Protein AF-A0A7J7LLJ5-F1 (afdb_monomer_lite)

Structure (mmCIF, N/CA/C/O backbone):
data_AF-A0A7J7LLJ5-F1
#
_entry.id   AF-A0A7J7LLJ5-F1
#
loop_
_atom_site.group_PDB
_atom_site.id
_atom_site.type_symbol
_atom_site.label_atom_id
_atom_site.label_alt_id
_atom_site.label_comp_id
_atom_site.label_asym_id
_atom_site.label_entity_id
_atom_site.label_seq_id
_atom_site.pdbx_PDB_ins_code
_atom_site.Cartn_x
_atom_site.Cartn_y
_atom_site.Cartn_z
_atom_site.occupancy
_atom_site.B_iso_or_equiv
_atom_site.auth_seq_id
_atom_site.auth_comp_id
_atom_site.auth_asym_id
_atom_site.auth_atom_id
_atom_site.pdbx_PDB_model_num
ATOM 1 N N . MET A 1 1 ? -114.395 -16.095 214.262 1.00 54.81 1 MET A N 1
ATOM 2 C CA . MET A 1 1 ? -113.932 -17.484 214.017 1.00 54.81 1 MET A CA 1
ATOM 3 C C . MET A 1 1 ? -115.096 -18.438 213.725 1.00 54.81 1 MET A C 1
ATOM 5 O O . MET A 1 1 ? -115.231 -19.463 214.382 1.00 54.81 1 MET A O 1
ATOM 9 N N . TYR A 1 2 ? -115.915 -18.132 212.715 1.00 46.78 2 TYR A N 1
ATOM 10 C CA . TYR A 1 2 ? -116.658 -19.174 211.990 1.00 46.78 2 TYR A CA 1
ATOM 11 C C . TYR A 1 2 ? -116.918 -18.713 210.550 1.00 46.78 2 TYR A C 1
ATOM 13 O O . TYR A 1 2 ? -116.290 -19.215 209.626 1.00 46.78 2 TYR A O 1
ATOM 21 N N . ASP A 1 3 ? -117.722 -17.659 210.376 1.00 52.19 3 ASP A N 1
ATOM 22 C CA . ASP A 1 3 ? -118.186 -17.201 209.055 1.00 52.19 3 ASP A CA 1
ATOM 23 C C . ASP A 1 3 ? -117.355 -16.064 208.419 1.00 52.19 3 ASP A C 1
ATOM 25 O O . ASP A 1 3 ? -117.723 -15.539 207.370 1.00 52.19 3 ASP A O 1
ATOM 29 N N . ASP A 1 4 ? -116.159 -15.771 208.942 1.00 50.81 4 ASP A N 1
ATOM 30 C CA . ASP A 1 4 ? -115.116 -15.034 208.198 1.00 50.81 4 ASP A CA 1
ATOM 31 C C . ASP A 1 4 ? -114.785 -15.750 206.860 1.00 50.81 4 ASP A C 1
ATOM 33 O O . ASP A 1 4 ? -114.468 -15.129 205.845 1.00 50.81 4 ASP A O 1
ATOM 37 N N . LEU A 1 5 ? -114.966 -17.079 206.838 1.00 54.66 5 LEU A N 1
ATOM 38 C CA . LEU A 1 5 ? -114.869 -17.951 205.665 1.00 54.66 5 LEU A CA 1
ATOM 39 C C . LEU A 1 5 ? -115.991 -17.715 204.627 1.00 54.66 5 LEU A C 1
ATOM 41 O O . LEU A 1 5 ? -115.811 -17.984 203.440 1.00 54.66 5 LEU A O 1
ATOM 45 N N . LYS A 1 6 ? -117.150 -17.200 205.056 1.00 56.16 6 LYS A N 1
ATOM 46 C CA . LYS A 1 6 ? -118.365 -17.060 204.236 1.00 56.16 6 LYS A CA 1
ATOM 47 C C . LYS A 1 6 ? -118.320 -15.835 203.328 1.00 56.16 6 LYS A C 1
ATOM 49 O O . LYS A 1 6 ? -118.674 -15.946 202.156 1.00 56.16 6 LYS A O 1
ATOM 54 N N . SER A 1 7 ? -117.788 -14.714 203.827 1.00 58.94 7 SER A N 1
ATOM 55 C CA . SER A 1 7 ? -117.463 -13.546 202.989 1.00 58.94 7 SER A CA 1
ATOM 56 C C . SER A 1 7 ? -116.476 -13.912 201.879 1.00 58.94 7 SER A C 1
ATOM 58 O O . SER A 1 7 ? -116.692 -13.569 200.717 1.00 58.94 7 SER A O 1
ATOM 60 N N . ALA A 1 8 ? -115.424 -14.670 202.213 1.00 58.94 8 ALA A N 1
ATOM 61 C CA . ALA A 1 8 ? -114.395 -15.066 201.252 1.00 58.94 8 ALA A CA 1
ATOM 62 C C . ALA A 1 8 ? -114.929 -15.971 200.121 1.00 58.94 8 ALA A C 1
ATOM 64 O O . ALA A 1 8 ? -114.416 -15.920 199.002 1.00 58.94 8 ALA A O 1
ATOM 65 N N . LEU A 1 9 ? -115.962 -16.783 200.384 1.00 61.22 9 LEU A N 1
ATOM 66 C CA . LEU A 1 9 ? -116.551 -17.666 199.374 1.00 61.22 9 LEU A CA 1
ATOM 67 C C . LEU A 1 9 ? -117.430 -16.900 198.370 1.00 61.22 9 LEU A C 1
ATOM 69 O O . LEU A 1 9 ? -117.295 -17.106 197.164 1.00 61.22 9 LEU A O 1
ATOM 73 N N . GLN A 1 10 ? -118.267 -15.965 198.834 1.00 61.12 10 GLN A N 1
ATOM 74 C CA . GLN A 1 10 ? -119.118 -15.172 197.933 1.00 61.12 10 GLN A CA 1
ATOM 75 C C . GLN A 1 10 ? -118.301 -14.216 197.045 1.00 61.12 10 GLN A C 1
ATOM 77 O O . GLN A 1 10 ? -118.638 -14.014 195.877 1.00 61.12 10 GLN A O 1
ATOM 82 N N . GLU A 1 11 ? -117.172 -13.694 197.539 1.00 60.38 11 GLU A N 1
ATOM 83 C CA . GLU A 1 11 ? -116.244 -12.899 196.722 1.00 60.38 11 GLU A CA 1
ATOM 84 C C . GLU A 1 11 ? -115.603 -13.727 195.585 1.00 60.38 11 GLU A C 1
ATOM 86 O O . GLU A 1 11 ? -115.351 -13.213 194.489 1.00 60.38 11 GLU A O 1
ATOM 91 N N . LYS A 1 12 ? -115.372 -15.030 195.812 1.00 61.78 12 LYS A N 1
ATOM 92 C CA . LYS A 1 12 ? -114.841 -15.959 194.800 1.00 61.78 12 LYS A CA 1
ATOM 93 C C . LYS A 1 12 ? -115.864 -16.279 193.707 1.00 61.78 12 LYS A C 1
ATOM 95 O O . LYS A 1 12 ? -115.487 -16.283 192.535 1.00 61.78 12 LYS A O 1
ATOM 100 N N . GLU A 1 13 ? -117.137 -16.490 194.051 1.00 61.12 13 GLU A N 1
ATOM 101 C CA . GLU A 1 13 ? -118.199 -16.717 193.053 1.00 61.12 13 GLU A CA 1
ATOM 102 C C . GLU A 1 13 ? -118.412 -15.500 192.139 1.00 61.12 13 GLU A C 1
ATOM 104 O O . GLU A 1 13 ? -118.525 -15.648 190.918 1.00 61.12 13 GLU A O 1
ATOM 109 N N . LEU A 1 14 ? -118.405 -14.287 192.705 1.00 62.34 14 LEU A N 1
ATOM 110 C CA . LEU A 1 14 ? -118.562 -13.044 191.939 1.00 62.34 14 LEU A CA 1
ATOM 111 C C . LEU A 1 14 ? -117.421 -12.837 190.929 1.00 62.34 14 LEU A C 1
ATOM 113 O O . LEU A 1 14 ? -117.661 -12.459 189.781 1.00 62.34 14 LEU A O 1
ATOM 117 N N . LYS A 1 15 ? -116.180 -13.150 191.324 1.00 61.94 15 LYS A N 1
ATOM 118 C CA . LYS A 1 15 ? -115.004 -13.067 190.441 1.00 61.94 15 LYS A CA 1
ATOM 119 C C . LYS A 1 15 ? -115.012 -14.118 189.326 1.00 61.94 15 LYS A C 1
ATOM 121 O O . LYS A 1 15 ? -114.552 -13.821 188.227 1.00 61.94 15 LYS A O 1
ATOM 126 N N . LEU A 1 16 ? -115.579 -15.303 189.565 1.00 60.59 16 LEU A N 1
ATOM 127 C CA . LEU A 1 16 ? -115.749 -16.330 188.529 1.00 60.59 16 LEU A CA 1
ATOM 128 C C . LEU A 1 16 ? -116.741 -15.899 187.437 1.00 60.59 16 LEU A C 1
ATOM 130 O O . LEU A 1 16 ? -116.448 -16.058 186.254 1.00 60.59 16 LEU A O 1
ATOM 134 N N . ARG A 1 17 ? -117.879 -15.293 187.809 1.00 61.03 17 ARG A N 1
ATOM 135 C CA . ARG A 1 17 ? -118.929 -14.907 186.845 1.00 61.03 17 ARG A CA 1
ATOM 136 C C . ARG A 1 17 ? -118.505 -13.779 185.888 1.00 61.03 17 ARG A C 1
ATOM 138 O O . ARG A 1 17 ? -118.956 -13.756 184.743 1.00 61.03 17 ARG A O 1
ATOM 145 N N . ASN A 1 18 ? -117.598 -12.896 186.312 1.00 61.72 18 ASN A N 1
ATOM 146 C CA . ASN A 1 18 ? -117.066 -11.817 185.466 1.00 61.72 18 ASN A CA 1
ATOM 147 C C . ASN A 1 18 ? -115.940 -12.260 184.511 1.00 61.72 18 ASN A C 1
ATOM 149 O O . ASN A 1 18 ? -115.677 -11.570 183.530 1.00 61.72 18 ASN A O 1
ATOM 153 N N . LEU A 1 19 ? -115.283 -13.402 184.752 1.00 60.84 19 LEU A N 1
ATOM 154 C CA . LEU A 1 19 ? -114.294 -13.949 183.810 1.00 60.84 19 LEU A CA 1
ATOM 155 C C . LEU A 1 19 ? -114.955 -14.583 182.577 1.00 60.84 19 LEU A C 1
ATOM 157 O O . LEU A 1 19 ? -114.395 -14.518 181.484 1.00 60.84 19 LEU A O 1
ATOM 161 N N . SER A 1 20 ? -116.163 -15.138 182.724 1.00 58.75 20 SER A N 1
ATOM 162 C CA . SER A 1 20 ? -116.930 -15.696 181.603 1.00 58.75 20 SER A CA 1
ATOM 163 C C . SER A 1 20 ? -117.316 -14.652 180.547 1.00 58.75 20 SER A C 1
ATOM 165 O O . SER A 1 20 ? -117.125 -14.903 179.361 1.00 58.75 20 SER A O 1
ATOM 167 N N . SER A 1 21 ? -117.809 -13.471 180.943 1.00 61.94 21 SER A N 1
ATOM 168 C CA . SER A 1 21 ? -118.319 -12.470 179.988 1.00 61.94 21 SER A CA 1
ATOM 169 C C . SER A 1 21 ? -117.236 -11.902 179.066 1.00 61.94 21 SER A C 1
ATOM 171 O O . SER A 1 21 ? -117.470 -11.751 177.870 1.00 61.94 21 SER A O 1
ATOM 173 N N . SER A 1 22 ? -116.031 -11.650 179.587 1.00 60.22 22 SER A N 1
ATOM 174 C CA . SER A 1 22 ? -114.922 -11.122 178.780 1.00 60.22 22 SER A CA 1
ATOM 175 C C . SER A 1 22 ? -114.390 -12.138 177.753 1.00 60.22 22 SER A C 1
ATOM 177 O O . SER A 1 22 ? -113.849 -11.746 176.720 1.00 60.22 22 SER A O 1
ATOM 179 N N . SER A 1 23 ? -114.575 -13.445 177.983 1.00 60.19 23 SER A N 1
ATOM 180 C CA . SER A 1 23 ? -114.094 -14.492 177.070 1.00 60.19 23 SER A CA 1
ATOM 181 C C . SER A 1 23 ? -114.856 -14.528 175.739 1.00 60.19 23 SER A C 1
ATOM 183 O O . SER A 1 23 ? -114.246 -14.712 174.682 1.00 60.19 23 SER A O 1
ATOM 185 N N . ASP A 1 24 ? -116.173 -14.315 175.762 1.00 61.94 24 ASP A N 1
ATOM 186 C CA . ASP A 1 24 ? -116.997 -14.387 174.549 1.00 61.94 24 ASP A CA 1
ATOM 187 C C . ASP A 1 24 ? -116.910 -13.117 173.687 1.00 61.94 24 ASP A C 1
ATOM 189 O O . ASP A 1 24 ? -116.991 -13.194 172.458 1.00 61.94 24 ASP A O 1
ATOM 193 N N . GLU A 1 25 ? -116.628 -11.965 174.300 1.00 62.00 25 GLU A N 1
ATOM 194 C CA . GLU A 1 25 ? -116.460 -10.679 173.613 1.00 62.00 25 GLU A CA 1
ATOM 195 C C . GLU A 1 25 ? -115.250 -10.689 172.650 1.00 62.00 25 GLU A C 1
ATOM 197 O O . GLU A 1 25 ? -115.354 -10.290 171.483 1.00 62.00 25 GLU A O 1
ATOM 202 N N . TYR A 1 26 ? -114.119 -11.265 173.081 1.00 62.09 26 TYR A N 1
ATOM 203 C CA . TYR A 1 26 ? -112.940 -11.461 172.223 1.00 62.09 26 TYR A CA 1
ATOM 204 C C . TYR A 1 26 ? -113.212 -12.400 171.038 1.00 62.09 26 TYR A C 1
ATOM 206 O O . TYR A 1 26 ? -112.687 -12.183 169.941 1.00 62.09 26 TYR A O 1
ATOM 214 N N . ARG A 1 27 ? -114.062 -13.419 171.224 1.00 64.38 27 ARG A N 1
ATOM 215 C CA . ARG A 1 27 ? -114.384 -14.409 170.183 1.00 64.38 27 ARG A CA 1
ATOM 216 C C . ARG A 1 27 ? -115.141 -13.777 169.012 1.00 64.38 27 ARG A C 1
ATOM 218 O O . ARG A 1 27 ? -114.821 -14.054 167.856 1.00 64.38 27 ARG A O 1
ATOM 225 N N . ALA A 1 28 ? -116.095 -12.891 169.306 1.00 62.56 28 ALA A N 1
ATOM 226 C CA . ALA A 1 28 ? -116.834 -12.142 168.290 1.00 62.56 28 ALA A CA 1
ATOM 227 C C . ALA A 1 28 ? -115.917 -11.193 167.491 1.00 62.56 28 ALA A C 1
ATOM 229 O O . ALA A 1 28 ? -115.977 -11.159 166.261 1.00 62.56 28 ALA A O 1
ATOM 230 N N . SER A 1 29 ? -115.019 -10.478 168.180 1.00 59.66 29 SER A N 1
ATOM 231 C CA . SER A 1 29 ? -114.088 -9.513 167.572 1.00 59.66 29 SER A CA 1
ATOM 232 C C . SER A 1 29 ? -113.146 -10.147 166.533 1.00 59.66 29 SER A C 1
ATOM 234 O O . SER A 1 29 ? -112.941 -9.595 165.446 1.00 59.66 29 SER A O 1
ATOM 236 N N . CYS A 1 30 ? -112.621 -11.347 166.810 1.00 62.59 30 CYS A N 1
ATOM 237 C CA . CYS A 1 30 ? -111.766 -12.074 165.866 1.00 62.59 30 CYS A CA 1
ATOM 238 C C . CYS A 1 30 ? -112.510 -12.521 164.594 1.00 62.59 30 CYS A C 1
ATOM 240 O O . CYS A 1 30 ? -111.947 -12.439 163.501 1.00 62.59 30 CYS A O 1
ATOM 242 N N . GLY A 1 31 ? -113.773 -12.950 164.712 1.00 62.62 31 GLY A N 1
ATOM 243 C CA . GLY A 1 31 ? -114.558 -13.461 163.581 1.00 62.62 31 GLY A CA 1
ATOM 244 C C . GLY A 1 31 ? -114.875 -12.418 162.501 1.00 62.62 31 GLY A C 1
ATOM 245 O O . GLY A 1 31 ? -115.006 -12.770 161.329 1.00 62.62 31 GLY A O 1
ATOM 246 N N . VAL A 1 32 ? -114.961 -11.134 162.869 1.00 67.94 32 VAL A N 1
ATOM 247 C CA . VAL A 1 32 ? -115.248 -10.044 161.918 1.00 67.94 32 VAL A CA 1
ATOM 248 C C . VAL A 1 32 ? -114.028 -9.714 161.054 1.00 67.94 32 VAL A C 1
ATOM 250 O O . VAL A 1 32 ? -114.151 -9.624 159.834 1.00 67.94 32 VAL A O 1
ATOM 253 N N . LYS A 1 33 ? -112.837 -9.581 161.658 1.00 63.56 33 LYS A N 1
ATOM 254 C CA . LYS A 1 33 ? -111.618 -9.137 160.950 1.00 63.56 33 LYS A CA 1
ATOM 255 C C . LYS A 1 33 ? -111.200 -10.064 159.805 1.00 63.56 33 LYS A C 1
ATOM 257 O O . LYS A 1 33 ? -110.706 -9.581 158.789 1.00 63.56 33 LYS A O 1
ATOM 262 N N . LEU A 1 34 ? -111.406 -11.373 159.958 1.00 67.88 34 LEU A N 1
ATOM 263 C CA . LEU A 1 34 ? -110.987 -12.364 158.963 1.00 67.88 34 LEU A CA 1
ATOM 264 C C . LEU A 1 34 ? -111.796 -12.241 157.658 1.00 67.88 34 LEU A C 1
ATOM 266 O O . LEU A 1 34 ? -111.209 -12.232 156.578 1.00 67.88 34 LEU A O 1
ATOM 270 N N . LYS A 1 35 ? -113.116 -12.016 157.749 1.00 65.44 35 LYS A N 1
ATOM 271 C CA . LYS A 1 35 ? -113.980 -11.810 156.571 1.00 65.44 35 LYS A CA 1
ATOM 272 C C . LYS A 1 35 ? -113.637 -10.549 155.774 1.00 65.44 35 LYS A C 1
ATOM 274 O O . LYS A 1 35 ? -113.781 -10.553 154.555 1.00 65.44 35 LYS A O 1
ATOM 279 N N . THR A 1 36 ? -113.175 -9.481 156.428 1.00 65.94 36 THR A N 1
ATOM 280 C CA . THR A 1 36 ? -112.784 -8.240 155.734 1.00 65.94 36 THR A CA 1
ATOM 281 C C . THR A 1 36 ? -111.569 -8.460 154.824 1.00 65.94 36 THR A C 1
ATOM 283 O O . THR A 1 36 ? -111.560 -7.997 153.684 1.00 65.94 36 THR A O 1
ATOM 286 N N . LEU A 1 37 ? -110.574 -9.223 155.290 1.00 69.50 37 LEU A N 1
ATOM 287 C CA . LEU A 1 37 ? -109.358 -9.529 154.525 1.00 69.50 37 LEU A CA 1
ATOM 288 C C . LEU A 1 37 ? -109.640 -10.455 153.323 1.00 69.50 37 LEU A C 1
ATOM 290 O O . LEU A 1 37 ? -109.090 -10.253 152.240 1.00 69.50 37 LEU A O 1
ATOM 294 N N . GLU A 1 38 ? -110.561 -11.417 153.467 1.00 70.00 38 GLU A N 1
ATOM 295 C CA . GLU A 1 38 ? -111.037 -12.272 152.361 1.00 70.00 38 GLU A CA 1
ATOM 296 C C . GLU A 1 38 ? -111.831 -11.521 151.273 1.00 70.00 38 GLU A C 1
ATOM 298 O O . GLU A 1 38 ? -112.052 -12.061 150.180 1.00 70.00 38 GLU A O 1
ATOM 303 N N . GLY A 1 39 ? -112.301 -10.304 151.565 1.00 72.62 39 GLY A N 1
ATOM 304 C CA . GLY A 1 39 ? -112.875 -9.390 150.577 1.00 72.62 39 GLY A CA 1
ATOM 305 C C . GLY A 1 39 ? -111.781 -8.721 149.747 1.00 72.62 39 GLY A C 1
ATOM 306 O O . GLY A 1 39 ? -111.727 -8.900 148.532 1.00 72.62 39 GLY A O 1
ATOM 307 N N . GLN A 1 40 ? -110.854 -8.034 150.420 1.00 74.38 40 GLN A N 1
ATOM 308 C CA . GLN A 1 40 ? -109.793 -7.237 149.785 1.00 74.38 40 GLN A CA 1
ATOM 309 C C . GLN A 1 40 ? -108.887 -8.065 148.855 1.00 74.38 40 GLN A C 1
ATOM 311 O O . GLN A 1 40 ? -108.539 -7.614 147.763 1.00 74.38 40 GLN A O 1
ATOM 316 N N . ASN A 1 41 ? -108.568 -9.313 149.223 1.00 73.44 41 ASN A N 1
ATOM 317 C CA . ASN A 1 41 ? -107.791 -10.207 148.354 1.00 73.44 41 ASN A CA 1
ATOM 318 C C . ASN A 1 41 ? -108.497 -10.542 147.022 1.00 73.44 41 ASN A C 1
ATOM 320 O O . ASN A 1 41 ? -107.816 -10.784 146.028 1.00 73.44 41 ASN A O 1
ATOM 324 N N . ARG A 1 42 ? -109.838 -10.550 146.962 1.00 75.56 42 ARG A N 1
ATOM 325 C CA . ARG A 1 42 ? -110.587 -10.833 145.719 1.00 75.56 42 ARG A CA 1
ATOM 326 C C . ARG A 1 42 ? -110.597 -9.653 144.747 1.00 75.56 42 ARG A C 1
ATOM 328 O O . ARG A 1 42 ? -110.540 -9.859 143.534 1.00 75.56 42 ARG A O 1
ATOM 335 N N . GLU A 1 43 ? -110.627 -8.430 145.266 1.00 75.44 43 GLU A N 1
ATOM 336 C CA . GLU A 1 43 ? -110.561 -7.212 144.449 1.00 75.44 43 GLU A CA 1
ATOM 337 C C . GLU A 1 43 ? -109.174 -7.054 143.805 1.00 75.44 43 GLU A C 1
ATOM 339 O O . GLU A 1 43 ? -109.077 -6.807 142.602 1.00 75.44 43 GLU A O 1
ATOM 344 N N . LEU A 1 44 ? -108.100 -7.302 144.567 1.00 77.75 44 LEU A N 1
ATOM 345 C CA . LEU A 1 44 ? -106.719 -7.231 144.068 1.00 77.75 44 LEU A CA 1
ATOM 346 C C . LEU A 1 44 ? -106.431 -8.217 142.924 1.00 77.75 44 LEU A C 1
ATOM 348 O O . LEU A 1 44 ? -105.778 -7.841 141.951 1.00 77.75 44 LEU A O 1
ATOM 352 N N . ILE A 1 45 ? -106.942 -9.452 143.005 1.00 79.50 45 ILE A N 1
ATOM 353 C CA . ILE A 1 45 ? -106.796 -10.451 141.929 1.00 79.50 45 ILE A CA 1
ATOM 354 C C . ILE A 1 45 ? -107.492 -9.968 140.647 1.00 79.50 45 ILE A C 1
ATOM 356 O O . ILE A 1 45 ? -106.903 -10.013 139.570 1.00 79.50 45 ILE A O 1
ATOM 360 N N . SER A 1 46 ? -108.703 -9.416 140.767 1.00 77.56 46 SER A N 1
ATOM 361 C CA . SER A 1 46 ? -109.479 -8.928 139.617 1.00 77.56 46 SER A CA 1
ATOM 362 C C . SER A 1 46 ? -108.771 -7.779 138.876 1.00 77.56 46 SER A C 1
ATOM 364 O O . SER A 1 46 ? -108.764 -7.736 137.645 1.00 77.56 46 SER A O 1
ATOM 366 N N . ALA A 1 47 ? -108.118 -6.870 139.611 1.00 77.50 47 ALA A N 1
ATOM 367 C CA . ALA A 1 47 ? -107.324 -5.784 139.029 1.00 77.50 47 ALA A CA 1
ATOM 368 C C . ALA A 1 47 ? -106.023 -6.276 138.351 1.00 77.50 47 ALA A C 1
ATOM 370 O O . ALA A 1 47 ? -105.572 -5.698 137.355 1.00 77.50 47 ALA A O 1
ATOM 371 N N . LEU A 1 48 ? -105.424 -7.357 138.863 1.00 80.69 48 LEU A N 1
ATOM 372 C CA . LEU A 1 48 ? -104.241 -7.983 138.270 1.00 80.69 48 LEU A CA 1
ATOM 373 C C . LEU A 1 48 ? -104.573 -8.664 136.930 1.00 80.69 48 LEU A C 1
ATOM 375 O O . LEU A 1 48 ? -103.834 -8.511 135.957 1.00 80.69 48 LEU A O 1
ATOM 379 N N . ASP A 1 49 ? -105.711 -9.352 136.835 1.00 82.25 49 ASP A N 1
ATOM 380 C CA . ASP A 1 49 ? -106.147 -9.976 135.580 1.00 82.25 49 ASP A CA 1
ATOM 381 C C . ASP A 1 49 ? -106.476 -8.939 134.490 1.00 82.25 49 ASP A C 1
ATOM 383 O O . ASP A 1 49 ? -106.063 -9.096 133.336 1.00 82.25 49 ASP A O 1
ATOM 387 N N . GLU A 1 50 ? -107.143 -7.831 134.833 1.00 81.19 50 GLU A N 1
ATOM 388 C CA . GLU A 1 50 ? -107.473 -6.779 133.858 1.00 81.19 50 GLU A CA 1
ATOM 389 C C . GLU A 1 50 ? -106.223 -6.040 133.332 1.00 81.19 50 GLU A C 1
ATOM 391 O O . GLU A 1 50 ? -106.144 -5.678 132.151 1.00 81.19 50 GLU A O 1
ATOM 396 N N . THR A 1 51 ? -105.205 -5.845 134.176 1.00 79.50 51 THR A N 1
ATOM 397 C CA . THR A 1 51 ? -103.924 -5.257 133.744 1.00 79.50 51 THR A CA 1
ATOM 398 C C . THR A 1 51 ? -103.115 -6.223 132.869 1.00 79.50 51 THR A C 1
ATOM 400 O O . THR A 1 51 ? -102.605 -5.808 131.824 1.00 79.50 51 THR A O 1
ATOM 403 N N . ASN A 1 52 ? -103.105 -7.522 133.190 1.00 81.19 52 ASN A N 1
ATOM 404 C CA . ASN A 1 52 ? -102.519 -8.573 132.344 1.00 81.19 52 ASN A CA 1
ATOM 405 C C . ASN A 1 52 ? -103.225 -8.733 130.981 1.00 81.19 52 ASN A C 1
ATOM 407 O O . ASN A 1 52 ? -102.592 -9.093 129.984 1.00 81.19 52 ASN A O 1
ATOM 411 N N . MET A 1 53 ? -104.532 -8.466 130.897 1.00 84.44 53 MET A N 1
ATOM 412 C CA . MET A 1 53 ? -105.248 -8.423 129.614 1.00 84.44 53 MET A CA 1
ATOM 413 C C . MET A 1 53 ? -104.798 -7.239 128.752 1.00 84.44 53 MET A C 1
ATOM 415 O O . MET A 1 53 ? -104.490 -7.426 127.574 1.00 84.44 53 MET A O 1
ATOM 419 N N . ARG A 1 54 ? -104.678 -6.041 129.339 1.00 83.69 54 ARG A N 1
ATOM 420 C CA . ARG A 1 54 ? -104.209 -4.844 128.620 1.00 83.69 54 ARG A CA 1
ATOM 421 C C . ARG A 1 54 ? -102.770 -4.990 128.113 1.00 83.69 54 ARG A C 1
ATOM 423 O O . ARG A 1 54 ? -102.504 -4.624 126.971 1.00 83.69 54 ARG A O 1
ATOM 430 N N . ALA A 1 55 ? -101.869 -5.581 128.902 1.00 81.50 55 ALA A N 1
ATOM 431 C CA . ALA A 1 55 ? -100.485 -5.837 128.488 1.00 81.50 55 ALA A CA 1
ATOM 432 C C . ALA A 1 55 ? -100.400 -6.669 127.190 1.00 81.50 55 ALA A C 1
ATOM 434 O O . ALA A 1 55 ? -99.765 -6.245 126.221 1.00 81.50 55 ALA A O 1
ATOM 435 N N . ARG A 1 56 ? -101.125 -7.796 127.127 1.00 82.94 56 ARG A N 1
ATOM 436 C CA . ARG A 1 56 ? -101.137 -8.703 125.961 1.00 82.94 56 ARG A CA 1
ATOM 437 C C . ARG A 1 56 ? -101.671 -8.052 124.678 1.00 82.94 56 ARG A C 1
ATOM 439 O O . ARG A 1 56 ? -101.245 -8.416 123.585 1.00 82.94 56 ARG A O 1
ATOM 446 N N . ASP A 1 57 ? -102.572 -7.076 124.779 1.00 84.56 57 ASP A N 1
ATOM 447 C CA . ASP A 1 57 ? -103.091 -6.350 123.610 1.00 84.56 57 ASP A CA 1
ATOM 448 C C . ASP A 1 57 ? -102.161 -5.233 123.108 1.00 84.56 57 ASP A C 1
ATOM 450 O O . ASP A 1 57 ? -102.185 -4.905 121.918 1.00 84.56 57 ASP A O 1
ATOM 454 N N . HIS A 1 58 ? -101.299 -4.676 123.965 1.00 85.06 58 HIS A N 1
ATOM 455 C CA . HIS A 1 58 ? -100.198 -3.818 123.515 1.00 85.06 58 HIS A CA 1
ATOM 456 C C . HIS A 1 58 ? -99.102 -4.631 122.811 1.00 85.06 58 HIS A C 1
ATOM 458 O O . HIS A 1 58 ? -98.602 -4.212 121.768 1.00 85.06 58 HIS A O 1
ATOM 464 N N . GLU A 1 59 ? -98.787 -5.819 123.328 1.00 81.69 59 GLU A N 1
ATOM 465 C CA . GLU A 1 59 ? -97.774 -6.727 122.779 1.00 81.69 59 GLU A CA 1
ATOM 466 C C . GLU A 1 59 ? -98.098 -7.160 121.333 1.00 81.69 59 GLU A C 1
ATOM 468 O O . GLU A 1 59 ? -97.253 -7.042 120.442 1.00 81.69 59 GLU A O 1
ATOM 473 N N . LYS A 1 60 ? -99.363 -7.515 121.050 1.00 85.69 60 LYS A N 1
ATOM 474 C CA . LYS A 1 60 ? -99.859 -7.783 119.681 1.00 85.69 60 LYS A CA 1
ATOM 475 C C . LYS A 1 60 ? -99.641 -6.606 118.720 1.00 85.69 60 LYS A C 1
ATOM 477 O O . LYS A 1 60 ? -99.233 -6.809 117.579 1.00 85.69 60 LYS A O 1
ATOM 482 N N . LYS A 1 61 ? -99.912 -5.372 119.167 1.00 86.44 61 LYS A N 1
ATOM 483 C CA . LYS A 1 61 ? -99.781 -4.156 118.337 1.00 86.44 61 LYS A CA 1
ATOM 484 C C . LYS A 1 61 ? -98.322 -3.851 117.999 1.00 86.44 61 LYS A C 1
ATOM 486 O O . LYS A 1 61 ? -98.031 -3.454 116.875 1.00 86.44 61 LYS A O 1
ATOM 491 N N . ILE A 1 62 ? -97.405 -4.088 118.940 1.00 83.38 62 ILE A N 1
ATOM 492 C CA . ILE A 1 62 ? -95.959 -3.974 118.700 1.00 83.38 62 ILE A CA 1
ATOM 493 C C . ILE A 1 62 ? -95.508 -4.989 117.638 1.00 83.38 62 ILE A C 1
ATOM 495 O O . ILE A 1 62 ? -94.718 -4.638 116.762 1.00 83.38 62 ILE A O 1
ATOM 499 N N . TYR A 1 63 ? -96.041 -6.216 117.668 1.00 84.88 63 TYR A N 1
ATOM 500 C CA . TYR A 1 63 ? -95.718 -7.239 116.670 1.00 84.88 63 TYR A CA 1
ATOM 501 C C . TYR A 1 63 ? -96.170 -6.839 115.255 1.00 84.88 63 TYR A C 1
ATOM 503 O O . TYR A 1 63 ? -95.373 -6.916 114.322 1.00 84.88 63 TYR A O 1
ATOM 511 N N . ALA A 1 64 ? -97.397 -6.325 115.108 1.00 86.56 64 ALA A N 1
ATOM 512 C CA . ALA A 1 64 ? -97.916 -5.844 113.823 1.00 86.56 64 ALA A CA 1
ATOM 513 C C . ALA A 1 64 ? -97.061 -4.701 113.236 1.00 86.56 64 ALA A C 1
ATOM 515 O O . ALA A 1 64 ? -96.602 -4.791 112.101 1.00 86.56 64 ALA A O 1
ATOM 516 N N . TYR A 1 65 ? -96.737 -3.671 114.030 1.00 86.69 65 TYR A N 1
ATOM 517 C CA . TYR A 1 65 ? -95.886 -2.569 113.558 1.00 86.69 65 TYR A CA 1
ATOM 518 C C . TYR A 1 65 ? -94.448 -3.006 113.224 1.00 86.69 65 TYR A C 1
ATOM 520 O O . TYR A 1 65 ? -93.796 -2.406 112.362 1.00 86.69 65 TYR A O 1
ATOM 528 N N . LYS A 1 66 ? -93.929 -4.060 113.869 1.00 87.62 66 LYS A N 1
ATOM 529 C CA . LYS A 1 66 ? -92.649 -4.667 113.481 1.00 87.62 66 LYS A CA 1
ATOM 530 C C . LYS A 1 66 ? -92.747 -5.319 112.095 1.00 87.62 66 LYS A C 1
ATOM 532 O O . LYS A 1 66 ? -91.849 -5.140 111.275 1.00 87.62 66 LYS A O 1
ATOM 537 N N . GLU A 1 67 ? -93.835 -6.030 111.816 1.00 86.44 67 GLU A N 1
ATOM 538 C CA . GLU A 1 67 ? -94.064 -6.678 110.523 1.00 86.44 67 GLU A CA 1
ATOM 539 C C . GLU A 1 67 ? -94.269 -5.656 109.387 1.00 86.44 67 GLU A C 1
ATOM 541 O O . GLU A 1 67 ? -93.624 -5.772 108.341 1.00 86.44 67 GLU A O 1
ATOM 546 N N . ASP A 1 68 ? -95.039 -4.587 109.624 1.00 87.38 68 ASP A N 1
ATOM 547 C CA . ASP A 1 68 ? -95.201 -3.461 108.689 1.00 87.38 68 ASP A CA 1
ATOM 548 C C . ASP A 1 68 ? -93.862 -2.774 108.370 1.00 87.38 68 ASP A C 1
ATOM 550 O O . ASP A 1 68 ? -93.536 -2.513 107.208 1.00 87.38 68 ASP A O 1
ATOM 554 N N . THR A 1 69 ? -93.043 -2.497 109.392 1.00 85.06 69 THR A N 1
ATOM 555 C CA . THR A 1 69 ? -91.744 -1.831 109.194 1.00 85.06 69 THR A CA 1
ATOM 556 C C . THR A 1 69 ? -90.709 -2.728 108.512 1.00 85.06 69 THR A C 1
ATOM 558 O O . THR A 1 69 ? -89.860 -2.217 107.778 1.00 85.06 69 THR A O 1
ATOM 561 N N . GLU A 1 70 ? -90.786 -4.054 108.659 1.00 87.44 70 GLU A N 1
ATOM 562 C CA . GLU A 1 70 ? -90.032 -4.971 107.798 1.00 87.44 70 GLU A CA 1
ATOM 563 C C . GLU A 1 70 ? -90.577 -5.007 106.362 1.00 87.44 70 GLU A C 1
ATOM 565 O O . GLU A 1 70 ? -89.789 -4.993 105.414 1.00 87.44 70 GLU A O 1
ATOM 570 N N . CYS A 1 71 ? -91.899 -5.000 106.172 1.00 87.19 71 CYS A N 1
ATOM 571 C CA . CYS A 1 71 ? -92.520 -4.970 104.847 1.00 87.19 71 CYS A CA 1
ATOM 572 C C . CYS A 1 71 ? -92.085 -3.731 104.042 1.00 87.19 71 CYS A C 1
ATOM 574 O O . CYS A 1 71 ? -91.672 -3.852 102.883 1.00 87.19 71 CYS A O 1
ATOM 576 N N . LEU A 1 72 ? -92.077 -2.552 104.671 1.00 88.62 72 LEU A N 1
ATOM 577 C CA . LEU A 1 72 ? -91.607 -1.305 104.060 1.00 88.62 72 LEU A CA 1
ATOM 578 C C . LEU A 1 72 ? -90.104 -1.331 103.735 1.00 88.62 72 LEU A C 1
ATOM 580 O O . LEU A 1 72 ? -89.712 -0.883 102.658 1.00 88.62 72 LEU A O 1
ATOM 584 N N . LYS A 1 73 ? -89.260 -1.915 104.601 1.00 87.38 73 LYS A N 1
ATOM 585 C CA . LYS A 1 73 ? -87.823 -2.107 104.310 1.00 87.38 73 LYS A CA 1
ATOM 586 C C . LYS A 1 73 ? -87.604 -2.959 103.057 1.00 87.38 73 LYS A C 1
ATOM 588 O O . LYS A 1 73 ? -86.823 -2.569 102.193 1.00 87.38 73 LYS A O 1
ATOM 593 N N . ARG A 1 74 ? -88.328 -4.079 102.921 1.00 88.00 74 ARG A N 1
ATOM 594 C CA . ARG A 1 74 ? -88.250 -4.967 101.742 1.00 88.00 74 ARG A CA 1
ATOM 595 C C . ARG A 1 74 ? -88.622 -4.218 100.450 1.00 88.00 74 ARG A C 1
ATOM 597 O O . ARG A 1 74 ? -87.929 -4.360 99.444 1.00 88.00 74 ARG A O 1
ATOM 604 N N . HIS A 1 75 ? -89.653 -3.368 100.490 1.00 86.56 75 HIS A N 1
ATOM 605 C CA . HIS A 1 75 ? -90.046 -2.522 99.353 1.00 86.56 75 HIS A CA 1
ATOM 606 C C . HIS A 1 75 ? -88.997 -1.455 99.005 1.00 86.56 75 HIS A C 1
ATOM 608 O O . HIS A 1 75 ? -88.700 -1.264 97.826 1.00 86.56 75 HIS A O 1
ATOM 614 N N . LEU A 1 76 ? -88.398 -0.797 100.005 1.00 87.88 76 LEU A N 1
ATOM 615 C CA . LEU A 1 76 ? -87.328 0.185 99.794 1.00 87.88 76 LEU A CA 1
ATOM 616 C C . LEU A 1 76 ? -86.099 -0.440 99.122 1.00 87.88 76 LEU A C 1
ATOM 618 O O . LEU A 1 76 ? -85.622 0.099 98.126 1.00 87.88 76 LEU A O 1
ATOM 622 N N . SER A 1 77 ? -85.638 -1.606 99.587 1.00 89.56 77 SER A N 1
ATOM 623 C CA . SER A 1 77 ? -84.528 -2.326 98.946 1.00 89.56 77 SER A CA 1
ATOM 624 C C . SER A 1 77 ? -84.853 -2.745 97.505 1.00 89.56 77 SER A C 1
ATOM 626 O O . SER A 1 77 ? -83.998 -2.637 96.626 1.00 89.56 77 SER A O 1
ATOM 628 N N . ALA A 1 78 ? -86.091 -3.173 97.230 1.00 87.12 78 ALA A N 1
ATOM 629 C CA . ALA A 1 78 ? -86.526 -3.533 95.880 1.00 87.12 78 ALA A CA 1
ATOM 630 C C . ALA A 1 78 ? -86.604 -2.322 94.927 1.00 87.12 78 ALA A C 1
ATOM 632 O O . ALA A 1 78 ? -86.262 -2.446 93.750 1.00 87.12 78 ALA A O 1
ATOM 633 N N . LEU A 1 79 ? -87.022 -1.151 95.421 1.00 86.56 79 LEU A N 1
ATOM 634 C CA . LEU A 1 79 ? -87.008 0.104 94.661 1.00 86.56 79 LEU A CA 1
ATOM 635 C C . LEU A 1 79 ? -85.578 0.590 94.406 1.00 86.56 79 LEU A C 1
ATOM 637 O O . LEU A 1 79 ? -85.232 0.879 93.264 1.00 86.56 79 LEU A O 1
ATOM 641 N N . GLN A 1 80 ? -84.730 0.608 95.437 1.00 88.31 80 GLN A N 1
ATOM 642 C CA . GLN A 1 80 ? -83.331 1.022 95.324 1.00 88.31 80 GLN A CA 1
ATOM 643 C C . GLN A 1 80 ? -82.563 0.158 94.311 1.00 88.31 80 GLN A C 1
ATOM 645 O O . GLN A 1 80 ? -81.847 0.700 93.470 1.00 88.31 80 GLN A O 1
ATOM 650 N N . LYS A 1 81 ? -82.774 -1.169 94.317 1.00 90.25 81 LYS A N 1
ATOM 651 C CA . LYS A 1 81 ? -82.195 -2.073 93.309 1.00 90.25 81 LYS A CA 1
ATOM 652 C C . LYS A 1 81 ? -82.646 -1.713 91.889 1.00 90.25 81 LYS A C 1
ATOM 654 O O . LYS A 1 81 ? -81.806 -1.588 91.005 1.00 90.25 81 LYS A O 1
ATOM 659 N N . LYS A 1 82 ? -83.948 -1.478 91.678 1.00 89.31 82 LYS A N 1
ATOM 660 C CA . LYS A 1 82 ? -84.497 -1.093 90.364 1.00 89.31 82 LYS A CA 1
ATOM 661 C C . LYS A 1 82 ? -83.958 0.244 89.849 1.00 89.31 82 LYS A C 1
ATOM 663 O O . LYS A 1 82 ? -83.842 0.402 88.636 1.00 89.31 82 LYS A O 1
ATOM 668 N N . CYS A 1 83 ? -83.630 1.186 90.736 1.00 84.38 83 CYS A N 1
ATOM 669 C CA . CYS A 1 83 ? -82.978 2.439 90.354 1.00 84.38 83 CYS A CA 1
ATOM 670 C C . CYS A 1 83 ? -81.555 2.193 89.832 1.00 84.38 83 CYS A C 1
ATOM 672 O O . CYS A 1 83 ? -81.261 2.613 88.716 1.00 84.38 83 CYS A O 1
ATOM 674 N N . PHE A 1 84 ? -80.718 1.445 90.563 1.00 86.12 84 PHE A N 1
ATOM 675 C CA . PHE A 1 84 ? -79.371 1.084 90.095 1.00 86.12 84 PHE A CA 1
ATOM 676 C C . PHE A 1 84 ? -79.408 0.297 88.773 1.00 86.12 84 PHE A C 1
ATOM 678 O O . PHE A 1 84 ? -78.730 0.666 87.820 1.00 86.12 84 PHE A O 1
ATOM 685 N N . GLU A 1 85 ? -80.287 -0.707 88.660 1.00 88.19 85 GLU A N 1
ATOM 686 C CA . GLU A 1 85 ? -80.494 -1.474 87.419 1.00 88.19 85 GLU A CA 1
ATOM 687 C C . GLU A 1 85 ? -80.937 -0.588 86.238 1.00 88.19 85 GLU A C 1
ATOM 689 O O . GLU A 1 85 ? -80.741 -0.955 85.080 1.00 88.19 85 GLU A O 1
ATOM 694 N N . ALA A 1 86 ? -81.617 0.537 86.482 1.00 85.06 86 ALA A N 1
ATOM 695 C CA . ALA A 1 86 ? -82.014 1.489 85.441 1.00 85.06 86 ALA A CA 1
ATOM 696 C C . ALA A 1 86 ? -80.875 2.453 85.074 1.00 85.06 86 ALA A C 1
ATOM 698 O O . ALA A 1 86 ? -80.717 2.780 83.898 1.00 85.06 86 ALA A O 1
ATOM 699 N N . GLU A 1 87 ? -80.067 2.858 86.053 1.00 86.31 87 GLU A N 1
ATOM 700 C CA . GLU A 1 87 ? -78.889 3.703 85.864 1.00 86.31 87 GLU A CA 1
ATOM 701 C C . GLU A 1 87 ? -77.789 2.976 85.074 1.00 86.31 87 GLU A C 1
ATOM 703 O O . GLU A 1 87 ? -77.316 3.519 84.076 1.00 86.31 87 GLU A O 1
ATOM 708 N N . GLU A 1 88 ? -77.481 1.713 85.404 1.00 87.00 88 GLU A N 1
ATOM 709 C CA . GLU A 1 88 ? -76.570 0.868 84.612 1.00 87.00 88 GLU A CA 1
ATOM 710 C C . GLU A 1 88 ? -77.028 0.746 83.152 1.00 87.00 88 GLU A C 1
ATOM 712 O O . GLU A 1 88 ? -76.238 0.950 82.233 1.00 87.00 88 GLU A O 1
ATOM 717 N N . ARG A 1 89 ? -78.318 0.473 82.907 1.00 86.06 89 ARG A N 1
ATOM 718 C CA . ARG A 1 89 ? -78.860 0.372 81.537 1.00 86.06 89 ARG A CA 1
ATOM 719 C C . ARG A 1 89 ? -78.814 1.703 80.784 1.00 86.06 89 ARG A C 1
ATOM 721 O O . ARG A 1 89 ? -78.559 1.708 79.580 1.00 86.06 89 ARG A O 1
ATOM 728 N N . ALA A 1 90 ? -79.037 2.826 81.466 1.00 83.56 90 ALA A N 1
ATOM 729 C CA . ALA A 1 90 ? -78.909 4.151 80.866 1.00 83.56 90 ALA A CA 1
ATOM 730 C C . ALA A 1 90 ? -77.445 4.497 80.542 1.00 83.56 90 ALA A C 1
ATOM 732 O O . ALA A 1 90 ? -77.181 5.130 79.519 1.00 83.56 90 ALA A O 1
ATOM 733 N N . GLN A 1 91 ? -76.498 4.070 81.378 1.00 86.81 91 GLN A N 1
ATOM 734 C CA . GLN A 1 91 ? -75.069 4.273 81.160 1.00 86.81 91 GLN A CA 1
ATOM 735 C C . GLN A 1 91 ? -74.531 3.378 80.033 1.00 86.81 91 GLN A C 1
ATOM 737 O O . GLN A 1 91 ? -73.946 3.895 79.084 1.00 86.81 91 GLN A O 1
ATOM 742 N N . ALA A 1 92 ? -74.840 2.079 80.050 1.00 82.06 92 ALA A N 1
ATOM 743 C CA . ALA A 1 92 ? -74.477 1.139 78.988 1.00 82.06 92 ALA A CA 1
ATOM 744 C C . ALA A 1 92 ? -75.027 1.563 77.610 1.00 82.06 92 ALA A C 1
ATOM 746 O O . ALA A 1 92 ? -74.352 1.402 76.598 1.00 82.06 92 ALA A O 1
ATOM 747 N N . SER A 1 93 ? -76.221 2.168 77.562 1.00 84.06 93 SER A N 1
ATOM 748 C CA . SER A 1 93 ? -76.792 2.732 76.329 1.00 84.06 93 SER A CA 1
ATOM 749 C C . SER A 1 93 ? -75.995 3.936 75.795 1.00 84.06 93 SER A C 1
ATOM 751 O O . SER A 1 93 ? -75.723 4.018 74.598 1.00 84.06 93 SER A O 1
ATOM 753 N N . LYS A 1 94 ? -75.536 4.846 76.671 1.00 85.62 94 LYS A N 1
ATOM 754 C CA . LYS A 1 94 ? -74.637 5.949 76.269 1.00 85.62 94 LYS A CA 1
ATOM 755 C C . LYS A 1 94 ? -73.295 5.424 75.762 1.00 85.62 94 LYS A C 1
ATOM 757 O O . LYS A 1 94 ? -72.777 5.941 74.777 1.00 85.62 94 LYS A O 1
ATOM 762 N N . GLU A 1 95 ? -72.739 4.418 76.431 1.00 87.31 95 GLU A N 1
ATOM 763 C CA . GLU A 1 95 ? -71.471 3.794 76.048 1.00 87.31 95 GLU A CA 1
ATOM 764 C C . GLU A 1 95 ? -71.583 3.053 74.712 1.00 87.31 95 GLU A C 1
ATOM 766 O O . GLU A 1 95 ? -70.680 3.174 73.888 1.00 87.31 95 GLU A O 1
ATOM 771 N N . LEU A 1 96 ? -72.706 2.378 74.441 1.00 87.81 96 LEU A N 1
ATOM 772 C CA . LEU A 1 96 ? -73.003 1.791 73.132 1.00 87.81 96 LEU A CA 1
ATOM 773 C C . LEU A 1 96 ? -72.983 2.863 72.030 1.00 87.81 96 LEU A C 1
ATOM 775 O O . LEU A 1 96 ? -72.192 2.763 71.100 1.00 87.81 96 LEU A O 1
ATOM 779 N N . ILE A 1 97 ? -73.748 3.949 72.193 1.00 86.50 97 ILE A N 1
ATOM 780 C CA . ILE A 1 97 ? -73.812 5.052 71.214 1.00 86.50 97 ILE A CA 1
ATOM 781 C C . ILE A 1 97 ? -72.428 5.693 70.986 1.00 86.50 97 ILE A C 1
ATOM 783 O O . ILE A 1 97 ? -72.091 6.065 69.861 1.00 86.50 97 ILE A O 1
ATOM 787 N N . GLN A 1 98 ? -71.600 5.809 72.030 1.00 87.44 98 GLN A N 1
ATOM 788 C CA . GLN A 1 98 ? -70.223 6.298 71.895 1.00 87.44 98 GLN A CA 1
ATOM 789 C C . GLN A 1 98 ? -69.316 5.308 71.153 1.00 87.44 98 GLN A C 1
ATOM 791 O O . GLN A 1 98 ? -68.505 5.735 70.334 1.00 87.44 98 GLN A O 1
ATOM 796 N N . ARG A 1 99 ? -69.451 4.000 71.404 1.00 88.00 99 ARG A N 1
ATOM 797 C CA . ARG A 1 99 ? -68.695 2.953 70.701 1.00 88.00 99 ARG A CA 1
ATOM 798 C C . ARG A 1 99 ? -69.081 2.871 69.229 1.00 88.00 99 ARG A C 1
ATOM 800 O O . ARG A 1 99 ? -68.186 2.852 68.393 1.00 88.00 99 ARG A O 1
ATOM 807 N N . ASP A 1 100 ? -70.369 2.918 68.912 1.00 91.00 100 ASP A N 1
ATOM 808 C CA . ASP A 1 100 ? -70.872 2.896 67.536 1.00 91.00 100 ASP A CA 1
ATOM 809 C C . ASP A 1 100 ? -70.445 4.168 66.778 1.00 91.00 100 ASP A C 1
ATOM 811 O O . ASP A 1 100 ? -69.980 4.105 65.641 1.00 91.00 100 ASP A O 1
ATOM 815 N N . GLY A 1 101 ? -70.486 5.332 67.439 1.00 91.94 101 GLY A N 1
ATOM 816 C CA . GLY A 1 101 ? -69.979 6.596 66.891 1.00 91.94 101 GLY A CA 1
ATOM 817 C C . GLY A 1 101 ? -68.452 6.662 66.718 1.00 91.94 101 GLY A C 1
ATOM 818 O O . GLY A 1 101 ? -67.962 7.490 65.946 1.00 91.94 101 GLY A O 1
ATOM 819 N N . LEU A 1 102 ? -67.692 5.806 67.410 1.00 93.12 102 LEU A N 1
ATOM 820 C CA . LEU A 1 102 ? -66.260 5.593 67.170 1.00 93.12 102 LEU A CA 1
ATOM 821 C C . LEU A 1 102 ? -66.021 4.559 66.062 1.00 93.12 102 LEU A C 1
ATOM 823 O O . LEU A 1 102 ? -65.124 4.762 65.248 1.00 93.12 102 LEU A O 1
ATOM 827 N N . LEU A 1 103 ? -66.836 3.501 65.993 1.00 93.25 103 LEU A N 1
ATOM 828 C CA . LEU A 1 103 ? -66.779 2.472 64.953 1.00 93.25 103 LEU A CA 1
ATOM 829 C C . LEU A 1 103 ? -67.011 3.082 63.566 1.00 93.25 103 LEU A C 1
ATOM 831 O O . LEU A 1 103 ? -66.149 2.952 62.706 1.00 93.25 103 LEU A O 1
ATOM 835 N N . MET A 1 104 ? -68.090 3.854 63.394 1.00 91.19 104 MET A N 1
ATOM 836 C CA . MET A 1 104 ? -68.400 4.552 62.137 1.00 91.19 104 MET A CA 1
ATOM 837 C C . MET A 1 104 ? -67.244 5.442 61.653 1.00 91.19 104 MET A C 1
ATOM 839 O O . MET A 1 104 ? -66.972 5.508 60.458 1.00 91.19 104 MET A O 1
ATOM 843 N N . LYS A 1 105 ? -66.532 6.117 62.569 1.00 92.94 105 LYS A N 1
ATOM 844 C CA . LYS A 1 105 ? -65.346 6.923 62.222 1.00 92.94 105 LYS A CA 1
ATOM 845 C C . LYS A 1 105 ? -64.161 6.055 61.814 1.00 92.94 105 LYS A C 1
ATOM 847 O O . LYS A 1 105 ? -63.476 6.390 60.855 1.00 92.94 105 LYS A O 1
ATOM 852 N N . LEU A 1 106 ? -63.932 4.951 62.525 1.00 91.69 106 LEU A N 1
ATOM 853 C CA . LEU A 1 106 ? -62.872 3.998 62.208 1.00 91.69 106 LEU A CA 1
ATOM 854 C C . LEU A 1 106 ? -63.092 3.359 60.827 1.00 91.69 106 LEU A C 1
ATOM 856 O O . LEU A 1 106 ? -62.134 3.186 60.083 1.00 91.69 106 LEU A O 1
ATOM 860 N N . GLU A 1 107 ? -64.342 3.061 60.468 1.00 93.75 107 GLU A N 1
ATOM 861 C CA . GLU A 1 107 ? -64.746 2.557 59.149 1.00 93.75 107 GLU A CA 1
ATOM 862 C C . GLU A 1 107 ? -64.586 3.624 58.051 1.00 93.75 107 GLU A C 1
ATOM 864 O O . GLU A 1 107 ? -64.028 3.344 56.988 1.00 93.75 107 GLU A O 1
ATOM 869 N N . GLU A 1 108 ? -64.994 4.872 58.312 1.00 94.19 108 GLU A N 1
ATOM 870 C CA . GLU A 1 108 ? -64.816 5.988 57.373 1.00 94.19 108 GLU A CA 1
ATOM 871 C C . GLU A 1 108 ? -63.326 6.281 57.110 1.00 94.19 108 GLU A C 1
ATOM 873 O O . GLU A 1 108 ? -62.916 6.481 55.963 1.00 94.19 108 GLU A O 1
ATOM 878 N N . ASP A 1 109 ? -62.493 6.263 58.154 1.00 93.50 109 ASP A N 1
ATOM 879 C CA . ASP A 1 109 ? -61.043 6.452 58.047 1.00 93.50 109 ASP A CA 1
ATOM 880 C C . ASP A 1 109 ? -60.336 5.224 57.447 1.00 93.50 109 ASP A C 1
ATOM 882 O O . ASP A 1 109 ? -59.392 5.387 56.668 1.00 93.50 109 ASP A O 1
ATOM 886 N N . TYR A 1 110 ? -60.834 4.007 57.697 1.00 93.81 110 TYR A N 1
ATOM 887 C CA . TYR A 1 110 ? -60.387 2.794 57.008 1.00 93.81 110 TYR A CA 1
ATOM 888 C C . TYR A 1 110 ? -60.639 2.889 55.499 1.00 93.81 110 TYR A C 1
ATOM 890 O O . TYR A 1 110 ? -59.714 2.665 54.723 1.00 93.81 110 TYR A O 1
ATOM 898 N N . HIS A 1 111 ? -61.827 3.314 55.055 1.00 93.75 111 HIS A N 1
ATOM 899 C CA . HIS A 1 111 ? -62.098 3.506 53.627 1.00 93.75 111 HIS A CA 1
ATOM 900 C C . HIS A 1 111 ? -61.278 4.651 53.003 1.00 93.75 111 HIS A C 1
ATOM 902 O O . HIS A 1 111 ? -60.899 4.563 51.832 1.00 93.75 111 HIS A O 1
ATOM 908 N N . LYS A 1 112 ? -60.935 5.714 53.746 1.00 94.44 112 LYS A N 1
ATOM 909 C CA . LYS A 1 112 ? -59.978 6.738 53.266 1.00 94.44 112 LYS A CA 1
ATOM 910 C C . LYS A 1 112 ? -58.576 6.151 53.086 1.00 94.44 112 LYS A C 1
ATOM 912 O O . LYS A 1 112 ? -57.927 6.409 52.067 1.00 94.44 112 LYS A O 1
ATOM 917 N N . LEU A 1 113 ? -58.117 5.338 54.038 1.00 93.88 113 LEU A N 1
ATOM 918 C CA . LEU A 1 113 ? -56.824 4.658 53.965 1.00 93.88 113 LEU A CA 1
ATOM 919 C C . LEU A 1 113 ? -56.792 3.627 52.824 1.00 93.88 113 LEU A C 1
ATOM 921 O O . LEU A 1 113 ? -55.837 3.581 52.058 1.00 93.88 113 LEU A O 1
ATOM 925 N N . GLU A 1 114 ? -57.864 2.860 52.644 1.00 95.56 114 GLU A N 1
ATOM 926 C CA . GLU A 1 114 ? -58.017 1.871 51.576 1.00 95.56 114 GLU A CA 1
ATOM 927 C C . GLU A 1 114 ? -57.983 2.525 50.184 1.00 95.56 114 GLU A C 1
ATOM 929 O O . GLU A 1 114 ? -57.276 2.060 49.289 1.00 95.56 114 GLU A O 1
ATOM 934 N N . ASN A 1 115 ? -58.699 3.638 49.992 1.00 94.25 115 ASN A N 1
ATOM 935 C CA . ASN A 1 115 ? -58.712 4.360 48.718 1.00 94.25 115 ASN A CA 1
ATOM 936 C C . ASN A 1 115 ? -57.375 5.060 48.417 1.00 94.25 115 ASN A C 1
ATOM 938 O O . ASN A 1 115 ? -56.927 5.053 47.269 1.00 94.25 115 ASN A O 1
ATOM 942 N N . THR A 1 116 ? -56.696 5.614 49.428 1.00 94.62 116 THR A N 1
ATOM 943 C CA . THR A 1 116 ? -55.349 6.186 49.240 1.00 94.62 116 THR A CA 1
ATOM 944 C C . THR A 1 116 ? -54.296 5.106 48.977 1.00 94.62 116 THR A C 1
ATOM 946 O O . THR A 1 116 ? -53.435 5.315 48.122 1.00 94.62 116 THR A O 1
ATOM 949 N N . LEU A 1 117 ? -54.405 3.929 49.607 1.00 95.06 117 LEU A N 1
ATOM 950 C CA . LEU A 1 117 ? -53.568 2.759 49.321 1.00 95.06 117 LEU A CA 1
ATOM 951 C C . LEU A 1 117 ? -53.777 2.252 47.885 1.00 95.06 117 LEU A C 1
ATOM 953 O O . LEU A 1 117 ? -52.802 2.055 47.165 1.00 95.06 117 LEU A O 1
ATOM 957 N N . LYS A 1 118 ? -55.032 2.107 47.433 1.00 96.38 118 LYS A N 1
ATOM 958 C CA . LYS A 1 118 ? -55.370 1.722 46.049 1.00 96.38 118 LYS A CA 1
ATOM 959 C C . LYS A 1 118 ? -54.752 2.675 45.025 1.00 96.38 118 LYS A C 1
ATOM 961 O O . LYS A 1 118 ? -54.092 2.224 44.093 1.00 96.38 118 LYS A O 1
ATOM 966 N N . TRP A 1 119 ? -54.909 3.986 45.224 1.00 95.38 119 TRP A N 1
ATOM 967 C CA . TRP A 1 119 ? -54.303 4.986 44.339 1.00 95.38 119 TRP A CA 1
ATOM 968 C C . TRP A 1 119 ? -52.769 4.933 44.365 1.00 95.38 119 TRP A C 1
ATOM 970 O O . TRP A 1 119 ? -52.134 5.056 43.319 1.00 95.38 119 TRP A O 1
ATOM 980 N N . LYS A 1 120 ? -52.159 4.692 45.534 1.00 95.50 120 LYS A N 1
ATOM 981 C CA . LYS A 1 120 ? -50.704 4.525 45.644 1.00 95.50 120 LYS A CA 1
ATOM 982 C C . LYS A 1 120 ? -50.191 3.263 44.956 1.00 95.50 120 LYS A C 1
ATOM 984 O O . LYS A 1 120 ? -49.166 3.356 44.291 1.00 95.50 120 LYS A O 1
ATOM 989 N N . ASN A 1 121 ? -50.902 2.141 45.034 1.00 95.94 121 ASN A N 1
ATOM 990 C CA . ASN A 1 121 ? -50.538 0.931 44.295 1.00 95.94 121 ASN A CA 1
ATOM 991 C C . ASN A 1 121 ? -50.579 1.153 42.777 1.00 95.94 121 ASN A C 1
ATOM 993 O O . ASN A 1 121 ? -49.641 0.748 42.100 1.00 95.94 121 ASN A O 1
ATOM 997 N N . GLU A 1 122 ? -51.586 1.848 42.235 1.00 96.12 122 GLU A N 1
ATOM 998 C CA . GLU A 1 122 ? -51.605 2.139 40.791 1.00 96.12 122 GLU A CA 1
ATOM 999 C C . GLU A 1 122 ? -50.494 3.137 40.394 1.00 96.12 122 GLU A C 1
ATOM 1001 O O . GLU A 1 122 ? -49.898 2.996 39.329 1.00 96.12 122 GLU A O 1
ATOM 1006 N N . GLN A 1 123 ? -50.117 4.085 41.271 1.00 95.62 123 GLN A N 1
ATOM 1007 C CA . GLN A 1 123 ? -48.914 4.907 41.054 1.00 95.62 123 GLN A CA 1
ATOM 1008 C C . GLN A 1 123 ? -47.621 4.077 41.038 1.00 95.62 123 GLN A C 1
ATOM 1010 O O . GLN A 1 123 ? -46.768 4.330 40.191 1.00 95.62 123 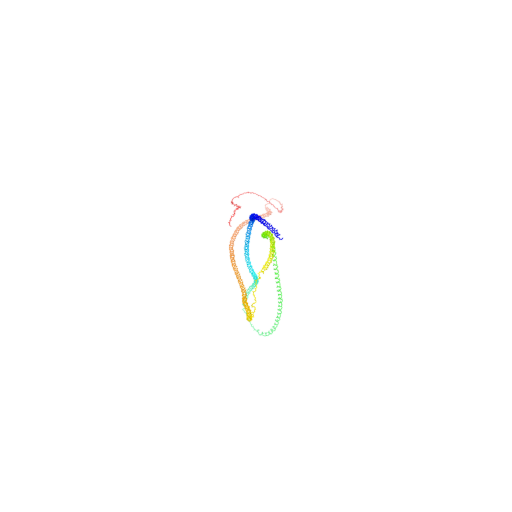GLN A O 1
ATOM 1015 N N . PHE A 1 124 ? -47.454 3.118 41.956 1.00 96.94 124 PHE A N 1
ATOM 1016 C CA . PHE A 1 124 ? -46.286 2.230 41.961 1.00 96.94 124 PHE A CA 1
ATOM 1017 C C . PHE A 1 124 ? -46.245 1.367 40.704 1.00 96.94 124 PHE A C 1
ATOM 1019 O O . PHE A 1 124 ? -45.221 1.341 40.033 1.00 96.94 124 PHE A O 1
ATOM 1026 N N . LYS A 1 125 ? -47.375 0.782 40.312 1.00 96.75 125 LYS A N 1
ATOM 1027 C CA . LYS A 1 125 ? -47.491 -0.016 39.093 1.00 96.75 125 LYS A CA 1
ATOM 1028 C C . LYS A 1 125 ? -47.140 0.779 37.831 1.00 96.75 125 LYS A C 1
ATOM 1030 O O . LYS A 1 125 ? -46.348 0.313 37.029 1.00 96.75 125 LYS A O 1
ATOM 1035 N N . HIS A 1 126 ? -47.606 2.023 37.690 1.00 96.00 126 HIS A N 1
ATOM 1036 C CA . HIS A 1 126 ? -47.184 2.884 36.574 1.00 96.00 126 HIS A CA 1
ATOM 1037 C C . HIS A 1 126 ? -45.688 3.251 36.600 1.00 96.00 126 HIS A C 1
ATOM 1039 O O . HIS A 1 126 ? -45.115 3.540 35.549 1.00 96.00 126 HIS A O 1
ATOM 1045 N N . LEU A 1 127 ? -45.044 3.262 37.774 1.00 96.19 127 LEU A N 1
ATOM 1046 C CA . LEU A 1 127 ? -43.592 3.435 37.893 1.00 96.19 127 LEU A CA 1
ATOM 1047 C C . LEU A 1 127 ? -42.836 2.141 37.554 1.00 96.19 127 LEU A C 1
ATOM 1049 O O . LEU A 1 127 ? -41.778 2.221 36.935 1.00 96.19 127 LEU A O 1
ATOM 1053 N N . GLU A 1 128 ? -43.384 0.974 37.898 1.00 96.25 128 GLU A N 1
ATOM 1054 C CA . GLU A 1 128 ? -42.878 -0.348 37.507 1.00 96.25 128 GLU A CA 1
ATOM 1055 C C . GLU A 1 128 ? -42.980 -0.539 35.983 1.00 96.25 128 GLU A C 1
ATOM 1057 O O . GLU A 1 128 ? -41.954 -0.764 35.342 1.00 96.25 128 GLU A O 1
ATOM 1062 N N . ASP A 1 129 ? -44.158 -0.301 35.387 1.00 96.88 129 ASP A N 1
ATOM 1063 C CA . ASP A 1 129 ? -44.404 -0.304 33.933 1.00 96.88 129 ASP A CA 1
ATOM 1064 C C . ASP A 1 129 ? -43.406 0.617 33.192 1.00 96.88 129 ASP A C 1
ATOM 1066 O O . ASP A 1 129 ? -42.857 0.279 32.138 1.00 96.88 129 ASP A O 1
ATOM 1070 N N . ALA A 1 130 ? -43.156 1.816 33.738 1.00 95.25 130 ALA A N 1
ATOM 1071 C CA . ALA A 1 130 ? -42.230 2.787 33.160 1.00 95.25 130 ALA A CA 1
ATOM 1072 C C . ALA A 1 130 ? -40.756 2.381 33.328 1.00 95.25 130 ALA A C 1
ATOM 1074 O O . ALA A 1 130 ? -39.955 2.615 32.419 1.00 95.25 130 ALA A O 1
ATOM 1075 N N . HIS A 1 131 ? -40.392 1.767 34.457 1.00 94.81 131 HIS A N 1
ATOM 1076 C CA . HIS A 1 131 ? -39.047 1.252 34.703 1.00 94.81 131 HIS A CA 1
ATOM 1077 C C . HIS A 1 131 ? -38.735 0.062 33.791 1.00 94.81 131 HIS A C 1
ATOM 1079 O O . HIS A 1 131 ? -37.694 0.063 33.138 1.00 94.81 131 HIS A O 1
ATOM 1085 N N . GLU A 1 132 ? -39.643 -0.913 33.681 1.00 97.50 132 GLU A N 1
ATOM 1086 C CA . GLU A 1 132 ? -39.510 -2.044 32.756 1.00 97.50 132 GLU A CA 1
ATOM 1087 C C . GLU A 1 132 ? -39.360 -1.549 31.311 1.00 97.50 132 GLU A C 1
ATOM 1089 O O . GLU A 1 132 ? -38.452 -1.971 30.594 1.00 97.50 132 GLU A O 1
ATOM 1094 N N . LYS A 1 133 ? -40.178 -0.576 30.891 1.00 97.56 133 LYS A N 1
ATOM 1095 C CA . LYS A 1 133 ? -40.069 0.014 29.552 1.00 97.56 133 LYS A CA 1
ATOM 1096 C C . LYS A 1 133 ? -38.722 0.701 29.305 1.00 97.56 133 LYS A C 1
ATOM 1098 O O . LYS A 1 133 ? -38.155 0.529 28.228 1.00 97.56 133 LYS A O 1
ATOM 1103 N N . LEU A 1 134 ? -38.193 1.450 30.276 1.00 96.19 134 LEU A N 1
ATOM 1104 C CA . LEU A 1 134 ? -36.864 2.068 30.178 1.00 96.19 134 LEU A CA 1
ATOM 1105 C C . LEU A 1 134 ? -35.740 1.022 30.159 1.00 96.19 134 LEU A C 1
ATOM 1107 O O . LEU A 1 134 ? -34.782 1.169 29.401 1.00 96.19 134 LEU A O 1
ATOM 1111 N N . GLN A 1 135 ? -35.865 -0.044 30.949 1.00 96.88 135 GLN A N 1
ATOM 1112 C CA . GLN A 1 135 ? -34.917 -1.156 30.991 1.00 96.88 135 GLN A CA 1
ATOM 1113 C C . GLN A 1 135 ? -34.887 -1.920 29.659 1.00 96.88 135 GLN A C 1
ATOM 1115 O O . GLN A 1 135 ? -33.805 -2.198 29.139 1.00 96.88 135 GLN A O 1
ATOM 1120 N N . ASN A 1 136 ? -36.052 -2.179 29.062 1.00 96.62 136 ASN A N 1
ATOM 1121 C CA . ASN A 1 136 ? -36.167 -2.806 27.746 1.00 96.62 136 ASN A CA 1
ATOM 1122 C C . ASN A 1 136 ? -35.574 -1.909 26.646 1.00 96.62 136 ASN A C 1
ATOM 1124 O O . ASN A 1 136 ? -34.742 -2.378 25.876 1.00 96.62 136 ASN A O 1
ATOM 1128 N N . GLN A 1 137 ? -35.877 -0.604 26.637 1.00 97.38 137 GLN A N 1
ATOM 1129 C CA . GLN A 1 137 ? -35.266 0.352 25.697 1.00 97.38 137 GLN A CA 1
ATOM 1130 C C . GLN A 1 137 ? -33.740 0.463 25.853 1.00 97.38 137 GLN A C 1
ATOM 1132 O O . GLN A 1 137 ? -33.018 0.596 24.863 1.00 97.38 137 GLN A O 1
ATOM 1137 N N . PHE A 1 138 ? -33.223 0.392 27.084 1.00 95.50 138 PHE A N 1
ATOM 1138 C CA . PHE A 1 138 ? -31.781 0.350 27.329 1.00 95.50 138 PHE A CA 1
ATOM 1139 C C . PHE A 1 138 ? -31.154 -0.943 26.791 1.00 95.50 138 PHE A C 1
ATOM 1141 O O . PHE A 1 138 ? -30.090 -0.890 26.176 1.00 95.50 138 PHE A O 1
ATOM 1148 N N . GLN A 1 139 ? -31.815 -2.091 26.966 1.00 97.69 139 GLN A N 1
ATOM 1149 C CA . GLN A 1 139 ? -31.333 -3.374 26.455 1.00 97.69 139 GLN A CA 1
ATOM 1150 C C . GLN A 1 139 ? -31.397 -3.454 24.919 1.00 97.69 139 GLN A C 1
ATOM 1152 O O . GLN A 1 139 ? -30.453 -3.945 24.307 1.00 97.69 139 GLN A O 1
ATOM 1157 N N . GLU A 1 140 ? -32.446 -2.922 24.286 1.00 96.62 140 GLU A N 1
ATOM 1158 C CA . GLU A 1 140 ? -32.542 -2.764 22.825 1.00 96.62 140 GLU A CA 1
ATOM 1159 C C . GLU A 1 140 ? -31.401 -1.889 22.286 1.00 96.62 140 GLU A C 1
ATOM 1161 O O . GLU A 1 140 ? -30.680 -2.301 21.379 1.00 96.62 140 GLU A O 1
ATOM 1166 N N . SER A 1 141 ? -31.180 -0.719 22.896 1.00 96.00 141 SER A N 1
ATOM 1167 C CA . SER A 1 141 ?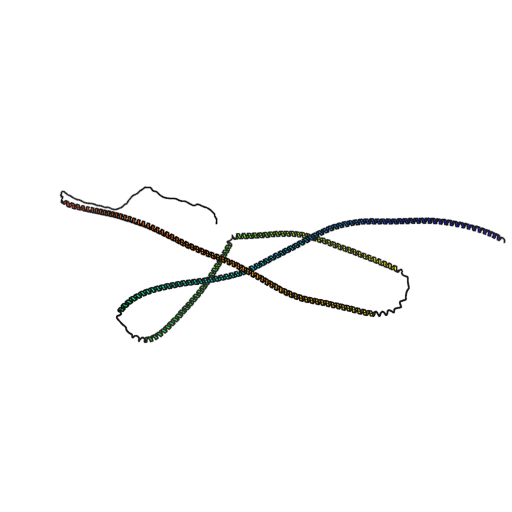 -30.095 0.206 22.540 1.00 96.00 141 SER A CA 1
ATOM 1168 C C . SER A 1 141 ? -28.707 -0.423 22.723 1.00 96.00 141 SER A C 1
ATOM 1170 O O . SER A 1 141 ? -27.845 -0.309 21.851 1.00 96.00 141 SER A O 1
ATOM 1172 N N . LYS A 1 142 ? -28.499 -1.169 23.817 1.00 97.75 142 LYS A N 1
ATOM 1173 C CA . LYS A 1 142 ? -27.269 -1.934 24.055 1.00 97.75 142 LYS A CA 1
ATOM 1174 C C . LYS A 1 142 ? -27.049 -2.995 22.970 1.00 97.75 142 LYS A C 1
ATOM 1176 O O . LYS A 1 142 ? -25.950 -3.073 22.430 1.00 97.75 142 LYS A O 1
ATOM 1181 N N . ASN A 1 143 ? -28.072 -3.790 22.647 1.00 96.06 143 ASN A N 1
ATOM 1182 C CA . ASN A 1 143 ? -27.985 -4.826 21.615 1.00 96.06 143 ASN A CA 1
ATOM 1183 C C . ASN A 1 143 ? -27.650 -4.210 20.246 1.00 96.06 143 ASN A C 1
ATOM 1185 O O . ASN A 1 143 ? -26.776 -4.711 19.545 1.00 96.06 143 ASN A O 1
ATOM 1189 N N . GLN A 1 144 ? -28.304 -3.099 19.892 1.00 96.94 144 GLN A N 1
ATOM 1190 C CA . GLN A 1 144 ? -28.038 -2.356 18.659 1.00 96.94 144 GLN A CA 1
ATOM 1191 C C . GLN A 1 144 ? -26.583 -1.866 18.602 1.00 96.94 144 GLN A C 1
ATOM 1193 O O . GLN A 1 144 ? -25.911 -2.072 17.594 1.00 96.94 144 GLN A O 1
ATOM 1198 N N . TRP A 1 145 ? -26.061 -1.302 19.695 1.00 97.75 145 TRP A N 1
ATOM 1199 C CA . TRP A 1 145 ? -24.659 -0.881 19.777 1.00 97.75 145 TRP A CA 1
ATOM 1200 C C . TRP A 1 145 ? -23.672 -2.057 19.690 1.00 97.75 145 TRP A C 1
ATOM 1202 O O . TRP A 1 145 ? -22.622 -1.931 19.062 1.00 97.75 145 TRP A O 1
ATOM 1212 N N . GLU A 1 146 ? -23.989 -3.217 20.274 1.00 97.75 146 GLU A N 1
ATOM 1213 C CA . GLU A 1 146 ? -23.159 -4.425 20.146 1.00 97.75 146 GLU A CA 1
ATOM 1214 C C . GLU A 1 146 ? -23.146 -4.963 18.699 1.00 97.75 146 GLU A C 1
ATOM 1216 O O . GLU A 1 146 ? -22.094 -5.404 18.225 1.00 97.75 146 GLU A O 1
ATOM 1221 N N . VAL A 1 147 ? -24.255 -4.844 17.959 1.00 96.81 147 VAL A N 1
ATOM 1222 C CA . VAL A 1 147 ? -24.328 -5.164 16.519 1.00 96.81 147 VAL A CA 1
ATOM 1223 C C . VAL A 1 147 ? -23.549 -4.148 15.675 1.00 96.81 147 VAL A C 1
ATOM 1225 O O . VAL A 1 147 ? -22.717 -4.551 14.867 1.00 96.81 147 VAL A O 1
ATOM 1228 N N . GLU A 1 148 ? -23.736 -2.843 15.889 1.00 97.31 148 GLU A N 1
ATOM 1229 C CA . GLU A 1 148 ? -22.994 -1.775 15.192 1.00 97.31 148 GLU A CA 1
ATOM 1230 C C . GLU A 1 148 ? -21.481 -1.877 15.413 1.00 97.31 148 GLU A C 1
ATOM 1232 O O . GLU A 1 148 ? -20.701 -1.798 14.463 1.00 97.31 148 GLU A O 1
ATOM 1237 N N . LYS A 1 149 ? -21.060 -2.138 16.654 1.00 97.56 149 LYS A N 1
ATOM 1238 C CA . LYS A 1 149 ? -19.664 -2.411 17.003 1.00 97.56 149 LYS A CA 1
ATOM 1239 C C . LYS A 1 149 ? -19.123 -3.640 16.270 1.00 97.56 149 LYS A C 1
ATOM 1241 O O . LYS A 1 149 ? -17.971 -3.615 15.848 1.00 97.56 149 LYS A O 1
ATOM 1246 N N . SER A 1 150 ? -19.923 -4.698 16.130 1.00 96.06 150 SER A N 1
ATOM 1247 C CA . SER A 1 150 ? -19.511 -5.917 15.422 1.00 96.06 150 SER A CA 1
ATOM 1248 C C . SER A 1 150 ? -19.329 -5.649 13.925 1.00 96.06 150 SER A C 1
ATOM 1250 O O . SER A 1 150 ? -18.260 -5.927 13.393 1.00 96.06 150 SER A O 1
ATOM 1252 N N . MET A 1 151 ? -20.295 -4.982 13.280 1.00 97.88 151 MET A N 1
ATOM 1253 C CA . MET A 1 151 ? -20.191 -4.588 11.866 1.00 97.88 151 MET A CA 1
ATOM 1254 C C . MET A 1 151 ? -18.973 -3.693 11.592 1.00 97.88 151 MET A C 1
ATOM 1256 O O . MET A 1 151 ? -18.287 -3.882 10.592 1.00 97.88 151 MET A O 1
ATOM 1260 N N . LEU A 1 152 ? -18.668 -2.748 12.488 1.00 97.94 152 LEU A N 1
ATOM 1261 C CA . LEU A 1 152 ? -17.504 -1.866 12.353 1.00 97.94 152 LEU A CA 1
ATOM 1262 C C . LEU A 1 152 ? -16.171 -2.610 12.567 1.00 97.94 152 LEU A C 1
ATOM 1264 O O . LEU A 1 152 ? -15.168 -2.269 11.945 1.00 97.94 152 LEU A O 1
ATOM 1268 N N . VAL A 1 153 ? -16.149 -3.653 13.403 1.00 97.94 153 VAL A N 1
ATOM 1269 C CA . VAL A 1 153 ? -14.991 -4.555 13.540 1.00 97.94 153 VAL A CA 1
ATOM 1270 C C . VAL A 1 153 ? -14.805 -5.409 12.279 1.00 97.94 153 VAL A C 1
ATOM 1272 O O . VAL A 1 153 ? -13.679 -5.522 11.794 1.00 97.94 153 VAL A O 1
ATOM 1275 N N . ASP A 1 154 ? -15.884 -5.942 11.703 1.00 97.00 154 ASP A N 1
ATOM 1276 C CA . ASP A 1 154 ? -15.841 -6.703 10.448 1.00 97.00 154 ASP A CA 1
ATOM 1277 C C . ASP A 1 154 ? -15.399 -5.826 9.258 1.00 97.00 154 ASP A C 1
ATOM 1279 O O . ASP A 1 154 ? -14.600 -6.261 8.422 1.00 97.00 154 ASP A O 1
ATOM 1283 N N . GLU A 1 155 ? -15.841 -4.563 9.202 1.00 98.06 155 GLU A N 1
ATOM 1284 C CA . GLU A 1 155 ? -15.366 -3.585 8.216 1.00 98.06 155 GLU A CA 1
ATOM 1285 C C . GLU A 1 155 ? -13.864 -3.303 8.381 1.00 98.06 155 GLU A C 1
ATOM 1287 O O . GLU A 1 155 ? -13.130 -3.323 7.392 1.00 98.06 155 GLU A O 1
ATOM 1292 N N . ILE A 1 156 ? -13.372 -3.124 9.614 1.00 97.56 156 ILE A N 1
ATOM 1293 C CA . ILE A 1 156 ? -11.934 -2.960 9.888 1.00 97.56 156 ILE A CA 1
ATOM 1294 C C . ILE A 1 156 ? -11.138 -4.189 9.426 1.00 97.56 156 ILE A C 1
ATOM 1296 O O . ILE A 1 156 ? -10.124 -4.023 8.745 1.00 97.56 156 ILE A O 1
ATOM 1300 N N . PHE A 1 157 ? -11.595 -5.413 9.715 1.00 97.31 157 PHE A N 1
ATOM 1301 C CA . PHE A 1 157 ? -10.928 -6.634 9.241 1.00 97.31 157 PHE A CA 1
ATOM 1302 C C . PHE A 1 157 ? -10.926 -6.749 7.709 1.00 97.31 157 PHE A C 1
ATOM 1304 O O . PHE A 1 157 ? -9.913 -7.139 7.120 1.00 97.31 157 PHE A O 1
ATOM 1311 N N . SER A 1 158 ? -12.022 -6.369 7.047 1.00 97.62 158 SER A N 1
ATOM 1312 C CA . SER A 1 158 ? -12.123 -6.325 5.583 1.00 97.62 158 SER A CA 1
ATOM 1313 C C . SER A 1 158 ? -11.150 -5.304 4.976 1.00 97.62 158 SER A C 1
ATOM 1315 O O . SER A 1 158 ? -10.362 -5.635 4.084 1.00 97.62 158 SER A O 1
ATOM 1317 N N . LEU A 1 159 ? -11.129 -4.079 5.512 1.00 97.62 159 LEU A N 1
ATOM 1318 C CA . LEU A 1 159 ? -10.228 -3.006 5.087 1.00 97.62 159 LEU A CA 1
ATOM 1319 C C . LEU A 1 159 ? -8.756 -3.370 5.303 1.00 97.62 159 LEU A C 1
ATOM 1321 O O . LEU A 1 159 ? -7.949 -3.142 4.399 1.00 97.62 159 LEU A O 1
ATOM 1325 N N . GLN A 1 160 ? -8.418 -3.977 6.445 1.00 97.88 160 GLN A N 1
ATOM 1326 C CA . GLN A 1 160 ? -7.065 -4.443 6.749 1.00 97.88 160 GLN A CA 1
ATOM 1327 C C . GLN A 1 160 ? -6.640 -5.583 5.813 1.00 97.88 160 GLN A C 1
ATOM 1329 O O . GLN A 1 160 ? -5.580 -5.494 5.204 1.00 97.88 160 GLN A O 1
ATOM 1334 N N . THR A 1 161 ? -7.499 -6.579 5.573 1.00 96.69 161 THR A N 1
ATOM 1335 C CA . THR A 1 161 ? -7.224 -7.656 4.599 1.00 96.69 161 THR A CA 1
ATOM 1336 C C . THR A 1 161 ? -6.986 -7.094 3.188 1.00 96.69 161 THR A C 1
ATOM 1338 O O . THR A 1 161 ? -6.077 -7.530 2.475 1.00 96.69 161 THR A O 1
ATOM 1341 N N . SER A 1 162 ? -7.764 -6.078 2.789 1.00 97.94 162 SER A N 1
ATOM 1342 C CA . SER A 1 162 ? -7.559 -5.329 1.543 1.00 97.94 162 SER A CA 1
ATOM 1343 C C . SER A 1 162 ? -6.214 -4.590 1.534 1.00 97.94 162 SER A C 1
ATOM 1345 O O . SER A 1 162 ? -5.487 -4.672 0.540 1.00 97.94 162 SER A O 1
ATOM 1347 N N . LEU A 1 163 ? -5.854 -3.902 2.622 1.00 97.44 163 LEU A N 1
ATOM 1348 C CA . LEU A 1 163 ? -4.581 -3.191 2.756 1.00 97.44 163 LEU A CA 1
ATOM 1349 C C . LEU A 1 163 ? -3.399 -4.159 2.643 1.00 97.44 163 LEU A C 1
ATOM 1351 O O . LEU A 1 163 ? -2.550 -3.966 1.779 1.00 97.44 163 LEU A O 1
ATOM 1355 N N . ASP A 1 164 ? -3.406 -5.250 3.407 1.00 97.81 164 ASP A N 1
ATOM 1356 C CA . ASP A 1 164 ? -2.354 -6.268 3.404 1.00 97.81 164 ASP A CA 1
ATOM 1357 C C . ASP A 1 164 ? -2.183 -6.915 2.020 1.00 97.81 164 ASP A C 1
ATOM 1359 O O . ASP A 1 164 ? -1.076 -7.304 1.645 1.00 97.81 164 ASP A O 1
ATOM 1363 N N . SER A 1 165 ? -3.264 -7.040 1.237 1.00 96.31 165 SER A N 1
ATOM 1364 C CA . SER A 1 165 ? -3.195 -7.522 -0.152 1.00 96.31 165 SER A CA 1
ATOM 1365 C C . SER A 1 165 ? -2.539 -6.510 -1.102 1.00 96.31 165 SER A C 1
ATOM 1367 O O . SER A 1 165 ? -1.791 -6.899 -1.999 1.00 96.31 165 SER A O 1
ATOM 1369 N N . LYS A 1 166 ? -2.761 -5.207 -0.880 1.00 97.69 166 LYS A N 1
ATOM 1370 C CA . LYS A 1 166 ? -2.125 -4.124 -1.644 1.00 97.69 166 LYS A CA 1
ATOM 1371 C C . LYS A 1 166 ? -0.653 -3.974 -1.274 1.00 97.69 166 LYS A C 1
ATOM 1373 O O . LYS A 1 166 ? 0.155 -3.812 -2.181 1.00 97.69 166 LYS A O 1
ATOM 1378 N N . THR A 1 167 ? -0.302 -4.099 0.006 1.00 96.94 167 THR A N 1
ATOM 1379 C CA . THR A 1 167 ? 1.090 -4.101 0.484 1.00 96.94 167 THR A CA 1
ATOM 1380 C C . THR A 1 167 ? 1.888 -5.216 -0.193 1.00 96.94 167 THR A C 1
ATOM 1382 O O . THR A 1 167 ? 2.847 -4.918 -0.898 1.00 96.94 167 THR A O 1
ATOM 1385 N N . ARG A 1 168 ? 1.406 -6.468 -0.144 1.00 97.44 168 ARG A N 1
ATOM 1386 C CA . ARG A 1 168 ? 2.043 -7.607 -0.840 1.00 97.44 168 ARG A CA 1
ATOM 1387 C C . ARG A 1 168 ? 2.146 -7.427 -2.358 1.00 97.44 168 ARG A C 1
ATOM 1389 O O . ARG A 1 168 ? 3.121 -7.854 -2.972 1.00 97.44 168 ARG A O 1
ATOM 1396 N N . SER A 1 169 ? 1.163 -6.772 -2.979 1.00 96.06 169 SER A N 1
ATOM 1397 C CA . SER A 1 169 ? 1.209 -6.433 -4.410 1.00 96.06 169 SER A CA 1
ATOM 1398 C C . SER A 1 169 ? 2.268 -5.366 -4.733 1.00 96.06 169 SER A C 1
ATOM 1400 O O . SER A 1 169 ? 2.944 -5.460 -5.757 1.00 96.06 169 SER A O 1
ATOM 1402 N N . LEU A 1 170 ? 2.464 -4.381 -3.848 1.00 96.38 170 LEU A N 1
ATOM 1403 C CA . LEU A 1 170 ? 3.512 -3.363 -3.973 1.00 96.38 170 LEU A CA 1
ATOM 1404 C C . LEU A 1 170 ? 4.909 -3.953 -3.742 1.00 96.38 170 LEU A C 1
ATOM 1406 O O . LEU A 1 170 ? 5.800 -3.693 -4.542 1.00 96.38 170 LEU A O 1
ATOM 1410 N N . GLU A 1 171 ? 5.083 -4.797 -2.724 1.00 97.12 171 GLU A N 1
ATOM 1411 C CA . GLU A 1 171 ? 6.333 -5.523 -2.447 1.00 97.12 171 GLU A CA 1
ATOM 1412 C C . GLU A 1 171 ? 6.729 -6.419 -3.637 1.00 97.12 171 GLU A C 1
ATOM 1414 O O . GLU A 1 171 ? 7.867 -6.385 -4.106 1.00 97.12 171 GLU A O 1
ATOM 1419 N N . SER A 1 172 ? 5.768 -7.158 -4.205 1.00 97.56 172 SER A N 1
ATOM 1420 C CA . SER A 1 172 ? 5.973 -7.964 -5.417 1.00 97.56 172 SER A CA 1
ATOM 1421 C C . SER A 1 172 ? 6.361 -7.113 -6.636 1.00 97.56 172 SER A C 1
ATOM 1423 O O . SER A 1 172 ? 7.250 -7.491 -7.409 1.00 97.56 172 SER A O 1
ATOM 1425 N N . LEU A 1 173 ? 5.741 -5.939 -6.802 1.00 96.88 173 LEU A N 1
ATOM 1426 C CA . LEU A 1 173 ? 6.079 -4.997 -7.870 1.00 96.88 173 LEU A CA 1
ATOM 1427 C C . LEU A 1 173 ? 7.475 -4.384 -7.674 1.00 96.88 173 LEU A C 1
ATOM 1429 O O . LEU A 1 173 ? 8.206 -4.236 -8.654 1.00 96.88 173 LEU A O 1
ATOM 1433 N N . GLU A 1 174 ? 7.866 -4.072 -6.436 1.00 97.25 174 GLU A N 1
ATOM 1434 C CA . GLU A 1 174 ? 9.197 -3.555 -6.113 1.00 97.25 174 GLU A CA 1
ATOM 1435 C C . GLU A 1 174 ? 10.280 -4.599 -6.399 1.00 97.25 174 GLU A C 1
ATOM 1437 O O . GLU A 1 174 ? 11.235 -4.300 -7.115 1.00 97.25 174 GLU A O 1
ATOM 1442 N N . LEU A 1 175 ? 10.109 -5.844 -5.942 1.00 97.25 175 LEU A N 1
ATOM 1443 C CA . LEU A 1 175 ? 11.027 -6.947 -6.252 1.00 97.25 175 LEU A CA 1
ATOM 1444 C C . LEU A 1 175 ? 11.187 -7.129 -7.769 1.00 97.25 175 LEU A C 1
ATOM 1446 O O . LEU A 1 175 ? 12.305 -7.250 -8.277 1.00 97.25 175 LEU A O 1
ATOM 1450 N N . ARG A 1 176 ? 10.084 -7.061 -8.525 1.00 97.38 176 ARG A N 1
ATOM 1451 C CA . ARG A 1 176 ? 10.118 -7.124 -9.992 1.00 97.38 176 ARG A CA 1
ATOM 1452 C C . ARG A 1 176 ? 10.834 -5.919 -10.615 1.00 97.38 176 ARG A C 1
ATOM 1454 O O . ARG A 1 176 ? 11.571 -6.099 -11.583 1.00 97.38 176 ARG A O 1
ATOM 1461 N N . LEU A 1 177 ? 10.676 -4.715 -10.063 1.00 97.25 177 LEU A N 1
ATOM 1462 C CA . LEU A 1 177 ? 11.402 -3.516 -10.495 1.00 97.25 177 LEU A CA 1
ATOM 1463 C C . LEU A 1 177 ? 12.909 -3.635 -10.209 1.00 97.25 177 LEU A C 1
ATOM 1465 O O . LEU A 1 177 ? 13.721 -3.310 -11.074 1.00 97.25 177 LEU A O 1
ATOM 1469 N N . GLN A 1 178 ? 13.294 -4.163 -9.043 1.00 97.62 178 GLN A N 1
ATOM 1470 C CA . GLN A 1 178 ? 14.689 -4.445 -8.695 1.00 97.62 178 GLN A CA 1
ATOM 1471 C C . GLN A 1 178 ? 15.313 -5.457 -9.675 1.00 97.62 178 GLN A C 1
ATOM 1473 O O . GLN A 1 178 ? 16.413 -5.216 -10.176 1.00 97.62 178 GLN A O 1
ATOM 1478 N N . MET A 1 179 ? 14.597 -6.532 -10.035 1.00 95.19 179 MET A N 1
ATOM 1479 C CA . MET A 1 179 ? 15.032 -7.486 -11.069 1.00 95.19 179 MET A CA 1
ATOM 1480 C C . MET A 1 179 ? 15.196 -6.824 -12.448 1.00 95.19 179 MET A C 1
ATOM 1482 O O . MET A 1 179 ? 16.195 -7.062 -13.129 1.00 95.19 179 MET A O 1
ATOM 1486 N N . CYS A 1 180 ? 14.261 -5.959 -12.858 1.00 95.44 180 CYS A N 1
ATOM 1487 C CA . CYS A 1 180 ? 14.373 -5.197 -14.106 1.00 95.44 180 CYS A CA 1
ATOM 1488 C C . CYS A 1 180 ? 15.594 -4.263 -14.107 1.00 95.44 180 CYS A C 1
ATOM 1490 O O . CYS A 1 180 ? 16.313 -4.203 -15.103 1.00 95.44 180 CYS A O 1
ATOM 1492 N N . ASN A 1 181 ? 15.878 -3.586 -12.990 1.00 97.06 181 ASN A N 1
ATOM 1493 C CA . ASN A 1 181 ? 17.045 -2.712 -12.850 1.00 97.06 181 ASN A CA 1
ATOM 1494 C C . ASN A 1 181 ? 18.368 -3.496 -12.911 1.00 97.06 181 ASN A C 1
ATOM 1496 O O . ASN A 1 181 ? 19.323 -3.036 -13.536 1.00 97.06 181 ASN A O 1
ATOM 1500 N N . GLN A 1 182 ? 18.425 -4.700 -12.329 1.00 97.06 182 GLN A N 1
ATOM 1501 C CA . GLN A 1 182 ? 19.585 -5.595 -12.447 1.00 97.06 182 GLN A CA 1
ATOM 1502 C C . GLN A 1 182 ? 19.795 -6.076 -13.893 1.00 97.06 182 GLN A C 1
ATOM 1504 O O . GLN A 1 182 ? 20.919 -6.042 -14.396 1.00 97.06 182 GLN A O 1
ATOM 1509 N N . ALA A 1 183 ? 18.722 -6.465 -14.590 1.00 95.06 183 ALA A N 1
ATOM 1510 C CA . ALA A 1 183 ? 18.784 -6.855 -15.999 1.00 95.06 183 ALA A CA 1
ATOM 1511 C C . ALA A 1 183 ? 19.214 -5.687 -16.909 1.00 95.06 183 ALA A C 1
ATOM 1513 O O . ALA A 1 183 ? 20.041 -5.871 -17.801 1.00 95.06 183 ALA A O 1
ATOM 1514 N N . LEU A 1 184 ? 18.721 -4.472 -16.648 1.00 96.75 184 LEU A N 1
ATOM 1515 C CA . LEU A 1 184 ? 19.130 -3.261 -17.361 1.00 96.75 184 LEU A CA 1
ATOM 1516 C C . LEU A 1 184 ? 20.611 -2.928 -17.120 1.00 96.75 184 LEU A C 1
ATOM 1518 O O . LEU A 1 184 ? 21.318 -2.596 -18.067 1.00 96.75 184 LEU A O 1
ATOM 1522 N N . ALA A 1 185 ? 21.108 -3.070 -15.887 1.00 95.38 185 ALA A N 1
ATOM 1523 C CA . ALA A 1 185 ? 22.524 -2.875 -15.571 1.00 95.38 185 ALA A CA 1
ATOM 1524 C C . ALA A 1 185 ? 23.433 -3.910 -16.266 1.00 95.38 185 ALA A C 1
ATOM 1526 O O . ALA A 1 185 ? 24.528 -3.563 -16.716 1.00 95.38 185 ALA A O 1
ATOM 1527 N N . HIS A 1 186 ? 22.974 -5.160 -16.407 1.00 95.69 186 HIS A N 1
ATOM 1528 C CA . HIS A 1 186 ? 23.662 -6.180 -17.204 1.00 95.69 186 HIS A CA 1
ATOM 1529 C C . HIS A 1 186 ? 23.714 -5.794 -18.688 1.00 95.69 186 HIS A C 1
ATOM 1531 O O . HIS A 1 186 ? 24.791 -5.782 -19.282 1.00 95.69 186 HIS A O 1
ATOM 1537 N N . GLU A 1 187 ? 22.579 -5.424 -19.285 1.00 96.69 187 GLU A N 1
ATOM 1538 C CA . GLU A 1 187 ? 22.518 -5.062 -20.705 1.00 96.69 187 GLU A CA 1
ATOM 1539 C C . GLU A 1 187 ? 23.279 -3.773 -21.033 1.00 96.69 187 GLU A C 1
ATOM 1541 O O . GLU A 1 187 ? 23.950 -3.710 -22.058 1.00 96.69 187 GLU A O 1
ATOM 1546 N N . GLU A 1 188 ? 23.279 -2.783 -20.142 1.00 96.94 188 GLU A N 1
ATOM 1547 C CA . GLU A 1 188 ? 24.099 -1.573 -20.273 1.00 96.94 188 GLU A CA 1
ATOM 1548 C C . GLU A 1 188 ? 25.606 -1.879 -20.155 1.00 96.94 188 GLU A C 1
ATOM 1550 O O . GLU A 1 188 ? 26.427 -1.269 -20.844 1.00 96.94 188 GLU A O 1
ATOM 1555 N N . SER A 1 189 ? 25.987 -2.870 -19.342 1.00 97.00 189 SER A N 1
ATOM 1556 C CA . SER A 1 189 ? 27.371 -3.367 -19.279 1.00 97.00 189 SER A CA 1
ATOM 1557 C C . SER A 1 189 ? 27.755 -4.133 -20.552 1.00 97.00 189 SER A C 1
ATOM 1559 O O . SER A 1 189 ? 28.845 -3.940 -21.093 1.00 97.00 189 SER A O 1
ATOM 1561 N N . ARG A 1 190 ? 26.836 -4.947 -21.090 1.00 97.56 190 ARG A N 1
ATOM 1562 C CA . ARG A 1 190 ? 26.998 -5.664 -22.365 1.00 97.56 190 ARG A CA 1
ATOM 1563 C C . ARG A 1 190 ? 27.091 -4.700 -23.554 1.00 97.56 190 ARG A C 1
ATOM 1565 O O . ARG A 1 190 ? 27.906 -4.920 -24.447 1.00 97.56 190 ARG A O 1
ATOM 1572 N N . ARG A 1 191 ? 26.312 -3.612 -23.544 1.00 97.75 191 ARG A N 1
ATOM 1573 C CA . ARG A 1 191 ? 26.365 -2.525 -24.535 1.00 97.75 191 ARG A CA 1
ATOM 1574 C C . ARG A 1 191 ? 27.745 -1.869 -24.550 1.00 97.75 191 ARG A C 1
ATOM 1576 O O . ARG A 1 191 ? 28.343 -1.773 -25.615 1.00 97.75 191 ARG A O 1
ATOM 1583 N N . LYS A 1 192 ? 28.276 -1.499 -23.379 1.00 97.81 192 LYS A N 1
ATOM 1584 C CA . LYS A 1 192 ? 29.620 -0.910 -23.232 1.00 97.81 192 LYS A CA 1
ATOM 1585 C C . LYS A 1 192 ? 30.736 -1.833 -23.731 1.00 97.81 192 LYS A C 1
ATOM 1587 O O . LYS A 1 192 ? 31.649 -1.366 -24.402 1.00 97.81 192 LYS A O 1
ATOM 1592 N N . LEU A 1 193 ? 30.650 -3.140 -23.467 1.00 96.75 193 LEU A N 1
ATOM 1593 C CA . LEU A 1 193 ? 31.617 -4.112 -23.995 1.00 96.75 193 LEU A CA 1
ATOM 1594 C C . LEU A 1 193 ? 31.602 -4.162 -25.533 1.00 96.75 193 LEU A C 1
ATOM 1596 O O . LEU A 1 193 ? 32.660 -4.146 -26.157 1.00 96.75 193 LEU A O 1
ATOM 1600 N N . LEU A 1 194 ? 30.415 -4.181 -26.147 1.00 96.06 194 LEU A N 1
ATOM 1601 C CA . LEU A 1 194 ? 30.275 -4.160 -27.608 1.00 96.06 194 LEU A CA 1
ATOM 1602 C C . LEU A 1 194 ? 30.734 -2.826 -28.219 1.00 96.06 194 LEU A C 1
ATOM 1604 O O . LEU A 1 194 ? 31.336 -2.821 -29.286 1.00 96.06 194 LEU A O 1
ATOM 1608 N N . GLU A 1 195 ? 30.496 -1.703 -27.542 1.00 97.19 195 GLU A N 1
ATOM 1609 C CA . GLU A 1 195 ? 30.943 -0.363 -27.950 1.00 97.19 195 GLU A CA 1
ATOM 1610 C C . GLU A 1 195 ? 32.481 -0.255 -27.981 1.00 97.19 195 GLU A C 1
ATOM 1612 O O . GLU A 1 195 ? 33.047 0.293 -28.933 1.00 97.19 195 GLU A O 1
ATOM 1617 N N . VAL A 1 196 ? 33.170 -0.876 -27.014 1.00 96.25 196 VAL A N 1
ATOM 1618 C CA . VAL A 1 196 ? 34.634 -1.042 -27.034 1.00 96.25 196 VAL A CA 1
ATOM 1619 C C . VAL A 1 196 ? 35.072 -1.940 -28.196 1.00 96.25 196 VAL A C 1
ATOM 1621 O O . VAL A 1 196 ? 35.900 -1.515 -28.995 1.00 96.25 196 VAL A O 1
ATOM 1624 N N . GLN A 1 197 ? 34.475 -3.124 -28.373 1.00 96.00 197 GLN A N 1
ATOM 1625 C CA . GLN A 1 197 ? 34.845 -4.046 -29.461 1.00 96.00 197 GLN A CA 1
ATOM 1626 C C . GLN A 1 197 ? 34.620 -3.454 -30.865 1.00 96.00 197 GLN A C 1
ATOM 1628 O O . GLN A 1 197 ? 35.412 -3.689 -31.780 1.00 96.00 197 GLN A O 1
ATOM 1633 N N . ILE A 1 198 ? 33.566 -2.655 -31.055 1.00 93.94 198 ILE A N 1
ATOM 1634 C CA . ILE A 1 198 ? 33.314 -1.916 -32.303 1.00 93.94 198 ILE A CA 1
ATOM 1635 C C . ILE A 1 198 ? 34.383 -0.834 -32.516 1.00 93.94 198 ILE A C 1
ATOM 1637 O O . ILE A 1 198 ? 34.838 -0.635 -33.640 1.00 93.94 198 ILE A O 1
ATOM 1641 N N . SER A 1 199 ? 34.838 -0.175 -31.448 1.00 94.19 199 SER A N 1
ATOM 1642 C CA . SER A 1 199 ? 35.917 0.818 -31.519 1.00 94.19 199 SER A CA 1
ATOM 1643 C C . SER A 1 199 ? 37.273 0.174 -31.848 1.00 94.19 199 SER A C 1
ATOM 1645 O O . SER A 1 199 ? 37.993 0.667 -32.714 1.00 94.19 199 SER A O 1
ATOM 1647 N N . GLU A 1 200 ? 37.594 -0.964 -31.226 1.00 96.38 200 GLU A N 1
ATOM 1648 C CA . GLU A 1 200 ? 38.808 -1.755 -31.488 1.00 96.38 200 GLU A CA 1
ATOM 1649 C C . GLU A 1 200 ? 38.840 -2.294 -32.926 1.00 96.38 200 GLU A C 1
ATOM 1651 O O . GLU A 1 200 ? 39.844 -2.159 -33.627 1.00 96.38 200 GLU A O 1
ATOM 1656 N N . THR A 1 201 ? 37.730 -2.872 -33.398 1.00 92.88 201 THR A N 1
ATOM 1657 C CA . THR A 1 201 ? 37.632 -3.400 -34.770 1.00 92.88 201 THR A CA 1
ATOM 1658 C C . THR A 1 201 ? 37.640 -2.295 -35.823 1.00 92.88 201 THR A C 1
ATOM 1660 O O . THR A 1 201 ? 38.263 -2.475 -36.871 1.00 92.88 201 THR A O 1
ATOM 1663 N N . LYS A 1 202 ? 37.047 -1.128 -35.537 1.00 97.06 202 LYS A N 1
ATOM 1664 C CA . LYS A 1 202 ? 37.172 0.063 -36.385 1.00 97.06 202 LYS A CA 1
ATOM 1665 C C . LYS A 1 202 ? 38.628 0.534 -36.484 1.00 97.06 202 LYS A C 1
ATOM 1667 O O . LYS A 1 202 ? 39.121 0.694 -37.595 1.00 97.06 202 LYS A O 1
ATOM 1672 N N . ALA A 1 203 ? 39.328 0.694 -35.359 1.00 94.94 203 ALA A N 1
ATOM 1673 C CA . ALA A 1 203 ? 40.735 1.105 -35.355 1.00 94.94 203 ALA A CA 1
ATOM 1674 C C . ALA A 1 203 ? 41.639 0.082 -36.074 1.00 94.94 203 ALA A C 1
ATOM 1676 O O . ALA A 1 203 ? 42.544 0.455 -36.816 1.00 94.94 203 ALA A O 1
ATOM 1677 N N . CYS A 1 204 ? 41.359 -1.217 -35.921 1.00 95.12 204 CYS A N 1
ATOM 1678 C CA . CYS A 1 204 ? 42.038 -2.276 -36.667 1.00 95.12 204 CYS A CA 1
ATOM 1679 C C . CYS A 1 204 ? 41.809 -2.155 -38.186 1.00 95.12 204 CYS A C 1
ATOM 1681 O O . CYS A 1 204 ? 42.767 -2.247 -38.952 1.00 95.12 204 CYS A O 1
ATOM 1683 N N . TYR A 1 205 ? 40.573 -1.887 -38.624 1.00 95.06 205 TYR A N 1
ATOM 1684 C CA . TYR A 1 205 ? 40.263 -1.639 -40.034 1.00 95.06 205 TYR A CA 1
ATOM 1685 C C . TYR A 1 205 ? 40.962 -0.379 -40.571 1.00 95.06 205 TYR A C 1
ATOM 1687 O O . TYR A 1 205 ? 41.523 -0.417 -41.662 1.00 95.06 205 TYR A O 1
ATOM 1695 N N . GLU A 1 206 ? 40.976 0.718 -39.810 1.00 95.88 206 GLU A N 1
ATOM 1696 C CA . GLU A 1 206 ? 41.649 1.968 -40.194 1.00 95.88 206 GLU A CA 1
ATOM 1697 C C . GLU A 1 206 ? 43.174 1.772 -40.336 1.00 95.88 206 GLU A C 1
ATOM 1699 O O . GLU A 1 206 ? 43.765 2.233 -41.317 1.00 95.88 206 GLU A O 1
ATOM 1704 N N . ASN A 1 207 ? 43.800 0.982 -39.455 1.00 94.81 207 ASN A N 1
ATOM 1705 C CA . ASN A 1 207 ? 45.209 0.590 -39.585 1.00 94.81 207 ASN A CA 1
ATOM 1706 C C . ASN A 1 207 ? 45.457 -0.251 -40.853 1.00 94.81 207 ASN A C 1
ATOM 1708 O O . ASN A 1 207 ? 46.290 0.116 -41.677 1.00 94.81 207 ASN A O 1
ATOM 1712 N N . VAL A 1 208 ? 44.685 -1.320 -41.082 1.00 95.00 208 VAL A N 1
ATOM 1713 C CA . VAL A 1 208 ? 44.822 -2.162 -42.290 1.00 95.00 208 VAL A CA 1
ATOM 1714 C C . VAL A 1 208 ? 44.560 -1.366 -43.580 1.00 95.00 208 VAL A C 1
ATOM 1716 O O . VAL A 1 208 ? 45.197 -1.609 -44.605 1.00 95.00 208 VAL A O 1
ATOM 1719 N N . PHE A 1 209 ? 43.663 -0.377 -43.544 1.00 94.88 209 PHE A N 1
ATOM 1720 C CA . PHE A 1 209 ? 43.392 0.508 -44.677 1.00 94.88 209 PHE A CA 1
ATOM 1721 C C . PHE A 1 209 ? 44.563 1.461 -44.979 1.00 94.88 209 PHE A C 1
ATOM 1723 O O . PHE A 1 209 ? 44.895 1.681 -46.145 1.00 94.88 209 PHE A O 1
ATOM 1730 N N . THR A 1 210 ? 45.229 1.992 -43.948 1.00 94.88 210 THR A N 1
ATOM 1731 C CA . THR A 1 210 ? 46.436 2.824 -44.130 1.00 94.88 210 THR A CA 1
ATOM 1732 C C . THR A 1 210 ? 47.643 2.013 -44.610 1.00 94.88 210 THR A C 1
ATOM 1734 O O . THR A 1 210 ? 48.338 2.467 -45.519 1.00 94.88 210 THR A O 1
ATOM 1737 N N . GLU A 1 211 ? 47.837 0.786 -44.113 1.00 94.88 211 GLU A N 1
ATOM 1738 C CA . GLU A 1 211 ? 48.824 -0.163 -44.657 1.00 94.88 211 GLU A CA 1
ATOM 1739 C C . GLU A 1 211 ? 48.561 -0.480 -46.142 1.00 94.88 211 GLU A C 1
ATOM 1741 O O . GLU A 1 211 ? 49.491 -0.505 -46.953 1.00 94.88 211 GLU A O 1
ATOM 1746 N N . TYR A 1 212 ? 47.292 -0.680 -46.522 1.00 94.12 212 TYR A N 1
ATOM 1747 C CA . TYR A 1 212 ? 46.887 -0.917 -47.910 1.00 94.12 212 TYR A CA 1
ATOM 1748 C C . TYR A 1 212 ? 47.200 0.278 -48.827 1.00 94.12 212 TYR A C 1
ATOM 1750 O O . TYR A 1 212 ? 47.780 0.088 -49.899 1.00 94.12 212 TYR A O 1
ATOM 1758 N N . GLU A 1 213 ? 46.867 1.506 -48.417 1.00 96.00 213 GLU A N 1
ATOM 1759 C CA . GLU A 1 213 ? 47.156 2.708 -49.211 1.00 96.00 213 GLU A CA 1
ATOM 1760 C C . GLU A 1 213 ? 48.666 3.032 -49.272 1.00 96.00 213 GLU A C 1
ATOM 1762 O O . GLU A 1 213 ? 49.141 3.476 -50.323 1.00 96.00 213 GLU A O 1
ATOM 1767 N N . GLU A 1 214 ? 49.466 2.727 -48.235 1.00 95.56 214 GLU A N 1
ATOM 1768 C CA . GLU A 1 214 ? 50.937 2.788 -48.343 1.00 95.56 214 GLU A CA 1
ATOM 1769 C C . GLU A 1 214 ? 51.448 1.755 -49.359 1.00 95.56 214 GLU A C 1
ATOM 1771 O O . GLU A 1 214 ? 52.203 2.101 -50.270 1.00 95.56 214 GLU A O 1
ATOM 1776 N N . ALA A 1 215 ? 51.016 0.494 -49.251 1.00 94.19 215 ALA A N 1
ATOM 1777 C CA . ALA A 1 215 ? 51.436 -0.577 -50.154 1.00 94.19 215 ALA A CA 1
ATOM 1778 C C . ALA A 1 215 ? 51.069 -0.277 -51.619 1.00 94.19 215 ALA A C 1
ATOM 1780 O O . ALA A 1 215 ? 51.888 -0.480 -52.518 1.00 94.19 215 ALA A O 1
ATOM 1781 N N . LYS A 1 216 ? 49.875 0.272 -51.859 1.00 96.44 216 LYS A N 1
ATOM 1782 C CA . LYS A 1 216 ? 49.412 0.759 -53.164 1.00 96.44 216 LYS A CA 1
ATOM 1783 C C . LYS A 1 216 ? 50.283 1.906 -53.687 1.00 96.44 216 LYS A C 1
ATOM 1785 O O . LYS A 1 216 ? 50.839 1.783 -54.777 1.00 96.44 216 LYS A O 1
ATOM 1790 N N . SER A 1 217 ? 50.512 2.949 -52.885 1.00 95.00 217 SER A N 1
ATOM 1791 C CA . SER A 1 217 ? 51.398 4.075 -53.238 1.00 95.00 217 SER A CA 1
ATOM 1792 C C . SER A 1 217 ? 52.823 3.606 -53.580 1.00 95.00 217 SER A C 1
ATOM 1794 O O . SER A 1 217 ? 53.467 4.093 -54.513 1.00 95.00 217 SER A O 1
ATOM 1796 N N . LYS A 1 218 ? 53.317 2.597 -52.855 1.00 96.44 218 LYS A N 1
ATOM 1797 C CA . LYS A 1 218 ? 54.616 1.949 -53.073 1.00 96.44 218 LYS A CA 1
ATOM 1798 C C . LYS A 1 218 ? 54.652 1.194 -54.406 1.00 96.44 218 LYS A C 1
ATOM 1800 O O . LYS A 1 218 ? 55.614 1.361 -55.156 1.00 96.44 218 LYS A O 1
ATOM 1805 N N . ILE A 1 219 ? 53.603 0.434 -54.737 1.00 94.12 219 ILE A N 1
ATOM 1806 C CA . ILE A 1 219 ? 53.438 -0.247 -56.034 1.00 94.12 219 ILE A CA 1
ATOM 1807 C C . ILE A 1 219 ? 53.382 0.767 -57.185 1.00 94.12 219 ILE A C 1
ATOM 1809 O O . ILE A 1 219 ? 54.087 0.588 -58.177 1.00 94.12 219 ILE A O 1
ATOM 1813 N N . GLU A 1 220 ? 52.624 1.856 -57.045 1.00 95.00 220 GLU A N 1
ATOM 1814 C CA . GLU A 1 220 ? 52.555 2.933 -58.041 1.00 95.00 220 GLU A CA 1
ATOM 1815 C C . GLU A 1 220 ? 53.938 3.573 -58.269 1.00 95.00 220 GLU A C 1
ATOM 1817 O O . GLU A 1 220 ? 54.379 3.703 -59.413 1.00 95.00 220 GLU A O 1
ATOM 1822 N N . SER A 1 221 ? 54.697 3.855 -57.201 1.00 94.44 221 SER A N 1
ATOM 1823 C CA . SER A 1 221 ? 56.066 4.390 -57.308 1.00 94.44 221 SER A CA 1
ATOM 1824 C C . SER A 1 221 ? 57.047 3.442 -58.023 1.00 94.44 221 SER A C 1
ATOM 1826 O O . SER A 1 221 ? 57.931 3.892 -58.759 1.00 94.44 221 SER A O 1
ATOM 1828 N N . LEU A 1 222 ? 56.882 2.125 -57.847 1.00 94.62 222 LEU A N 1
ATOM 1829 C CA . LEU A 1 222 ? 57.674 1.102 -58.535 1.00 94.62 222 LEU A CA 1
ATOM 1830 C C . LEU A 1 222 ? 57.249 0.948 -60.001 1.00 94.62 222 LEU A C 1
ATOM 1832 O O . LEU A 1 222 ? 58.106 0.748 -60.861 1.00 94.62 222 LEU A O 1
ATOM 1836 N N . MET A 1 223 ? 55.956 1.089 -60.303 1.00 93.94 223 MET A N 1
ATOM 1837 C CA . MET A 1 223 ? 55.437 1.069 -61.671 1.00 93.94 223 MET A CA 1
ATOM 1838 C C . MET A 1 223 ? 55.936 2.276 -62.475 1.00 93.94 223 MET A C 1
ATOM 1840 O O . MET A 1 223 ? 56.368 2.107 -63.615 1.00 93.94 223 MET A O 1
ATOM 1844 N N . ILE A 1 224 ? 55.947 3.476 -61.881 1.00 95.12 224 ILE A N 1
ATOM 1845 C CA . ILE A 1 224 ? 56.531 4.681 -62.493 1.00 95.12 224 ILE A CA 1
ATOM 1846 C C . ILE A 1 224 ? 58.009 4.437 -62.820 1.00 95.12 224 ILE A C 1
ATOM 1848 O O . ILE A 1 224 ? 58.396 4.551 -63.982 1.00 95.12 224 ILE A O 1
ATOM 1852 N N . ARG A 1 225 ? 58.808 3.988 -61.842 1.00 94.12 225 ARG A N 1
ATOM 1853 C CA . ARG A 1 225 ? 60.240 3.706 -62.046 1.00 94.12 225 ARG A CA 1
ATOM 1854 C C . ARG A 1 225 ? 60.492 2.633 -63.107 1.00 94.12 225 ARG A C 1
ATOM 1856 O O . ARG A 1 225 ? 61.372 2.789 -63.944 1.00 94.12 225 ARG A O 1
ATOM 1863 N N . SER A 1 226 ? 59.687 1.571 -63.128 1.00 92.94 226 SER A N 1
ATOM 1864 C CA . SER A 1 226 ? 59.789 0.533 -64.158 1.00 92.94 226 SER A CA 1
ATOM 1865 C C . SER A 1 226 ? 59.478 1.078 -65.558 1.00 92.94 226 SER A C 1
ATOM 1867 O O . SER A 1 226 ? 60.153 0.708 -66.517 1.00 92.94 226 SER A O 1
ATOM 1869 N N . ASN A 1 227 ? 58.520 2.001 -65.689 1.00 95.00 227 ASN A N 1
ATOM 1870 C CA . ASN A 1 227 ? 58.238 2.682 -66.954 1.00 95.00 227 ASN A CA 1
ATOM 1871 C C . ASN A 1 227 ? 59.378 3.628 -67.381 1.00 95.00 227 ASN A C 1
ATOM 1873 O O . ASN A 1 227 ? 59.700 3.681 -68.570 1.00 95.00 227 ASN A O 1
ATOM 1877 N N . GLU A 1 228 ? 60.023 4.322 -66.438 1.00 95.00 228 GLU A N 1
ATOM 1878 C CA . GLU A 1 228 ? 61.231 5.127 -66.685 1.00 95.00 228 GLU A CA 1
ATOM 1879 C C . GLU A 1 228 ? 62.394 4.249 -67.180 1.00 95.00 228 GLU A C 1
ATOM 1881 O O . GLU A 1 228 ? 62.967 4.527 -68.236 1.00 95.00 228 GLU A O 1
ATOM 1886 N N . ASP A 1 229 ? 62.684 3.139 -66.494 1.00 94.25 229 ASP A N 1
ATOM 1887 C CA . ASP A 1 229 ? 63.705 2.163 -66.897 1.00 94.25 229 ASP A CA 1
ATOM 1888 C C . ASP A 1 229 ? 63.407 1.573 -68.287 1.00 94.25 229 ASP A C 1
ATOM 1890 O O . ASP A 1 229 ? 64.293 1.493 -69.143 1.00 94.25 229 ASP A O 1
ATOM 1894 N N . ILE A 1 230 ? 62.147 1.221 -68.571 1.00 94.06 230 ILE A N 1
ATOM 1895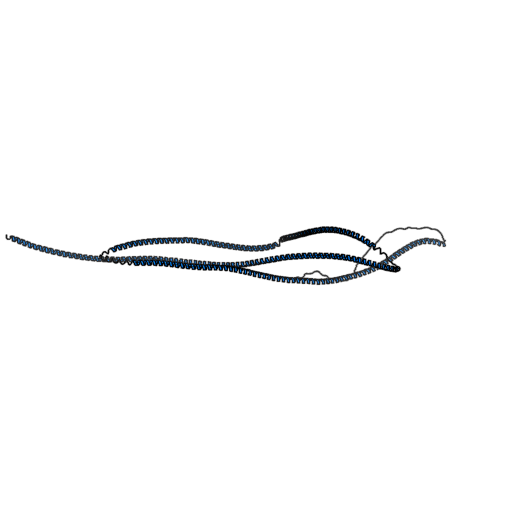 C CA . ILE A 1 230 ? 61.706 0.750 -69.894 1.00 94.06 230 ILE A CA 1
ATOM 1896 C C . ILE A 1 230 ? 61.908 1.833 -70.965 1.00 94.06 230 ILE A C 1
ATOM 1898 O O . ILE A 1 230 ? 62.330 1.512 -72.079 1.00 94.06 230 ILE A O 1
ATOM 1902 N N . ALA A 1 231 ? 61.653 3.109 -70.663 1.00 94.25 231 ALA A N 1
ATOM 1903 C CA . ALA A 1 231 ? 61.900 4.212 -71.591 1.00 94.25 231 ALA A CA 1
ATOM 1904 C C . ALA A 1 231 ? 63.405 4.421 -71.848 1.00 94.25 231 ALA A C 1
ATOM 1906 O O . ALA A 1 231 ? 63.819 4.566 -73.002 1.00 94.25 231 ALA A O 1
ATOM 1907 N N . VAL A 1 232 ? 64.245 4.361 -70.809 1.00 94.75 232 VAL A N 1
ATOM 1908 C CA . VAL A 1 232 ? 65.713 4.422 -70.929 1.00 94.75 232 VAL A CA 1
ATOM 1909 C C . VAL A 1 232 ? 66.246 3.247 -71.756 1.00 94.75 232 VAL A C 1
ATOM 1911 O O . VAL A 1 232 ? 67.056 3.453 -72.665 1.00 94.75 232 VAL A O 1
ATOM 1914 N N . LEU A 1 233 ? 65.756 2.028 -71.515 1.00 94.31 233 LEU A N 1
ATOM 1915 C CA . LEU A 1 233 ? 66.132 0.833 -72.272 1.00 94.31 233 LEU A CA 1
ATOM 1916 C C . LEU A 1 233 ? 65.681 0.908 -73.736 1.00 94.31 233 LEU A C 1
ATOM 1918 O O . LEU A 1 233 ? 66.487 0.614 -74.618 1.00 94.31 233 LEU A O 1
ATOM 1922 N N . ARG A 1 234 ? 64.454 1.366 -74.022 1.00 94.81 234 ARG A N 1
ATOM 1923 C CA . ARG A 1 234 ? 63.964 1.599 -75.397 1.00 94.81 234 ARG A CA 1
ATOM 1924 C C . ARG A 1 234 ? 64.817 2.633 -76.135 1.00 94.81 234 ARG A C 1
ATOM 1926 O O . ARG A 1 234 ? 65.229 2.381 -77.264 1.00 94.81 234 ARG A O 1
ATOM 1933 N N . ASN A 1 235 ? 65.160 3.746 -75.486 1.00 93.12 235 ASN A N 1
ATOM 1934 C CA . ASN A 1 235 ? 66.036 4.775 -76.056 1.00 93.12 235 ASN A CA 1
ATOM 1935 C C . ASN A 1 235 ? 67.470 4.264 -76.294 1.00 93.12 235 ASN A C 1
ATOM 1937 O O . ASN A 1 235 ? 68.086 4.579 -77.311 1.00 93.12 235 ASN A O 1
ATOM 1941 N N . SER A 1 236 ? 68.007 3.451 -75.380 1.00 94.50 236 SER A N 1
ATOM 1942 C CA . SER A 1 236 ? 69.322 2.811 -75.524 1.00 94.50 236 SER A CA 1
ATOM 1943 C C . SER A 1 236 ? 69.335 1.777 -76.658 1.00 94.50 236 SER A C 1
ATOM 1945 O O . SER A 1 236 ? 70.271 1.740 -77.458 1.00 94.50 236 SER A O 1
ATOM 1947 N N . LEU A 1 237 ? 68.266 0.984 -76.786 1.00 94.94 237 LEU A N 1
ATOM 1948 C CA . LEU A 1 237 ? 68.082 0.018 -77.867 1.00 94.94 237 LEU A CA 1
ATOM 1949 C C . LEU A 1 237 ? 67.952 0.712 -79.229 1.00 94.94 237 LEU A C 1
ATOM 1951 O O . LEU A 1 237 ? 68.641 0.316 -80.162 1.00 94.94 237 LEU A O 1
ATOM 1955 N N . GLY A 1 238 ? 67.163 1.788 -79.329 1.00 93.75 238 GLY A N 1
ATOM 1956 C CA . GLY A 1 238 ? 67.042 2.588 -80.554 1.00 93.75 238 GLY A CA 1
ATOM 1957 C C . GLY A 1 238 ? 68.371 3.206 -81.003 1.00 93.75 238 GLY A C 1
ATOM 1958 O O . GLY A 1 238 ? 68.691 3.185 -82.188 1.00 93.75 238 GLY A O 1
ATOM 1959 N N . LYS A 1 239 ? 69.210 3.668 -80.063 1.00 93.25 239 LYS A N 1
ATOM 1960 C CA . LYS A 1 239 ? 70.582 4.118 -80.371 1.00 93.25 239 LYS A CA 1
ATOM 1961 C C . LYS A 1 239 ? 71.471 2.981 -80.888 1.00 93.25 239 LYS A C 1
ATOM 1963 O O . LYS A 1 239 ? 72.255 3.201 -81.806 1.00 93.25 239 LYS A O 1
ATOM 1968 N N . LYS A 1 240 ? 71.353 1.772 -80.325 1.00 93.38 240 LYS A N 1
ATOM 1969 C CA . LYS A 1 240 ? 72.110 0.590 -80.781 1.00 93.38 240 LYS A CA 1
ATOM 1970 C C . LYS A 1 240 ? 71.657 0.093 -82.154 1.00 93.38 240 LYS A C 1
ATOM 1972 O O . LYS A 1 240 ? 72.509 -0.261 -82.952 1.00 93.38 240 LYS A O 1
ATOM 1977 N N . ASP A 1 241 ? 70.356 0.100 -82.435 1.00 94.31 241 ASP A N 1
ATOM 1978 C CA . ASP A 1 241 ? 69.792 -0.201 -83.758 1.00 94.31 241 ASP A CA 1
ATOM 1979 C C . ASP A 1 241 ? 70.240 0.837 -84.807 1.00 94.31 241 ASP A C 1
ATOM 1981 O O . ASP A 1 241 ? 70.669 0.459 -85.895 1.00 94.31 241 ASP A O 1
ATOM 1985 N N . ALA A 1 242 ? 70.258 2.124 -84.432 1.00 92.19 242 ALA A N 1
ATOM 1986 C CA . ALA A 1 242 ? 70.922 3.218 -85.149 1.00 92.19 242 ALA A CA 1
ATOM 1987 C C . ALA A 1 242 ? 72.359 2.860 -85.596 1.00 92.19 242 ALA A C 1
ATOM 1989 O O . ALA A 1 242 ? 72.659 2.747 -86.786 1.00 92.19 242 ALA A O 1
ATOM 1990 N N . LEU A 1 243 ? 73.238 2.626 -84.613 1.00 93.12 243 LEU A N 1
ATOM 1991 C CA . LEU A 1 243 ? 74.653 2.287 -84.832 1.00 93.12 243 LEU A CA 1
ATOM 1992 C C . LEU A 1 243 ? 74.847 0.958 -85.578 1.00 93.12 243 LEU A C 1
ATOM 1994 O O . LEU A 1 243 ? 75.816 0.804 -86.319 1.00 93.12 243 LEU A O 1
ATOM 1998 N N . LEU A 1 244 ? 73.943 -0.009 -85.398 1.00 92.25 244 LEU A N 1
ATOM 1999 C CA . LEU A 1 244 ? 73.979 -1.271 -86.131 1.00 92.25 244 LEU A CA 1
ATOM 2000 C C . LEU A 1 244 ? 73.718 -1.014 -87.616 1.00 92.25 244 LEU A C 1
ATOM 2002 O O . LEU A 1 244 ? 74.539 -1.410 -88.432 1.00 92.25 244 LEU A O 1
ATOM 2006 N N . LYS A 1 245 ? 72.659 -0.280 -87.972 1.00 93.44 245 LYS A N 1
ATOM 2007 C CA . LYS A 1 245 ? 72.345 0.065 -89.372 1.00 93.44 245 LYS A CA 1
ATOM 2008 C C . LYS A 1 245 ? 73.451 0.887 -90.035 1.00 93.44 245 LYS A C 1
ATOM 2010 O O . LYS A 1 245 ? 73.797 0.620 -91.182 1.00 93.44 245 LYS A O 1
ATOM 2015 N N . GLU A 1 246 ? 74.054 1.824 -89.306 1.00 91.56 246 GLU A N 1
ATOM 2016 C CA . GLU A 1 246 ? 75.237 2.571 -89.758 1.00 91.56 246 GLU A CA 1
ATOM 2017 C C . GLU A 1 246 ? 76.445 1.643 -90.003 1.00 91.56 246 GLU A C 1
ATOM 2019 O O . GLU A 1 246 ? 77.103 1.724 -91.045 1.00 91.56 246 GLU A O 1
ATOM 2024 N N . SER A 1 247 ? 76.699 0.693 -89.096 1.00 88.62 247 SER A N 1
ATOM 2025 C CA . SER A 1 247 ? 77.755 -0.313 -89.252 1.00 88.62 247 SER A CA 1
ATOM 2026 C C . SER A 1 247 ? 77.468 -1.328 -90.362 1.00 88.62 247 SER A C 1
ATOM 2028 O O . SER A 1 247 ? 78.416 -1.834 -90.957 1.00 88.62 247 SER A O 1
ATOM 2030 N N . GLU A 1 248 ? 76.207 -1.653 -90.651 1.00 91.31 248 GLU A N 1
ATOM 2031 C CA . GLU A 1 248 ? 75.830 -2.546 -91.751 1.00 91.31 248 GLU A CA 1
ATOM 2032 C C . GLU A 1 248 ? 75.939 -1.847 -93.108 1.00 91.31 248 GLU A C 1
ATOM 2034 O O . GLU A 1 248 ? 76.420 -2.458 -94.061 1.00 91.31 248 GLU A O 1
ATOM 2039 N N . TYR A 1 249 ? 75.591 -0.558 -93.181 1.00 91.25 249 TYR A N 1
ATOM 2040 C CA . TYR A 1 249 ? 75.862 0.288 -94.344 1.00 91.25 249 TYR A CA 1
ATOM 2041 C C . TYR A 1 249 ? 77.371 0.415 -94.607 1.00 91.25 249 TYR A C 1
ATOM 2043 O O . TYR A 1 249 ? 77.827 0.119 -95.709 1.00 91.25 249 TYR A O 1
ATOM 2051 N N . SER A 1 250 ? 78.159 0.744 -93.577 1.00 91.12 250 SER A N 1
ATOM 2052 C CA . SER A 1 250 ? 79.626 0.835 -93.675 1.00 91.12 250 SER A CA 1
ATOM 2053 C C . SER A 1 250 ? 80.264 -0.508 -94.049 1.00 91.12 250 SER A C 1
ATOM 2055 O O . SER A 1 250 ? 81.190 -0.551 -94.854 1.00 91.12 250 SER A O 1
ATOM 2057 N N . ARG A 1 251 ? 79.746 -1.629 -93.519 1.00 90.56 251 ARG A N 1
ATOM 2058 C CA . ARG A 1 251 ? 80.149 -2.983 -93.932 1.00 90.56 251 ARG A CA 1
ATOM 2059 C C . ARG A 1 251 ? 79.830 -3.225 -95.407 1.00 90.56 251 ARG A C 1
ATOM 2061 O O . ARG A 1 251 ? 80.692 -3.721 -96.112 1.00 90.56 251 ARG A O 1
ATOM 2068 N N . GLY A 1 252 ? 78.651 -2.826 -95.885 1.00 89.19 252 GLY A N 1
ATOM 2069 C CA . GLY A 1 252 ? 78.279 -2.920 -97.300 1.00 89.19 252 GLY A CA 1
ATOM 2070 C C . GLY A 1 252 ? 79.196 -2.112 -98.227 1.00 89.19 252 GLY A C 1
ATOM 2071 O O . GLY A 1 252 ? 79.586 -2.614 -99.278 1.00 89.19 252 GLY A O 1
ATOM 2072 N N . GLN A 1 253 ? 79.600 -0.903 -97.820 1.00 88.31 253 GLN A N 1
ATOM 2073 C CA . GLN A 1 253 ? 80.608 -0.114 -98.543 1.00 88.31 253 GLN A CA 1
ATOM 2074 C C . GLN A 1 253 ? 81.968 -0.827 -98.566 1.00 88.31 253 GLN A C 1
ATOM 2076 O O . GLN A 1 253 ? 82.553 -0.995 -99.632 1.00 88.31 253 GLN A O 1
ATOM 2081 N N . LEU A 1 254 ? 82.438 -1.317 -97.416 1.00 87.12 254 LEU A N 1
ATOM 2082 C CA . LEU A 1 254 ? 83.706 -2.045 -97.321 1.00 87.12 254 LEU A CA 1
ATOM 2083 C C . LEU A 1 254 ? 83.685 -3.384 -98.072 1.00 87.12 254 LEU A C 1
ATOM 2085 O O . LEU A 1 254 ? 84.713 -3.774 -98.614 1.00 87.12 254 LEU A O 1
ATOM 2089 N N . ASP A 1 255 ? 82.557 -4.093 -98.133 1.00 88.56 255 ASP A N 1
ATOM 2090 C CA . ASP A 1 255 ? 82.412 -5.334 -98.905 1.00 88.56 255 ASP A CA 1
ATOM 2091 C C . ASP A 1 255 ? 82.425 -5.058 -100.422 1.00 88.56 255 ASP A C 1
ATOM 2093 O O . ASP A 1 255 ? 83.008 -5.841 -101.175 1.00 88.56 255 ASP A O 1
ATOM 2097 N N . GLN A 1 256 ? 81.863 -3.923 -100.864 1.00 87.56 256 GLN A N 1
ATOM 2098 C CA . GLN A 1 256 ? 81.961 -3.430 -102.244 1.00 87.56 256 GLN A CA 1
ATOM 2099 C C . GLN A 1 256 ? 83.409 -3.049 -102.600 1.00 87.56 256 GLN A C 1
ATOM 2101 O O . GLN A 1 256 ? 83.956 -3.582 -103.566 1.00 87.56 256 GLN A O 1
ATOM 2106 N N . GLU A 1 257 ? 84.073 -2.227 -101.777 1.00 85.75 257 GLU A N 1
ATOM 2107 C CA . GLU A 1 257 ? 85.499 -1.893 -101.934 1.00 85.75 257 GLU A CA 1
ATOM 2108 C C . GLU A 1 257 ? 86.378 -3.155 -101.920 1.00 85.75 257 GLU A C 1
ATOM 2110 O O . GLU A 1 257 ? 87.313 -3.281 -102.707 1.00 85.75 257 GLU A O 1
ATOM 2115 N N . ASN A 1 258 ? 86.069 -4.143 -101.071 1.00 85.25 258 ASN A N 1
ATOM 2116 C CA . ASN A 1 258 ? 86.773 -5.427 -101.059 1.00 85.25 258 ASN A CA 1
ATOM 2117 C C . ASN A 1 258 ? 86.496 -6.275 -102.307 1.00 85.25 258 ASN A C 1
ATOM 2119 O O . ASN A 1 258 ? 87.337 -7.110 -102.637 1.00 85.25 258 ASN A O 1
ATOM 2123 N N . HIS A 1 259 ? 85.369 -6.102 -103.003 1.00 85.69 259 HIS A N 1
ATOM 2124 C CA . HIS A 1 259 ? 85.132 -6.741 -104.300 1.00 85.69 259 HIS A CA 1
ATOM 2125 C C . HIS A 1 259 ? 86.019 -6.102 -105.375 1.00 85.69 259 HIS A C 1
ATOM 2127 O O . HIS A 1 259 ? 86.802 -6.795 -106.020 1.00 85.69 259 HIS A O 1
ATOM 2133 N N . GLU A 1 260 ? 85.995 -4.773 -105.470 1.00 85.19 260 GLU A N 1
ATOM 2134 C CA . GLU A 1 260 ? 86.799 -3.983 -106.411 1.00 85.19 260 GLU A CA 1
ATOM 2135 C C . GLU A 1 260 ? 88.311 -4.190 -106.196 1.00 85.19 260 GLU A C 1
ATOM 2137 O O . GLU A 1 260 ? 89.066 -4.410 -107.147 1.00 85.19 260 GLU A O 1
ATOM 2142 N N . LEU A 1 261 ? 88.761 -4.235 -104.937 1.00 84.62 261 LEU A N 1
ATOM 2143 C CA . LEU A 1 261 ? 90.132 -4.591 -104.570 1.00 84.62 261 LEU A CA 1
ATOM 2144 C C . LEU A 1 261 ? 90.458 -6.067 -104.831 1.00 84.62 261 LEU A C 1
ATOM 2146 O O . LEU A 1 261 ? 91.611 -6.368 -105.134 1.00 84.62 261 LEU A O 1
ATOM 2150 N N . ARG A 1 262 ? 89.496 -6.998 -104.733 1.00 83.12 262 ARG A N 1
ATOM 2151 C CA . ARG A 1 262 ? 89.713 -8.417 -105.083 1.00 83.12 262 ARG A CA 1
ATOM 2152 C C . ARG A 1 262 ? 89.870 -8.612 -106.579 1.00 83.12 262 ARG A C 1
ATOM 2154 O O . ARG A 1 262 ? 90.746 -9.382 -106.962 1.00 83.12 262 ARG A O 1
ATOM 2161 N N . ASP A 1 263 ? 89.082 -7.926 -107.398 1.00 78.38 263 ASP A N 1
ATOM 2162 C CA . ASP A 1 263 ? 89.235 -7.966 -108.851 1.00 78.38 263 ASP A CA 1
ATOM 2163 C C . ASP A 1 263 ? 90.532 -7.260 -109.283 1.00 78.38 263 ASP A C 1
ATOM 2165 O O . ASP A 1 263 ? 91.301 -7.831 -110.055 1.00 78.38 263 ASP A O 1
ATOM 2169 N N . SER A 1 264 ? 90.898 -6.141 -108.647 1.00 78.19 264 SER A N 1
ATOM 2170 C CA . SER A 1 264 ? 92.228 -5.520 -108.807 1.00 78.19 264 SER A CA 1
ATOM 2171 C C . SER A 1 264 ? 93.374 -6.464 -108.394 1.00 78.19 264 SER A C 1
ATOM 2173 O O . SER A 1 264 ? 94.416 -6.525 -109.045 1.00 78.19 264 SER A O 1
ATOM 2175 N N . LEU A 1 265 ? 93.202 -7.254 -107.324 1.00 71.69 265 LEU A N 1
ATOM 2176 C CA . LEU A 1 265 ? 94.176 -8.270 -106.890 1.00 71.69 265 LEU A CA 1
ATOM 2177 C C . LEU A 1 265 ? 94.205 -9.516 -107.778 1.00 71.69 265 LEU A C 1
ATOM 2179 O O . LEU A 1 265 ? 95.190 -10.256 -107.758 1.00 71.69 265 LEU A O 1
ATOM 2183 N N . LYS A 1 266 ? 93.135 -9.776 -108.524 1.00 74.62 266 LYS A N 1
ATOM 2184 C CA . LYS A 1 266 ? 93.027 -10.860 -109.501 1.00 74.62 266 LYS A CA 1
ATOM 2185 C C . LYS A 1 266 ? 93.790 -10.476 -110.766 1.00 74.62 266 LYS A C 1
ATOM 2187 O O . LYS A 1 266 ? 94.672 -11.227 -111.165 1.00 74.62 266 LYS A O 1
ATOM 2192 N N . GLU A 1 267 ? 93.579 -9.257 -111.256 1.00 63.44 267 GLU A N 1
ATOM 2193 C CA . GLU A 1 267 ? 94.354 -8.627 -112.330 1.00 63.44 267 GLU A CA 1
ATOM 2194 C C . GLU A 1 267 ? 95.852 -8.540 -111.963 1.00 63.44 267 GLU A C 1
ATOM 2196 O O . GLU A 1 267 ? 96.718 -9.011 -112.704 1.00 63.44 267 GLU A O 1
ATOM 2201 N N . LEU A 1 268 ? 96.186 -8.084 -110.746 1.00 61.50 268 LEU A N 1
ATOM 2202 C CA . LEU A 1 268 ? 97.566 -8.102 -110.236 1.00 61.50 268 LEU A CA 1
ATOM 2203 C C . LEU A 1 268 ? 98.146 -9.516 -110.067 1.00 61.50 268 LEU A C 1
ATOM 2205 O O . LEU A 1 268 ? 99.353 -9.688 -110.229 1.00 61.50 268 LEU A O 1
ATOM 2209 N N . ARG A 1 269 ? 97.337 -10.543 -109.771 1.00 60.28 269 ARG A N 1
ATOM 2210 C CA . ARG A 1 269 ? 97.799 -11.944 -109.731 1.00 60.28 269 ARG A CA 1
ATOM 2211 C C . ARG A 1 269 ? 98.018 -12.530 -111.120 1.00 60.28 269 ARG A C 1
ATOM 2213 O O . ARG A 1 269 ? 98.972 -13.283 -111.291 1.00 60.28 269 ARG A O 1
ATOM 2220 N N . GLU A 1 270 ? 97.211 -12.161 -112.106 1.00 53.53 270 GLU A N 1
ATOM 2221 C CA . GLU A 1 270 ? 97.445 -12.515 -113.511 1.00 53.53 270 GLU A CA 1
ATOM 2222 C C . GLU A 1 270 ? 98.717 -11.835 -114.056 1.00 53.53 270 GLU A C 1
ATOM 2224 O O . GLU A 1 270 ? 99.418 -12.414 -114.887 1.00 53.53 270 GLU A O 1
ATOM 2229 N N . ILE A 1 271 ? 99.107 -10.683 -113.494 1.00 56.31 271 ILE A N 1
ATOM 2230 C CA . ILE A 1 271 ? 100.431 -10.070 -113.696 1.00 56.31 271 ILE A CA 1
ATOM 2231 C C . ILE A 1 271 ? 101.541 -10.805 -112.909 1.00 56.31 271 ILE A C 1
ATOM 2233 O O . ILE A 1 271 ? 102.636 -10.995 -113.440 1.00 56.31 271 ILE A O 1
ATOM 2237 N N . GLN A 1 272 ? 101.294 -11.241 -111.664 1.00 46.94 272 GLN A N 1
ATOM 2238 C CA . GLN A 1 272 ? 102.317 -11.850 -110.791 1.00 46.94 272 GLN A CA 1
ATOM 2239 C C . GLN A 1 272 ? 102.613 -13.340 -111.031 1.00 46.94 272 GLN A C 1
ATOM 2241 O O . GLN A 1 272 ? 103.646 -13.820 -110.561 1.00 46.94 272 GLN A O 1
ATOM 2246 N N . ILE A 1 273 ? 101.787 -14.085 -111.774 1.00 42.56 273 ILE A N 1
ATOM 2247 C CA . ILE A 1 273 ? 102.082 -15.481 -112.165 1.00 42.56 273 ILE A CA 1
ATOM 2248 C C . ILE A 1 273 ? 103.084 -15.488 -113.342 1.00 42.56 273 ILE A C 1
ATOM 2250 O O . ILE A 1 273 ? 102.811 -15.980 -114.435 1.00 42.56 273 ILE A O 1
ATOM 2254 N N . LYS A 1 274 ? 104.273 -14.908 -113.110 1.00 41.03 274 LYS A N 1
ATOM 2255 C CA . LYS A 1 274 ? 105.396 -14.870 -114.064 1.00 41.03 274 LYS A CA 1
ATOM 2256 C C . LYS A 1 274 ? 106.804 -15.072 -113.478 1.00 41.03 274 LYS A C 1
ATOM 2258 O O . LYS A 1 274 ? 107.658 -15.492 -114.247 1.00 41.03 274 LYS A O 1
ATOM 2263 N N . GLU A 1 275 ? 107.071 -14.865 -112.177 1.00 32.75 275 GLU A N 1
ATOM 2264 C CA . GLU A 1 275 ? 108.441 -14.969 -111.605 1.00 32.75 275 GLU A CA 1
ATOM 2265 C C . GLU A 1 275 ? 108.494 -15.349 -110.095 1.00 32.75 275 GLU A C 1
ATOM 2267 O O . GLU A 1 275 ? 107.572 -15.044 -109.341 1.00 32.75 275 GLU A O 1
ATOM 2272 N N . ALA A 1 276 ? 109.565 -16.040 -109.647 1.00 31.97 276 ALA A N 1
ATOM 2273 C CA . ALA A 1 276 ? 109.789 -16.561 -108.271 1.00 31.97 276 ALA A CA 1
ATOM 2274 C C . ALA A 1 276 ? 111.274 -16.993 -108.045 1.00 31.97 276 ALA A C 1
ATOM 2276 O O . ALA A 1 276 ? 112.002 -17.135 -109.021 1.00 31.97 276 ALA A O 1
ATOM 2277 N N . GLY A 1 277 ? 111.809 -17.281 -106.839 1.00 31.72 277 GLY A N 1
ATOM 2278 C CA . GLY A 1 277 ? 111.296 -17.153 -105.457 1.00 31.72 277 GLY A CA 1
ATOM 2279 C C . GLY A 1 277 ? 112.061 -18.017 -104.406 1.00 31.72 277 GLY A C 1
ATOM 2280 O O . GLY A 1 277 ? 112.693 -19.001 -104.766 1.00 31.72 277 GLY A O 1
ATOM 2281 N N . ALA A 1 278 ? 111.928 -17.677 -103.106 1.00 36.69 278 ALA A N 1
ATOM 2282 C CA . ALA A 1 278 ? 112.372 -18.401 -101.877 1.00 36.69 278 ALA A CA 1
ATOM 2283 C C . ALA A 1 278 ? 113.893 -18.602 -101.570 1.00 36.69 278 ALA A C 1
ATOM 2285 O O . ALA A 1 278 ? 114.673 -18.896 -102.466 1.00 36.69 278 ALA A O 1
ATOM 2286 N N . THR A 1 279 ? 114.307 -18.538 -100.274 1.00 32.72 279 THR A N 1
ATOM 2287 C CA . THR A 1 279 ? 115.003 -19.632 -99.499 1.00 32.72 279 THR A CA 1
ATOM 2288 C C . THR A 1 279 ? 115.727 -19.264 -98.161 1.00 32.72 279 THR A C 1
ATOM 2290 O O . THR A 1 279 ? 116.566 -18.374 -98.093 1.00 32.72 279 THR A O 1
ATOM 2293 N N . SER A 1 280 ? 115.560 -20.149 -97.154 1.00 41.19 280 SER A N 1
ATOM 2294 C CA . SER A 1 280 ? 116.565 -20.640 -96.157 1.00 41.19 280 SER A CA 1
ATOM 2295 C C . SER A 1 280 ? 117.027 -19.818 -94.914 1.00 41.19 280 SER A C 1
ATOM 2297 O O . SER A 1 280 ? 116.580 -18.705 -94.657 1.00 41.19 280 SER A O 1
ATOM 2299 N N . SER A 1 281 ? 117.817 -20.470 -94.029 1.00 38.22 281 SER A N 1
ATOM 2300 C CA . SER A 1 281 ? 117.968 -20.139 -92.590 1.00 38.22 281 SER A CA 1
ATOM 2301 C C . SER A 1 281 ? 119.238 -20.709 -91.913 1.00 38.22 281 SER A C 1
ATOM 2303 O O . SER A 1 281 ? 119.558 -21.879 -92.100 1.00 38.22 281 SER A O 1
ATOM 2305 N N . ILE A 1 282 ? 119.901 -19.919 -91.042 1.00 51.31 282 ILE A N 1
ATOM 2306 C CA . ILE A 1 282 ? 121.014 -20.346 -90.139 1.00 51.31 282 ILE A CA 1
ATOM 2307 C C . ILE A 1 282 ? 120.864 -19.804 -88.681 1.00 51.31 282 ILE A C 1
ATOM 2309 O O . ILE A 1 282 ? 121.603 -20.169 -87.766 1.00 51.31 282 ILE A O 1
ATOM 2313 N N . LYS A 1 283 ? 119.868 -18.950 -88.400 1.00 52.72 283 LYS A N 1
ATOM 2314 C CA . LYS A 1 283 ? 119.887 -17.948 -87.301 1.00 52.72 283 LYS A CA 1
ATOM 2315 C C . LYS A 1 283 ? 119.679 -18.457 -85.852 1.00 52.72 283 LYS A C 1
ATOM 2317 O O . LYS A 1 283 ? 119.552 -17.641 -84.941 1.00 52.72 283 LYS A O 1
ATOM 2322 N N . LEU A 1 284 ? 119.607 -19.769 -85.603 1.00 51.00 284 LEU A N 1
ATOM 2323 C CA . LEU A 1 284 ? 119.141 -20.323 -84.315 1.00 51.00 284 LEU A CA 1
ATOM 2324 C C . LEU A 1 284 ? 120.219 -20.504 -83.228 1.00 51.00 284 LEU A C 1
ATOM 2326 O O . LEU A 1 284 ? 119.905 -20.366 -82.047 1.00 51.00 284 LEU A O 1
ATOM 2330 N N . ARG A 1 285 ? 121.481 -20.785 -83.585 1.00 53.66 285 ARG A N 1
ATOM 2331 C CA . ARG A 1 285 ? 122.487 -21.276 -82.613 1.00 53.66 285 ARG A CA 1
ATOM 2332 C C . ARG A 1 285 ? 122.914 -20.249 -81.548 1.00 53.66 285 ARG A C 1
ATOM 2334 O O . ARG A 1 285 ? 123.303 -20.646 -80.456 1.00 53.66 285 ARG A O 1
ATOM 2341 N N . ASN A 1 286 ? 122.785 -18.948 -81.821 1.00 58.03 286 ASN A N 1
ATOM 2342 C CA . ASN A 1 286 ? 123.232 -17.893 -80.898 1.00 58.03 286 ASN A CA 1
ATOM 2343 C C . ASN A 1 286 ? 122.218 -17.548 -79.793 1.00 58.03 286 ASN A C 1
ATOM 2345 O O . ASN A 1 286 ? 122.598 -16.907 -78.817 1.00 58.03 286 ASN A O 1
ATOM 2349 N N . LYS A 1 287 ? 120.942 -17.951 -79.910 1.00 65.12 287 LYS A N 1
ATOM 2350 C CA . LYS A 1 287 ? 119.900 -17.538 -78.949 1.00 65.12 287 LYS A CA 1
ATOM 2351 C C . LYS A 1 287 ? 120.066 -18.149 -77.552 1.00 65.12 287 LYS A C 1
ATOM 2353 O O . LYS A 1 287 ? 119.685 -17.515 -76.575 1.00 65.12 287 LYS A O 1
ATOM 2358 N N . LEU A 1 288 ? 120.637 -19.352 -77.450 1.00 59.78 288 LEU A N 1
ATOM 2359 C CA . LEU A 1 288 ? 120.603 -20.138 -76.211 1.00 59.78 288 LEU A CA 1
ATOM 2360 C C . LEU A 1 288 ? 121.407 -19.498 -75.062 1.00 59.78 288 LEU A C 1
ATOM 2362 O O . LEU A 1 288 ? 120.911 -19.428 -73.944 1.00 59.78 288 LEU A O 1
ATOM 2366 N N . LYS A 1 289 ? 122.591 -18.931 -75.346 1.00 58.16 289 LYS A N 1
ATOM 2367 C CA . LYS A 1 289 ? 123.428 -18.252 -74.334 1.00 58.16 289 LYS A CA 1
ATOM 2368 C C . LYS A 1 289 ? 122.861 -16.922 -73.817 1.00 58.16 289 LYS A C 1
ATOM 2370 O O . LYS A 1 289 ? 123.317 -16.441 -72.788 1.00 58.16 289 LYS A O 1
ATOM 2375 N N . GLY A 1 290 ? 121.892 -16.317 -74.507 1.00 66.62 290 GLY A N 1
ATOM 2376 C CA . GLY A 1 290 ? 121.234 -15.101 -74.014 1.00 66.62 290 GLY A CA 1
ATOM 2377 C C . GLY A 1 290 ? 120.251 -15.375 -72.871 1.00 66.62 290 GLY A C 1
ATOM 2378 O O . GLY A 1 290 ? 120.034 -14.514 -72.023 1.00 66.62 290 GLY A O 1
ATOM 2379 N N . LEU A 1 291 ? 119.675 -16.581 -72.828 1.00 67.25 291 LEU A N 1
ATOM 2380 C CA . LEU A 1 291 ? 118.572 -16.924 -71.928 1.00 67.25 291 LEU A CA 1
ATOM 2381 C C . LEU A 1 291 ? 119.018 -17.063 -70.460 1.00 67.25 291 LEU A C 1
ATOM 2383 O O . LEU A 1 291 ? 118.299 -16.660 -69.550 1.00 67.25 291 LEU A O 1
ATOM 2387 N N . GLU A 1 292 ? 120.230 -17.576 -70.235 1.00 63.59 292 GLU A N 1
ATOM 2388 C CA . GLU A 1 292 ? 120.793 -17.810 -68.896 1.00 63.59 292 GLU A CA 1
ATOM 2389 C C . GLU A 1 292 ? 121.129 -16.510 -68.146 1.00 63.59 292 GLU A C 1
ATOM 2391 O O . GLU A 1 292 ? 121.097 -16.483 -66.916 1.00 63.59 292 GLU A O 1
ATOM 2396 N N . GLN A 1 293 ? 121.417 -15.418 -68.864 1.00 71.00 293 GLN A N 1
ATOM 2397 C CA . GLN A 1 293 ? 121.659 -14.115 -68.240 1.00 71.00 293 GLN A CA 1
ATOM 2398 C C . GLN A 1 293 ? 120.346 -13.445 -67.810 1.00 71.00 293 GLN A C 1
ATOM 2400 O O . GLN A 1 293 ? 120.233 -13.016 -66.664 1.00 71.00 293 GLN A O 1
ATOM 2405 N N . VAL A 1 294 ? 119.327 -13.451 -68.681 1.00 71.38 294 VAL A N 1
ATOM 2406 C CA . VAL A 1 294 ? 118.002 -12.858 -68.408 1.00 71.38 294 VAL A CA 1
ATOM 2407 C C . VAL A 1 294 ? 117.361 -13.434 -67.137 1.00 71.38 294 VAL A C 1
ATOM 2409 O O . VAL A 1 294 ? 116.710 -12.704 -66.392 1.00 71.38 294 VAL A O 1
ATOM 2412 N N . HIS A 1 295 ? 117.594 -14.714 -66.827 1.00 72.25 295 HIS A N 1
ATOM 2413 C CA . HIS A 1 295 ? 117.084 -15.333 -65.599 1.00 72.25 295 HIS A CA 1
ATOM 2414 C C . HIS A 1 295 ? 117.649 -14.734 -64.297 1.00 72.25 295 HIS A C 1
ATOM 2416 O O . HIS A 1 295 ? 116.932 -14.715 -63.295 1.00 72.25 295 HIS A O 1
ATOM 2422 N N . ARG A 1 296 ? 118.889 -14.217 -64.284 1.00 71.19 296 ARG A N 1
ATOM 2423 C CA . ARG A 1 296 ? 119.429 -13.499 -63.111 1.00 71.19 296 ARG A CA 1
ATOM 2424 C C . ARG A 1 296 ? 118.795 -12.123 -62.952 1.00 71.19 296 ARG A C 1
ATOM 2426 O O . ARG A 1 296 ? 118.447 -11.740 -61.838 1.00 71.19 296 ARG A O 1
ATOM 2433 N N . ASP A 1 297 ? 118.626 -11.418 -64.064 1.00 73.62 297 ASP A N 1
ATOM 2434 C CA . ASP A 1 297 ? 118.123 -10.043 -64.080 1.00 73.62 297 ASP A CA 1
ATOM 2435 C C . ASP A 1 297 ? 116.599 -9.981 -63.820 1.00 73.62 297 ASP A C 1
ATOM 2437 O O . ASP A 1 297 ? 116.086 -8.979 -63.327 1.00 73.62 297 ASP A O 1
ATOM 2441 N N . CYS A 1 298 ? 115.866 -11.078 -64.060 1.00 74.00 298 CYS A N 1
ATOM 2442 C CA . CYS A 1 298 ? 114.463 -11.222 -63.655 1.00 74.00 298 CYS A CA 1
ATOM 2443 C C . CYS A 1 298 ? 114.300 -11.290 -62.123 1.00 74.00 298 CYS A C 1
ATOM 2445 O O . CYS A 1 298 ? 113.490 -10.565 -61.550 1.00 74.00 298 CYS A O 1
ATOM 2447 N N . PHE A 1 299 ? 115.113 -12.111 -61.445 1.00 74.75 299 PHE A N 1
ATOM 2448 C CA . PHE A 1 299 ? 114.992 -12.365 -60.002 1.00 74.75 299 PHE A CA 1
ATOM 2449 C C . PHE A 1 299 ? 115.203 -11.108 -59.138 1.00 74.75 299 PHE A C 1
ATOM 2451 O O . PHE A 1 299 ? 114.555 -10.936 -58.104 1.00 74.75 299 PHE A O 1
ATOM 2458 N N . THR A 1 300 ? 116.092 -10.203 -59.556 1.00 74.69 300 THR A N 1
ATOM 2459 C CA . THR A 1 300 ? 116.303 -8.918 -58.869 1.00 74.69 300 THR A CA 1
ATOM 2460 C C . THR A 1 300 ? 115.135 -7.951 -59.082 1.00 74.69 300 THR A C 1
ATOM 2462 O O . THR A 1 300 ? 114.776 -7.224 -58.155 1.00 74.69 300 THR A O 1
ATOM 2465 N N . ASN A 1 301 ? 114.511 -7.977 -60.263 1.00 75.19 301 ASN A N 1
ATOM 2466 C CA . ASN A 1 301 ? 113.367 -7.137 -60.612 1.00 75.19 301 ASN A CA 1
ATOM 2467 C C . ASN A 1 301 ? 112.093 -7.544 -59.848 1.00 75.19 301 ASN A C 1
ATOM 2469 O O . ASN A 1 301 ? 111.421 -6.690 -59.271 1.00 75.19 301 ASN A O 1
ATOM 2473 N N . ASP A 1 302 ? 111.791 -8.845 -59.763 1.00 74.56 302 ASP A N 1
ATOM 2474 C CA . ASP A 1 302 ? 110.628 -9.335 -59.009 1.00 74.56 302 ASP A CA 1
ATOM 2475 C C . ASP A 1 302 ? 110.721 -8.956 -57.517 1.00 74.56 302 ASP A C 1
ATOM 2477 O O . ASP A 1 302 ? 109.767 -8.416 -56.956 1.00 74.56 302 ASP A O 1
ATOM 2481 N N . LYS A 1 303 ? 111.906 -9.089 -56.897 1.00 77.25 303 LYS A N 1
ATOM 2482 C CA . LYS A 1 303 ? 112.128 -8.683 -55.495 1.00 77.25 303 LYS A CA 1
ATOM 2483 C C . LYS A 1 303 ? 111.952 -7.174 -55.257 1.00 77.25 303 LYS A C 1
ATOM 2485 O O . LYS A 1 303 ? 111.519 -6.773 -54.177 1.00 77.25 303 LYS A O 1
ATOM 2490 N N . ALA A 1 304 ? 112.278 -6.330 -56.238 1.00 79.38 304 ALA A N 1
ATOM 2491 C CA . ALA A 1 304 ? 112.009 -4.892 -56.161 1.00 79.38 304 ALA A CA 1
ATOM 2492 C C . ALA A 1 304 ? 110.503 -4.590 -56.283 1.00 79.38 304 ALA A C 1
ATOM 2494 O O . ALA A 1 304 ? 109.976 -3.741 -55.559 1.00 79.38 304 ALA A O 1
ATOM 2495 N N . ARG A 1 305 ? 109.796 -5.324 -57.152 1.00 81.75 305 ARG A N 1
ATOM 2496 C CA . ARG A 1 305 ? 108.352 -5.176 -57.372 1.00 81.75 305 ARG A CA 1
ATOM 2497 C C . ARG A 1 305 ? 107.530 -5.596 -56.146 1.00 81.75 305 ARG A C 1
ATOM 2499 O O . ARG A 1 305 ? 106.576 -4.903 -55.803 1.00 81.75 305 ARG A O 1
ATOM 2506 N N . ASP A 1 306 ? 107.926 -6.647 -55.429 1.00 81.88 306 ASP A N 1
ATOM 2507 C CA . ASP A 1 306 ? 107.256 -7.071 -54.185 1.00 81.88 306 ASP A CA 1
ATOM 2508 C C . ASP A 1 306 ? 107.352 -6.011 -53.070 1.00 81.88 306 ASP A C 1
ATOM 2510 O O . ASP A 1 306 ? 106.380 -5.756 -52.351 1.00 81.88 306 ASP A O 1
ATOM 2514 N N . ALA A 1 307 ? 108.495 -5.324 -52.957 1.00 79.88 307 ALA A N 1
ATOM 2515 C CA . ALA A 1 307 ? 108.659 -4.200 -52.032 1.00 79.88 307 ALA A CA 1
ATOM 2516 C C . ALA A 1 307 ? 107.772 -2.998 -52.418 1.00 79.88 307 ALA A C 1
ATOM 2518 O O . ALA A 1 307 ? 107.186 -2.348 -51.548 1.00 79.88 307 ALA A O 1
ATOM 2519 N N . GLN A 1 308 ? 107.614 -2.732 -53.721 1.00 87.44 308 GLN A N 1
ATOM 2520 C CA . GLN A 1 308 ? 106.708 -1.700 -54.231 1.00 87.44 308 GLN A CA 1
ATOM 2521 C C . GLN A 1 308 ? 105.235 -2.027 -53.927 1.00 87.44 308 GLN A C 1
ATOM 2523 O O . GLN A 1 308 ? 104.515 -1.161 -53.426 1.00 87.44 308 GLN A O 1
ATOM 2528 N N . TRP A 1 309 ? 104.790 -3.266 -54.168 1.00 83.44 309 TRP A N 1
ATOM 2529 C CA . TRP A 1 309 ? 103.431 -3.710 -53.832 1.00 83.44 309 TRP A CA 1
ATOM 2530 C C . TRP A 1 309 ? 103.151 -3.627 -52.330 1.00 83.44 309 TRP A C 1
ATOM 2532 O O . TRP A 1 309 ? 102.106 -3.118 -51.931 1.00 83.44 309 TRP A O 1
ATOM 2542 N N . SER A 1 310 ? 104.112 -4.036 -51.496 1.00 83.56 310 SER A N 1
ATOM 2543 C CA . SER A 1 310 ? 104.010 -3.933 -50.034 1.00 83.56 310 SER A CA 1
ATOM 2544 C C . SER A 1 310 ? 103.785 -2.485 -49.570 1.00 83.56 310 SER A C 1
ATOM 2546 O O . SER A 1 310 ? 102.957 -2.235 -48.695 1.00 83.56 310 SER A O 1
ATOM 2548 N N . SER A 1 311 ? 104.462 -1.518 -50.202 1.00 88.31 311 SER A N 1
ATOM 2549 C CA . SER A 1 311 ? 104.275 -0.084 -49.941 1.00 88.31 311 SER A CA 1
ATOM 2550 C C . SER A 1 311 ? 102.889 0.425 -50.374 1.00 88.31 311 SER A C 1
ATOM 2552 O O . SER A 1 311 ? 102.230 1.146 -49.623 1.00 88.31 311 SER A O 1
ATOM 2554 N N . GLN A 1 312 ? 102.391 0.003 -51.544 1.00 89.31 312 GLN A N 1
ATOM 2555 C CA . GLN A 1 312 ? 101.044 0.377 -52.002 1.00 89.31 312 GLN A CA 1
ATOM 2556 C C . GLN A 1 312 ? 99.940 -0.185 -51.097 1.00 89.31 312 GLN A C 1
ATOM 2558 O O . GLN A 1 312 ? 99.014 0.547 -50.749 1.00 89.31 312 GLN A O 1
ATOM 2563 N N . ILE A 1 313 ? 100.057 -1.446 -50.668 1.00 85.44 313 ILE A N 1
ATOM 2564 C CA . ILE A 1 313 ? 99.109 -2.083 -49.741 1.00 85.44 313 ILE A CA 1
ATOM 2565 C C . ILE A 1 313 ? 99.095 -1.341 -48.398 1.00 85.44 313 ILE A C 1
ATOM 2567 O O . ILE A 1 313 ? 98.021 -1.015 -47.894 1.00 85.44 313 ILE A O 1
ATOM 2571 N N . ALA A 1 314 ? 100.268 -1.000 -47.851 1.00 88.31 314 ALA A N 1
ATOM 2572 C CA . ALA A 1 314 ? 100.363 -0.214 -46.622 1.00 88.31 314 ALA A CA 1
ATOM 2573 C C . ALA A 1 314 ? 99.663 1.152 -46.749 1.00 88.31 314 ALA A C 1
ATOM 2575 O O . ALA A 1 314 ? 98.943 1.551 -45.835 1.00 88.31 314 ALA A O 1
ATOM 2576 N N . LYS A 1 315 ? 99.798 1.837 -47.896 1.00 91.50 315 LYS A N 1
ATOM 2577 C CA . LYS A 1 315 ? 99.074 3.091 -48.148 1.00 91.50 315 LYS A CA 1
ATOM 2578 C C . LYS A 1 315 ? 97.557 2.877 -48.236 1.00 91.50 315 LYS A C 1
ATOM 2580 O O . LYS A 1 315 ? 96.814 3.584 -47.564 1.00 91.50 315 LYS A O 1
ATOM 2585 N N . MET A 1 316 ? 97.091 1.889 -49.004 1.00 89.56 316 MET A N 1
ATOM 2586 C CA . MET A 1 316 ? 95.655 1.593 -49.135 1.00 89.56 316 MET A CA 1
ATOM 2587 C C . MET A 1 316 ? 95.000 1.260 -47.788 1.00 89.56 316 MET A C 1
ATOM 2589 O O . MET A 1 316 ? 93.840 1.601 -47.574 1.00 89.56 316 MET A O 1
ATOM 2593 N N . ILE A 1 317 ? 95.737 0.644 -46.857 1.00 90.38 317 ILE A N 1
ATOM 2594 C CA . ILE A 1 317 ? 95.267 0.400 -45.486 1.00 90.38 317 ILE A CA 1
ATOM 2595 C C . ILE A 1 317 ? 95.072 1.715 -44.713 1.00 90.38 317 ILE A C 1
ATOM 2597 O O . ILE A 1 317 ? 94.109 1.819 -43.956 1.00 90.38 317 ILE A O 1
ATOM 2601 N N . VAL A 1 318 ? 95.927 2.728 -44.894 1.00 92.38 318 VAL A N 1
ATOM 2602 C CA . VAL A 1 318 ? 95.723 4.064 -44.296 1.00 92.38 318 VAL A CA 1
ATOM 2603 C C . VAL A 1 318 ? 94.520 4.755 -44.940 1.00 92.38 318 VAL A C 1
ATOM 2605 O O . VAL A 1 318 ? 93.583 5.105 -44.225 1.00 92.38 318 VAL A O 1
ATOM 2608 N N . ASP A 1 319 ? 94.487 4.834 -46.275 1.00 91.38 319 ASP A N 1
ATOM 2609 C CA . ASP A 1 319 ? 93.399 5.468 -47.035 1.00 91.38 319 ASP A CA 1
ATOM 2610 C C . ASP A 1 319 ? 92.019 4.853 -46.647 1.00 91.38 319 ASP A C 1
ATOM 2612 O O . ASP A 1 319 ? 91.043 5.572 -46.425 1.00 91.38 319 ASP A O 1
ATOM 2616 N N . LEU A 1 320 ? 91.936 3.525 -46.450 1.00 90.12 320 LEU A N 1
ATOM 2617 C CA . LEU A 1 320 ? 90.732 2.826 -45.962 1.00 90.12 320 LEU A CA 1
ATOM 2618 C C . LEU A 1 320 ? 90.367 3.135 -44.500 1.00 90.12 320 LEU A C 1
ATOM 2620 O O . LEU A 1 320 ? 89.181 3.162 -44.161 1.00 90.12 320 LEU A O 1
ATOM 2624 N N . ASN A 1 321 ? 91.349 3.343 -43.619 1.00 90.12 321 ASN A N 1
ATOM 2625 C CA . ASN A 1 321 ? 91.090 3.710 -42.225 1.00 90.12 321 ASN A CA 1
ATOM 2626 C C . ASN A 1 321 ? 90.510 5.126 -42.112 1.00 90.12 321 ASN A C 1
ATOM 2628 O O . ASN A 1 321 ? 89.580 5.331 -41.328 1.00 90.12 321 ASN A O 1
ATOM 2632 N N . ASP A 1 322 ? 90.982 6.057 -42.939 1.00 90.75 322 ASP A N 1
ATOM 2633 C CA . ASP A 1 322 ? 90.462 7.425 -42.995 1.00 90.75 322 ASP A CA 1
ATOM 2634 C C . ASP A 1 322 ? 89.063 7.477 -43.632 1.00 90.75 322 ASP A C 1
ATOM 2636 O O . ASP A 1 322 ? 88.163 8.146 -43.118 1.00 90.75 322 ASP A O 1
ATOM 2640 N N . CYS A 1 323 ? 88.802 6.678 -44.675 1.00 87.25 323 CYS A N 1
ATOM 2641 C CA . CYS A 1 323 ? 87.436 6.486 -45.174 1.00 87.25 323 CYS A CA 1
ATOM 2642 C C . CYS A 1 323 ? 86.500 5.897 -44.101 1.00 87.25 323 CYS A C 1
ATOM 2644 O O . CYS A 1 323 ? 85.348 6.321 -43.982 1.00 87.25 323 CYS A O 1
ATOM 2646 N N . ARG A 1 324 ? 86.982 4.944 -43.291 1.00 90.62 324 ARG A N 1
ATOM 2647 C CA . ARG A 1 324 ? 86.207 4.317 -42.208 1.00 90.62 324 ARG A CA 1
ATOM 2648 C C . ARG A 1 324 ? 85.912 5.284 -41.056 1.00 90.62 324 ARG A C 1
ATOM 2650 O O . ARG A 1 324 ? 84.797 5.266 -40.535 1.00 90.62 324 ARG A O 1
ATOM 2657 N N . SER A 1 325 ? 86.858 6.142 -40.671 1.00 86.69 325 SER A N 1
ATOM 2658 C CA . SER A 1 325 ? 86.630 7.159 -39.634 1.00 86.69 325 SER A CA 1
ATOM 2659 C C . SER A 1 325 ? 85.673 8.260 -40.120 1.00 86.69 325 SER A C 1
ATOM 2661 O O . SER A 1 325 ? 84.765 8.648 -39.382 1.00 86.69 325 SER A O 1
ATOM 2663 N N . GLY A 1 326 ? 85.784 8.675 -41.389 1.00 91.31 326 GLY A N 1
ATOM 2664 C CA . GLY A 1 326 ? 84.846 9.594 -42.045 1.00 91.31 326 GLY A CA 1
ATOM 2665 C C . GLY A 1 326 ? 83.428 9.030 -42.226 1.00 91.31 326 GLY A C 1
ATOM 2666 O O . GLY A 1 326 ? 82.453 9.777 -42.159 1.00 91.31 326 GLY A O 1
ATOM 2667 N N . LEU A 1 327 ? 83.283 7.713 -42.404 1.00 88.31 327 LEU A N 1
ATOM 2668 C CA . LEU A 1 327 ? 81.981 7.036 -42.350 1.00 88.31 327 LEU A CA 1
ATOM 2669 C C . LEU A 1 327 ? 81.402 7.033 -40.929 1.00 88.31 327 LEU A C 1
ATOM 2671 O O . LEU A 1 327 ? 80.221 7.327 -40.757 1.00 88.31 327 LEU A O 1
ATOM 2675 N N . GLY A 1 328 ? 82.225 6.764 -39.911 1.00 88.62 328 GLY A N 1
ATOM 2676 C CA . GLY A 1 328 ? 81.800 6.780 -38.508 1.00 88.62 328 GLY A CA 1
ATOM 2677 C C . GLY A 1 328 ? 81.299 8.149 -38.034 1.00 88.62 328 GLY A C 1
ATOM 2678 O O . GLY A 1 328 ? 80.278 8.227 -37.350 1.00 88.62 328 GLY A O 1
ATOM 2679 N N . SER A 1 329 ? 81.960 9.242 -38.433 1.00 89.00 329 SER A N 1
ATOM 2680 C CA . SER A 1 329 ? 81.508 10.599 -38.092 1.00 89.00 329 SER A CA 1
ATOM 2681 C C . SER A 1 329 ? 80.205 10.981 -38.802 1.00 89.00 329 SER A C 1
ATOM 2683 O O . SER A 1 329 ? 79.312 11.536 -38.162 1.00 89.00 329 SER A O 1
ATOM 2685 N N . ARG A 1 330 ? 80.041 10.614 -40.082 1.00 91.00 330 ARG A N 1
ATOM 2686 C CA . ARG A 1 330 ? 78.782 10.803 -40.828 1.00 91.00 330 ARG A CA 1
ATOM 2687 C C . ARG A 1 330 ? 77.629 9.987 -40.251 1.00 91.00 330 ARG A C 1
ATOM 2689 O O . ARG A 1 330 ? 76.538 10.521 -40.105 1.00 91.00 330 ARG A O 1
ATOM 2696 N N . HIS A 1 331 ? 77.858 8.729 -39.872 1.00 90.31 331 HIS A N 1
ATOM 2697 C CA . HIS A 1 331 ? 76.828 7.909 -39.229 1.00 90.31 331 HIS A CA 1
ATOM 2698 C C . HIS A 1 331 ? 76.355 8.533 -37.908 1.00 90.31 331 HIS A C 1
ATOM 2700 O O . HIS A 1 331 ? 75.155 8.602 -37.663 1.00 90.31 331 HIS A O 1
ATOM 2706 N N . LYS A 1 332 ? 77.273 9.095 -37.109 1.00 91.31 332 LYS A N 1
ATOM 2707 C CA . LYS A 1 332 ? 76.911 9.817 -35.883 1.00 91.31 332 LYS A CA 1
ATOM 2708 C C . LYS A 1 332 ? 76.153 11.129 -36.146 1.00 91.31 332 LYS A C 1
ATOM 2710 O O . LYS A 1 332 ? 75.300 11.500 -35.350 1.00 91.31 332 LYS A O 1
ATOM 2715 N N . GLN A 1 333 ? 76.420 11.820 -37.257 1.00 92.69 333 GLN A N 1
ATOM 2716 C CA . GLN A 1 333 ? 75.601 12.965 -37.684 1.00 92.69 333 GLN A CA 1
ATOM 2717 C C . GLN A 1 333 ? 74.185 12.537 -38.095 1.00 92.69 333 GLN A C 1
ATOM 2719 O O . GLN A 1 333 ? 73.233 13.223 -37.739 1.00 92.69 333 GLN A O 1
ATOM 2724 N N . ILE A 1 334 ? 74.045 11.403 -38.789 1.00 90.56 334 ILE A N 1
ATOM 2725 C CA . ILE A 1 334 ? 72.741 10.835 -39.161 1.00 90.56 334 ILE A CA 1
ATOM 2726 C C . ILE A 1 334 ? 71.937 10.479 -37.903 1.00 90.56 334 ILE A C 1
ATOM 2728 O O . ILE A 1 334 ? 70.830 10.978 -37.763 1.00 90.56 334 ILE A O 1
ATOM 2732 N N . GLN A 1 335 ? 72.525 9.756 -36.942 1.00 90.81 335 GLN A N 1
ATOM 2733 C CA . GLN A 1 335 ? 71.852 9.417 -35.677 1.00 90.81 335 GLN A CA 1
ATOM 2734 C C . GLN A 1 335 ? 71.383 10.648 -34.891 1.00 90.81 335 GLN A C 1
ATOM 2736 O O . GLN A 1 335 ? 70.279 10.655 -34.355 1.00 90.81 335 GLN A O 1
ATOM 2741 N N . ASN A 1 336 ? 72.189 11.714 -34.846 1.00 90.06 336 ASN A N 1
ATOM 2742 C CA . ASN A 1 336 ? 71.765 12.964 -34.216 1.00 90.06 336 ASN A CA 1
ATOM 2743 C C . ASN A 1 336 ? 70.535 13.565 -34.929 1.00 90.06 336 ASN A C 1
ATOM 2745 O O . ASN A 1 336 ? 69.574 13.938 -34.261 1.00 90.06 336 ASN A O 1
ATOM 2749 N N . LEU A 1 337 ? 70.545 13.625 -36.267 1.00 91.75 337 LEU A N 1
ATOM 2750 C CA . LEU A 1 337 ? 69.427 14.150 -37.065 1.00 91.75 337 LEU A CA 1
ATOM 2751 C C . LEU A 1 337 ? 68.169 13.273 -36.970 1.00 91.75 337 LEU A C 1
ATOM 2753 O O . LEU A 1 337 ? 67.065 13.807 -36.972 1.00 91.75 337 LEU A O 1
ATOM 2757 N N . GLU A 1 338 ? 68.321 11.952 -36.847 1.00 90.00 338 GLU A N 1
ATOM 2758 C CA . GLU A 1 338 ? 67.222 11.017 -36.576 1.00 90.00 338 GLU A CA 1
ATOM 2759 C C . GLU A 1 338 ? 66.560 11.350 -35.226 1.00 90.00 338 GLU A C 1
ATOM 2761 O O . GLU A 1 338 ? 65.353 11.580 -35.185 1.00 90.00 338 GLU A O 1
ATOM 2766 N N . THR A 1 339 ? 67.341 11.519 -34.149 1.00 90.31 339 THR A N 1
ATOM 2767 C CA . THR A 1 339 ? 66.784 11.917 -32.837 1.00 90.31 339 THR A CA 1
ATOM 2768 C C . THR A 1 339 ? 66.179 13.327 -32.826 1.00 90.31 339 THR A C 1
ATOM 2770 O O . THR A 1 339 ? 65.212 13.581 -32.110 1.00 90.31 339 THR A O 1
ATOM 2773 N N . GLU A 1 340 ? 66.704 14.257 -33.629 1.00 91.31 340 GLU A N 1
ATOM 2774 C CA . GLU A 1 340 ? 66.140 15.605 -33.766 1.00 91.31 340 GLU A CA 1
ATOM 2775 C C . GLU A 1 340 ? 64.799 15.573 -34.528 1.00 91.31 340 GLU A C 1
ATOM 2777 O O . GLU A 1 340 ? 63.841 16.245 -34.140 1.00 91.31 340 GLU A O 1
ATOM 2782 N N . LEU A 1 341 ? 64.687 14.720 -35.553 1.00 90.81 341 LEU A N 1
ATOM 2783 C CA . LEU A 1 341 ? 63.446 14.472 -36.289 1.00 90.81 341 LEU A CA 1
ATOM 2784 C C . LEU A 1 341 ? 62.370 13.823 -35.402 1.00 90.81 341 LEU A C 1
ATOM 2786 O O . LEU A 1 341 ? 61.215 14.245 -35.452 1.00 90.81 341 LEU A O 1
ATOM 2790 N N . GLU A 1 342 ? 62.733 12.846 -34.565 1.00 92.25 342 GLU A N 1
ATOM 2791 C CA . GLU A 1 342 ? 61.825 12.220 -33.588 1.00 92.25 342 GLU A CA 1
ATOM 2792 C C . GLU A 1 342 ? 61.283 13.236 -32.568 1.00 92.25 342 GLU A C 1
ATOM 2794 O O . GLU A 1 342 ? 60.086 13.231 -32.258 1.00 92.25 342 GLU A O 1
ATOM 2799 N N . LEU A 1 343 ? 62.128 14.161 -32.094 1.00 92.69 343 LEU A N 1
ATOM 2800 C CA . LEU A 1 343 ? 61.712 15.258 -31.214 1.00 92.69 343 LEU A CA 1
ATOM 2801 C C . LEU A 1 343 ? 60.733 16.209 -31.921 1.00 92.69 343 LEU A C 1
ATOM 2803 O O . LEU A 1 343 ? 59.657 16.482 -31.385 1.00 92.69 343 LEU A O 1
ATOM 2807 N N . TYR A 1 344 ? 61.041 16.657 -33.144 1.00 89.75 344 TYR A N 1
ATOM 2808 C CA . TYR A 1 344 ? 60.124 17.498 -33.923 1.00 89.75 344 TYR A CA 1
ATOM 2809 C C . TYR A 1 344 ? 58.799 16.792 -34.245 1.00 89.75 344 TYR A C 1
ATOM 2811 O O . TYR A 1 344 ? 57.739 17.424 -34.201 1.00 89.75 344 TYR A O 1
ATOM 2819 N N . HIS A 1 345 ? 58.825 15.488 -34.531 1.00 89.00 345 HIS A N 1
ATOM 2820 C CA . HIS A 1 345 ? 57.618 14.697 -34.769 1.00 89.00 345 HIS A CA 1
ATOM 2821 C C . HIS A 1 345 ? 56.754 14.606 -33.503 1.00 89.00 345 HIS A C 1
ATOM 2823 O O . HIS A 1 345 ? 55.550 14.854 -33.561 1.00 89.00 345 HIS A O 1
ATOM 2829 N N . SER A 1 346 ? 57.381 14.369 -32.347 1.00 89.69 346 SER A N 1
ATOM 2830 C CA . SER A 1 346 ? 56.718 14.338 -31.038 1.00 89.69 346 SER A CA 1
ATOM 2831 C C . SER A 1 346 ? 56.040 15.674 -30.706 1.00 89.69 346 SER A C 1
ATOM 2833 O O . SER A 1 346 ? 54.850 15.698 -30.390 1.00 89.69 346 SER A O 1
ATOM 2835 N N . SER A 1 347 ? 56.741 16.804 -30.869 1.00 90.50 347 SER A N 1
ATOM 2836 C CA . SER A 1 347 ? 56.145 18.139 -30.690 1.00 90.50 347 SER A CA 1
ATOM 2837 C C . SER A 1 347 ? 55.040 18.439 -31.710 1.00 90.50 347 SER A C 1
ATOM 2839 O O . SER A 1 347 ? 54.062 19.101 -31.375 1.00 90.50 347 SER A O 1
ATOM 2841 N N . THR A 1 348 ? 55.144 17.926 -32.940 1.00 90.56 348 THR A N 1
ATOM 2842 C CA . THR A 1 348 ? 54.092 18.078 -33.962 1.00 90.56 348 THR A CA 1
ATOM 2843 C C . THR A 1 348 ? 52.824 17.302 -33.596 1.00 90.56 348 THR A C 1
ATOM 2845 O O . THR A 1 348 ? 51.721 17.789 -33.840 1.00 90.56 348 THR A O 1
ATOM 2848 N N . ILE A 1 349 ? 52.954 16.113 -32.996 1.00 90.62 349 ILE A N 1
ATOM 2849 C CA . ILE A 1 349 ? 51.814 15.344 -32.474 1.00 90.62 349 ILE A CA 1
ATOM 2850 C C . ILE A 1 349 ? 51.179 16.075 -31.286 1.00 90.62 349 ILE A C 1
ATOM 2852 O O . ILE A 1 349 ? 49.962 16.242 -31.272 1.00 90.62 349 ILE A O 1
ATOM 2856 N N . GLN A 1 350 ? 51.982 16.571 -30.337 1.00 90.12 350 GLN A N 1
ATOM 2857 C CA . GLN A 1 350 ? 51.471 17.328 -29.191 1.00 90.12 350 GLN A CA 1
ATOM 2858 C C . GLN A 1 350 ? 50.677 18.569 -29.633 1.00 90.12 350 GLN A C 1
ATOM 2860 O O . GLN A 1 350 ? 49.533 18.737 -29.220 1.00 90.12 350 GLN A O 1
ATOM 2865 N N . LEU A 1 351 ? 51.229 19.390 -30.534 1.00 89.38 351 LEU A N 1
ATOM 2866 C CA . LEU A 1 351 ? 50.537 20.581 -31.044 1.00 89.38 351 LEU A CA 1
ATOM 2867 C C . LEU A 1 351 ? 49.223 20.240 -31.766 1.00 89.38 351 LEU A C 1
ATOM 2869 O O . LEU A 1 351 ? 48.263 20.997 -31.664 1.00 89.38 351 LEU A O 1
ATOM 2873 N N . LYS A 1 352 ? 49.145 19.095 -32.464 1.00 88.25 352 LYS A N 1
ATOM 2874 C CA . LYS A 1 352 ? 47.886 18.624 -33.066 1.00 88.25 352 LYS A CA 1
ATOM 2875 C C . LYS A 1 352 ? 46.836 18.276 -32.009 1.00 88.25 352 LYS A C 1
ATOM 2877 O O . LYS A 1 352 ? 45.681 18.668 -32.171 1.00 88.25 352 LYS A O 1
ATOM 2882 N N . LEU A 1 353 ? 47.228 17.583 -30.938 1.00 88.69 353 LEU A N 1
ATOM 2883 C CA . LEU A 1 353 ? 46.333 17.258 -29.823 1.00 88.69 353 LEU A CA 1
ATOM 2884 C C . LEU A 1 353 ? 45.812 18.537 -29.152 1.00 88.69 353 LEU A C 1
ATOM 2886 O O . LEU A 1 353 ? 44.603 18.696 -29.022 1.00 88.69 353 LEU A O 1
ATOM 2890 N N . GLU A 1 354 ? 46.691 19.496 -28.851 1.00 88.75 354 GLU A N 1
ATOM 2891 C CA . GLU A 1 354 ? 46.314 20.800 -28.280 1.00 88.75 354 GLU A CA 1
ATOM 2892 C C . GLU A 1 354 ? 45.346 21.587 -29.194 1.00 88.75 354 GLU A C 1
ATOM 2894 O O . GLU A 1 354 ? 44.412 22.232 -28.709 1.00 88.75 354 GLU A O 1
ATOM 2899 N N . THR A 1 355 ? 45.500 21.509 -30.526 1.00 87.75 355 THR A N 1
ATOM 2900 C CA . THR A 1 355 ? 44.529 22.121 -31.455 1.00 87.75 355 THR A CA 1
ATOM 2901 C C . THR A 1 355 ? 43.179 21.404 -31.497 1.00 87.75 355 THR A C 1
ATOM 2903 O O . THR A 1 355 ? 42.155 22.077 -31.622 1.00 87.75 355 THR A O 1
ATOM 2906 N N . GLU A 1 356 ? 43.148 20.076 -31.359 1.00 88.69 356 GLU A N 1
ATOM 2907 C CA . GLU A 1 356 ? 41.900 19.301 -31.345 1.00 88.69 356 GLU A CA 1
ATOM 2908 C C . GLU A 1 356 ? 41.143 19.498 -30.021 1.00 88.69 356 GLU A C 1
ATOM 2910 O O . GLU A 1 356 ? 39.939 19.744 -30.030 1.00 88.69 356 GLU A O 1
ATOM 2915 N N . GLU A 1 357 ? 41.842 19.522 -28.880 1.00 88.00 357 GLU A N 1
ATOM 2916 C CA . GLU A 1 357 ? 41.262 19.883 -27.577 1.00 88.00 357 GLU A CA 1
ATOM 2917 C C . GLU A 1 357 ? 40.627 21.283 -27.606 1.00 88.00 357 GLU A C 1
ATOM 2919 O O . GLU A 1 357 ? 39.512 21.484 -27.113 1.00 88.00 357 GLU A O 1
ATOM 2924 N N . MET A 1 358 ? 41.290 22.252 -28.245 1.00 88.88 358 MET A N 1
ATOM 2925 C CA . MET A 1 358 ? 40.749 23.599 -28.436 1.00 88.88 358 MET A CA 1
ATOM 2926 C C . MET A 1 358 ? 39.548 23.630 -29.399 1.00 88.88 358 MET A C 1
ATOM 2928 O O . MET A 1 358 ? 38.615 24.407 -29.179 1.00 88.88 358 MET A O 1
ATOM 2932 N N . PHE A 1 359 ? 39.511 22.769 -30.421 1.00 89.56 359 PHE A N 1
ATOM 2933 C CA . PHE A 1 359 ? 38.354 22.621 -31.310 1.00 89.56 359 PHE A CA 1
ATOM 2934 C C . PHE A 1 359 ? 37.150 21.983 -30.594 1.00 89.56 359 PHE A C 1
ATOM 2936 O O . PHE A 1 359 ? 36.029 22.486 -30.706 1.00 89.56 359 PHE A O 1
ATOM 2943 N N . VAL A 1 360 ? 37.377 20.950 -29.776 1.00 89.25 360 VAL A N 1
ATOM 2944 C CA . VAL A 1 360 ? 36.353 20.330 -28.920 1.00 89.25 360 VAL A CA 1
ATOM 2945 C C . VAL A 1 360 ? 35.815 21.333 -27.895 1.00 89.25 360 VAL A C 1
ATOM 2947 O O . VAL A 1 360 ? 34.598 21.470 -27.762 1.00 89.25 360 VAL A O 1
ATOM 2950 N N . MET A 1 361 ? 36.679 22.109 -27.230 1.00 88.06 361 MET A N 1
ATOM 2951 C CA . MET A 1 361 ? 36.238 23.193 -26.340 1.00 88.06 361 MET A CA 1
ATOM 2952 C C . MET A 1 361 ? 35.397 24.241 -27.082 1.00 88.06 361 MET A C 1
ATOM 2954 O O . MET A 1 361 ? 34.349 24.648 -26.580 1.00 88.06 361 MET A O 1
ATOM 2958 N N . LEU A 1 362 ? 35.794 24.646 -28.294 1.00 88.38 362 LEU A N 1
ATOM 2959 C CA . LEU A 1 362 ? 35.026 25.588 -29.113 1.00 88.38 362 LEU A CA 1
ATOM 2960 C C . LEU A 1 362 ? 33.640 25.034 -29.491 1.00 88.38 362 LEU A C 1
ATOM 2962 O O . LEU A 1 362 ? 32.657 25.778 -29.458 1.00 88.38 362 LEU A O 1
ATOM 2966 N N . LEU A 1 363 ? 33.538 23.738 -29.807 1.00 87.81 363 LEU A N 1
ATOM 2967 C CA . LEU A 1 363 ? 32.260 23.065 -30.057 1.00 87.81 363 LEU A CA 1
ATOM 2968 C C . LEU A 1 363 ? 31.370 23.044 -28.807 1.00 87.81 363 LEU A C 1
ATOM 2970 O O . LEU A 1 363 ? 30.201 23.411 -28.913 1.00 87.81 363 LEU A O 1
ATOM 2974 N N . VAL A 1 364 ? 31.917 22.701 -27.636 1.00 88.94 364 VAL A N 1
ATOM 2975 C CA . VAL A 1 364 ? 31.183 22.684 -26.354 1.00 88.94 364 VAL A CA 1
ATOM 2976 C C . VAL A 1 364 ? 30.694 24.083 -25.963 1.00 88.94 364 VAL A C 1
ATOM 2978 O O . VAL A 1 364 ? 29.536 24.249 -25.570 1.00 88.94 364 VAL A O 1
ATOM 2981 N N . PHE A 1 365 ? 31.521 25.120 -26.130 1.00 85.88 365 PHE A N 1
ATOM 2982 C CA . PHE A 1 365 ? 31.076 26.501 -25.924 1.00 85.88 365 PHE A CA 1
ATOM 2983 C C . PHE A 1 365 ? 29.977 26.895 -26.916 1.00 85.88 365 PHE A C 1
ATOM 2985 O O . PHE A 1 365 ? 28.990 27.510 -26.515 1.00 85.88 365 PHE A O 1
ATOM 2992 N N . LYS A 1 366 ? 30.094 26.509 -28.193 1.00 84.94 366 LYS A N 1
ATOM 2993 C CA . LYS A 1 366 ? 29.092 26.812 -29.225 1.00 84.94 366 LYS A CA 1
ATOM 2994 C C . LYS A 1 366 ? 27.762 26.091 -28.983 1.00 84.94 366 LYS A C 1
ATOM 2996 O O . LYS A 1 366 ? 26.712 26.709 -29.174 1.00 84.94 366 LYS A O 1
ATOM 3001 N N . SER A 1 367 ? 27.771 24.833 -28.535 1.00 81.38 367 SER A N 1
ATOM 3002 C CA . SER A 1 367 ? 26.546 24.117 -28.160 1.00 81.38 367 SER A CA 1
ATOM 3003 C C . SER A 1 367 ? 25.904 24.732 -26.918 1.00 81.38 367 SER A C 1
ATOM 3005 O O . SER A 1 367 ? 24.712 25.019 -26.956 1.00 81.38 367 SER A O 1
ATOM 3007 N N . GLY A 1 368 ? 26.683 25.048 -25.876 1.00 84.81 368 GLY A N 1
ATOM 3008 C CA . GLY A 1 368 ? 26.173 25.723 -24.676 1.00 84.81 368 GLY A CA 1
ATOM 3009 C C . GLY A 1 368 ? 25.575 27.106 -24.970 1.00 84.81 368 GLY A C 1
ATOM 3010 O O . GLY A 1 368 ? 24.513 27.445 -24.450 1.00 84.81 368 GLY A O 1
ATOM 3011 N N . PHE A 1 369 ? 26.188 27.884 -25.871 1.00 76.88 369 PHE A N 1
ATOM 3012 C CA . PHE A 1 369 ? 25.629 29.164 -26.325 1.00 76.88 369 PHE A CA 1
ATOM 3013 C C . PHE A 1 369 ? 24.323 28.978 -27.111 1.00 76.88 369 PHE A C 1
ATOM 3015 O O . PHE A 1 369 ? 23.364 29.718 -26.898 1.00 76.88 369 PHE A O 1
ATOM 3022 N N . SER A 1 370 ? 24.264 27.966 -27.982 1.00 79.50 370 SER A N 1
ATOM 3023 C CA . SER A 1 370 ? 23.067 27.641 -28.773 1.00 79.50 370 SER A CA 1
ATOM 3024 C C . SER A 1 370 ? 21.913 27.146 -27.890 1.00 79.50 370 SER A C 1
ATOM 3026 O O . SER A 1 370 ? 20.759 27.491 -28.127 1.00 79.50 370 SER A O 1
ATOM 3028 N N . GLU A 1 371 ? 22.219 26.383 -26.839 1.00 79.69 371 GLU A N 1
ATOM 3029 C CA . GLU A 1 371 ? 21.263 25.904 -25.837 1.00 79.69 371 GLU A CA 1
ATOM 3030 C C . GLU A 1 371 ? 20.741 27.045 -24.947 1.00 79.69 371 GLU A C 1
ATOM 3032 O O . GLU A 1 371 ? 19.543 27.140 -24.680 1.00 79.69 371 GLU A O 1
ATOM 3037 N N . ALA A 1 372 ? 21.614 27.962 -24.520 1.00 72.81 372 ALA A N 1
ATOM 3038 C CA . ALA A 1 372 ? 21.200 29.172 -23.813 1.00 72.81 372 ALA A CA 1
ATOM 3039 C C . ALA A 1 372 ? 20.310 30.067 -24.697 1.00 72.81 372 ALA A C 1
ATOM 3041 O O . ALA A 1 372 ? 19.303 30.604 -24.233 1.00 72.81 372 ALA A O 1
ATOM 3042 N N . GLN A 1 373 ? 20.640 30.186 -25.986 1.00 68.69 373 GLN A N 1
ATOM 3043 C CA . GLN A 1 373 ? 19.862 30.961 -26.949 1.00 68.69 373 GLN A CA 1
ATOM 3044 C C . GLN A 1 373 ? 18.501 30.311 -27.251 1.00 68.69 373 GLN A C 1
ATOM 3046 O O . GLN A 1 373 ? 17.497 31.019 -27.289 1.00 68.69 373 GLN A O 1
ATOM 3051 N N . SER A 1 374 ? 18.416 28.981 -27.377 1.00 69.81 374 SER A N 1
ATOM 3052 C CA . SER A 1 374 ? 17.136 28.286 -27.584 1.00 69.81 374 SER A CA 1
ATOM 3053 C C . SER A 1 374 ? 16.204 28.401 -26.371 1.00 69.81 374 SER A C 1
ATOM 3055 O O . SER A 1 374 ? 15.004 28.618 -26.547 1.00 69.81 374 SER A O 1
ATOM 3057 N N . LYS A 1 375 ? 16.756 28.373 -25.148 1.00 70.44 375 LYS A N 1
ATOM 3058 C CA . LYS A 1 375 ? 16.025 28.647 -23.895 1.00 70.44 375 LYS A CA 1
ATOM 3059 C C . LYS A 1 375 ? 15.475 30.079 -23.816 1.00 70.44 375 LYS A C 1
ATOM 3061 O O . LYS A 1 375 ? 14.434 30.289 -23.200 1.00 70.44 375 LYS A O 1
ATOM 3066 N N . LEU A 1 376 ? 16.131 31.054 -24.452 1.00 61.41 376 LEU A N 1
ATOM 3067 C CA . LEU A 1 376 ? 15.690 32.457 -24.500 1.00 61.41 376 LEU A CA 1
ATOM 3068 C C . LEU A 1 376 ? 14.737 32.772 -25.670 1.00 61.41 376 LEU A C 1
ATOM 3070 O O . LEU A 1 376 ? 13.934 33.698 -25.572 1.00 61.41 376 LEU A O 1
ATOM 3074 N N . SER A 1 377 ? 14.800 32.026 -26.776 1.00 53.41 377 SER A N 1
ATOM 3075 C CA . SER A 1 377 ? 14.092 32.358 -28.024 1.00 53.41 377 SER A CA 1
ATOM 3076 C C . SER A 1 377 ? 12.615 31.948 -28.101 1.00 53.41 377 SER A C 1
ATOM 3078 O O . SER A 1 377 ? 11.992 32.225 -29.125 1.00 53.41 377 SER A O 1
ATOM 3080 N N . ASN A 1 378 ? 12.018 31.337 -27.067 1.00 58.69 378 ASN A N 1
ATOM 3081 C CA . ASN A 1 378 ? 10.627 30.849 -27.128 1.00 58.69 378 ASN A CA 1
ATOM 3082 C C . ASN A 1 378 ? 9.610 31.517 -26.159 1.00 58.69 378 ASN A C 1
ATOM 3084 O O . ASN A 1 378 ? 8.811 30.817 -25.530 1.00 58.69 378 ASN A O 1
ATOM 3088 N N . PRO A 1 379 ? 9.550 32.862 -26.046 1.00 54.09 379 PRO A N 1
ATOM 3089 C CA . PRO A 1 379 ? 8.651 33.561 -25.121 1.00 54.09 379 PRO A CA 1
ATOM 3090 C C . PRO A 1 379 ? 7.179 33.608 -25.581 1.00 54.09 379 PRO A C 1
ATOM 3092 O O . PRO A 1 379 ? 6.420 34.428 -25.074 1.00 54.09 379 PRO A O 1
ATOM 3095 N N . LYS A 1 380 ? 6.765 32.801 -26.574 1.00 52.47 380 LYS A N 1
ATOM 3096 C CA . LYS A 1 380 ? 5.409 32.880 -27.151 1.00 52.47 380 LYS A CA 1
ATOM 3097 C C . LYS A 1 380 ? 4.647 31.555 -27.212 1.00 52.47 380 LYS A C 1
ATOM 3099 O O . LYS A 1 380 ? 3.452 31.575 -26.958 1.00 52.47 380 LYS A O 1
ATOM 3104 N N . ALA A 1 381 ? 5.309 30.418 -27.450 1.00 52.06 381 ALA A N 1
ATOM 3105 C CA . ALA A 1 381 ? 4.655 29.108 -27.324 1.00 52.06 381 ALA A CA 1
ATOM 3106 C C . ALA A 1 381 ? 4.599 28.614 -25.865 1.00 52.06 381 ALA A C 1
ATOM 3108 O O . ALA A 1 381 ? 3.675 27.899 -25.489 1.00 52.06 381 ALA A O 1
ATOM 3109 N N . GLY A 1 382 ? 5.566 29.015 -25.026 1.00 51.50 382 GLY A N 1
ATOM 3110 C CA . GLY A 1 382 ? 5.595 28.627 -23.612 1.00 51.50 382 GLY A CA 1
ATOM 3111 C C . GLY A 1 382 ? 4.467 29.239 -22.773 1.00 51.50 382 GLY A C 1
ATOM 3112 O O . GLY A 1 382 ? 4.006 28.602 -21.833 1.00 51.50 382 GLY A O 1
ATOM 3113 N N . ILE A 1 383 ? 3.993 30.440 -23.127 1.00 56.09 383 ILE A N 1
ATOM 3114 C CA . ILE A 1 383 ? 2.953 31.149 -22.363 1.00 56.09 383 ILE A CA 1
ATOM 3115 C C . ILE A 1 383 ? 1.588 30.462 -22.535 1.00 56.09 383 ILE A C 1
ATOM 3117 O O . ILE A 1 383 ? 0.997 30.063 -21.542 1.00 56.09 383 ILE A O 1
ATOM 3121 N N . GLU A 1 384 ? 1.134 30.190 -23.766 1.00 54.06 384 GLU A N 1
ATOM 3122 C CA . GLU A 1 384 ? -0.184 29.564 -24.009 1.00 54.06 384 GLU A CA 1
ATOM 3123 C C . GLU A 1 384 ? -0.325 28.114 -23.497 1.00 54.06 384 GLU A C 1
ATOM 3125 O O . GLU A 1 384 ? -1.446 27.609 -23.388 1.00 54.06 384 GLU A O 1
ATOM 3130 N N . LEU A 1 385 ? 0.788 27.428 -23.211 1.00 56.41 385 LEU A N 1
ATOM 3131 C CA . LEU A 1 385 ? 0.787 26.127 -22.530 1.00 56.41 385 LEU A CA 1
ATOM 3132 C C . LEU A 1 385 ? 0.804 26.295 -21.007 1.00 56.41 385 LEU A C 1
ATOM 3134 O O . LEU A 1 385 ? -0.014 25.678 -20.329 1.00 56.41 385 LEU A O 1
ATOM 3138 N N . CYS A 1 386 ? 1.665 27.178 -20.488 1.00 53.53 386 CYS A N 1
ATOM 3139 C CA . CYS A 1 386 ? 1.727 27.509 -19.065 1.00 53.53 386 CYS A CA 1
ATOM 3140 C C . CYS A 1 386 ? 0.377 28.036 -18.553 1.00 53.53 386 CYS A C 1
ATOM 3142 O O . CYS A 1 386 ? -0.099 27.587 -17.518 1.00 53.53 386 CYS A O 1
ATOM 3144 N N . ASP A 1 387 ? -0.294 28.916 -19.301 1.00 57.81 387 ASP A N 1
ATOM 3145 C CA . ASP A 1 387 ? -1.601 29.466 -18.928 1.00 57.81 387 ASP A CA 1
ATOM 3146 C C . ASP A 1 387 ? -2.679 28.376 -18.813 1.00 57.81 387 ASP A C 1
ATOM 3148 O O . ASP A 1 387 ? -3.476 28.409 -17.879 1.00 57.81 387 ASP A O 1
ATOM 3152 N N . LYS A 1 388 ? -2.673 27.363 -19.693 1.00 64.31 388 LYS A N 1
ATOM 3153 C CA . LYS A 1 388 ? -3.627 26.237 -19.643 1.00 64.31 388 LYS A CA 1
ATOM 3154 C C . LYS A 1 388 ? -3.319 25.250 -18.523 1.00 64.31 388 LYS A C 1
ATOM 3156 O O . LYS A 1 388 ? -4.240 24.760 -17.877 1.00 64.31 388 LYS A O 1
ATOM 3161 N N . GLU A 1 389 ? -2.045 24.952 -18.283 1.00 65.38 389 GLU A N 1
ATOM 3162 C CA . GLU A 1 389 ? -1.635 24.081 -17.178 1.00 65.38 389 GLU A CA 1
ATOM 3163 C C . GLU A 1 389 ? -1.922 24.752 -15.823 1.00 65.38 389 GLU A C 1
ATOM 3165 O O . GLU A 1 389 ? -2.512 24.129 -14.939 1.00 65.38 389 GLU A O 1
ATOM 3170 N N . ASN A 1 390 ? -1.660 26.061 -15.713 1.00 68.00 390 ASN A N 1
ATOM 3171 C CA . ASN A 1 390 ? -2.077 26.889 -14.583 1.00 68.00 390 ASN A CA 1
ATOM 3172 C C . ASN A 1 390 ? -3.604 26.946 -14.439 1.00 68.00 390 ASN A C 1
ATOM 3174 O O . ASN A 1 390 ? -4.093 26.800 -13.326 1.00 68.00 390 ASN A O 1
ATOM 3178 N N . GLU A 1 391 ? -4.381 27.132 -15.511 1.00 71.81 391 GLU A N 1
ATOM 3179 C CA . GLU A 1 391 ? -5.852 27.172 -15.445 1.00 71.81 391 GLU A CA 1
ATOM 3180 C C . GLU A 1 391 ? -6.432 25.832 -14.957 1.00 71.81 391 GLU A C 1
ATOM 3182 O O . GLU A 1 391 ? -7.278 25.808 -14.058 1.00 71.81 391 GLU A O 1
ATOM 3187 N N . VAL A 1 392 ? -5.907 24.703 -15.450 1.00 76.06 392 VAL A N 1
ATOM 3188 C CA . VAL A 1 392 ? -6.257 23.364 -14.951 1.00 76.06 392 VAL A CA 1
ATOM 3189 C C . VAL A 1 392 ? -5.864 23.210 -13.478 1.00 76.06 392 VAL A C 1
ATOM 3191 O O . VAL A 1 392 ? -6.700 22.791 -12.673 1.00 76.06 392 VAL A O 1
ATOM 3194 N N . GLN A 1 393 ? -4.649 23.595 -13.083 1.00 82.06 393 GLN A N 1
ATOM 3195 C CA . GLN A 1 393 ? -4.182 23.470 -11.699 1.00 82.06 393 GLN A CA 1
ATOM 3196 C C . GLN A 1 393 ? -4.936 24.404 -10.732 1.00 82.06 393 GLN A C 1
ATOM 3198 O O . GLN A 1 393 ? -5.267 23.997 -9.619 1.00 82.06 393 GLN A O 1
ATOM 3203 N N . ILE A 1 394 ? -5.301 25.614 -11.164 1.00 77.38 394 ILE A N 1
ATOM 3204 C CA . ILE A 1 394 ? -6.171 26.546 -10.434 1.00 77.38 394 ILE A CA 1
ATOM 3205 C C . ILE A 1 394 ? -7.578 25.958 -10.297 1.00 77.38 394 ILE A C 1
ATOM 3207 O O . ILE A 1 394 ? -8.154 26.037 -9.211 1.00 77.38 394 ILE A O 1
ATOM 3211 N N . SER A 1 395 ? -8.127 25.324 -11.340 1.00 82.44 395 SER A N 1
ATOM 3212 C CA . SER A 1 395 ? -9.439 24.665 -11.261 1.00 82.44 395 SER A CA 1
ATOM 3213 C C . SER A 1 395 ? -9.431 23.496 -10.266 1.00 82.44 395 SER A C 1
ATOM 3215 O O . SER A 1 395 ? -10.341 23.385 -9.442 1.00 82.44 395 SER A O 1
ATOM 3217 N N . PHE A 1 396 ? -8.360 22.691 -10.255 1.00 86.62 396 PHE A N 1
ATOM 3218 C CA . PHE A 1 396 ? -8.164 21.593 -9.309 1.00 86.62 396 PHE A CA 1
ATOM 3219 C C . PHE A 1 396 ? -8.039 22.101 -7.867 1.00 86.62 396 PHE A C 1
ATOM 3221 O O . PHE A 1 396 ? -8.750 21.626 -6.983 1.00 86.62 396 PHE A O 1
ATOM 3228 N N . LEU A 1 397 ? -7.188 23.105 -7.627 1.00 84.88 397 LEU A N 1
ATOM 3229 C CA . LEU A 1 397 ? -6.990 23.695 -6.299 1.00 84.88 397 LEU A CA 1
ATOM 3230 C C . LEU A 1 397 ? -8.250 24.410 -5.791 1.00 84.88 397 LEU A C 1
ATOM 3232 O O . LEU A 1 397 ? -8.560 24.322 -4.605 1.00 84.88 397 LEU A O 1
ATOM 3236 N N . SER A 1 398 ? -9.013 25.060 -6.674 1.00 79.44 398 SER A N 1
ATOM 3237 C CA . SER A 1 398 ? -10.307 25.671 -6.333 1.00 79.44 398 SER A CA 1
ATOM 3238 C C . SER A 1 398 ? -11.347 24.615 -5.953 1.00 79.44 398 SER A C 1
ATOM 3240 O O . SER A 1 398 ? -12.109 24.799 -5.005 1.00 79.44 398 SER A O 1
ATOM 3242 N N . GLU A 1 399 ? -11.361 23.483 -6.658 1.00 88.69 399 GLU A N 1
ATOM 3243 C CA . GLU A 1 399 ? -12.251 22.360 -6.370 1.00 88.69 399 GLU A CA 1
ATOM 3244 C C . GLU A 1 399 ? -11.867 21.617 -5.079 1.00 88.69 399 GLU A C 1
ATOM 3246 O O . GLU A 1 399 ? -12.745 21.207 -4.314 1.00 88.69 399 GLU A O 1
ATOM 3251 N N . GLU A 1 400 ? -10.572 21.463 -4.787 1.00 89.25 400 GLU A N 1
ATOM 3252 C CA . GLU A 1 400 ? -10.131 20.934 -3.496 1.00 89.25 400 GLU A CA 1
ATOM 3253 C C . GLU A 1 400 ? -10.450 21.914 -2.358 1.00 89.25 400 GLU A C 1
ATOM 3255 O O . GLU A 1 400 ? -11.019 21.491 -1.349 1.00 89.25 400 GLU A O 1
ATOM 3260 N N . LEU A 1 401 ? -10.193 23.216 -2.528 1.00 87.00 401 LEU A N 1
ATOM 3261 C CA . LEU A 1 401 ? -10.557 24.248 -1.552 1.00 87.00 401 LEU A CA 1
ATOM 3262 C C . LEU A 1 401 ? -12.063 24.220 -1.247 1.00 87.00 401 LEU A C 1
ATOM 3264 O O . LEU A 1 401 ? -12.439 24.159 -0.078 1.00 87.00 401 LEU A O 1
ATOM 3268 N N . ARG A 1 402 ? -12.917 24.143 -2.278 1.00 89.00 402 ARG A N 1
ATOM 3269 C CA . ARG A 1 402 ? -14.380 24.011 -2.148 1.00 89.00 402 ARG A CA 1
ATOM 3270 C C . ARG A 1 402 ? -14.785 22.779 -1.330 1.00 89.00 402 ARG A C 1
ATOM 3272 O O . ARG A 1 402 ? -15.691 22.859 -0.498 1.00 89.00 402 ARG A O 1
ATOM 3279 N N . LYS A 1 403 ? -14.098 21.644 -1.514 1.00 89.19 403 LYS A N 1
ATOM 3280 C CA . LYS A 1 403 ? -14.306 20.422 -0.713 1.00 89.19 403 LYS A CA 1
ATOM 3281 C C . LYS A 1 403 ? -13.877 20.605 0.744 1.00 89.19 403 LYS A C 1
ATOM 3283 O O . LYS A 1 403 ? -14.638 20.227 1.636 1.00 89.19 403 LYS A O 1
ATOM 3288 N N . LYS A 1 404 ? -12.707 21.205 1.007 1.00 90.31 404 LYS A N 1
ATOM 3289 C CA . LYS A 1 404 ? -12.253 21.489 2.384 1.00 90.31 404 LYS A CA 1
ATOM 3290 C C . LYS A 1 404 ? -13.188 22.478 3.083 1.00 90.31 404 LYS A C 1
ATOM 3292 O O . LYS A 1 404 ? -13.515 22.268 4.244 1.00 90.31 404 LYS A O 1
ATOM 3297 N N . GLU A 1 405 ? -13.646 23.519 2.391 1.00 89.56 405 GLU A N 1
ATOM 3298 C CA . GLU A 1 405 ? -14.541 24.540 2.942 1.00 89.56 405 GLU A CA 1
ATOM 3299 C C . GLU A 1 405 ? -15.924 23.963 3.280 1.00 89.56 405 GLU A C 1
ATOM 3301 O O . GLU A 1 405 ? -16.428 24.194 4.378 1.00 89.56 405 GLU A O 1
ATOM 3306 N N . SER A 1 406 ? -16.481 23.109 2.413 1.00 88.88 406 SER A N 1
ATOM 3307 C CA . SER A 1 406 ? -17.695 22.333 2.710 1.00 88.88 406 SER A CA 1
ATOM 3308 C C . SER A 1 406 ? -17.526 21.443 3.953 1.00 88.88 406 SER A C 1
ATOM 3310 O O . SER A 1 406 ? -18.356 21.476 4.863 1.00 88.88 406 SER A O 1
ATOM 3312 N N . ALA A 1 407 ? -16.408 20.714 4.063 1.00 89.75 407 ALA A N 1
ATOM 3313 C CA . ALA A 1 407 ? -16.106 19.896 5.242 1.00 89.75 407 ALA A CA 1
ATOM 3314 C C . ALA A 1 407 ? -15.922 20.736 6.525 1.00 89.75 407 ALA A C 1
ATOM 3316 O O . ALA A 1 407 ? -16.331 20.317 7.607 1.00 89.75 407 ALA A O 1
ATOM 3317 N N . LEU A 1 408 ? -15.361 21.944 6.415 1.00 91.88 408 LEU A N 1
ATOM 3318 C CA . LEU A 1 408 ? -15.190 22.887 7.525 1.00 91.88 408 LEU A CA 1
ATOM 3319 C C . LEU A 1 408 ? -16.546 23.466 7.977 1.00 91.88 408 LEU A C 1
ATOM 3321 O O . LEU A 1 408 ? -16.774 23.643 9.174 1.00 91.88 408 LEU A O 1
ATOM 3325 N N . ILE A 1 409 ? -17.477 23.707 7.047 1.00 91.06 409 ILE A N 1
ATOM 3326 C CA . ILE A 1 409 ? -18.866 24.088 7.352 1.00 91.06 409 ILE A CA 1
ATOM 3327 C C . ILE A 1 409 ? -19.595 22.947 8.077 1.00 91.06 409 ILE A C 1
ATOM 3329 O O . ILE A 1 409 ? -20.217 23.207 9.108 1.00 91.06 409 ILE A O 1
ATOM 3333 N N . MET A 1 410 ? -19.469 21.700 7.607 1.00 89.50 410 MET A N 1
ATOM 3334 C CA . MET A 1 410 ? -20.017 20.520 8.296 1.00 89.50 410 MET A CA 1
ATOM 3335 C C . MET A 1 410 ? -19.470 20.412 9.726 1.00 89.50 410 MET A C 1
ATOM 3337 O O . MET A 1 410 ? -20.242 20.501 10.676 1.00 89.50 410 MET A O 1
ATOM 3341 N N . ALA A 1 411 ? -18.145 20.396 9.899 1.00 87.75 411 ALA A N 1
ATOM 3342 C CA . ALA A 1 411 ? -17.517 20.310 11.219 1.00 87.75 411 ALA A CA 1
ATOM 3343 C C . ALA A 1 411 ? -17.906 21.472 12.160 1.00 87.75 411 ALA A C 1
ATOM 3345 O O . ALA A 1 411 ? -18.034 21.282 13.369 1.00 87.75 411 ALA A O 1
ATOM 3346 N N . ARG A 1 412 ? -18.138 22.687 11.636 1.00 88.44 412 ARG A N 1
ATOM 3347 C CA . ARG A 1 412 ? -18.672 23.816 12.425 1.00 88.44 412 ARG A CA 1
ATOM 3348 C C . ARG A 1 412 ? -20.113 23.585 12.881 1.00 88.44 412 ARG A C 1
ATOM 3350 O O . ARG A 1 412 ? -20.442 23.959 14.008 1.00 88.44 412 ARG A O 1
ATOM 3357 N N . ASN A 1 413 ? -20.952 22.983 12.041 1.00 89.50 413 ASN A N 1
ATOM 3358 C CA . ASN A 1 413 ? -22.319 22.611 12.403 1.00 89.50 413 ASN A CA 1
ATOM 3359 C C . ASN A 1 413 ? -22.322 21.486 13.448 1.00 89.50 413 ASN A C 1
ATOM 3361 O O . ASN A 1 413 ? -23.022 21.611 14.451 1.00 89.50 413 ASN A O 1
ATOM 3365 N N . ASP A 1 414 ? -21.469 20.473 13.288 1.00 91.38 414 ASP A N 1
ATOM 3366 C CA . ASP A 1 414 ? -21.316 19.372 14.245 1.00 91.38 414 ASP A CA 1
ATOM 3367 C C . ASP A 1 414 ? -20.856 19.889 15.618 1.00 91.38 414 ASP A C 1
ATOM 3369 O O . ASP A 1 414 ? -21.463 19.578 16.642 1.00 91.38 414 ASP A O 1
ATOM 3373 N N . ILE A 1 415 ? -19.847 20.772 15.655 1.00 86.94 415 ILE A N 1
ATOM 3374 C CA . ILE A 1 415 ? -19.383 21.435 16.888 1.00 86.94 415 ILE A CA 1
ATOM 3375 C C . ILE A 1 415 ? -20.492 22.297 17.516 1.00 86.94 415 ILE A C 1
ATOM 3377 O O . ILE A 1 415 ? -20.600 22.363 18.743 1.00 86.94 415 ILE A O 1
ATOM 3381 N N . LYS A 1 416 ? -21.335 22.960 16.713 1.00 89.62 416 LYS A N 1
ATOM 3382 C CA . LYS A 1 416 ? -22.489 23.722 17.221 1.00 89.62 416 LYS A CA 1
ATOM 3383 C C . LYS A 1 416 ? -23.537 22.793 17.842 1.00 89.62 416 LYS A C 1
ATOM 3385 O O . LYS A 1 416 ? -23.964 23.047 18.965 1.00 89.62 416 LYS A O 1
ATOM 3390 N N . GLN A 1 417 ? -23.885 21.699 17.168 1.00 90.12 417 GLN A N 1
ATOM 3391 C CA . GLN A 1 417 ? -24.820 20.694 17.674 1.00 90.12 417 GLN A CA 1
ATOM 3392 C C . GLN A 1 417 ? -24.290 20.026 18.954 1.00 90.12 417 GLN A C 1
ATOM 3394 O O . GLN A 1 417 ? -25.036 19.887 19.920 1.00 90.12 417 GLN A O 1
ATOM 3399 N N . GLN A 1 418 ? -22.996 19.697 19.020 1.00 87.00 418 GLN A N 1
ATOM 3400 C CA . GLN A 1 418 ? -22.349 19.186 20.235 1.00 87.00 418 GLN A CA 1
ATOM 3401 C C . GLN A 1 418 ? -22.401 20.192 21.395 1.00 87.00 418 GLN A C 1
ATOM 3403 O O . GLN A 1 418 ? -22.644 19.805 22.534 1.00 87.00 418 GLN A O 1
ATOM 3408 N N . ARG A 1 419 ? -22.227 21.495 21.138 1.00 87.12 419 ARG A N 1
ATOM 3409 C CA . ARG A 1 419 ? -22.399 22.533 22.174 1.00 87.12 419 ARG A CA 1
ATOM 3410 C C . ARG A 1 419 ? -23.845 22.634 22.661 1.00 87.12 419 ARG A C 1
ATOM 3412 O O . ARG A 1 419 ? -24.069 22.826 23.851 1.00 87.12 419 ARG A O 1
ATOM 3419 N N . GLU A 1 420 ? -24.823 22.472 21.773 1.00 89.19 420 GLU A N 1
ATOM 3420 C CA . GLU A 1 420 ? -26.248 22.466 22.128 1.00 89.19 420 GLU A CA 1
ATOM 3421 C C . GLU A 1 420 ? -26.641 21.216 22.940 1.00 89.19 420 GLU A C 1
ATOM 3423 O O . GLU A 1 420 ? -27.412 21.328 23.899 1.00 89.19 420 GLU A O 1
ATOM 3428 N N . THR A 1 421 ? -26.071 20.039 22.641 1.00 87.38 421 THR A N 1
ATOM 3429 C CA . THR A 1 421 ? -26.257 18.838 23.475 1.00 87.38 421 THR A CA 1
ATOM 3430 C C . THR A 1 421 ? -25.535 18.956 24.816 1.00 87.38 421 THR A C 1
ATOM 3432 O O . THR A 1 421 ? -26.134 18.620 25.838 1.00 87.38 421 THR A O 1
ATOM 3435 N N . LEU A 1 422 ? -24.318 19.510 24.855 1.00 90.12 422 LEU A N 1
ATOM 3436 C CA . LEU A 1 422 ? -23.574 19.776 26.091 1.00 90.12 422 LEU A CA 1
ATOM 3437 C C . LEU A 1 422 ? -24.341 20.740 27.009 1.00 90.12 422 LEU A C 1
ATOM 3439 O O . LEU A 1 422 ? -24.622 20.383 28.148 1.00 90.12 422 LEU A O 1
ATOM 3443 N N . ALA A 1 423 ? -24.840 21.863 26.487 1.00 86.50 423 ALA A N 1
ATOM 3444 C CA . ALA A 1 423 ? -25.706 22.787 27.228 1.00 86.50 423 ALA A CA 1
ATOM 3445 C C . ALA A 1 423 ? -27.062 22.172 27.646 1.00 86.50 423 ALA A C 1
ATOM 3447 O O . ALA A 1 423 ? -27.790 22.738 28.465 1.00 86.50 423 ALA A O 1
ATOM 3448 N N . SER A 1 424 ? -27.455 21.023 27.086 1.00 88.31 424 SER A N 1
ATOM 3449 C CA . SER A 1 424 ? -28.600 20.221 27.546 1.00 88.31 424 SER A CA 1
ATOM 3450 C C . SER A 1 424 ? -28.216 19.218 28.640 1.00 88.31 424 SER A C 1
ATOM 3452 O O . SER A 1 424 ? -29.002 18.980 29.558 1.00 88.31 424 SER A O 1
ATOM 3454 N N . LEU A 1 425 ? -26.999 18.674 28.591 1.00 87.81 425 LEU A N 1
ATOM 3455 C CA . LEU A 1 425 ? -26.437 17.812 29.630 1.00 87.81 425 LEU A CA 1
ATOM 3456 C C . LEU A 1 425 ? -26.080 18.607 30.892 1.00 87.81 425 LEU A C 1
ATOM 3458 O O . LEU A 1 425 ? -26.436 18.171 31.979 1.00 87.81 425 LEU A O 1
ATOM 3462 N N . GLU A 1 426 ? -25.500 19.802 30.769 1.00 84.62 426 GLU A N 1
ATOM 3463 C CA . GLU A 1 426 ? -25.226 20.711 31.894 1.00 84.62 426 GLU A CA 1
ATOM 3464 C C . GLU A 1 426 ? -26.507 21.061 32.665 1.00 84.62 426 GLU A C 1
ATOM 3466 O O . GLU A 1 426 ? -26.526 21.008 33.895 1.00 84.62 426 GLU A O 1
ATOM 3471 N N . ARG A 1 427 ? -27.613 21.341 31.958 1.00 88.00 427 ARG A N 1
ATOM 3472 C CA . ARG A 1 427 ? -28.931 21.579 32.579 1.00 88.00 427 ARG A CA 1
ATOM 3473 C C . ARG A 1 427 ? -29.498 20.336 33.268 1.00 88.00 427 ARG A C 1
ATOM 3475 O O . ARG A 1 427 ? -30.130 20.470 34.312 1.00 88.00 427 ARG A O 1
ATOM 3482 N N . LYS A 1 428 ? -29.267 19.136 32.720 1.00 87.00 428 LYS A N 1
ATOM 3483 C CA . LYS A 1 428 ? -29.620 17.877 33.399 1.00 87.00 428 LYS A CA 1
ATOM 3484 C C . LYS A 1 428 ? -28.760 17.660 34.645 1.00 87.00 428 LYS A C 1
ATOM 3486 O O . LYS A 1 428 ? -29.308 17.289 35.676 1.00 87.00 428 LYS A O 1
ATOM 3491 N N . LEU A 1 429 ? -27.460 17.943 34.581 1.00 89.00 429 LEU A N 1
ATOM 3492 C CA . LEU A 1 429 ? -26.529 17.800 35.701 1.00 89.00 429 LEU A CA 1
ATOM 3493 C C . LEU A 1 429 ? -26.927 18.710 36.874 1.00 89.00 429 LEU A C 1
ATOM 3495 O O . LEU A 1 429 ? -27.176 18.197 37.957 1.00 89.00 429 LEU A O 1
ATOM 3499 N N . HIS A 1 430 ? -27.205 19.995 36.623 1.00 83.62 430 HIS A N 1
ATOM 3500 C CA . HIS A 1 430 ? -27.751 20.908 37.644 1.00 83.62 430 HIS A CA 1
ATOM 3501 C C . HIS A 1 430 ? -29.092 20.428 38.242 1.00 83.62 430 HIS A C 1
ATOM 3503 O O . HIS A 1 430 ? -29.406 20.726 39.395 1.00 83.62 430 HIS A O 1
ATOM 3509 N N . SER A 1 431 ? -29.907 19.681 37.483 1.00 84.25 431 SER A N 1
ATOM 3510 C CA . SER A 1 431 ? -31.134 19.071 38.020 1.00 84.25 431 SER A CA 1
ATOM 3511 C C . SER A 1 431 ? -30.862 17.828 38.878 1.00 84.25 431 SER A C 1
ATOM 3513 O O . SER A 1 431 ? -31.566 17.617 39.864 1.00 84.25 431 SER A O 1
ATOM 3515 N N . PHE A 1 432 ? -29.813 17.054 38.574 1.00 82.50 432 PHE A N 1
ATOM 3516 C CA . PHE A 1 432 ? -29.336 15.977 39.445 1.00 82.50 432 PHE A CA 1
ATOM 3517 C C . PHE A 1 432 ? -28.728 16.530 40.736 1.00 82.50 432 PHE A C 1
ATOM 3519 O O . PHE A 1 432 ? -29.085 16.035 41.801 1.00 82.50 432 PHE A O 1
ATOM 3526 N N . ASP A 1 433 ? -27.931 17.602 40.672 1.00 84.00 433 ASP A N 1
ATOM 3527 C CA . ASP A 1 433 ? -27.394 18.283 41.859 1.00 84.00 433 ASP A CA 1
ATOM 3528 C C . ASP A 1 433 ? -28.526 18.722 42.803 1.00 84.00 433 ASP A C 1
ATOM 3530 O O . ASP A 1 433 ? -28.441 18.553 44.021 1.00 84.00 433 ASP A O 1
ATOM 3534 N N . LEU A 1 434 ? -29.629 19.250 42.259 1.00 85.94 434 LEU A N 1
ATOM 3535 C CA . LEU A 1 434 ? -30.803 19.639 43.046 1.00 85.94 434 LEU A CA 1
ATOM 3536 C C . LEU A 1 434 ? -31.487 18.429 43.712 1.00 85.94 434 LEU A C 1
ATOM 3538 O O . LEU A 1 434 ? -31.858 18.506 44.885 1.00 85.94 434 LEU A O 1
ATOM 3542 N N . ILE A 1 435 ? -31.625 17.312 42.991 1.00 84.94 435 ILE A N 1
ATOM 3543 C CA . ILE A 1 435 ? -32.205 16.059 43.504 1.00 84.94 435 ILE A CA 1
ATOM 3544 C C . ILE A 1 435 ? -31.302 15.430 44.577 1.00 84.94 435 ILE A C 1
ATOM 3546 O O . ILE A 1 435 ? -31.799 14.957 45.600 1.00 84.94 435 ILE A O 1
ATOM 3550 N N . GLU A 1 436 ? -29.981 15.452 44.400 1.00 85.12 436 GLU A N 1
ATOM 3551 C CA . GLU A 1 436 ? -29.025 14.938 45.384 1.00 85.12 436 GLU A CA 1
ATOM 3552 C C . GLU A 1 436 ? -28.993 15.806 46.650 1.00 85.12 436 GLU A C 1
ATOM 3554 O O . GLU A 1 436 ? -29.040 15.279 47.765 1.00 85.12 436 GLU A O 1
ATOM 3559 N N . ASN A 1 437 ? -29.055 17.134 46.508 1.00 83.56 437 ASN A N 1
ATOM 3560 C CA . ASN A 1 437 ? -29.228 18.039 47.644 1.00 83.56 437 ASN A CA 1
ATOM 3561 C C . ASN A 1 437 ? -30.532 17.746 48.412 1.00 83.56 437 ASN A C 1
ATOM 3563 O O . ASN A 1 437 ? -30.492 17.622 49.642 1.00 83.56 437 ASN A O 1
ATOM 3567 N N . GLN A 1 438 ? -31.662 17.546 47.717 1.00 83.88 438 GLN A N 1
ATOM 3568 C CA . GLN A 1 438 ? -32.931 17.128 48.335 1.00 83.88 438 GLN A CA 1
ATOM 3569 C C . GLN A 1 438 ? -32.814 15.771 49.046 1.00 83.88 438 GLN A C 1
ATOM 3571 O O . GLN A 1 438 ? -33.239 15.644 50.196 1.00 83.88 438 GLN A O 1
ATOM 3576 N N . ARG A 1 439 ? -32.177 14.774 48.418 1.00 82.00 439 ARG A N 1
ATOM 3577 C CA . ARG A 1 439 ? -31.907 13.458 49.020 1.00 82.00 439 ARG A CA 1
ATOM 3578 C C . ARG A 1 439 ? -31.067 13.581 50.293 1.00 82.00 439 ARG A C 1
ATOM 3580 O O . ARG A 1 439 ? -31.393 12.944 51.292 1.00 82.00 439 ARG A O 1
ATOM 3587 N N . SER A 1 440 ? -30.052 14.448 50.299 1.00 80.50 440 SER A N 1
ATOM 3588 C CA . SER A 1 440 ? -29.231 14.725 51.487 1.00 80.50 440 SER A CA 1
ATOM 3589 C C . SER A 1 440 ? -30.032 15.366 52.629 1.00 80.50 440 SER A C 1
ATOM 3591 O O . SER A 1 440 ? -29.718 15.146 53.799 1.00 80.50 440 SER A O 1
ATOM 3593 N N . SER A 1 441 ? -31.070 16.149 52.307 1.00 80.56 441 SER A N 1
ATOM 3594 C CA . SER A 1 441 ? -31.964 16.762 53.294 1.00 80.56 441 SER A CA 1
ATOM 3595 C C . SER A 1 441 ? -32.916 15.728 53.893 1.00 80.56 441 SER A C 1
ATOM 3597 O O . SER A 1 441 ? -32.994 15.611 55.113 1.00 80.56 441 SER A O 1
ATOM 3599 N N . MET A 1 442 ? -33.568 14.918 53.051 1.00 82.94 442 MET A N 1
ATOM 3600 C CA . MET A 1 442 ? -34.456 13.839 53.504 1.00 82.94 442 MET A CA 1
ATOM 3601 C C . MET A 1 442 ? -33.710 12.795 54.347 1.00 82.94 442 MET A C 1
ATOM 3603 O O . MET A 1 442 ? -34.251 12.308 55.336 1.00 82.94 442 MET A O 1
ATOM 3607 N N . GLN A 1 443 ? -32.448 12.495 54.020 1.00 85.06 443 GLN A N 1
ATOM 3608 C CA . GLN A 1 443 ? -31.610 11.607 54.829 1.00 85.06 443 GLN A CA 1
ATOM 3609 C C . GLN A 1 443 ? -31.383 12.166 56.247 1.00 85.06 443 GLN A C 1
ATOM 3611 O O . GLN A 1 443 ? -31.547 11.440 57.223 1.00 85.06 443 GLN A O 1
ATOM 3616 N N . LYS A 1 444 ? -31.094 13.470 56.378 1.00 86.94 444 LYS A N 1
ATOM 3617 C CA . LYS A 1 444 ? -30.912 14.136 57.683 1.00 86.94 444 LYS A CA 1
ATOM 3618 C C . LYS A 1 444 ? -32.192 14.155 58.526 1.00 86.94 444 LYS A C 1
ATOM 3620 O O . LYS A 1 444 ? -32.104 14.096 59.749 1.00 86.94 444 LYS A O 1
ATOM 3625 N N . GLU A 1 445 ? -33.370 14.230 57.908 1.00 83.38 445 GLU A N 1
ATOM 3626 C CA . GLU A 1 445 ? -34.643 14.072 58.628 1.00 83.38 445 GLU A CA 1
ATOM 3627 C C . GLU A 1 445 ? -34.880 12.618 59.051 1.00 83.38 445 GLU A C 1
ATOM 3629 O O . GLU A 1 445 ? -35.206 12.364 60.209 1.00 83.38 445 GLU A O 1
ATOM 3634 N N . LEU A 1 446 ? -34.646 11.656 58.152 1.00 86.06 446 LEU A N 1
ATOM 3635 C CA . LEU A 1 446 ? -34.767 10.225 58.441 1.00 86.06 446 LEU A CA 1
ATOM 3636 C C . LEU A 1 446 ? -33.879 9.803 59.623 1.00 86.06 446 LEU A C 1
ATOM 3638 O O . LEU A 1 446 ? -34.320 9.041 60.482 1.00 86.06 446 LEU A O 1
ATOM 3642 N N . ASP A 1 447 ? -32.650 10.314 59.698 1.00 86.94 447 ASP A N 1
ATOM 3643 C CA . ASP A 1 447 ? -31.730 9.997 60.791 1.00 86.94 447 ASP A CA 1
ATOM 3644 C C . ASP A 1 447 ? -32.159 10.636 62.126 1.00 86.94 447 ASP A C 1
ATOM 3646 O O . ASP A 1 447 ? -32.128 9.953 63.149 1.00 86.94 447 ASP A O 1
ATOM 3650 N N . ARG A 1 448 ? -32.726 11.854 62.124 1.00 89.00 448 ARG A N 1
ATOM 3651 C CA . ARG A 1 448 ? -33.379 12.438 63.318 1.00 89.00 448 ARG A CA 1
ATOM 3652 C C . ARG A 1 448 ? -34.568 11.608 63.809 1.00 89.00 448 ARG A C 1
ATOM 3654 O O . ARG A 1 448 ? -34.761 11.454 65.014 1.00 89.00 448 ARG A O 1
ATOM 3661 N N . TYR A 1 449 ? -35.372 11.053 62.898 1.00 80.62 449 TYR A N 1
ATOM 3662 C CA . TYR A 1 449 ? -36.470 10.159 63.280 1.00 80.62 449 TYR A CA 1
ATOM 3663 C C . TYR A 1 449 ? -35.960 8.842 63.892 1.00 80.62 449 TYR A C 1
ATOM 3665 O O . TYR A 1 449 ? -36.601 8.320 64.806 1.00 80.62 449 TYR A O 1
ATOM 3673 N N . LYS A 1 450 ? -34.794 8.330 63.465 1.00 84.44 450 LYS A N 1
ATOM 3674 C CA . LYS A 1 450 ? -34.136 7.183 64.122 1.00 84.44 450 LYS A CA 1
ATOM 3675 C C . LYS A 1 450 ? -33.663 7.536 65.531 1.00 84.44 450 LYS A C 1
ATOM 3677 O O . LYS A 1 450 ? -33.951 6.777 66.452 1.00 84.44 450 LYS A O 1
ATOM 3682 N N . GLU A 1 451 ? -32.984 8.670 65.713 1.00 87.56 451 GLU A N 1
ATOM 3683 C CA . GLU A 1 451 ? -32.525 9.144 67.031 1.00 87.56 451 GLU A CA 1
ATOM 3684 C C . GLU A 1 451 ? -33.701 9.243 68.017 1.00 87.56 451 GLU A C 1
ATOM 3686 O O . GLU A 1 451 ? -33.672 8.637 69.089 1.00 87.56 451 GLU A O 1
ATOM 3691 N N . MET A 1 452 ? -34.796 9.889 67.605 1.00 83.81 452 MET A N 1
ATOM 3692 C CA . MET A 1 452 ? -36.016 10.027 68.409 1.00 83.81 452 MET A CA 1
ATOM 3693 C C . MET A 1 452 ? -36.678 8.673 68.741 1.00 83.81 452 MET A C 1
ATOM 3695 O O . MET A 1 452 ? -37.206 8.483 69.840 1.00 83.81 452 MET A O 1
ATOM 3699 N N . ALA A 1 453 ? -36.637 7.703 67.820 1.00 79.56 453 ALA A N 1
ATOM 3700 C CA . ALA A 1 453 ? -37.122 6.346 68.074 1.00 79.56 453 ALA A CA 1
ATOM 3701 C C . ALA A 1 453 ? -36.240 5.590 69.088 1.00 79.56 453 ALA A C 1
ATOM 3703 O O . ALA A 1 453 ? -36.769 4.889 69.957 1.00 79.56 453 ALA A O 1
ATOM 3704 N N . VAL A 1 454 ? -34.914 5.771 69.032 1.00 87.94 454 VAL A N 1
ATOM 3705 C CA . VAL A 1 454 ? -33.972 5.213 70.016 1.00 87.94 454 VAL A CA 1
ATOM 3706 C C . VAL A 1 454 ? -34.227 5.815 71.400 1.00 87.94 454 VAL A C 1
ATOM 3708 O O . VAL A 1 454 ? -34.473 5.053 72.337 1.00 87.94 454 VAL A O 1
ATOM 3711 N N . GLU A 1 455 ? -34.287 7.144 71.535 1.00 83.88 455 GLU A N 1
ATOM 3712 C CA . GLU A 1 455 ? -34.587 7.815 72.813 1.00 83.88 455 GLU A CA 1
ATOM 3713 C C . GLU A 1 455 ? -35.924 7.359 73.420 1.00 83.88 455 GLU A C 1
ATOM 3715 O O . GLU A 1 455 ? -36.016 7.103 74.626 1.00 83.88 455 GLU A O 1
ATOM 3720 N N . SER A 1 456 ? -36.956 7.201 72.584 1.00 81.69 456 SER A N 1
ATOM 3721 C CA . SER A 1 456 ? -38.265 6.680 72.992 1.00 81.69 456 SER A CA 1
ATOM 3722 C C . SER A 1 456 ? -38.173 5.239 73.511 1.00 81.69 456 SER A C 1
ATOM 3724 O O . SER A 1 456 ? -38.708 4.922 74.580 1.00 81.69 456 SER A O 1
ATOM 3726 N N . SER A 1 457 ? -37.413 4.373 72.830 1.00 80.94 457 SER A N 1
ATOM 3727 C CA . SER A 1 457 ? -37.169 2.997 73.282 1.00 80.94 457 SER A CA 1
ATOM 3728 C C . SER A 1 457 ? -36.419 2.947 74.623 1.00 80.94 457 SER A C 1
ATOM 3730 O O . SER A 1 457 ? -36.779 2.168 75.509 1.00 80.94 457 SER A O 1
ATOM 3732 N N . GLU A 1 458 ? -35.452 3.844 74.845 1.00 86.19 458 GLU A N 1
ATOM 3733 C CA . GLU A 1 458 ? -34.761 3.972 76.129 1.00 86.19 458 GLU A CA 1
ATOM 3734 C C . GLU A 1 458 ? -35.647 4.560 77.231 1.00 86.19 458 GLU A C 1
ATOM 3736 O O . GLU A 1 458 ? -35.468 4.244 78.410 1.00 86.19 458 GLU A O 1
ATOM 3741 N N . CYS A 1 459 ? -36.592 5.436 76.888 1.00 81.44 459 CYS A N 1
ATOM 3742 C CA . CYS A 1 459 ? -37.588 5.949 77.824 1.00 81.44 459 CYS A CA 1
ATOM 3743 C C . CYS A 1 459 ? -38.516 4.817 78.296 1.00 81.44 459 CYS A C 1
ATOM 3745 O O . CYS A 1 459 ? -38.696 4.624 79.501 1.00 81.44 459 CYS A O 1
ATOM 3747 N N . LEU A 1 460 ? -39.008 3.993 77.362 1.00 79.38 460 LEU A N 1
ATOM 3748 C CA . LEU A 1 460 ? -39.790 2.786 77.655 1.00 79.38 460 LEU A CA 1
ATOM 3749 C C . LEU A 1 460 ? -38.993 1.765 78.483 1.00 79.38 460 LEU A C 1
ATOM 3751 O O . LEU A 1 460 ? -39.531 1.208 79.444 1.00 79.38 460 LEU A O 1
ATOM 3755 N N . ARG A 1 461 ? -37.701 1.565 78.184 1.00 86.19 461 ARG A N 1
ATOM 3756 C CA . ARG A 1 461 ? -36.796 0.717 78.980 1.00 86.19 461 ARG A CA 1
ATOM 3757 C C . ARG A 1 461 ? -36.688 1.222 80.425 1.00 86.19 461 ARG A C 1
ATOM 3759 O O . ARG A 1 461 ? -36.965 0.462 81.351 1.00 86.19 461 ARG A O 1
ATOM 3766 N N . ARG A 1 462 ? -36.402 2.517 80.615 1.00 85.75 462 ARG A N 1
ATOM 3767 C CA . ARG A 1 462 ? -36.339 3.199 81.928 1.00 85.75 462 ARG A CA 1
ATOM 3768 C C . ARG A 1 462 ? -37.688 3.263 82.660 1.00 85.75 462 ARG A C 1
ATOM 3770 O O . ARG A 1 462 ? -37.726 3.548 83.857 1.00 85.75 462 ARG A O 1
ATOM 3777 N N . LEU A 1 463 ? -38.808 3.047 81.971 1.00 79.56 463 LEU A N 1
ATOM 3778 C CA . LEU A 1 463 ? -40.132 2.871 82.577 1.00 79.56 463 LEU A CA 1
ATOM 3779 C C . LEU A 1 463 ? -40.323 1.437 83.082 1.00 79.56 463 LEU A C 1
ATOM 3781 O O . LEU A 1 463 ? -40.643 1.257 84.254 1.00 79.56 463 LEU A O 1
ATOM 3785 N N . ARG A 1 464 ? -40.051 0.428 82.242 1.00 81.19 464 ARG A N 1
ATOM 3786 C CA . ARG A 1 464 ? -40.137 -0.997 82.613 1.00 81.19 464 ARG A CA 1
ATOM 3787 C C . ARG A 1 464 ? -39.230 -1.338 83.799 1.00 81.19 464 ARG A C 1
ATOM 3789 O O . ARG A 1 464 ? -39.672 -1.983 84.739 1.00 81.19 464 ARG A O 1
ATOM 3796 N N . GLU A 1 465 ? -38.001 -0.833 83.785 1.00 83.69 465 GLU A N 1
ATOM 3797 C CA . GLU A 1 465 ? -36.998 -1.021 84.841 1.00 83.69 465 GLU A CA 1
ATOM 3798 C C . GLU A 1 465 ? -37.487 -0.514 86.215 1.00 83.69 465 GLU A C 1
ATOM 3800 O O . GLU A 1 465 ? -37.339 -1.203 87.223 1.00 83.69 465 GLU A O 1
ATOM 3805 N N . ARG A 1 466 ? -38.188 0.632 86.251 1.00 80.88 466 ARG A N 1
ATOM 3806 C CA . ARG A 1 466 ? -38.829 1.163 87.471 1.00 80.88 466 ARG A CA 1
ATOM 3807 C C . ARG A 1 466 ? -40.068 0.378 87.910 1.00 80.88 466 ARG A C 1
ATOM 3809 O O . ARG A 1 466 ? -40.354 0.341 89.105 1.00 80.88 466 ARG A O 1
ATOM 3816 N N . VAL A 1 467 ? -40.802 -0.242 86.982 1.00 78.94 467 VAL A N 1
ATOM 3817 C CA . VAL A 1 467 ? -41.926 -1.133 87.323 1.00 78.94 467 VAL A CA 1
ATOM 3818 C C . VAL A 1 467 ? -41.399 -2.391 88.009 1.00 78.94 467 VAL A C 1
ATOM 3820 O O . VAL A 1 467 ? -41.823 -2.670 89.127 1.00 78.94 467 VAL A O 1
ATOM 3823 N N . SER A 1 468 ? -40.414 -3.078 87.423 1.00 79.38 468 SER A N 1
ATOM 3824 C CA . SER A 1 468 ? -39.839 -4.299 88.008 1.00 79.38 468 SER A CA 1
ATOM 3825 C C . SER A 1 468 ? -39.135 -4.054 89.349 1.00 79.38 468 SER A C 1
ATOM 3827 O O . SER A 1 468 ? -39.236 -4.879 90.252 1.00 79.38 468 SER A O 1
ATOM 3829 N N . GLN A 1 469 ? -38.485 -2.898 89.544 1.00 79.50 469 GLN A N 1
ATOM 3830 C CA . GLN A 1 469 ? -37.975 -2.510 90.869 1.00 79.50 469 GLN A CA 1
ATOM 3831 C C . GLN A 1 469 ? -39.096 -2.421 91.918 1.00 79.50 469 GLN A C 1
ATOM 3833 O O . GLN A 1 469 ? -38.925 -2.900 93.038 1.00 79.50 469 GLN A O 1
ATOM 3838 N N . LYS A 1 470 ? -40.249 -1.841 91.559 1.00 77.31 470 LYS A N 1
ATOM 3839 C CA . LYS A 1 470 ? -41.379 -1.670 92.482 1.00 77.31 470 LYS A CA 1
ATOM 3840 C C . LYS A 1 470 ? -42.146 -2.973 92.739 1.00 77.31 470 LYS A C 1
ATOM 3842 O O . LYS A 1 470 ? -42.604 -3.208 93.855 1.00 77.31 470 LYS A O 1
ATOM 3847 N N . GLU A 1 471 ? -42.245 -3.827 91.728 1.00 76.25 471 GLU A N 1
ATOM 3848 C CA . GLU A 1 471 ? -42.765 -5.195 91.822 1.00 76.25 471 GLU A CA 1
ATOM 3849 C C . GLU A 1 471 ? -41.928 -6.039 92.797 1.00 76.25 471 GLU A C 1
ATOM 3851 O O . GLU A 1 471 ? -42.475 -6.640 93.721 1.00 76.25 471 GLU A O 1
ATOM 3856 N N . ASN A 1 472 ? -40.595 -5.981 92.691 1.00 77.25 472 ASN A N 1
ATOM 3857 C CA . ASN A 1 472 ? -39.691 -6.660 93.621 1.00 77.25 472 ASN A CA 1
ATOM 3858 C C . ASN A 1 472 ? -39.856 -6.171 95.070 1.00 77.25 472 ASN A C 1
ATOM 3860 O O . ASN A 1 472 ? -39.937 -6.999 95.976 1.00 77.25 472 ASN A O 1
ATOM 3864 N N . THR A 1 473 ? -39.982 -4.856 95.309 1.00 78.19 473 THR A N 1
ATOM 3865 C CA . THR A 1 473 ? -40.225 -4.344 96.674 1.00 78.19 473 THR A CA 1
ATOM 3866 C C . THR A 1 473 ? -41.557 -4.816 97.262 1.00 78.19 473 THR A C 1
ATOM 3868 O O . THR A 1 473 ? -41.612 -5.135 98.446 1.00 78.19 473 THR A O 1
ATOM 3871 N N . LEU A 1 474 ? -42.613 -4.932 96.447 1.00 77.12 474 LEU A N 1
ATOM 3872 C CA . LEU A 1 474 ? -43.915 -5.436 96.902 1.00 77.12 474 LEU A CA 1
ATOM 3873 C C . LEU A 1 474 ? -43.872 -6.941 97.216 1.00 77.12 474 LEU A C 1
ATOM 3875 O O . LEU A 1 474 ? -44.484 -7.380 98.186 1.00 77.12 474 LEU A O 1
ATOM 3879 N N . ASN A 1 475 ? -43.109 -7.725 96.448 1.00 75.62 475 ASN A N 1
ATOM 3880 C CA . ASN A 1 475 ? -42.897 -9.147 96.730 1.00 75.62 475 ASN A CA 1
ATOM 3881 C C . ASN A 1 475 ? -42.095 -9.366 98.027 1.00 75.62 475 ASN A C 1
ATOM 3883 O O . ASN A 1 475 ? -42.424 -10.258 98.808 1.00 75.62 475 ASN A O 1
ATOM 3887 N N . GLU A 1 476 ? -41.095 -8.525 98.310 1.00 76.88 476 GLU A N 1
ATOM 3888 C CA . GLU A 1 476 ? -40.404 -8.550 99.604 1.00 76.88 476 GLU A CA 1
ATOM 3889 C C . GLU A 1 476 ? -41.306 -8.154 100.785 1.00 76.88 476 GLU A C 1
ATOM 3891 O O . GLU A 1 476 ? -41.165 -8.706 101.877 1.00 76.88 476 GLU A O 1
ATOM 3896 N N . GLU A 1 477 ? -42.200 -7.177 100.609 1.00 74.00 477 GLU A N 1
ATOM 3897 C CA . GLU A 1 477 ? -43.182 -6.796 101.633 1.00 74.00 477 GLU A CA 1
ATOM 3898 C C . GLU A 1 477 ? -44.191 -7.926 101.886 1.00 74.00 477 GLU A C 1
ATOM 3900 O O . GLU A 1 477 ? -44.489 -8.230 103.042 1.00 74.00 477 GLU A O 1
ATOM 3905 N N . LEU A 1 478 ? -44.645 -8.611 100.831 1.00 72.56 478 LEU A N 1
ATOM 3906 C CA . LEU A 1 478 ? -45.538 -9.766 100.932 1.00 72.56 478 LEU A CA 1
ATOM 3907 C C . LEU A 1 478 ? -44.889 -10.939 101.688 1.00 72.56 478 LEU A C 1
ATOM 3909 O O . LEU A 1 478 ? -45.529 -11.519 102.564 1.00 72.56 478 LEU A O 1
ATOM 3913 N N . GLY A 1 479 ? -43.612 -11.241 101.421 1.00 77.06 479 GLY A N 1
ATOM 3914 C CA . GLY A 1 479 ? -42.863 -12.273 102.152 1.00 77.06 479 GLY A CA 1
ATOM 3915 C C . GLY A 1 479 ? -42.811 -12.006 103.661 1.00 77.06 479 GLY A C 1
ATOM 3916 O O . GLY A 1 479 ? -43.203 -12.858 104.455 1.00 77.06 479 GLY A O 1
ATOM 3917 N N . LYS A 1 480 ? -42.469 -10.773 104.059 1.00 74.31 480 LYS A N 1
ATOM 3918 C CA . LYS A 1 480 ? -42.401 -10.347 105.474 1.00 74.31 480 LYS A CA 1
ATOM 3919 C C . LYS A 1 480 ? -43.756 -10.483 106.200 1.00 74.31 480 LYS A C 1
ATOM 3921 O O . LYS A 1 480 ? -43.792 -10.723 107.412 1.00 74.31 480 LYS A O 1
ATOM 3926 N N . VAL A 1 481 ? -44.875 -10.361 105.478 1.00 68.75 481 VAL A N 1
ATOM 3927 C CA . VAL A 1 481 ? -46.231 -10.611 106.006 1.00 68.75 481 VAL A CA 1
ATOM 3928 C C . VAL A 1 481 ? -46.507 -12.112 106.172 1.00 68.75 481 VAL A C 1
ATOM 3930 O O . VAL A 1 481 ? -47.084 -12.505 107.187 1.00 68.75 481 VAL A O 1
ATOM 3933 N N . CYS A 1 482 ? -46.064 -12.959 105.238 1.00 65.38 482 CYS A N 1
ATOM 3934 C CA . CYS A 1 482 ? -46.181 -14.417 105.348 1.00 65.38 482 CYS A CA 1
ATOM 3935 C C . CYS A 1 482 ? -45.366 -14.982 106.525 1.00 65.38 482 CYS A C 1
ATOM 3937 O O . CYS A 1 482 ? -45.927 -15.711 107.345 1.00 65.38 482 CYS A O 1
ATOM 3939 N N . ASP A 1 483 ? -44.105 -14.570 106.682 1.00 67.94 483 ASP A N 1
ATOM 3940 C CA . ASP A 1 483 ? -43.232 -14.990 107.794 1.00 67.94 483 ASP A CA 1
ATOM 3941 C C . ASP A 1 483 ? -43.855 -14.654 109.168 1.00 67.94 483 ASP A C 1
ATOM 3943 O O . ASP A 1 483 ? -43.787 -15.424 110.132 1.00 67.94 483 ASP A O 1
ATOM 3947 N N . SER A 1 484 ? -44.523 -13.497 109.251 1.00 68.19 484 SER A N 1
ATOM 3948 C CA . SER A 1 484 ? -45.232 -13.036 110.453 1.00 68.19 484 SER A CA 1
ATOM 3949 C C . SER A 1 484 ? -46.484 -13.873 110.770 1.00 68.19 484 SER A C 1
ATOM 3951 O O . SER A 1 484 ? -46.851 -14.042 111.939 1.00 68.19 484 SER A O 1
ATOM 3953 N N . LEU A 1 485 ? -47.137 -14.424 109.743 1.00 64.06 485 LEU A N 1
ATOM 3954 C CA . LEU A 1 485 ? -48.315 -15.283 109.873 1.00 64.06 485 LEU A CA 1
ATOM 3955 C C . LEU A 1 485 ? -47.933 -16.716 110.281 1.00 64.06 485 LEU A C 1
ATOM 3957 O O . LEU A 1 485 ? -48.568 -17.301 111.157 1.00 64.06 485 LEU A O 1
ATOM 3961 N N . GLU A 1 486 ? -46.866 -17.275 109.708 1.00 62.56 486 GLU A N 1
ATOM 3962 C CA . GLU A 1 486 ? -46.399 -18.628 110.044 1.00 62.56 486 GLU A CA 1
ATOM 3963 C C . GLU A 1 486 ? -45.862 -18.713 111.484 1.00 62.56 486 GLU A C 1
ATOM 3965 O O . GLU A 1 486 ? -46.143 -19.673 112.215 1.00 62.56 486 GLU A O 1
ATOM 3970 N N . LYS A 1 487 ? -45.193 -17.651 111.954 1.00 66.56 487 LYS A N 1
ATOM 3971 C CA . LYS A 1 487 ? -44.763 -17.532 113.352 1.00 66.56 487 LYS A CA 1
ATOM 3972 C C . LYS A 1 487 ? -45.941 -17.509 114.334 1.00 66.56 487 LYS A C 1
ATOM 3974 O O . LYS A 1 487 ? -45.932 -18.246 115.319 1.00 66.56 487 LYS A O 1
ATOM 3979 N N . THR A 1 488 ? -46.975 -16.711 114.060 1.00 60.62 488 THR A N 1
ATOM 3980 C CA . THR A 1 488 ? -48.159 -16.628 114.939 1.00 60.62 488 THR A CA 1
ATOM 3981 C C . THR A 1 488 ? -49.017 -17.896 114.910 1.00 60.62 488 THR A C 1
ATOM 3983 O O . THR A 1 488 ? -49.632 -18.237 115.919 1.00 60.62 488 THR A O 1
ATOM 3986 N N . ASN A 1 489 ? -49.001 -18.652 113.808 1.00 50.53 489 ASN A N 1
ATOM 3987 C CA . ASN A 1 489 ? -49.626 -19.975 113.733 1.00 50.53 489 ASN A CA 1
ATOM 3988 C C . ASN A 1 489 ? -48.851 -21.030 114.554 1.00 50.53 489 ASN A C 1
ATOM 3990 O O . ASN A 1 489 ? -49.453 -21.861 115.237 1.00 50.53 489 ASN A O 1
ATOM 3994 N N . SER A 1 490 ? -47.515 -20.957 114.557 1.00 53.19 490 SER A N 1
ATOM 3995 C CA . SER A 1 490 ? -46.650 -21.835 115.363 1.00 53.19 490 SER A CA 1
ATOM 3996 C C . SER A 1 490 ? -46.875 -21.646 116.870 1.00 53.19 490 SER A C 1
ATOM 3998 O O . SER A 1 490 ? -47.037 -22.620 117.605 1.00 53.19 490 SER A O 1
ATOM 4000 N N . GLU A 1 491 ? -46.981 -20.394 117.326 1.00 50.72 491 GLU A N 1
ATOM 4001 C CA . GLU A 1 491 ? -47.216 -20.039 118.738 1.00 50.72 491 GLU A CA 1
ATOM 4002 C C . GLU A 1 491 ? -48.612 -20.461 119.262 1.00 50.72 491 GLU A C 1
ATOM 4004 O O . GLU A 1 491 ? -48.831 -20.498 120.476 1.00 50.72 491 GLU A O 1
ATOM 4009 N N . LEU A 1 492 ? -49.548 -20.841 118.380 1.00 44.56 492 LEU A N 1
ATOM 4010 C CA . LEU A 1 492 ? -50.867 -21.369 118.755 1.00 44.56 492 LEU A CA 1
ATOM 4011 C C . LEU A 1 492 ? -50.860 -22.892 119.014 1.00 44.56 492 LEU A C 1
ATOM 4013 O O . LEU A 1 492 ? -51.653 -23.384 119.820 1.00 44.56 492 LEU A O 1
ATOM 4017 N N . SER A 1 493 ? -49.964 -23.638 118.357 1.00 43.94 493 SER A N 1
ATOM 4018 C CA . SER A 1 493 ? -49.913 -25.112 118.399 1.00 43.94 493 SER A CA 1
ATOM 4019 C C . SER A 1 493 ? -49.411 -25.664 119.743 1.00 43.94 493 SER A C 1
ATOM 4021 O O . SER A 1 493 ? -49.909 -26.675 120.246 1.00 43.94 493 SER A O 1
ATOM 4023 N N . GLU A 1 494 ? -48.478 -24.955 120.383 1.00 42.06 494 GLU A N 1
ATOM 4024 C CA . GLU A 1 494 ? -47.754 -25.417 121.580 1.00 42.06 494 GLU A CA 1
ATOM 4025 C C . GLU A 1 494 ? -48.643 -25.554 122.837 1.00 42.06 494 GLU A C 1
ATOM 4027 O O . GLU A 1 494 ? -48.259 -26.150 123.844 1.00 42.06 494 GLU A O 1
ATOM 4032 N N . LYS A 1 495 ? -49.869 -25.016 122.803 1.00 39.44 495 LYS A N 1
ATOM 4033 C CA . LYS A 1 495 ? -50.725 -24.839 123.989 1.00 39.44 495 LYS A CA 1
ATOM 4034 C C . LYS A 1 495 ? -51.620 -26.038 124.343 1.00 39.44 495 LYS A C 1
ATOM 4036 O O . LYS A 1 495 ? -52.410 -25.934 125.280 1.00 39.44 495 LYS A O 1
ATOM 4041 N N . THR A 1 496 ? -51.515 -27.165 123.627 1.00 42.84 496 THR A N 1
ATOM 4042 C CA . THR A 1 496 ? -52.511 -28.261 123.712 1.00 42.84 496 THR A CA 1
ATOM 4043 C C . THR A 1 496 ? -51.915 -29.677 123.811 1.00 42.84 496 THR A C 1
ATOM 4045 O O . THR A 1 496 ? -52.520 -30.631 123.322 1.00 42.84 496 THR A O 1
ATOM 4048 N N . ARG A 1 497 ? -50.736 -29.875 124.434 1.00 42.09 497 ARG A N 1
ATOM 4049 C CA . ARG A 1 497 ? -50.182 -31.243 124.602 1.00 42.09 497 ARG A CA 1
ATOM 4050 C C . ARG A 1 497 ? -49.421 -31.567 125.896 1.00 42.09 497 ARG A C 1
ATOM 4052 O O . ARG A 1 497 ? -48.420 -32.281 125.862 1.00 42.09 497 ARG A O 1
ATOM 4059 N N . VAL A 1 498 ? -49.948 -31.144 127.046 1.00 42.97 498 VAL A N 1
ATOM 4060 C CA . VAL A 1 498 ? -49.519 -31.645 128.368 1.00 42.97 498 VAL A CA 1
ATOM 4061 C C . VAL A 1 498 ? -50.558 -32.624 128.925 1.00 42.97 498 VAL A C 1
ATOM 4063 O O . VAL A 1 498 ? -51.401 -32.231 129.718 1.00 42.97 498 VAL A O 1
ATOM 4066 N N . GLU A 1 499 ? -50.501 -33.894 128.500 1.00 37.00 499 GLU A N 1
ATOM 4067 C CA . GLU A 1 499 ? -51.024 -35.036 129.278 1.00 37.00 499 GLU A CA 1
ATOM 4068 C C . GLU A 1 499 ? -50.606 -36.400 128.678 1.00 37.00 499 GLU A C 1
ATOM 4070 O O . GLU A 1 499 ? -51.297 -36.962 127.827 1.00 37.00 499 GLU A O 1
ATOM 4075 N N . LYS A 1 500 ? -49.458 -36.939 129.123 1.00 39.31 500 LYS A N 1
ATOM 4076 C CA . LYS A 1 500 ? -49.293 -38.313 129.662 1.00 39.31 500 LYS A CA 1
ATOM 4077 C C . LYS A 1 500 ? -47.822 -38.693 129.837 1.00 39.31 500 LYS A C 1
ATOM 4079 O O . LYS A 1 500 ? -46.980 -38.445 128.980 1.00 39.31 500 LYS A O 1
ATOM 4084 N N . GLU A 1 501 ? -47.555 -39.306 130.981 1.00 46.34 501 GLU A N 1
ATOM 4085 C CA . GLU A 1 501 ? -46.246 -39.700 131.500 1.00 46.34 501 GLU A CA 1
ATOM 4086 C C . GLU A 1 501 ? -46.178 -41.237 131.629 1.00 46.34 501 GLU A C 1
ATOM 4088 O O . GLU A 1 501 ? -47.214 -41.901 131.590 1.00 46.34 501 GLU A O 1
ATOM 4093 N N . ASN A 1 502 ? -44.974 -41.773 131.865 1.00 37.03 502 ASN A N 1
ATOM 4094 C CA . ASN A 1 502 ? -44.647 -43.182 132.140 1.00 37.03 502 ASN A CA 1
ATOM 4095 C C . ASN A 1 502 ? -44.674 -44.143 130.934 1.00 37.03 502 ASN A C 1
ATOM 4097 O O . ASN A 1 502 ? -45.700 -44.730 130.611 1.00 37.03 502 ASN A O 1
ATOM 4101 N N . ASP A 1 503 ? -43.491 -44.431 130.381 1.00 36.88 503 ASP A N 1
ATOM 4102 C CA . ASP A 1 503 ? -42.787 -45.662 130.782 1.00 36.88 503 ASP A CA 1
ATOM 4103 C C . ASP A 1 503 ? -41.254 -45.478 130.666 1.00 36.88 503 ASP A C 1
ATOM 4105 O O . ASP A 1 503 ? -40.793 -44.615 129.912 1.00 36.88 503 ASP A O 1
ATOM 4109 N N . LYS A 1 504 ? -40.446 -46.192 131.466 1.00 52.22 504 LYS A N 1
ATOM 4110 C CA . LYS A 1 504 ? -39.019 -45.851 131.690 1.00 52.22 504 LYS A CA 1
ATOM 4111 C C . LYS A 1 504 ? -38.142 -47.074 132.024 1.00 52.22 504 LYS A C 1
ATOM 4113 O O . LYS A 1 504 ? -38.624 -48.092 132.499 1.00 52.22 504 LYS A O 1
ATOM 4118 N N . THR A 1 505 ? -36.818 -46.929 131.879 1.00 54.53 505 THR A N 1
ATOM 4119 C CA . THR A 1 505 ? -35.786 -47.720 132.605 1.00 54.53 505 THR A CA 1
ATOM 4120 C C . THR A 1 505 ? -35.864 -49.263 132.539 1.00 54.53 505 THR A C 1
ATOM 4122 O O . THR A 1 505 ? -35.969 -49.906 133.580 1.00 54.53 505 THR A O 1
ATOM 4125 N N . VAL A 1 506 ? -35.724 -49.887 131.353 1.00 44.84 506 VAL A N 1
ATOM 4126 C CA . VAL A 1 506 ? -35.618 -51.372 131.251 1.00 44.84 506 VAL A CA 1
ATOM 4127 C C . VAL A 1 506 ? -34.446 -51.918 130.406 1.00 44.84 506 VAL A C 1
ATOM 4129 O O . VAL A 1 506 ? -33.916 -52.968 130.761 1.00 44.84 506 VAL A O 1
ATOM 4132 N N . LYS A 1 507 ? -34.007 -51.278 129.304 1.00 43.50 507 LYS A N 1
ATOM 4133 C CA . LYS A 1 507 ? -33.224 -51.980 128.248 1.00 43.50 507 LYS A CA 1
ATOM 4134 C C . LYS A 1 507 ? -31.730 -51.644 128.051 1.00 43.50 507 LYS A C 1
ATOM 4136 O O . LYS A 1 507 ? -31.099 -52.283 127.214 1.00 43.50 507 LYS A O 1
ATOM 4141 N N . ASP A 1 508 ? -31.132 -50.740 128.827 1.00 47.41 508 ASP A N 1
ATOM 4142 C CA . ASP A 1 508 ? -29.782 -50.200 128.532 1.00 47.41 508 ASP A CA 1
ATOM 4143 C C . ASP A 1 508 ? -28.574 -51.104 128.865 1.00 47.41 508 ASP A C 1
ATOM 4145 O O . ASP A 1 508 ? -27.456 -50.809 128.441 1.00 47.41 508 ASP A O 1
ATOM 4149 N N . LEU A 1 509 ? -28.740 -52.194 129.624 1.00 48.81 509 LEU A N 1
ATOM 4150 C CA . LEU A 1 509 ? -27.600 -52.931 130.209 1.00 48.81 509 LEU A CA 1
ATOM 4151 C C . LEU A 1 509 ? -27.317 -54.323 129.618 1.00 48.81 509 LEU A C 1
ATOM 4153 O O . LEU A 1 509 ? -26.451 -55.024 130.137 1.00 48.81 509 LEU A O 1
ATOM 4157 N N . GLN A 1 510 ? -28.009 -54.753 128.554 1.00 40.69 510 GLN A N 1
ATOM 4158 C CA . GLN A 1 510 ? -28.097 -56.193 128.248 1.00 40.69 510 GLN A CA 1
ATOM 4159 C C . GLN A 1 510 ? -27.335 -56.731 127.021 1.00 40.69 510 GLN A C 1
ATOM 4161 O O . GLN A 1 510 ? -27.278 -57.950 126.877 1.00 40.69 510 GLN A O 1
ATOM 4166 N N . GLN A 1 511 ? -26.726 -55.907 126.150 1.00 42.03 511 GLN A N 1
ATOM 4167 C CA . GLN A 1 511 ? -26.061 -56.450 124.941 1.00 42.03 511 GLN A CA 1
ATOM 4168 C C . GLN A 1 511 ? -24.818 -55.709 124.413 1.00 42.03 511 GLN A C 1
ATOM 4170 O O . GLN A 1 511 ? -24.488 -55.775 123.231 1.00 42.03 511 GLN A O 1
ATOM 4175 N N . LYS A 1 512 ? -24.019 -55.127 125.317 1.00 53.94 512 LYS A N 1
ATOM 4176 C CA . LYS A 1 512 ? -22.687 -54.533 125.038 1.00 53.94 512 LYS A CA 1
ATOM 4177 C C . LYS A 1 512 ? -21.592 -55.559 124.638 1.00 53.94 512 LYS A C 1
ATOM 4179 O O . LYS A 1 512 ? -20.407 -55.280 124.766 1.00 53.94 512 LYS A O 1
ATOM 4184 N N . ILE A 1 513 ? -21.989 -56.756 124.200 1.00 53.78 513 ILE A N 1
ATOM 4185 C CA . ILE A 1 513 ? -21.129 -57.921 123.919 1.00 53.78 513 ILE A CA 1
ATOM 4186 C C . ILE A 1 513 ? -20.968 -58.158 122.404 1.00 53.78 513 ILE A C 1
ATOM 4188 O O . ILE A 1 513 ? -19.942 -58.668 121.975 1.00 53.78 513 ILE A O 1
ATOM 4192 N N . VAL A 1 514 ? -21.938 -57.736 121.582 1.00 60.41 514 VAL A N 1
ATOM 4193 C CA . VAL A 1 514 ? -21.983 -58.034 120.131 1.00 60.41 514 VAL A CA 1
ATOM 4194 C C . VAL A 1 514 ? -20.902 -57.295 119.321 1.00 60.41 514 VAL A C 1
ATOM 4196 O O . VAL A 1 514 ? -20.449 -57.785 118.292 1.00 60.41 514 VAL A O 1
ATOM 4199 N N . LEU A 1 515 ? -20.449 -56.129 119.790 1.00 60.50 515 LEU A N 1
ATOM 4200 C CA . LEU A 1 515 ? -19.656 -55.175 118.997 1.00 60.50 515 LEU A CA 1
ATOM 4201 C C . LEU A 1 515 ? -18.197 -55.584 118.699 1.00 60.50 515 LEU A C 1
ATOM 4203 O O . LEU A 1 515 ? -17.522 -54.865 117.971 1.00 60.50 515 LEU A O 1
ATOM 4207 N N . LEU A 1 516 ? -17.685 -56.695 119.242 1.00 60.72 516 LEU A N 1
ATOM 4208 C CA . LEU A 1 516 ? -16.278 -57.101 119.058 1.00 60.72 516 LEU A CA 1
ATOM 4209 C C . LEU A 1 516 ? -16.047 -58.123 117.931 1.00 60.72 516 LEU A C 1
ATOM 4211 O O . LEU A 1 516 ? -14.913 -58.278 117.485 1.00 60.72 516 LEU A O 1
ATOM 4215 N N . GLU A 1 517 ? -17.091 -58.793 117.434 1.00 58.44 517 GLU A N 1
ATOM 4216 C CA . GLU A 1 517 ? -16.969 -59.797 116.356 1.00 58.44 517 GLU A CA 1
ATOM 4217 C C . GLU A 1 517 ? -17.131 -59.200 114.943 1.00 58.44 517 GLU A C 1
ATOM 4219 O O . GLU A 1 517 ? -16.911 -59.873 113.932 1.00 58.44 517 GLU A O 1
ATOM 4224 N N . GLU A 1 518 ? -17.519 -57.927 114.845 1.00 60.66 518 GLU A N 1
ATOM 4225 C CA . GLU A 1 518 ? -17.805 -57.255 113.572 1.00 60.66 518 GLU A CA 1
ATOM 4226 C C . GLU A 1 518 ? -16.568 -56.549 112.978 1.00 60.66 518 GLU A C 1
ATOM 4228 O O . GLU A 1 518 ? -16.353 -56.581 111.764 1.00 60.66 518 GLU A O 1
ATOM 4233 N N . ASP A 1 519 ? -15.684 -56.022 113.832 1.00 59.53 519 ASP A N 1
ATOM 4234 C CA . ASP A 1 519 ? -14.496 -55.242 113.444 1.00 59.53 519 ASP A CA 1
ATOM 4235 C C . ASP A 1 519 ? -13.393 -56.051 112.732 1.00 59.53 519 ASP A C 1
ATOM 4237 O O . ASP A 1 519 ? -12.550 -55.478 112.036 1.00 59.53 519 ASP A O 1
ATOM 4241 N N . LEU A 1 520 ? -13.388 -57.384 112.862 1.00 56.97 520 LEU A N 1
ATOM 4242 C CA . LEU A 1 520 ? -12.418 -58.241 112.167 1.00 56.97 520 LEU A CA 1
ATOM 4243 C C . LEU A 1 520 ? -12.750 -58.456 110.682 1.00 56.97 520 LEU A C 1
ATOM 4245 O O . LEU A 1 520 ? -11.828 -58.643 109.893 1.00 56.97 520 LEU A O 1
ATOM 4249 N N . ARG A 1 521 ? -14.025 -58.372 110.267 1.00 60.00 521 ARG A N 1
ATOM 4250 C CA . ARG A 1 521 ? -14.417 -58.585 108.856 1.00 60.00 521 ARG A CA 1
ATOM 4251 C C . ARG A 1 521 ? -14.152 -57.384 107.945 1.00 60.00 521 ARG A C 1
ATOM 4253 O O . ARG A 1 521 ? -13.889 -57.575 106.763 1.00 60.00 521 ARG A O 1
ATOM 4260 N N . LYS A 1 522 ? -14.177 -56.153 108.469 1.00 58.56 522 LYS A N 1
ATOM 4261 C CA . LYS A 1 522 ? -13.979 -54.924 107.666 1.00 58.56 522 LYS A CA 1
ATOM 4262 C C . LYS A 1 522 ? -12.608 -54.841 106.985 1.00 58.56 522 LYS A C 1
ATOM 4264 O O . LYS A 1 522 ? -12.501 -54.397 105.844 1.00 58.56 522 LYS A O 1
ATOM 4269 N N . ARG A 1 523 ? -11.560 -55.292 107.677 1.00 63.25 523 ARG A N 1
ATOM 4270 C CA . ARG A 1 523 ? -10.160 -55.063 107.276 1.00 63.25 523 ARG A CA 1
ATOM 4271 C C . ARG A 1 523 ? -9.701 -55.914 106.084 1.00 63.25 523 ARG A C 1
ATOM 4273 O O . ARG A 1 523 ? -8.689 -55.605 105.467 1.00 63.25 523 ARG A O 1
ATOM 4280 N N . GLU A 1 524 ? -10.441 -56.973 105.760 1.00 56.00 524 GLU A N 1
ATOM 4281 C CA . GLU A 1 524 ? -10.140 -57.907 104.663 1.00 56.00 524 GLU A CA 1
ATOM 4282 C C . GLU A 1 524 ? -10.777 -57.472 103.324 1.00 56.00 524 GLU A C 1
ATOM 4284 O O . GLU A 1 524 ? -10.310 -57.840 102.243 1.00 56.00 524 GLU A O 1
ATOM 4289 N N . THR A 1 525 ? -11.809 -56.621 103.377 1.00 57.62 525 THR A N 1
ATOM 4290 C CA . THR A 1 525 ? -12.462 -56.042 102.188 1.00 57.62 525 THR A CA 1
ATOM 4291 C C . THR A 1 525 ? -11.763 -54.796 101.633 1.00 57.62 525 THR A C 1
ATOM 4293 O O . THR A 1 525 ? -11.853 -54.520 100.439 1.00 57.62 525 THR A O 1
ATOM 4296 N N . GLU A 1 526 ? -11.045 -54.039 102.465 1.00 62.84 526 GLU A N 1
ATOM 4297 C CA . GLU A 1 526 ? -10.450 -52.747 102.074 1.00 62.84 526 GLU A CA 1
ATOM 4298 C C . GLU A 1 526 ? -9.151 -52.912 101.257 1.00 62.84 526 GLU A C 1
ATOM 4300 O O . GLU A 1 526 ? -8.896 -52.162 100.308 1.00 62.84 526 GLU A O 1
ATOM 4305 N N . THR A 1 527 ? -8.358 -53.945 101.552 1.00 62.22 527 THR A N 1
ATOM 4306 C CA . THR A 1 527 ? -7.102 -54.259 100.845 1.00 62.22 527 THR A CA 1
ATOM 4307 C C . THR A 1 527 ? -7.342 -54.701 99.399 1.00 62.22 527 THR A C 1
ATOM 4309 O O . THR A 1 527 ? -6.713 -54.173 98.481 1.00 62.22 527 THR A O 1
ATOM 4312 N N . ASN A 1 528 ? -8.297 -55.608 99.173 1.00 60.47 528 ASN A N 1
ATOM 4313 C CA . ASN A 1 528 ? -8.636 -56.120 97.840 1.00 60.47 528 ASN A CA 1
ATOM 4314 C C . ASN A 1 528 ? -9.198 -55.029 96.908 1.00 60.47 528 ASN A C 1
ATOM 4316 O O . ASN A 1 528 ? -8.841 -54.974 95.730 1.00 60.47 528 ASN A O 1
ATOM 4320 N N . ASN A 1 529 ? -10.024 -54.116 97.433 1.00 63.50 529 ASN A N 1
ATOM 4321 C CA . ASN A 1 529 ? -10.557 -52.997 96.648 1.00 63.50 529 ASN A CA 1
ATOM 4322 C C . ASN A 1 529 ? -9.460 -52.012 96.213 1.00 63.50 529 ASN A C 1
ATOM 4324 O O . ASN A 1 529 ? -9.497 -51.510 95.091 1.00 63.50 529 ASN A O 1
ATOM 4328 N N . THR A 1 530 ? -8.458 -51.779 97.065 1.00 68.44 530 THR A N 1
ATOM 4329 C CA . THR A 1 530 ? -7.344 -50.865 96.763 1.00 68.44 530 THR A CA 1
ATOM 4330 C C . THR A 1 530 ? -6.440 -51.415 95.652 1.00 68.44 530 THR A C 1
ATOM 4332 O O . THR A 1 530 ? -6.046 -50.674 94.754 1.00 68.44 530 THR A O 1
ATOM 4335 N N . ILE A 1 531 ? -6.156 -52.725 95.659 1.00 68.50 531 ILE A N 1
ATOM 4336 C CA . ILE A 1 531 ? -5.334 -53.387 94.628 1.00 68.50 531 ILE A CA 1
ATOM 4337 C C . ILE A 1 531 ? -6.025 -53.347 93.255 1.00 68.50 531 ILE A C 1
ATOM 4339 O O . ILE A 1 531 ? -5.395 -52.993 92.258 1.00 68.50 531 ILE A O 1
ATOM 4343 N N . ASN A 1 532 ? -7.327 -53.645 93.201 1.00 65.38 532 ASN A N 1
ATOM 4344 C CA . ASN A 1 532 ? -8.086 -53.630 91.947 1.00 65.38 532 ASN A CA 1
ATOM 4345 C C . ASN A 1 532 ? -8.177 -52.230 91.313 1.00 65.38 532 ASN A C 1
ATOM 4347 O O . ASN A 1 532 ? -8.196 -52.125 90.087 1.00 65.38 532 ASN A O 1
ATOM 4351 N N . LEU A 1 533 ? -8.190 -51.160 92.119 1.00 69.75 533 LEU A N 1
ATOM 4352 C CA . LEU A 1 533 ? -8.183 -49.788 91.604 1.00 69.75 533 LEU A CA 1
ATOM 4353 C C . LEU A 1 533 ? -6.872 -49.471 90.867 1.00 69.75 533 LEU A C 1
ATOM 4355 O O . LEU A 1 533 ? -6.908 -49.028 89.723 1.00 69.75 533 LEU A O 1
ATOM 4359 N N . VAL A 1 534 ? -5.721 -49.770 91.481 1.00 73.19 534 VAL A N 1
ATOM 4360 C CA . VAL A 1 534 ? -4.390 -49.479 90.912 1.00 73.19 534 VAL A CA 1
ATOM 4361 C C . VAL A 1 534 ? -4.116 -50.288 89.639 1.00 73.19 534 VAL A C 1
ATOM 4363 O O . VAL A 1 534 ? -3.553 -49.754 88.681 1.00 73.19 534 VAL A O 1
ATOM 4366 N N . ILE A 1 535 ? -4.550 -51.552 89.585 1.00 71.06 535 ILE A N 1
ATOM 4367 C CA . ILE A 1 535 ? -4.450 -52.376 88.367 1.00 71.06 535 ILE A CA 1
ATOM 4368 C C . ILE A 1 535 ? -5.323 -51.787 87.248 1.00 71.06 535 ILE A C 1
ATOM 4370 O O . ILE A 1 535 ? -4.879 -51.687 86.108 1.00 71.06 535 ILE A O 1
ATOM 4374 N N . MET A 1 536 ? -6.545 -51.346 87.560 1.00 71.00 536 MET A N 1
ATOM 4375 C CA . MET A 1 536 ? -7.441 -50.745 86.568 1.00 71.00 536 MET A CA 1
ATOM 4376 C C . MET A 1 536 ? -6.959 -49.370 86.076 1.00 71.00 536 MET A C 1
ATOM 4378 O O . MET A 1 536 ? -7.159 -49.059 84.905 1.00 71.00 536 MET A O 1
ATOM 4382 N N . GLU A 1 537 ? -6.325 -48.556 86.925 1.00 72.12 537 GLU A N 1
ATOM 4383 C CA . GLU A 1 537 ? -5.718 -47.279 86.518 1.00 72.12 537 GLU A CA 1
ATOM 4384 C C . GLU A 1 537 ? -4.527 -47.524 85.577 1.00 72.12 537 GLU A C 1
ATOM 4386 O O . GLU A 1 537 ? -4.548 -47.107 84.423 1.00 72.12 537 GLU A O 1
ATOM 4391 N N . THR A 1 538 ? -3.551 -48.330 86.011 1.00 72.56 538 THR A N 1
ATOM 4392 C CA . THR A 1 538 ? -2.350 -48.636 85.209 1.00 72.56 538 THR A CA 1
ATOM 4393 C C . THR A 1 538 ? -2.665 -49.356 83.894 1.00 72.56 538 THR A C 1
ATOM 4395 O O . THR A 1 538 ? -1.996 -49.116 82.891 1.00 72.56 538 THR A O 1
ATOM 4398 N N . MET A 1 539 ? -3.718 -50.183 83.838 1.00 73.06 539 MET A N 1
ATOM 4399 C CA . MET A 1 539 ? -4.194 -50.754 82.572 1.00 73.06 539 MET A CA 1
ATOM 4400 C C . MET A 1 539 ? -4.838 -49.717 81.641 1.00 73.06 539 MET A C 1
ATOM 4402 O O . MET A 1 539 ? -4.694 -49.858 80.427 1.00 73.06 539 MET A O 1
ATOM 4406 N N . LYS A 1 540 ? -5.520 -48.678 82.150 1.00 75.06 540 LYS A N 1
ATOM 4407 C CA . LYS A 1 540 ? -6.006 -47.576 81.296 1.00 75.06 540 LYS A CA 1
ATOM 4408 C C . LYS A 1 540 ? -4.844 -46.772 80.735 1.00 75.06 540 LYS A C 1
ATOM 4410 O O . LYS A 1 540 ? -4.890 -46.444 79.555 1.00 75.06 540 LYS A O 1
ATOM 4415 N N . ASP A 1 541 ? -3.829 -46.486 81.547 1.00 76.06 541 ASP A N 1
ATOM 4416 C CA . ASP A 1 541 ? -2.663 -45.710 81.119 1.00 76.06 541 ASP A CA 1
ATOM 4417 C C . ASP A 1 541 ? -1.887 -46.461 80.028 1.00 76.06 541 ASP A C 1
ATOM 4419 O O . ASP A 1 541 ? -1.653 -45.910 78.957 1.00 76.06 541 ASP A O 1
ATOM 4423 N N . VAL A 1 542 ? -1.613 -47.759 80.215 1.00 78.25 542 VAL A N 1
ATOM 4424 C CA . VAL A 1 542 ? -0.970 -48.602 79.188 1.00 78.25 542 VAL A CA 1
ATOM 4425 C C . VAL A 1 542 ? -1.844 -48.765 77.936 1.00 78.25 542 VAL A C 1
ATOM 4427 O O . VAL A 1 542 ? -1.329 -48.766 76.819 1.00 78.25 542 VAL A O 1
ATOM 4430 N N . GLU A 1 543 ? -3.170 -48.867 78.068 1.00 78.06 543 GLU A N 1
ATOM 4431 C CA . GLU A 1 543 ? -4.083 -48.905 76.915 1.00 78.06 543 GLU A CA 1
ATOM 4432 C C . GLU A 1 543 ? -4.165 -47.538 76.201 1.00 78.06 543 GLU A C 1
ATOM 4434 O O . GLU A 1 543 ? -4.336 -47.494 74.981 1.00 78.06 543 GLU A O 1
ATOM 4439 N N . HIS A 1 544 ? -4.005 -46.423 76.922 1.00 79.44 544 HIS A N 1
ATOM 4440 C CA . HIS A 1 544 ? -3.937 -45.076 76.356 1.00 79.44 544 HIS A CA 1
ATOM 4441 C C . HIS A 1 544 ? -2.597 -44.835 75.653 1.00 79.44 544 HIS A C 1
ATOM 4443 O O . HIS A 1 544 ? -2.609 -44.347 74.522 1.00 79.44 544 HIS A O 1
ATOM 4449 N N . GLU A 1 545 ? -1.466 -45.210 76.255 1.00 80.50 545 GLU A N 1
ATOM 4450 C CA . GLU A 1 545 ? -0.155 -45.172 75.602 1.00 80.50 545 GLU A CA 1
ATOM 4451 C C . GLU A 1 545 ? -0.154 -46.060 74.359 1.00 80.50 545 GLU A C 1
ATOM 4453 O O . GLU A 1 545 ? 0.213 -45.592 73.287 1.00 80.50 545 GLU A O 1
ATOM 4458 N N . ARG A 1 546 ? -0.671 -47.295 74.435 1.00 81.62 546 ARG A N 1
ATOM 4459 C CA . ARG A 1 546 ? -0.784 -48.185 73.267 1.00 81.62 546 ARG A CA 1
ATOM 4460 C C . ARG A 1 546 ? -1.612 -47.566 72.139 1.00 81.62 546 ARG A C 1
ATOM 4462 O O . ARG A 1 546 ? -1.222 -47.677 70.982 1.00 81.62 546 ARG A O 1
ATOM 4469 N N . LYS A 1 547 ? -2.719 -46.885 72.459 1.00 82.69 547 LYS A N 1
ATOM 4470 C CA . LYS A 1 547 ? -3.543 -46.135 71.487 1.00 82.69 547 LYS A CA 1
ATOM 4471 C C . LYS A 1 547 ? -2.912 -44.823 71.019 1.00 82.69 547 LYS A C 1
ATOM 4473 O O . LYS A 1 547 ? -3.322 -44.310 69.982 1.00 82.69 547 LYS A O 1
ATOM 4478 N N . SER A 1 548 ? -1.953 -44.277 71.761 1.00 81.69 548 SER A N 1
ATOM 4479 C CA . SER A 1 548 ? -1.126 -43.157 71.315 1.00 81.69 548 SER A CA 1
ATOM 4480 C C . SER A 1 548 ? -0.072 -43.652 70.330 1.00 81.69 548 SER A C 1
ATOM 4482 O O . SER A 1 548 ? 0.032 -43.102 69.243 1.00 81.69 548 SER A O 1
ATOM 4484 N N . PHE A 1 549 ? 0.639 -44.734 70.664 1.00 82.19 549 PHE A N 1
ATOM 4485 C CA . PHE A 1 549 ? 1.654 -45.341 69.807 1.00 82.19 549 PHE A CA 1
ATOM 4486 C C . PHE A 1 549 ? 1.073 -45.886 68.500 1.00 82.19 549 PHE A C 1
ATOM 4488 O O . PHE A 1 549 ? 1.670 -45.658 67.453 1.00 82.19 549 PHE A O 1
ATOM 4495 N N . LEU A 1 550 ? -0.100 -46.537 68.533 1.00 83.12 550 LEU A N 1
ATOM 4496 C CA . LEU A 1 550 ? -0.811 -46.936 67.310 1.00 83.12 550 LEU A CA 1
ATOM 4497 C C . LEU A 1 550 ? -1.107 -45.726 66.424 1.00 83.12 550 LEU A C 1
ATOM 4499 O O . LEU A 1 550 ? -0.765 -45.753 65.252 1.00 83.12 550 LEU A O 1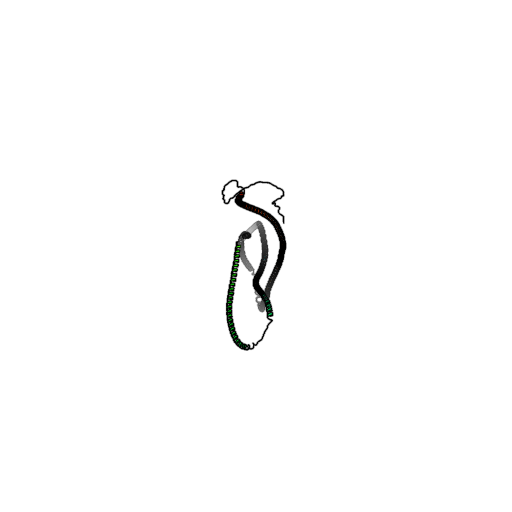
ATOM 4503 N N . ARG A 1 551 ? -1.640 -44.641 66.995 1.00 82.00 551 ARG A N 1
ATOM 4504 C CA . ARG A 1 551 ? -1.965 -43.440 66.221 1.00 82.00 551 ARG A CA 1
ATOM 4505 C C . ARG A 1 551 ? -0.729 -42.760 65.645 1.00 82.00 551 ARG A C 1
ATOM 4507 O O . ARG A 1 551 ? -0.750 -42.373 64.492 1.00 82.00 551 ARG A O 1
ATOM 4514 N N . THR A 1 552 ? 0.373 -42.690 66.393 1.00 80.25 552 THR A N 1
ATOM 4515 C CA . THR A 1 552 ? 1.641 -42.177 65.847 1.00 80.25 552 THR A CA 1
ATOM 4516 C C . THR A 1 552 ? 2.255 -43.096 64.790 1.00 80.25 552 THR A C 1
ATOM 4518 O O . THR A 1 552 ? 3.041 -42.622 63.982 1.00 80.25 552 THR A O 1
ATOM 4521 N N . LEU A 1 553 ? 1.928 -44.395 64.781 1.00 78.38 553 LEU A N 1
ATOM 4522 C CA . LEU A 1 553 ? 2.333 -45.312 63.711 1.00 78.38 553 LEU A CA 1
ATOM 4523 C C . LEU A 1 553 ? 1.443 -45.143 62.474 1.00 78.38 553 LEU A C 1
ATOM 4525 O O . LEU A 1 553 ? 1.986 -45.054 61.384 1.00 78.38 553 LEU A O 1
ATOM 4529 N N . GLU A 1 554 ? 0.125 -45.009 62.647 1.00 86.25 554 GLU A N 1
ATOM 4530 C CA . GLU A 1 554 ? -0.832 -44.666 61.581 1.00 86.25 554 GLU A CA 1
ATOM 4531 C C . GLU A 1 554 ? -0.465 -43.312 60.934 1.00 86.25 554 GLU A C 1
ATOM 4533 O O . GLU A 1 554 ? -0.345 -43.220 59.717 1.00 86.25 554 GLU A O 1
ATOM 4538 N N . GLU A 1 555 ? -0.173 -42.286 61.742 1.00 85.50 555 GLU A N 1
ATOM 4539 C CA . GLU A 1 555 ? 0.324 -40.975 61.296 1.00 85.50 555 GLU A CA 1
ATOM 4540 C C . GLU A 1 555 ? 1.683 -41.088 60.572 1.00 85.50 555 GLU A C 1
ATOM 4542 O O . GLU A 1 555 ? 1.902 -40.421 59.561 1.00 85.50 555 GLU A O 1
ATOM 4547 N N . MET A 1 556 ? 2.606 -41.941 61.041 1.00 83.31 556 MET A N 1
ATOM 4548 C CA . MET A 1 556 ? 3.876 -42.182 60.341 1.00 83.31 556 MET A CA 1
ATOM 4549 C C . MET A 1 556 ? 3.673 -42.905 59.004 1.00 83.31 556 MET A C 1
ATOM 4551 O O . MET A 1 556 ? 4.300 -42.518 58.021 1.00 83.31 556 MET A O 1
ATOM 4555 N N . GLU A 1 557 ? 2.795 -43.905 58.946 1.00 84.62 557 GLU A N 1
ATOM 4556 C CA . GLU A 1 557 ? 2.474 -44.671 57.736 1.00 84.62 557 GLU A CA 1
ATOM 4557 C C . GLU A 1 557 ? 1.803 -43.765 56.685 1.00 84.62 557 GLU A C 1
ATOM 4559 O O . GLU A 1 557 ? 2.276 -43.712 55.550 1.00 84.62 557 GLU A O 1
ATOM 4564 N N . GLU A 1 558 ? 0.846 -42.909 57.081 1.00 87.31 558 GLU A N 1
ATOM 4565 C CA . GLU A 1 558 ? 0.299 -41.851 56.211 1.00 87.31 558 GLU A CA 1
ATOM 4566 C C . GLU A 1 558 ? 1.382 -40.870 55.718 1.00 87.31 558 GLU A C 1
ATOM 4568 O O . GLU A 1 558 ? 1.368 -40.477 54.547 1.00 87.31 558 GLU A O 1
ATOM 4573 N N . THR A 1 559 ? 2.353 -40.475 56.558 1.00 85.75 559 THR A N 1
ATOM 4574 C CA . THR A 1 559 ? 3.444 -39.600 56.081 1.00 85.75 559 THR A CA 1
ATOM 4575 C C . THR A 1 559 ? 4.378 -40.300 55.094 1.00 85.75 559 THR A C 1
ATOM 4577 O O . THR A 1 559 ? 4.803 -39.657 54.134 1.00 85.75 559 THR A O 1
ATOM 4580 N N . VAL A 1 560 ? 4.659 -41.596 55.264 1.00 85.56 560 VAL A N 1
ATOM 4581 C CA . VAL A 1 560 ? 5.464 -42.381 54.311 1.00 85.56 560 VAL A CA 1
ATOM 4582 C C . VAL A 1 560 ? 4.733 -42.504 52.974 1.00 85.56 560 VAL A C 1
ATOM 4584 O O . VAL A 1 560 ? 5.309 -42.126 51.955 1.00 85.56 560 VAL A O 1
ATOM 4587 N N . ASP A 1 561 ? 3.454 -42.890 52.974 1.00 87.44 561 ASP A N 1
ATOM 4588 C CA . ASP A 1 561 ? 2.611 -42.925 51.769 1.00 87.44 561 ASP A CA 1
ATOM 4589 C C . ASP A 1 561 ? 2.569 -41.559 51.060 1.00 87.44 561 ASP A C 1
ATOM 4591 O O . ASP A 1 561 ? 2.650 -41.481 49.830 1.00 87.44 561 ASP A O 1
ATOM 4595 N N . SER A 1 562 ? 2.487 -40.459 51.821 1.00 85.19 562 SER A N 1
ATOM 4596 C CA . SER A 1 562 ? 2.497 -39.105 51.252 1.00 85.19 562 SER A CA 1
ATOM 4597 C C . SER A 1 562 ? 3.827 -38.761 50.569 1.00 85.19 562 SER A C 1
ATOM 4599 O O . SER A 1 562 ? 3.822 -38.173 49.485 1.00 85.19 562 SER A O 1
ATOM 4601 N N . LEU A 1 563 ? 4.955 -39.180 51.154 1.00 86.12 563 LEU A N 1
ATOM 4602 C CA . LEU A 1 563 ? 6.302 -38.926 50.640 1.00 86.12 563 LEU A CA 1
ATOM 4603 C C . LEU A 1 563 ? 6.650 -39.837 49.457 1.00 86.12 563 LEU A C 1
ATOM 4605 O O . LEU A 1 563 ? 7.297 -39.375 48.519 1.00 86.12 563 LEU A O 1
ATOM 4609 N N . GLU A 1 564 ? 6.190 -41.091 49.439 1.00 87.06 564 GLU A N 1
ATOM 4610 C CA . GLU A 1 564 ? 6.322 -41.959 48.262 1.00 87.06 564 GLU A CA 1
ATOM 4611 C C . GLU A 1 564 ? 5.477 -41.433 47.091 1.00 87.06 564 GLU A C 1
ATOM 4613 O O . GLU A 1 564 ? 5.964 -41.361 45.959 1.00 87.06 564 GLU A O 1
ATOM 4618 N N . GLN A 1 565 ? 4.252 -40.958 47.349 1.00 84.19 565 GLN A N 1
ATOM 4619 C CA . GLN A 1 565 ? 3.435 -40.296 46.327 1.00 84.19 565 GLN A CA 1
ATOM 4620 C C . GLN A 1 565 ? 4.025 -38.959 45.854 1.00 84.19 565 GLN A C 1
ATOM 4622 O O . GLN A 1 565 ? 3.887 -38.625 44.675 1.00 84.19 565 GLN A O 1
ATOM 4627 N N . GLU A 1 566 ? 4.663 -38.174 46.725 1.00 89.50 566 GLU A N 1
ATOM 4628 C CA . GLU A 1 566 ? 5.364 -36.946 46.328 1.00 89.50 566 GLU A CA 1
ATOM 4629 C C . GLU A 1 566 ? 6.625 -37.261 45.512 1.00 89.50 566 GLU A C 1
ATOM 4631 O O . GLU A 1 566 ? 6.848 -36.639 44.472 1.00 89.50 566 GLU A O 1
ATOM 4636 N N . TYR A 1 567 ? 7.399 -38.277 45.904 1.00 87.12 567 TYR A N 1
ATOM 4637 C CA . TYR A 1 567 ? 8.572 -38.735 45.161 1.00 87.12 567 TYR A CA 1
ATOM 4638 C C . TYR A 1 567 ? 8.202 -39.223 43.751 1.00 87.12 567 TYR A C 1
ATOM 4640 O O . TYR A 1 567 ? 8.743 -38.717 42.767 1.00 87.12 567 TYR A O 1
ATOM 4648 N N . ILE A 1 568 ? 7.219 -40.126 43.629 1.00 91.00 568 ILE A N 1
ATOM 4649 C CA . ILE A 1 568 ? 6.736 -40.635 42.333 1.00 91.00 568 ILE A CA 1
ATOM 4650 C C . ILE A 1 568 ? 6.189 -39.495 41.461 1.00 91.00 568 ILE A C 1
ATOM 4652 O O . ILE A 1 568 ? 6.466 -39.441 40.262 1.00 91.00 568 ILE A O 1
ATOM 4656 N N . ARG A 1 569 ? 5.444 -38.552 42.051 1.00 90.69 569 ARG A N 1
ATOM 4657 C CA . ARG A 1 569 ? 4.927 -37.366 41.352 1.00 90.69 569 ARG A CA 1
ATOM 4658 C C . ARG A 1 569 ? 6.054 -36.490 40.813 1.00 90.69 569 ARG A C 1
ATOM 4660 O O . ARG A 1 569 ? 6.008 -36.119 39.647 1.00 90.69 569 ARG A O 1
ATOM 4667 N N . ASN A 1 570 ? 7.069 -36.204 41.623 1.00 90.88 570 ASN A N 1
ATOM 4668 C CA . ASN A 1 570 ? 8.219 -35.389 41.237 1.00 90.88 570 ASN A CA 1
ATOM 4669 C C . ASN A 1 570 ? 9.053 -36.079 40.136 1.00 90.88 570 ASN A C 1
ATOM 4671 O O . ASN A 1 570 ? 9.436 -35.444 39.155 1.00 90.88 570 ASN A O 1
ATOM 4675 N N . GLU A 1 571 ? 9.272 -37.394 40.225 1.00 88.88 571 GLU A N 1
ATOM 4676 C CA . GLU A 1 571 ? 9.939 -38.190 39.180 1.00 88.88 571 GLU A CA 1
ATOM 4677 C C . GLU A 1 571 ? 9.159 -38.124 37.842 1.00 88.88 571 GLU A C 1
ATOM 4679 O O . GLU A 1 571 ? 9.740 -37.854 36.785 1.00 88.88 571 GLU A O 1
ATOM 4684 N N . ILE A 1 572 ? 7.824 -38.257 37.884 1.00 88.81 572 ILE A N 1
ATOM 4685 C CA . ILE A 1 572 ? 6.939 -38.118 36.712 1.00 88.81 572 ILE A CA 1
ATOM 4686 C C . ILE A 1 572 ? 6.941 -36.685 36.162 1.00 88.81 572 ILE A C 1
ATOM 4688 O O . ILE A 1 572 ? 7.056 -36.501 34.950 1.00 88.81 572 ILE A O 1
ATOM 4692 N N . GLU A 1 573 ? 6.837 -35.661 37.010 1.00 90.69 573 GLU A N 1
ATOM 4693 C CA . GLU A 1 573 ? 6.857 -34.256 36.587 1.00 90.69 573 GLU A CA 1
ATOM 4694 C C . GLU A 1 573 ? 8.184 -33.906 35.902 1.00 90.69 573 GLU A C 1
ATOM 4696 O O . GLU A 1 573 ? 8.172 -33.311 34.822 1.00 90.69 573 GLU A O 1
ATOM 4701 N N . ASN A 1 574 ? 9.325 -34.350 36.439 1.00 88.81 574 ASN A N 1
ATOM 4702 C CA . ASN A 1 574 ? 10.631 -34.171 35.798 1.00 88.81 574 ASN A CA 1
ATOM 4703 C C . ASN A 1 574 ? 10.722 -34.892 34.442 1.00 88.81 574 ASN A C 1
ATOM 4705 O O . ASN A 1 574 ? 11.219 -34.309 33.472 1.00 88.81 574 ASN A O 1
ATOM 4709 N N . ALA A 1 575 ? 10.195 -36.117 34.329 1.00 86.88 575 ALA A N 1
ATOM 4710 C CA . ALA A 1 575 ? 10.127 -36.842 33.059 1.00 86.88 575 ALA A CA 1
ATOM 4711 C C . ALA A 1 575 ? 9.234 -36.126 32.023 1.00 86.88 575 ALA A C 1
ATOM 4713 O O . ALA A 1 575 ? 9.613 -35.993 30.855 1.00 86.88 575 ALA A O 1
ATOM 4714 N N . VAL A 1 576 ? 8.086 -35.589 32.446 1.00 92.06 576 VAL A N 1
ATOM 4715 C CA . VAL A 1 576 ? 7.175 -34.798 31.601 1.00 92.06 576 VAL A CA 1
ATOM 4716 C C . VAL A 1 576 ? 7.821 -33.475 31.176 1.00 92.06 576 VAL A C 1
ATOM 4718 O O . VAL A 1 576 ? 7.769 -33.125 29.995 1.00 92.06 576 VAL A O 1
ATOM 4721 N N . PHE A 1 577 ? 8.506 -32.762 32.076 1.00 89.75 577 PHE A N 1
ATOM 4722 C CA . PHE A 1 577 ? 9.272 -31.560 31.729 1.00 89.75 577 PHE A CA 1
ATOM 4723 C C . PHE A 1 577 ? 10.396 -31.857 30.727 1.00 89.75 577 PHE A C 1
ATOM 4725 O O . PHE A 1 577 ? 10.610 -31.064 29.803 1.00 89.75 577 PHE A O 1
ATOM 4732 N N . ALA A 1 578 ? 11.081 -32.997 30.856 1.00 87.81 578 ALA A N 1
ATOM 4733 C CA . ALA A 1 578 ? 12.072 -33.444 29.882 1.00 87.81 578 ALA A CA 1
ATOM 4734 C C . ALA A 1 578 ? 11.434 -33.724 28.508 1.00 87.81 578 ALA A C 1
ATOM 4736 O O . ALA A 1 578 ? 11.927 -33.205 27.502 1.00 87.81 578 ALA A O 1
ATOM 4737 N N . HIS A 1 579 ? 10.306 -34.445 28.456 1.00 85.62 579 HIS A N 1
ATOM 4738 C CA . HIS A 1 579 ? 9.595 -34.723 27.201 1.00 85.62 579 HIS A CA 1
ATOM 4739 C C . HIS A 1 579 ? 9.117 -33.430 26.529 1.00 85.62 579 HIS A C 1
ATOM 4741 O O . HIS A 1 579 ? 9.454 -33.183 25.376 1.00 85.62 579 HIS A O 1
ATOM 4747 N N . ILE A 1 580 ? 8.452 -32.532 27.268 1.00 91.31 580 ILE A N 1
ATOM 4748 C CA . ILE A 1 580 ? 7.999 -31.217 26.775 1.00 91.31 580 ILE A CA 1
ATOM 4749 C C . ILE A 1 580 ? 9.170 -30.378 26.235 1.00 91.31 580 ILE A C 1
ATOM 4751 O O . ILE A 1 580 ? 9.008 -29.620 25.275 1.00 91.31 580 ILE A O 1
ATOM 4755 N N . LYS A 1 581 ? 10.363 -30.489 26.832 1.00 89.81 581 LYS A N 1
ATOM 4756 C CA . LYS A 1 581 ? 11.569 -29.788 26.368 1.00 89.81 581 LYS A CA 1
ATOM 4757 C C . LYS A 1 581 ? 12.091 -30.355 25.044 1.00 89.81 581 LYS A C 1
ATOM 4759 O O . LYS A 1 581 ? 12.528 -29.566 24.206 1.00 89.81 581 LYS A O 1
ATOM 4764 N N . VAL A 1 582 ? 12.002 -31.671 24.832 1.00 88.88 582 VAL A N 1
ATOM 4765 C CA . VAL A 1 582 ? 12.311 -32.333 23.550 1.00 88.88 582 VAL A CA 1
ATOM 4766 C C . VAL A 1 582 ? 11.244 -32.014 22.496 1.00 88.88 582 VAL A C 1
ATOM 4768 O O . VAL A 1 582 ? 11.603 -31.588 21.401 1.00 88.88 582 VAL A O 1
ATOM 4771 N N . GLU A 1 583 ? 9.957 -32.083 22.842 1.00 87.31 583 GLU A N 1
ATOM 4772 C CA . GLU A 1 583 ? 8.813 -31.694 21.997 1.00 87.31 583 GLU A CA 1
ATOM 4773 C C . GLU A 1 583 ? 9.000 -30.276 21.431 1.00 87.31 583 GLU A C 1
ATOM 4775 O O . GLU A 1 583 ? 8.940 -30.036 20.226 1.00 87.31 583 GLU A O 1
ATOM 4780 N N . LYS A 1 584 ? 9.347 -29.324 22.310 1.00 89.06 584 LYS A N 1
ATOM 4781 C CA . LYS A 1 584 ? 9.625 -27.924 21.955 1.00 89.06 584 LYS A CA 1
ATOM 4782 C C . LYS A 1 584 ? 10.927 -27.732 21.176 1.00 89.06 584 LYS A C 1
ATOM 4784 O O . LYS A 1 584 ? 11.154 -26.638 20.663 1.00 89.06 584 LYS A O 1
ATOM 4789 N N . ILE A 1 585 ? 11.818 -28.718 21.093 1.00 88.88 585 ILE A N 1
ATOM 4790 C CA . ILE A 1 585 ? 12.957 -28.704 20.159 1.00 88.88 585 ILE A CA 1
ATOM 4791 C C . ILE A 1 585 ? 12.502 -29.256 18.804 1.00 88.88 585 ILE A C 1
ATOM 4793 O O . ILE A 1 585 ? 12.713 -28.591 17.791 1.00 88.88 585 ILE A O 1
ATOM 4797 N N . PHE A 1 586 ? 11.807 -30.396 18.796 1.00 88.81 586 PHE A N 1
ATOM 4798 C CA . PHE A 1 586 ? 11.292 -31.047 17.593 1.00 88.81 586 PHE A CA 1
ATOM 4799 C C . PHE A 1 586 ? 10.342 -30.146 16.793 1.00 88.81 586 PHE A C 1
ATOM 4801 O O . PHE A 1 586 ? 10.570 -29.935 15.604 1.00 88.81 586 PHE A O 1
ATOM 4808 N N . GLU A 1 587 ? 9.349 -29.515 17.428 1.00 89.31 587 GLU A N 1
ATOM 4809 C CA . GLU A 1 587 ? 8.446 -28.589 16.727 1.00 89.31 587 GLU A CA 1
ATOM 4810 C C . GLU A 1 587 ? 9.170 -27.334 16.212 1.00 89.31 587 GLU A C 1
ATOM 4812 O O . GLU A 1 587 ? 8.867 -26.850 15.125 1.00 89.31 587 GLU A O 1
ATOM 4817 N N . ARG A 1 588 ? 10.211 -26.845 16.904 1.00 88.56 588 ARG A N 1
ATOM 4818 C CA . ARG A 1 588 ? 11.051 -25.753 16.370 1.00 88.56 588 ARG A CA 1
ATOM 4819 C C . ARG A 1 588 ? 11.898 -26.186 15.172 1.00 88.56 588 ARG A C 1
ATOM 4821 O O . ARG A 1 588 ? 12.202 -25.345 14.332 1.00 88.56 588 ARG A O 1
ATOM 4828 N N . GLU A 1 589 ? 12.282 -27.456 15.057 1.00 87.31 589 GLU A N 1
ATOM 4829 C CA . GLU A 1 589 ? 12.869 -27.975 13.816 1.00 87.31 589 GLU A CA 1
ATOM 4830 C C . GLU A 1 589 ? 11.832 -28.188 12.715 1.00 87.31 589 GLU A C 1
ATOM 4832 O O . GLU A 1 589 ? 12.125 -27.928 11.552 1.00 87.31 589 GLU A O 1
ATOM 4837 N N . LYS A 1 590 ? 10.633 -28.658 13.065 1.00 85.62 590 LYS A N 1
ATOM 4838 C CA . LYS A 1 590 ? 9.530 -28.884 12.129 1.00 85.62 590 LYS A CA 1
ATOM 4839 C C . LYS A 1 590 ? 9.080 -27.572 11.489 1.00 85.62 590 LYS A C 1
ATOM 4841 O O . LYS A 1 590 ? 9.054 -27.502 10.268 1.00 85.62 590 LYS A O 1
ATOM 4846 N N . VAL A 1 591 ? 8.885 -26.510 12.275 1.00 90.69 591 VAL A N 1
ATOM 4847 C CA . VAL A 1 591 ? 8.612 -25.151 11.768 1.00 90.69 591 VAL A CA 1
ATOM 4848 C C . VAL A 1 591 ? 9.732 -24.658 10.843 1.00 90.69 591 VAL A C 1
ATOM 4850 O O . VAL A 1 591 ? 9.441 -24.200 9.745 1.00 90.69 591 VAL A O 1
ATOM 4853 N N . LYS A 1 592 ? 11.014 -24.826 11.208 1.00 89.88 592 LYS A N 1
ATOM 4854 C CA . LYS A 1 592 ? 12.140 -24.481 10.312 1.00 89.88 592 LYS A CA 1
ATOM 4855 C C . LYS A 1 592 ? 12.116 -25.265 8.995 1.00 89.88 592 LYS A C 1
ATOM 4857 O O . LYS A 1 592 ? 12.449 -24.708 7.956 1.00 89.88 592 LYS A O 1
ATOM 4862 N N . LYS A 1 593 ? 11.752 -26.551 9.030 1.00 85.56 593 LYS A N 1
ATOM 4863 C CA . LYS A 1 593 ? 11.634 -27.398 7.832 1.00 85.56 593 LYS A CA 1
ATOM 4864 C C . LYS A 1 593 ? 10.445 -26.970 6.964 1.00 85.56 593 LYS A C 1
ATOM 4866 O O . LYS A 1 593 ? 10.604 -26.949 5.751 1.00 85.56 593 LYS A O 1
ATOM 4871 N N . CYS A 1 594 ? 9.316 -26.570 7.556 1.00 85.19 594 CYS A N 1
ATOM 4872 C CA . CYS A 1 594 ? 8.198 -25.968 6.823 1.00 85.19 594 CYS A CA 1
ATOM 4873 C C . CYS A 1 594 ? 8.616 -24.656 6.148 1.00 85.19 594 CYS A C 1
ATOM 4875 O O . CYS A 1 594 ? 8.436 -24.537 4.943 1.00 85.19 594 CYS A O 1
ATOM 4877 N N . GLN A 1 595 ? 9.281 -23.749 6.874 1.00 87.75 595 GLN A N 1
ATOM 4878 C CA . GLN A 1 595 ? 9.769 -22.480 6.320 1.00 87.75 595 GLN A CA 1
ATOM 4879 C C . GLN A 1 595 ? 10.674 -22.702 5.099 1.00 87.75 595 GLN A C 1
ATOM 4881 O O . GLN A 1 595 ? 10.440 -22.130 4.047 1.00 87.75 595 GLN A O 1
ATOM 4886 N N . ILE A 1 596 ? 11.642 -23.622 5.194 1.00 88.81 596 ILE A N 1
ATOM 4887 C CA . ILE A 1 596 ? 12.533 -23.965 4.071 1.00 88.81 596 ILE A CA 1
ATOM 4888 C C . ILE A 1 596 ? 11.758 -24.571 2.884 1.00 88.81 596 ILE A C 1
ATOM 4890 O O . ILE A 1 596 ? 12.154 -24.386 1.736 1.00 88.81 596 ILE A O 1
ATOM 4894 N N . ILE A 1 597 ? 10.666 -25.304 3.127 1.00 85.75 597 ILE A N 1
ATOM 4895 C CA . ILE A 1 597 ? 9.806 -25.844 2.061 1.00 85.75 597 ILE A CA 1
ATOM 4896 C C . ILE A 1 597 ? 8.991 -24.724 1.398 1.00 85.75 597 ILE A C 1
ATOM 4898 O O . ILE A 1 597 ? 8.882 -24.721 0.175 1.00 85.75 597 ILE A O 1
ATOM 4902 N N . GLU A 1 598 ? 8.475 -23.768 2.170 1.00 90.94 598 GLU A N 1
ATOM 4903 C CA . GLU A 1 598 ? 7.771 -22.576 1.678 1.00 90.94 598 GLU A CA 1
ATOM 4904 C C . GLU A 1 598 ? 8.716 -21.688 0.844 1.00 90.94 598 GLU A C 1
ATOM 4906 O O . GLU A 1 598 ? 8.418 -21.416 -0.320 1.00 90.94 598 GLU A O 1
ATOM 4911 N N . ASP A 1 599 ? 9.911 -21.372 1.359 1.00 89.00 599 ASP A N 1
ATOM 4912 C CA . ASP A 1 599 ? 10.971 -20.632 0.652 1.00 89.00 599 ASP A CA 1
ATOM 4913 C C . ASP A 1 599 ? 11.337 -21.296 -0.695 1.00 89.00 599 ASP A C 1
ATOM 4915 O O . ASP A 1 599 ? 11.582 -20.630 -1.707 1.00 89.00 599 ASP A O 1
ATOM 4919 N N . LEU A 1 600 ? 11.390 -22.635 -0.729 1.00 88.06 600 LEU A N 1
ATOM 4920 C CA . LEU A 1 600 ? 11.658 -23.405 -1.947 1.00 88.06 600 LEU A CA 1
ATOM 4921 C C . LEU A 1 600 ? 10.466 -23.406 -2.915 1.00 88.06 600 LEU A C 1
ATOM 4923 O O . LEU A 1 600 ? 10.685 -23.362 -4.126 1.00 88.06 600 LEU A O 1
ATOM 4927 N N . GLN A 1 601 ? 9.227 -23.429 -2.417 1.00 90.31 601 GLN A N 1
ATOM 4928 C CA . GLN A 1 601 ? 8.018 -23.355 -3.243 1.00 90.31 601 GLN A CA 1
ATOM 4929 C C . GLN A 1 601 ? 7.863 -21.979 -3.899 1.00 90.31 601 GLN A C 1
ATOM 4931 O O . GLN A 1 601 ? 7.662 -21.918 -5.113 1.00 90.31 601 GLN A O 1
ATOM 4936 N N . GLU A 1 602 ? 8.051 -20.881 -3.159 1.00 89.88 602 GLU A N 1
ATOM 4937 C CA . GLU A 1 602 ? 8.067 -19.532 -3.745 1.00 89.88 602 GLU A CA 1
ATOM 4938 C C . GLU A 1 602 ? 9.157 -19.396 -4.812 1.00 89.88 602 GLU A C 1
ATOM 4940 O O . GLU A 1 602 ? 8.927 -18.834 -5.887 1.00 89.88 602 GLU A O 1
ATOM 4945 N N . ARG A 1 603 ? 10.341 -19.969 -4.565 1.00 89.62 603 ARG A N 1
ATOM 4946 C CA . ARG A 1 603 ? 11.452 -19.931 -5.520 1.00 89.62 603 ARG A CA 1
ATOM 4947 C C . ARG A 1 603 ? 11.193 -20.762 -6.780 1.00 89.62 603 ARG A C 1
ATOM 4949 O O . ARG A 1 603 ? 11.636 -20.357 -7.853 1.00 89.62 603 ARG A O 1
ATOM 4956 N N . ILE A 1 604 ? 10.456 -21.871 -6.684 1.00 88.25 604 ILE A N 1
ATOM 4957 C CA . ILE A 1 604 ? 9.971 -22.627 -7.851 1.00 88.25 604 ILE A CA 1
ATOM 4958 C C . ILE A 1 604 ? 8.966 -21.781 -8.643 1.00 88.25 604 ILE A C 1
ATOM 4960 O O . ILE A 1 604 ? 9.167 -21.580 -9.838 1.00 88.25 604 ILE A O 1
ATOM 4964 N N . ILE A 1 605 ? 7.959 -21.200 -7.982 1.00 90.38 605 ILE A N 1
ATOM 4965 C CA . ILE A 1 605 ? 6.950 -20.336 -8.622 1.00 90.38 605 ILE A CA 1
ATOM 4966 C C . ILE A 1 605 ? 7.616 -19.138 -9.324 1.00 90.38 605 ILE A C 1
ATOM 4968 O O . ILE A 1 605 ? 7.264 -18.800 -10.454 1.00 90.38 605 ILE A O 1
ATOM 4972 N N . SER A 1 606 ? 8.622 -18.522 -8.698 1.00 87.31 606 SER A N 1
ATOM 4973 C CA . SER A 1 606 ? 9.415 -17.431 -9.278 1.00 87.31 606 SER A CA 1
ATOM 4974 C C . SER A 1 606 ? 10.166 -17.862 -10.550 1.00 87.31 606 SER A C 1
ATOM 4976 O O . SER A 1 606 ? 10.141 -17.153 -11.560 1.00 87.31 606 SER A O 1
ATOM 4978 N N . LEU A 1 607 ? 10.777 -19.054 -10.547 1.00 84.31 607 LEU A N 1
ATOM 4979 C CA . LEU A 1 607 ? 11.463 -19.617 -11.716 1.00 84.31 607 LEU A CA 1
ATOM 4980 C C . LEU A 1 607 ? 10.489 -19.988 -12.845 1.00 84.31 607 LEU A C 1
ATOM 4982 O O . LEU A 1 607 ? 10.781 -19.711 -14.009 1.00 84.31 607 LEU A O 1
ATOM 4986 N N . GLU A 1 608 ? 9.318 -20.541 -12.526 1.00 86.69 608 GLU A N 1
ATOM 4987 C CA . GLU A 1 608 ? 8.259 -20.827 -13.503 1.00 86.69 608 GLU A CA 1
ATOM 4988 C C . GLU A 1 608 ? 7.701 -19.539 -14.127 1.00 86.69 608 GLU A C 1
ATOM 4990 O O . GLU A 1 608 ? 7.507 -19.465 -15.344 1.00 86.69 608 GLU A O 1
ATOM 4995 N N . GLN A 1 609 ? 7.488 -18.485 -13.332 1.00 85.94 609 GLN A N 1
ATOM 4996 C CA . GLN A 1 609 ? 7.089 -17.169 -13.840 1.00 85.94 609 GLN A CA 1
ATOM 4997 C C . GLN A 1 609 ? 8.168 -16.566 -14.750 1.00 85.94 609 GLN A C 1
ATOM 4999 O O . GLN A 1 609 ? 7.849 -16.083 -15.838 1.00 85.94 609 GLN A O 1
ATOM 5004 N N . TYR A 1 610 ? 9.444 -16.645 -14.358 1.00 86.25 610 TYR A N 1
ATOM 5005 C CA . TYR A 1 610 ? 10.566 -16.194 -15.183 1.00 86.25 610 TYR A CA 1
ATOM 5006 C C . TYR A 1 610 ? 10.639 -16.959 -16.515 1.00 86.25 610 TYR A C 1
ATOM 5008 O O . TYR A 1 610 ? 10.726 -16.339 -17.576 1.00 86.25 610 TYR A O 1
ATOM 5016 N N . GLN A 1 611 ? 10.513 -18.290 -16.488 1.00 87.06 611 GLN A N 1
ATOM 5017 C CA . GLN A 1 611 ? 10.484 -19.126 -17.692 1.00 87.06 611 GLN A CA 1
ATOM 5018 C C . GLN A 1 611 ? 9.317 -18.755 -18.620 1.00 87.06 611 GLN A C 1
ATOM 5020 O O . GLN A 1 611 ? 9.505 -18.666 -19.835 1.00 87.06 611 GLN A O 1
ATOM 5025 N N . ASN A 1 612 ? 8.129 -18.487 -18.070 1.00 86.81 612 ASN A N 1
ATOM 5026 C CA . ASN A 1 612 ? 6.972 -18.045 -18.850 1.00 86.81 612 ASN A CA 1
ATOM 5027 C C . ASN A 1 612 ? 7.177 -16.654 -19.475 1.00 86.81 612 ASN A C 1
ATOM 5029 O O . ASN A 1 612 ? 6.826 -16.466 -20.639 1.00 86.81 612 ASN A O 1
ATOM 5033 N N . ILE A 1 613 ? 7.787 -15.703 -18.758 1.00 87.69 613 ILE A N 1
ATOM 5034 C CA . ILE A 1 613 ? 8.134 -14.375 -19.300 1.00 87.69 613 ILE A CA 1
ATOM 5035 C C . ILE A 1 613 ? 9.151 -14.508 -20.443 1.00 87.69 613 ILE A C 1
ATOM 5037 O O . ILE A 1 613 ? 8.946 -13.939 -21.513 1.00 87.69 613 ILE A O 1
ATOM 5041 N N . VAL A 1 614 ? 10.208 -15.308 -20.265 1.00 84.50 614 VAL A N 1
ATOM 5042 C CA . VAL A 1 614 ? 11.201 -15.571 -21.322 1.00 84.50 614 VAL A CA 1
ATOM 5043 C C . VAL A 1 614 ? 10.544 -16.218 -22.548 1.00 84.50 614 VAL A C 1
ATOM 5045 O O . VAL A 1 614 ? 10.800 -15.790 -23.673 1.00 84.50 614 VAL A O 1
ATOM 5048 N N . LEU A 1 615 ? 9.647 -17.191 -22.354 1.00 87.31 615 LEU A N 1
ATOM 5049 C CA . LEU A 1 615 ? 8.918 -17.846 -23.444 1.00 87.31 615 LEU A CA 1
ATOM 5050 C C . LEU A 1 615 ? 7.958 -16.888 -24.174 1.00 87.31 615 LEU A C 1
ATOM 5052 O O . LEU A 1 615 ? 7.801 -16.992 -25.393 1.00 87.31 615 LEU A O 1
ATOM 5056 N N . LEU A 1 616 ? 7.323 -15.956 -23.455 1.00 86.31 616 LEU A N 1
ATOM 5057 C CA . LEU A 1 616 ? 6.453 -14.935 -24.041 1.00 86.31 616 LEU A CA 1
ATOM 5058 C C . LEU A 1 616 ? 7.264 -13.946 -24.890 1.00 86.31 616 LEU A C 1
ATOM 5060 O O . LEU A 1 616 ? 6.944 -13.752 -26.062 1.00 86.31 616 LEU A O 1
ATOM 5064 N N . ASN A 1 617 ? 8.362 -13.419 -24.343 1.00 83.94 617 ASN A N 1
ATOM 5065 C CA . ASN A 1 617 ? 9.274 -12.515 -25.046 1.00 83.94 617 ASN A CA 1
ATOM 5066 C C . ASN A 1 617 ? 9.876 -13.184 -26.297 1.00 83.94 617 ASN A C 1
ATOM 5068 O O . ASN A 1 617 ? 10.014 -12.547 -27.340 1.00 83.94 617 ASN A O 1
ATOM 5072 N N . PHE A 1 618 ? 10.200 -14.481 -26.227 1.00 81.50 618 PHE A N 1
ATOM 5073 C CA . PHE A 1 618 ? 10.714 -15.234 -27.375 1.00 81.50 618 PHE A CA 1
ATOM 5074 C C . PHE A 1 618 ? 9.655 -15.402 -28.477 1.00 81.50 618 PHE A C 1
ATOM 5076 O O . PHE A 1 618 ? 9.967 -15.256 -29.658 1.00 81.50 618 PHE A O 1
ATOM 5083 N N . LYS A 1 619 ? 8.385 -15.643 -28.112 1.00 82.75 619 LYS A N 1
ATOM 5084 C CA . LYS A 1 619 ? 7.262 -15.645 -29.069 1.00 82.75 619 LYS A CA 1
ATOM 5085 C C . LYS A 1 619 ? 7.053 -14.268 -29.695 1.00 82.75 619 LYS A C 1
ATOM 5087 O O . LYS A 1 619 ? 6.902 -14.181 -30.910 1.00 82.75 619 LYS A O 1
ATOM 5092 N N . GLU A 1 620 ? 7.070 -13.202 -28.898 1.00 85.69 620 GLU A N 1
ATOM 5093 C CA . GLU A 1 620 ? 6.919 -11.831 -29.391 1.00 85.69 620 GLU A CA 1
ATOM 5094 C C . GLU A 1 620 ? 8.015 -11.488 -30.408 1.00 85.69 620 GLU A C 1
ATOM 5096 O O . GLU A 1 620 ? 7.698 -11.139 -31.549 1.00 85.69 620 GLU A O 1
ATOM 5101 N N . LYS A 1 621 ? 9.287 -11.719 -30.051 1.00 83.81 621 LYS A N 1
ATOM 5102 C CA . LYS A 1 621 ? 10.438 -11.503 -30.942 1.00 83.81 621 LYS A CA 1
ATOM 5103 C C . LYS A 1 621 ? 10.395 -12.383 -32.192 1.00 83.81 621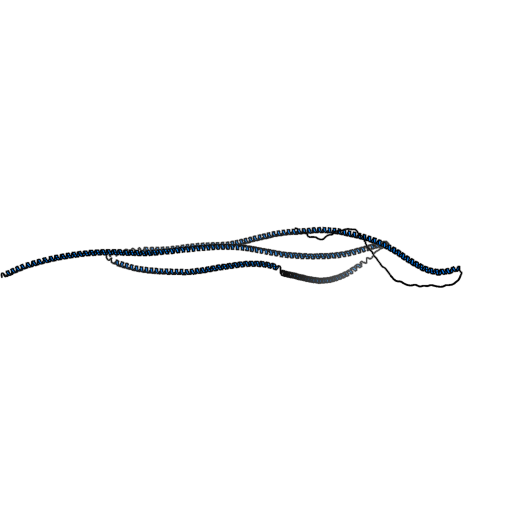 LYS A C 1
ATOM 5105 O O . LYS A 1 621 ? 10.746 -11.897 -33.262 1.00 83.81 621 LYS A O 1
ATOM 5110 N N . ALA A 1 622 ? 9.884 -13.614 -32.120 1.00 82.50 622 ALA A N 1
ATOM 5111 C CA . ALA A 1 622 ? 9.633 -14.420 -33.318 1.00 82.50 622 ALA A CA 1
ATOM 5112 C C . ALA A 1 622 ? 8.588 -13.769 -34.253 1.00 82.50 622 ALA A C 1
ATOM 5114 O O . ALA A 1 622 ? 8.786 -13.740 -35.467 1.00 82.50 622 ALA A O 1
ATOM 5115 N N . THR A 1 623 ? 7.512 -13.171 -33.721 1.00 85.12 623 THR A N 1
ATOM 5116 C CA . THR A 1 623 ? 6.557 -12.421 -34.567 1.00 85.12 623 THR A CA 1
ATOM 5117 C C . THR A 1 623 ? 7.124 -11.104 -35.105 1.00 85.12 623 THR A C 1
ATOM 5119 O O . THR A 1 623 ? 6.678 -10.630 -36.148 1.00 85.12 623 THR A O 1
ATOM 5122 N N . GLU A 1 624 ? 8.083 -10.486 -34.419 1.00 86.81 624 GLU A N 1
ATOM 5123 C CA . GLU A 1 624 ? 8.764 -9.276 -34.889 1.00 86.81 624 GLU A CA 1
ATOM 5124 C C . GLU A 1 624 ? 9.756 -9.596 -36.016 1.00 86.81 624 GLU A C 1
ATOM 5126 O O . GLU A 1 624 ? 9.720 -8.946 -37.058 1.00 86.81 624 GLU A O 1
ATOM 5131 N N . VAL A 1 625 ? 10.546 -10.668 -35.873 1.00 86.50 625 VAL A N 1
ATOM 5132 C CA . VAL A 1 625 ? 11.414 -11.203 -36.938 1.00 86.50 625 VAL A CA 1
ATOM 5133 C C . VAL A 1 625 ? 10.601 -11.563 -38.185 1.00 86.50 625 VAL A C 1
ATOM 5135 O O . VAL A 1 625 ? 10.990 -11.180 -39.286 1.00 86.50 625 VAL A O 1
ATOM 5138 N N . ASN A 1 626 ? 9.438 -12.207 -38.036 1.00 87.88 626 ASN A N 1
ATOM 5139 C CA . ASN A 1 626 ? 8.566 -12.511 -39.177 1.00 87.88 626 ASN A CA 1
ATOM 5140 C C . ASN A 1 626 ? 8.064 -11.235 -39.882 1.00 87.88 626 ASN A C 1
ATOM 5142 O O . ASN A 1 626 ? 8.126 -11.155 -41.108 1.00 87.88 626 ASN A O 1
ATOM 5146 N N . ARG A 1 627 ? 7.639 -10.204 -39.131 1.00 90.19 627 ARG A N 1
ATOM 5147 C CA . ARG A 1 627 ? 7.237 -8.905 -39.711 1.00 90.19 627 ARG A CA 1
ATOM 5148 C C . ARG A 1 627 ? 8.393 -8.202 -40.426 1.00 90.19 627 ARG A C 1
ATOM 5150 O O . ARG A 1 627 ? 8.171 -7.605 -41.476 1.00 90.19 627 ARG A O 1
ATOM 5157 N N . LEU A 1 628 ? 9.610 -8.280 -39.886 1.00 87.25 628 LEU A N 1
ATOM 5158 C CA . LEU A 1 628 ? 10.811 -7.744 -40.533 1.00 87.25 628 LEU A CA 1
ATOM 5159 C C . LEU A 1 628 ? 11.161 -8.518 -41.813 1.00 87.25 628 LEU A C 1
ATOM 5161 O O . LEU A 1 628 ? 11.526 -7.887 -42.801 1.00 87.25 628 LEU A O 1
ATOM 5165 N N . SER A 1 629 ? 10.981 -9.844 -41.839 1.00 86.81 629 SER A N 1
ATOM 5166 C CA . SER A 1 629 ? 11.151 -10.663 -43.049 1.00 86.81 629 SER A CA 1
ATOM 5167 C C . SER A 1 629 ? 10.144 -10.274 -44.135 1.00 86.81 629 SER A C 1
ATOM 5169 O O . SER A 1 629 ? 10.536 -9.975 -45.259 1.00 86.81 629 SER A O 1
ATOM 5171 N N . GLU A 1 630 ? 8.855 -10.168 -43.792 1.00 91.25 630 GLU A N 1
ATOM 5172 C CA . GLU A 1 630 ? 7.822 -9.687 -44.719 1.00 91.25 630 GLU A CA 1
ATOM 5173 C C . GLU A 1 630 ? 8.107 -8.269 -45.240 1.00 91.25 630 GLU A C 1
ATOM 5175 O O . GLU A 1 630 ? 7.873 -7.973 -46.412 1.00 91.25 630 GLU A O 1
ATOM 5180 N N . ALA A 1 631 ? 8.572 -7.364 -44.374 1.00 87.06 631 ALA A N 1
ATOM 5181 C CA . ALA A 1 631 ? 8.923 -6.001 -44.762 1.00 87.06 631 ALA A CA 1
ATOM 5182 C C . ALA A 1 631 ? 10.143 -5.981 -45.697 1.00 87.06 631 ALA A C 1
ATOM 5184 O O . ALA A 1 631 ? 10.137 -5.257 -46.691 1.00 87.06 631 ALA A O 1
ATOM 5185 N N . TRP A 1 632 ? 11.153 -6.812 -45.427 1.00 91.31 632 TRP A N 1
ATOM 5186 C CA . TRP A 1 632 ? 12.327 -6.972 -46.281 1.00 91.31 632 TRP A CA 1
ATOM 5187 C C . TRP A 1 632 ? 11.959 -7.531 -47.662 1.00 91.31 632 TRP A C 1
ATOM 5189 O O . TRP A 1 632 ? 12.431 -7.014 -48.673 1.00 91.31 632 TRP A O 1
ATOM 5199 N N . GLU A 1 633 ? 11.072 -8.526 -47.741 1.00 91.69 633 GLU A N 1
ATOM 5200 C CA . GLU A 1 633 ? 10.560 -9.055 -49.014 1.00 91.69 633 GLU A CA 1
ATOM 5201 C C . GLU A 1 633 ? 9.773 -7.999 -49.806 1.00 91.69 633 GLU A C 1
ATOM 5203 O O . GLU A 1 633 ? 9.983 -7.851 -51.013 1.00 91.69 633 GLU A O 1
ATOM 5208 N N . LYS A 1 634 ? 8.933 -7.199 -49.134 1.00 91.50 634 LYS A N 1
ATOM 5209 C CA . LYS A 1 634 ? 8.192 -6.079 -49.748 1.00 91.50 634 LYS A CA 1
ATOM 5210 C C . LYS A 1 634 ? 9.136 -4.980 -50.259 1.00 91.50 634 LYS A C 1
ATOM 5212 O O . LYS A 1 634 ? 8.950 -4.486 -51.366 1.00 91.50 634 LYS A O 1
ATOM 5217 N N . VAL A 1 635 ? 10.195 -4.641 -49.518 1.00 90.81 635 VAL A N 1
ATOM 5218 C CA . VAL A 1 635 ? 11.217 -3.668 -49.959 1.00 90.81 635 VAL A CA 1
ATOM 5219 C C . VAL A 1 635 ? 12.068 -4.227 -51.105 1.00 90.81 635 VAL A C 1
ATOM 5221 O O . VAL A 1 635 ? 12.341 -3.521 -52.075 1.00 90.81 635 VAL A O 1
ATOM 5224 N N . SER A 1 636 ? 12.459 -5.501 -51.037 1.00 88.69 636 SER A N 1
ATOM 5225 C CA . SER A 1 636 ? 13.255 -6.158 -52.078 1.00 88.69 636 SER A CA 1
ATOM 5226 C C . SER A 1 636 ? 12.483 -6.271 -53.398 1.00 88.69 636 SER A C 1
ATOM 5228 O O . SER A 1 636 ? 13.023 -5.927 -54.448 1.00 88.69 636 SER A O 1
ATOM 5230 N N . THR A 1 637 ? 11.204 -6.664 -53.351 1.00 91.56 637 THR A N 1
ATOM 5231 C CA . THR A 1 637 ? 10.333 -6.716 -54.539 1.00 91.56 637 THR A CA 1
ATOM 5232 C C . THR A 1 637 ? 10.041 -5.325 -55.100 1.00 91.56 637 THR A C 1
ATOM 5234 O O . THR A 1 637 ? 10.163 -5.146 -56.308 1.00 91.56 637 THR A O 1
ATOM 5237 N N . ALA A 1 638 ? 9.769 -4.317 -54.263 1.00 89.62 638 ALA A N 1
ATOM 5238 C CA . ALA A 1 638 ? 9.608 -2.932 -54.720 1.00 89.62 638 ALA A CA 1
ATOM 5239 C C . ALA A 1 638 ? 10.872 -2.389 -55.416 1.00 89.62 638 ALA A C 1
ATOM 5241 O O . ALA A 1 638 ? 10.772 -1.745 -56.458 1.00 89.62 638 ALA A O 1
ATOM 5242 N N . ARG A 1 639 ? 12.069 -2.702 -54.898 1.00 92.06 639 ARG A N 1
ATOM 5243 C CA . ARG A 1 639 ? 13.346 -2.347 -55.542 1.00 92.06 639 ARG A CA 1
ATOM 5244 C C . ARG A 1 639 ? 13.536 -3.053 -56.889 1.00 92.06 639 ARG A C 1
ATOM 5246 O O . ARG A 1 639 ? 13.999 -2.422 -57.829 1.00 92.06 639 ARG A O 1
ATOM 5253 N N . ILE A 1 640 ? 13.183 -4.337 -56.989 1.00 91.19 640 ILE A N 1
ATOM 5254 C CA . ILE A 1 640 ? 13.257 -5.093 -58.252 1.00 91.19 640 ILE A CA 1
ATOM 5255 C C . ILE A 1 640 ? 12.274 -4.520 -59.284 1.00 91.19 640 ILE A C 1
ATOM 5257 O O . ILE A 1 640 ? 12.643 -4.366 -60.442 1.00 91.19 640 ILE A O 1
ATOM 5261 N N . LEU A 1 641 ? 11.057 -4.152 -58.873 1.00 90.31 641 LEU A N 1
ATOM 5262 C CA . LEU A 1 641 ? 10.074 -3.520 -59.758 1.00 90.31 641 LEU A CA 1
ATOM 5263 C C . LEU A 1 641 ? 10.546 -2.148 -60.261 1.00 90.31 641 LEU A C 1
ATOM 5265 O O . LEU A 1 641 ? 10.430 -1.881 -61.451 1.00 90.31 641 LEU A O 1
ATOM 5269 N N . ALA A 1 642 ? 11.134 -1.315 -59.397 1.00 90.94 642 ALA A N 1
ATOM 5270 C CA . ALA A 1 642 ? 11.690 -0.021 -59.801 1.00 90.94 642 ALA A CA 1
ATOM 5271 C C . ALA A 1 642 ? 12.881 -0.161 -60.772 1.00 90.94 642 ALA A C 1
ATOM 5273 O O . ALA A 1 642 ? 13.002 0.619 -61.712 1.00 90.94 642 ALA A O 1
ATOM 5274 N N . GLU A 1 643 ? 13.736 -1.171 -60.582 1.00 92.69 643 GLU A N 1
ATOM 5275 C CA . GLU A 1 643 ? 14.826 -1.499 -61.513 1.00 92.69 643 GLU A CA 1
ATOM 5276 C C . GLU A 1 643 ? 14.283 -1.948 -62.883 1.00 92.69 643 GLU A C 1
ATOM 5278 O O . GLU A 1 643 ? 14.752 -1.475 -63.915 1.00 92.69 643 GLU A O 1
ATOM 5283 N N . VAL A 1 644 ? 13.244 -2.793 -62.909 1.00 90.88 644 VAL A N 1
ATOM 5284 C CA . VAL A 1 644 ? 12.563 -3.191 -64.156 1.00 90.88 644 VAL A CA 1
ATOM 5285 C C . VAL A 1 644 ? 11.909 -1.987 -64.842 1.00 90.88 644 VAL A C 1
ATOM 5287 O O . VAL A 1 644 ? 12.085 -1.815 -66.043 1.00 90.88 644 VAL A O 1
ATOM 5290 N N . GLU A 1 645 ? 11.238 -1.103 -64.099 1.00 93.00 645 GLU A N 1
ATOM 5291 C CA . GLU A 1 645 ? 10.629 0.122 -64.640 1.00 93.00 645 GLU A CA 1
ATOM 5292 C C . GLU A 1 645 ? 11.681 1.074 -65.248 1.00 93.00 645 GLU A C 1
ATOM 5294 O O . GLU A 1 645 ? 11.428 1.726 -66.262 1.00 93.00 645 GLU A O 1
ATOM 5299 N N . ILE A 1 646 ? 12.884 1.146 -64.664 1.00 91.75 646 ILE A N 1
ATOM 5300 C CA . ILE A 1 646 ? 14.021 1.889 -65.231 1.00 91.75 646 ILE A CA 1
ATOM 5301 C C . ILE A 1 646 ? 14.514 1.224 -66.523 1.00 91.75 646 ILE A C 1
ATOM 5303 O O . ILE A 1 646 ? 14.751 1.919 -67.510 1.00 91.75 646 ILE A O 1
ATOM 5307 N N . GLN A 1 647 ? 14.630 -0.105 -66.557 1.00 91.75 647 GLN A N 1
ATOM 5308 C CA . GLN A 1 647 ? 15.060 -0.834 -67.756 1.00 91.75 647 GLN A CA 1
ATOM 5309 C C . GLN A 1 647 ? 14.037 -0.722 -68.901 1.00 91.75 647 GLN A C 1
ATOM 5311 O O . GLN A 1 647 ? 14.434 -0.477 -70.039 1.00 91.75 647 GLN A O 1
ATOM 5316 N N . GLU A 1 648 ? 12.733 -0.793 -68.615 1.00 90.19 648 GLU A N 1
ATOM 5317 C CA . GLU A 1 648 ? 11.669 -0.531 -69.596 1.00 90.19 648 GLU A CA 1
ATOM 5318 C C . GLU A 1 648 ? 11.735 0.905 -70.139 1.00 90.19 648 GLU A C 1
ATOM 5320 O O . GLU A 1 648 ? 11.675 1.111 -71.353 1.00 90.19 648 GLU A O 1
ATOM 5325 N N . LYS A 1 649 ? 11.930 1.907 -69.268 1.00 91.31 649 LYS A N 1
ATOM 5326 C CA . LYS A 1 649 ? 12.107 3.308 -69.689 1.00 91.31 649 LYS A CA 1
ATOM 5327 C C . LYS A 1 649 ? 13.342 3.502 -70.562 1.00 91.31 649 LYS A C 1
ATOM 5329 O O . LYS A 1 649 ? 13.250 4.223 -71.550 1.00 91.31 649 LYS A O 1
ATOM 5334 N N . ASN A 1 650 ? 14.457 2.846 -70.247 1.00 90.94 650 ASN A N 1
ATOM 5335 C CA . ASN A 1 650 ? 15.669 2.911 -71.064 1.00 90.94 650 ASN A CA 1
ATOM 5336 C C . ASN A 1 650 ? 15.433 2.313 -72.462 1.00 90.94 650 ASN A C 1
ATOM 5338 O O . ASN A 1 650 ? 15.775 2.954 -73.446 1.00 90.94 650 ASN A O 1
ATOM 5342 N N . VAL A 1 651 ? 14.745 1.169 -72.576 1.00 92.56 651 VAL A N 1
ATOM 5343 C CA . VAL A 1 651 ? 14.382 0.581 -73.885 1.00 92.56 651 VAL A CA 1
ATOM 5344 C C . VAL A 1 651 ? 13.454 1.501 -74.698 1.00 92.56 651 VAL A C 1
ATOM 5346 O O . VAL A 1 651 ? 13.569 1.575 -75.923 1.00 92.56 651 VAL A O 1
ATOM 5349 N N . VAL A 1 652 ? 12.551 2.237 -74.041 1.00 88.94 652 VAL A N 1
ATOM 5350 C CA . VAL A 1 652 ? 11.718 3.259 -74.703 1.00 88.94 652 VAL A CA 1
ATOM 5351 C C . VAL A 1 652 ? 12.548 4.475 -75.136 1.00 88.94 652 VAL A C 1
ATOM 5353 O O . VAL A 1 652 ? 12.301 5.014 -76.214 1.00 88.94 652 VAL A O 1
ATOM 5356 N N . ILE A 1 653 ? 13.544 4.890 -74.348 1.00 89.25 653 ILE A N 1
ATOM 5357 C CA . ILE A 1 653 ? 14.488 5.956 -74.719 1.00 89.25 653 ILE A CA 1
ATOM 5358 C C . ILE A 1 653 ? 15.324 5.528 -75.933 1.00 89.25 653 ILE A C 1
ATOM 5360 O O . ILE A 1 653 ? 15.321 6.255 -76.921 1.00 89.25 653 ILE A O 1
ATOM 5364 N N . ASP A 1 654 ? 15.929 4.336 -75.922 1.00 91.06 654 ASP A N 1
ATOM 5365 C CA . ASP A 1 654 ? 16.711 3.788 -77.044 1.00 91.06 654 ASP A CA 1
ATOM 5366 C C . ASP A 1 654 ? 15.899 3.783 -78.357 1.00 91.06 654 ASP A C 1
ATOM 5368 O O . ASP A 1 654 ? 16.393 4.174 -79.419 1.00 91.06 654 ASP A O 1
ATOM 5372 N N . TYR A 1 655 ? 14.622 3.381 -78.289 1.00 90.62 655 TYR A N 1
ATOM 5373 C CA . TYR A 1 655 ? 13.707 3.415 -79.435 1.00 90.62 655 TYR A CA 1
ATOM 5374 C C . TYR A 1 655 ? 13.458 4.847 -79.939 1.00 90.62 655 TYR A C 1
ATOM 5376 O O . TYR A 1 655 ? 13.527 5.103 -81.144 1.00 90.62 655 TYR A O 1
ATOM 5384 N N . LEU A 1 656 ? 13.178 5.787 -79.030 1.00 90.00 656 LEU A N 1
ATOM 5385 C CA . LEU A 1 656 ? 12.906 7.184 -79.376 1.00 90.00 656 LEU A CA 1
ATOM 5386 C C . LEU A 1 656 ? 14.153 7.901 -79.911 1.00 90.00 656 LEU A C 1
ATOM 5388 O O . LEU A 1 656 ? 14.033 8.708 -80.833 1.00 90.00 656 LEU A O 1
ATOM 5392 N N . GLU A 1 657 ? 15.346 7.596 -79.396 1.00 92.00 657 GLU A N 1
ATOM 5393 C CA . GLU A 1 657 ? 16.607 8.127 -79.919 1.00 92.00 657 GLU A CA 1
ATOM 5394 C C . GLU A 1 657 ? 16.867 7.646 -81.353 1.00 92.00 657 GLU A C 1
ATOM 5396 O O . GLU A 1 657 ? 17.218 8.458 -82.214 1.00 92.00 657 GLU A O 1
ATOM 5401 N N . GLU A 1 658 ? 16.613 6.369 -81.665 1.00 92.00 658 GLU A N 1
ATOM 5402 C CA . GLU A 1 658 ? 16.738 5.857 -83.035 1.00 92.00 658 GLU A CA 1
ATOM 5403 C C . GLU A 1 658 ? 15.645 6.421 -83.972 1.00 92.00 658 GLU A C 1
ATOM 5405 O O . GLU A 1 658 ? 15.926 6.738 -85.133 1.00 92.00 658 GLU A O 1
ATOM 5410 N N . GLU A 1 659 ? 14.417 6.648 -83.487 1.00 90.31 659 GLU A N 1
ATOM 5411 C CA . GLU A 1 659 ? 13.363 7.318 -84.266 1.00 90.31 659 GLU A CA 1
ATOM 5412 C C . GLU A 1 659 ? 13.722 8.785 -84.575 1.00 90.31 659 GLU A C 1
ATOM 5414 O O . GLU A 1 659 ? 13.610 9.217 -85.735 1.00 90.31 659 GLU A O 1
ATOM 5419 N N . VAL A 1 660 ? 14.222 9.529 -83.580 1.00 89.56 660 VAL A N 1
ATOM 5420 C CA . VAL A 1 660 ? 14.737 10.903 -83.723 1.00 89.56 660 VAL A CA 1
ATOM 5421 C C . VAL A 1 660 ? 15.914 10.940 -84.697 1.00 89.56 660 VAL A C 1
ATOM 5423 O O . VAL A 1 660 ? 15.928 11.776 -85.599 1.00 89.56 660 VAL A O 1
ATOM 5426 N N . LYS A 1 661 ? 16.856 10.000 -84.595 1.00 90.62 661 LYS A N 1
ATOM 5427 C CA . LYS A 1 661 ? 18.000 9.837 -85.506 1.00 90.62 661 LYS A CA 1
ATOM 5428 C C . LYS A 1 661 ? 17.560 9.536 -86.943 1.00 90.62 661 LYS A C 1
ATOM 5430 O O . LYS A 1 661 ? 18.052 10.177 -87.875 1.00 90.62 661 LYS A O 1
ATOM 5435 N N . SER A 1 662 ? 16.562 8.669 -87.140 1.00 86.81 662 SER A N 1
ATOM 5436 C CA . SER A 1 662 ? 15.964 8.427 -88.465 1.00 86.81 662 SER A CA 1
ATOM 5437 C C . SER A 1 662 ? 15.282 9.679 -89.032 1.00 86.81 662 SER A C 1
ATOM 5439 O O . SER A 1 662 ? 15.294 9.916 -90.241 1.00 86.81 662 SER A O 1
ATOM 5441 N N . SER A 1 663 ? 14.680 10.493 -88.162 1.00 82.38 663 SER A N 1
ATOM 5442 C CA . SER A 1 663 ? 13.989 11.733 -88.527 1.00 82.38 663 SER A CA 1
ATOM 5443 C C . SER A 1 663 ? 14.978 12.851 -88.854 1.00 82.38 663 SER A C 1
ATOM 5445 O O . SER A 1 663 ? 14.767 13.590 -89.815 1.00 82.38 663 SER A O 1
ATOM 5447 N N . HIS A 1 664 ? 16.102 12.909 -88.138 1.00 84.31 664 HIS A N 1
ATOM 5448 C CA . HIS A 1 664 ? 17.226 13.789 -88.437 1.00 84.31 664 HIS A CA 1
ATOM 5449 C C . HIS A 1 664 ? 17.821 13.472 -89.814 1.00 84.31 664 HIS A C 1
ATOM 5451 O O . HIS A 1 664 ? 17.911 14.373 -90.640 1.00 84.31 664 HIS A O 1
ATOM 5457 N N . GLN A 1 665 ? 18.102 12.199 -90.125 1.00 86.56 665 GLN A N 1
ATOM 5458 C CA . GLN A 1 665 ? 18.576 11.799 -91.460 1.00 86.56 665 GLN A CA 1
ATOM 5459 C C . GLN A 1 665 ? 17.573 12.131 -92.578 1.00 86.56 665 GLN A C 1
ATOM 5461 O O . GLN A 1 665 ? 17.970 12.571 -93.656 1.00 86.56 665 GLN A O 1
ATOM 5466 N N . LYS A 1 666 ? 16.261 11.968 -92.344 1.00 84.44 666 LYS A N 1
ATOM 5467 C CA . LYS A 1 666 ? 15.223 12.375 -93.313 1.00 84.44 666 LYS A CA 1
ATOM 5468 C C . LYS A 1 666 ? 15.234 13.888 -93.560 1.00 84.44 666 LYS A C 1
ATOM 5470 O O . LYS A 1 666 ? 15.131 14.304 -94.713 1.00 84.44 666 LYS A O 1
ATOM 5475 N N . LEU A 1 667 ? 15.382 14.698 -92.510 1.00 81.44 667 LEU A N 1
ATOM 5476 C CA . LEU A 1 667 ? 15.510 16.154 -92.625 1.00 81.44 667 LEU A CA 1
ATOM 5477 C C . LEU A 1 667 ? 16.817 16.555 -93.318 1.00 81.44 667 LEU A C 1
ATOM 5479 O O . LEU A 1 667 ? 16.790 17.398 -94.208 1.00 81.44 667 LEU A O 1
ATOM 5483 N N . GLU A 1 668 ? 17.940 15.927 -92.977 1.00 82.56 668 GLU A N 1
ATOM 5484 C CA . GLU A 1 668 ? 19.248 16.170 -93.591 1.00 82.56 668 GLU A CA 1
ATOM 5485 C C . GLU A 1 668 ? 19.225 15.871 -95.100 1.00 82.56 668 GLU A C 1
ATOM 5487 O O . GLU A 1 668 ? 19.655 16.705 -95.895 1.00 82.56 668 GLU A O 1
ATOM 5492 N N . MET A 1 669 ? 18.604 14.761 -95.522 1.00 80.81 669 MET A N 1
ATOM 5493 C CA . MET A 1 669 ? 18.362 14.470 -96.943 1.00 80.81 669 MET A CA 1
ATOM 5494 C C . MET A 1 669 ? 17.447 15.505 -97.619 1.00 80.81 669 MET A C 1
ATOM 5496 O O . MET A 1 669 ? 17.703 15.886 -98.761 1.00 80.81 669 MET A O 1
ATOM 5500 N N . GLN A 1 670 ? 16.397 15.990 -96.944 1.00 79.38 670 GLN A N 1
ATOM 5501 C CA . GLN A 1 670 ? 15.518 17.033 -97.494 1.00 79.38 670 GLN A CA 1
ATOM 5502 C C . GLN A 1 670 ? 16.237 18.381 -97.646 1.00 79.38 670 GLN A C 1
ATOM 5504 O O . GLN A 1 670 ? 16.103 19.026 -98.687 1.00 79.38 670 GLN A O 1
ATOM 5509 N N . TYR A 1 671 ? 17.026 18.798 -96.652 1.00 76.81 671 TYR A N 1
ATOM 5510 C CA . TYR A 1 671 ? 17.834 20.015 -96.734 1.00 76.81 671 TYR A CA 1
ATOM 5511 C C . TYR A 1 671 ? 18.951 19.883 -97.775 1.00 76.81 671 TYR A C 1
ATOM 5513 O O . TYR A 1 671 ? 19.156 20.821 -98.542 1.00 76.81 671 TYR A O 1
ATOM 5521 N N . GLY A 1 672 ? 19.605 18.722 -97.878 1.00 78.50 672 GLY A N 1
ATOM 5522 C CA . GLY A 1 672 ? 20.577 18.419 -98.932 1.00 78.50 672 GLY A CA 1
ATOM 5523 C C . GLY A 1 672 ? 19.971 18.565 -100.329 1.00 78.50 672 GLY A C 1
ATOM 5524 O O . GLY A 1 672 ? 20.446 19.376 -101.120 1.00 78.50 672 GLY A O 1
ATOM 5525 N N . ALA A 1 673 ? 18.851 17.888 -100.598 1.00 78.31 673 ALA A N 1
ATOM 5526 C CA . ALA A 1 673 ? 18.142 17.991 -101.875 1.00 78.31 673 ALA A CA 1
ATOM 5527 C C . ALA A 1 673 ? 17.645 19.422 -102.176 1.00 78.31 673 ALA A C 1
ATOM 5529 O O . ALA A 1 673 ? 17.670 19.863 -103.326 1.00 78.31 673 ALA A O 1
ATOM 5530 N N . ALA A 1 674 ? 17.226 20.182 -101.157 1.00 79.62 674 ALA A N 1
ATOM 5531 C CA . ALA A 1 674 ? 16.849 21.588 -101.315 1.00 79.62 674 ALA A CA 1
ATOM 5532 C C . ALA A 1 674 ? 18.055 22.493 -101.637 1.00 79.62 674 ALA A C 1
ATOM 5534 O O . ALA A 1 674 ? 17.931 23.416 -102.446 1.00 79.62 674 ALA A O 1
ATOM 5535 N N . ILE A 1 675 ? 19.224 22.222 -101.046 1.00 79.50 675 ILE A N 1
ATOM 5536 C CA . ILE A 1 675 ? 20.482 22.920 -101.341 1.00 79.50 675 ILE A CA 1
ATOM 5537 C C . ILE A 1 675 ? 20.954 22.587 -102.761 1.00 79.50 675 ILE A C 1
ATOM 5539 O O . ILE A 1 675 ? 21.261 23.511 -103.511 1.00 79.50 675 ILE A O 1
ATOM 5543 N N . GLU A 1 676 ? 20.941 21.318 -103.174 1.00 80.75 676 GLU A N 1
ATOM 5544 C CA . GLU A 1 676 ? 21.269 20.905 -104.548 1.00 80.75 676 GLU A CA 1
ATOM 5545 C C . GLU A 1 676 ? 20.322 21.544 -105.575 1.00 80.75 676 GLU A C 1
ATOM 5547 O O . GLU A 1 676 ? 20.773 22.097 -106.580 1.00 80.75 676 GLU A O 1
ATOM 5552 N N . ALA A 1 677 ? 19.012 21.568 -105.302 1.00 80.94 677 ALA A N 1
ATOM 5553 C CA . ALA A 1 677 ? 18.039 22.251 -106.152 1.00 80.94 677 ALA A CA 1
ATOM 5554 C C . ALA A 1 677 ? 18.329 23.761 -106.270 1.00 80.94 677 ALA A C 1
ATOM 5556 O O . ALA A 1 677 ? 18.254 24.318 -107.368 1.00 80.94 677 ALA A O 1
ATOM 5557 N N . LYS A 1 678 ? 18.722 24.424 -105.172 1.00 80.69 678 LYS A N 1
ATOM 5558 C CA . LYS A 1 678 ? 19.115 25.844 -105.180 1.00 80.69 678 LYS A CA 1
ATOM 5559 C C . LYS A 1 678 ? 20.455 26.092 -105.873 1.00 80.69 678 LYS A C 1
ATOM 5561 O O . LYS A 1 678 ? 20.586 27.097 -106.568 1.00 80.69 678 LYS A O 1
ATOM 5566 N N . GLN A 1 679 ? 21.418 25.178 -105.770 1.00 81.06 679 GLN A N 1
ATOM 5567 C CA . GLN A 1 679 ? 22.659 25.230 -106.549 1.00 81.06 679 GLN A CA 1
ATOM 5568 C C . GLN A 1 679 ? 22.380 25.059 -108.050 1.00 81.06 679 GLN A C 1
ATOM 5570 O O . GLN A 1 679 ? 22.945 25.791 -108.859 1.00 81.06 679 GLN A O 1
ATOM 5575 N N . LEU A 1 680 ? 21.452 24.176 -108.434 1.00 84.12 680 LEU A N 1
ATOM 5576 C CA . LEU A 1 680 ? 21.042 23.983 -109.827 1.00 84.12 680 LEU A CA 1
ATOM 5577 C C . LEU A 1 680 ? 20.267 25.189 -110.391 1.00 84.12 680 LEU A C 1
ATOM 5579 O O . LEU A 1 680 ? 20.449 25.546 -111.556 1.00 84.12 680 LEU A O 1
ATOM 5583 N N . GLU A 1 681 ? 19.425 25.849 -109.589 1.00 82.31 681 GLU A N 1
ATOM 5584 C CA . GLU A 1 681 ? 18.834 27.148 -109.947 1.00 82.31 681 GLU A CA 1
ATOM 5585 C C . GLU A 1 681 ? 19.905 28.236 -110.106 1.00 82.31 681 GLU A C 1
ATOM 5587 O O . GLU A 1 681 ? 19.881 28.974 -111.092 1.00 82.31 681 GLU A O 1
ATOM 5592 N N . MET A 1 682 ? 20.872 28.309 -109.185 1.00 82.19 682 MET A N 1
ATOM 5593 C CA . MET A 1 682 ? 21.980 29.264 -109.259 1.00 82.19 682 MET A CA 1
ATOM 5594 C C . MET A 1 682 ? 22.854 29.027 -110.498 1.00 82.19 682 MET A C 1
ATOM 5596 O O . MET A 1 682 ? 23.236 29.991 -111.156 1.00 82.19 682 MET A O 1
ATOM 5600 N N . MET A 1 683 ? 23.110 27.770 -110.873 1.00 83.06 683 MET A N 1
ATOM 5601 C CA . MET A 1 683 ? 23.848 27.428 -112.092 1.00 83.06 683 MET A CA 1
ATOM 5602 C C . MET A 1 683 ? 23.088 27.875 -113.348 1.00 83.06 683 MET A C 1
ATOM 5604 O O . MET A 1 683 ? 23.657 28.564 -114.187 1.00 83.06 683 MET A O 1
ATOM 5608 N N . LYS A 1 684 ? 21.771 27.626 -113.427 1.00 84.00 684 LYS A N 1
ATOM 5609 C CA . LYS A 1 684 ? 20.922 28.135 -114.524 1.00 84.00 684 LYS A CA 1
ATOM 5610 C C . LYS A 1 684 ? 20.906 29.667 -114.596 1.00 84.00 684 LYS A C 1
ATOM 5612 O O . LYS A 1 684 ? 20.893 30.228 -115.690 1.00 84.00 684 LYS A O 1
ATOM 5617 N N . ALA A 1 685 ? 20.911 30.355 -113.454 1.00 80.25 685 ALA A N 1
ATOM 5618 C CA . ALA A 1 685 ? 21.021 31.814 -113.406 1.00 80.25 685 ALA A CA 1
ATOM 5619 C C . ALA A 1 685 ? 22.415 32.301 -113.852 1.00 80.25 685 ALA A C 1
ATOM 5621 O O . ALA A 1 685 ? 22.521 33.313 -114.546 1.00 80.25 685 ALA A O 1
ATOM 5622 N N . MET A 1 686 ? 23.474 31.560 -113.517 1.00 79.56 686 MET A N 1
ATOM 5623 C CA . MET A 1 686 ? 24.844 31.827 -113.955 1.00 79.56 686 MET A CA 1
ATOM 5624 C C . MET A 1 686 ? 25.007 31.624 -115.469 1.00 79.56 686 MET A C 1
ATOM 5626 O O . MET A 1 686 ? 25.592 32.482 -116.122 1.00 79.56 686 MET A O 1
ATOM 5630 N N . ASP A 1 687 ? 24.401 30.589 -116.057 1.00 81.94 687 ASP A N 1
ATOM 5631 C CA . ASP A 1 687 ? 24.364 30.373 -117.512 1.00 81.94 687 ASP A CA 1
ATOM 5632 C C . ASP A 1 687 ? 23.590 31.490 -118.240 1.00 81.94 687 ASP A C 1
ATOM 5634 O O . ASP A 1 687 ? 23.991 31.957 -119.312 1.00 81.94 687 ASP A O 1
ATOM 5638 N N . GLN A 1 688 ? 22.500 31.990 -117.643 1.00 82.19 688 GLN A N 1
ATOM 5639 C CA . GLN A 1 688 ? 21.770 33.160 -118.152 1.00 82.19 688 GLN A CA 1
ATOM 5640 C C . GLN A 1 688 ? 22.592 34.455 -118.057 1.00 82.19 688 GLN A C 1
ATOM 5642 O O . GLN A 1 688 ? 22.488 35.314 -118.933 1.00 82.19 688 GLN A O 1
ATOM 5647 N N . LEU A 1 689 ? 23.431 34.611 -117.030 1.00 80.19 689 LEU A N 1
ATOM 5648 C CA . LEU A 1 689 ? 24.361 35.739 -116.925 1.00 80.19 689 LEU A CA 1
ATOM 5649 C C . LEU A 1 689 ? 25.543 35.603 -117.896 1.00 80.19 689 LEU A C 1
ATOM 5651 O O . LEU A 1 689 ? 25.913 36.591 -118.522 1.00 80.19 689 LEU A O 1
ATOM 5655 N N . GLY A 1 690 ? 26.083 34.397 -118.086 1.00 80.69 690 GLY A N 1
ATOM 5656 C CA . GLY A 1 690 ? 27.158 34.111 -119.039 1.00 80.69 690 GLY A CA 1
ATOM 5657 C C . GLY A 1 690 ? 26.727 34.333 -120.488 1.00 80.69 690 GLY A C 1
ATOM 5658 O O . GLY A 1 690 ? 27.414 35.015 -121.244 1.00 80.69 690 GLY A O 1
ATOM 5659 N N . SER A 1 691 ? 25.540 33.857 -120.869 1.00 80.38 691 SER A N 1
ATOM 5660 C CA . SER A 1 691 ? 24.968 34.128 -122.195 1.00 80.38 691 SER A CA 1
ATOM 5661 C C . SER A 1 691 ? 24.667 35.618 -122.414 1.00 80.38 691 SER A C 1
ATOM 5663 O O . SER A 1 691 ? 25.004 36.150 -123.473 1.00 80.38 691 SER A O 1
ATOM 5665 N N . ARG A 1 692 ? 24.147 36.334 -121.403 1.00 82.06 692 ARG A N 1
ATOM 5666 C CA . ARG A 1 692 ? 24.032 37.808 -121.442 1.00 82.06 692 ARG A CA 1
ATOM 5667 C C . ARG A 1 692 ? 25.390 38.498 -121.602 1.00 82.06 692 ARG A C 1
ATOM 5669 O O . ARG A 1 692 ? 25.501 39.411 -122.419 1.00 82.06 692 ARG A O 1
ATOM 5676 N N . LEU A 1 693 ? 26.422 38.054 -120.884 1.00 80.19 693 LEU A N 1
ATOM 5677 C CA . LEU A 1 693 ? 27.781 38.591 -120.995 1.00 80.19 693 LEU A CA 1
ATOM 5678 C C . LEU A 1 693 ? 28.347 38.381 -122.406 1.00 80.19 693 LEU A C 1
ATOM 5680 O O . LEU A 1 693 ? 28.846 39.335 -122.988 1.00 80.19 693 LEU A O 1
ATOM 5684 N N . ILE A 1 694 ? 28.171 37.198 -123.002 1.00 79.94 694 ILE A N 1
ATOM 5685 C CA . ILE A 1 694 ? 28.578 36.914 -124.390 1.00 79.94 694 ILE A CA 1
ATOM 5686 C C . ILE A 1 694 ? 27.831 37.815 -125.387 1.00 79.94 694 ILE A C 1
ATOM 5688 O O . ILE A 1 694 ? 28.447 38.343 -126.313 1.00 79.94 694 ILE A O 1
ATOM 5692 N N . THR A 1 695 ? 26.528 38.069 -125.196 1.00 76.50 695 THR A N 1
ATOM 5693 C CA . THR A 1 695 ? 25.814 39.047 -126.042 1.00 76.50 695 THR A CA 1
ATOM 5694 C C . THR A 1 695 ? 26.315 40.479 -125.836 1.00 76.50 695 THR A C 1
ATOM 5696 O O . THR A 1 695 ? 26.427 41.220 -126.809 1.00 76.50 695 THR A O 1
ATOM 5699 N N . SER A 1 696 ? 26.694 40.855 -124.610 1.00 76.88 696 SER A N 1
ATOM 5700 C CA . SER A 1 696 ? 27.292 42.160 -124.301 1.00 76.88 696 SER A CA 1
ATOM 5701 C C . SER A 1 696 ? 28.684 42.313 -124.925 1.00 76.88 696 SER A C 1
ATOM 5703 O O . SER A 1 696 ? 28.980 43.338 -125.527 1.00 76.88 696 SER A O 1
ATOM 5705 N N . GLU A 1 697 ? 29.518 41.269 -124.893 1.00 77.88 697 GLU A N 1
ATOM 5706 C CA . GLU A 1 697 ? 30.793 41.242 -125.615 1.00 77.88 697 GLU A CA 1
ATOM 5707 C C . GLU A 1 697 ? 30.609 41.325 -127.131 1.00 77.88 697 GLU A C 1
ATOM 5709 O O . GLU A 1 697 ? 31.413 41.958 -127.807 1.00 77.88 697 GLU A O 1
ATOM 5714 N N . CYS A 1 698 ? 29.573 40.690 -127.684 1.00 75.25 698 CYS A N 1
ATOM 5715 C CA . CYS A 1 698 ? 29.267 40.775 -129.110 1.00 75.25 698 CYS A CA 1
ATOM 5716 C C . CYS A 1 698 ? 28.864 42.206 -129.509 1.00 75.25 698 CYS A C 1
ATOM 5718 O O . CYS A 1 698 ? 29.336 42.719 -130.524 1.00 75.25 698 CYS A O 1
ATOM 5720 N N . VAL A 1 699 ? 28.071 42.886 -128.670 1.00 78.44 699 VAL A N 1
ATOM 5721 C CA . VAL A 1 699 ? 27.751 44.314 -128.826 1.00 78.44 699 VAL A CA 1
ATOM 5722 C C . VAL A 1 699 ? 29.002 45.186 -128.670 1.00 78.44 699 VAL A C 1
ATOM 5724 O O . VAL A 1 699 ? 29.227 46.051 -129.511 1.00 78.44 699 VAL A O 1
ATOM 5727 N N . ASN A 1 700 ? 29.859 44.930 -127.678 1.00 75.75 700 ASN A N 1
ATOM 5728 C CA . ASN A 1 700 ? 31.113 45.666 -127.498 1.00 75.75 700 ASN A CA 1
ATOM 5729 C C . ASN A 1 700 ? 32.056 45.485 -128.693 1.00 75.75 700 ASN A C 1
ATOM 5731 O O . ASN A 1 700 ? 32.525 46.479 -129.225 1.00 75.75 700 ASN A O 1
ATOM 5735 N N . LYS A 1 701 ? 32.256 44.260 -129.196 1.00 77.44 701 LYS A N 1
ATOM 5736 C CA . LYS A 1 701 ? 33.058 43.987 -130.405 1.00 77.44 701 LYS A CA 1
ATOM 5737 C C . LYS A 1 701 ? 32.485 44.681 -131.647 1.00 77.44 701 LYS A C 1
ATOM 5739 O O . LYS A 1 701 ? 33.239 45.120 -132.513 1.00 77.44 701 LYS A O 1
ATOM 5744 N N . LYS A 1 702 ? 31.158 44.846 -131.725 1.00 78.38 702 LYS A N 1
ATOM 5745 C CA . LYS A 1 702 ? 30.514 45.654 -132.772 1.00 78.38 702 LYS A CA 1
ATOM 5746 C C . LYS A 1 702 ? 30.810 47.148 -132.595 1.00 78.38 702 LYS A C 1
ATOM 5748 O O . LYS A 1 702 ? 31.241 47.772 -133.559 1.00 78.38 702 LYS A O 1
ATOM 5753 N N . LEU A 1 703 ? 30.685 47.693 -131.384 1.00 76.81 703 LEU A N 1
ATOM 5754 C CA . LEU A 1 703 ? 31.051 49.082 -131.064 1.00 76.81 703 LEU A CA 1
ATOM 5755 C C . LEU A 1 703 ? 32.554 49.360 -131.255 1.00 76.81 703 LEU A C 1
ATOM 5757 O O . LEU A 1 703 ? 32.924 50.444 -131.689 1.00 76.81 703 LEU A O 1
ATOM 5761 N N . GLU A 1 704 ? 33.429 48.389 -130.990 1.00 74.19 704 GLU A N 1
ATOM 5762 C CA . GLU A 1 704 ? 34.863 48.444 -131.300 1.00 74.19 704 GLU A CA 1
ATOM 5763 C C . GLU A 1 704 ? 35.101 48.470 -132.813 1.00 74.19 704 GLU A C 1
ATOM 5765 O O . GLU A 1 704 ? 35.923 49.253 -133.280 1.00 74.19 704 GLU A O 1
ATOM 5770 N N . SER A 1 705 ? 34.352 47.685 -133.598 1.00 77.06 705 SER A N 1
ATOM 5771 C CA . SER A 1 705 ? 34.429 47.739 -135.064 1.00 77.06 705 SER A CA 1
ATOM 5772 C C . SER A 1 705 ? 33.890 49.056 -135.640 1.00 77.06 705 SER A C 1
ATOM 5774 O O . SER A 1 705 ? 34.483 49.600 -136.566 1.00 77.06 705 SER A O 1
ATOM 5776 N N . GLU A 1 706 ? 32.832 49.622 -135.053 1.00 77.88 706 GLU A N 1
ATOM 5777 C CA . GLU A 1 706 ? 32.267 50.921 -135.440 1.00 77.88 706 GLU A CA 1
ATOM 5778 C C . GLU A 1 706 ? 33.213 52.074 -135.052 1.00 77.88 706 GLU A C 1
ATOM 5780 O O . GLU A 1 706 ? 33.490 52.937 -135.881 1.00 77.88 706 GLU A O 1
ATOM 5785 N N . ASN A 1 707 ? 33.827 52.034 -133.863 1.00 75.31 707 ASN A N 1
ATOM 5786 C CA . ASN A 1 707 ? 34.930 52.929 -133.489 1.00 75.31 707 ASN A CA 1
ATOM 5787 C C . ASN A 1 707 ? 36.166 52.743 -134.384 1.00 75.31 707 ASN A C 1
ATOM 5789 O O . ASN A 1 707 ? 36.862 53.714 -134.664 1.00 75.31 707 ASN A O 1
ATOM 5793 N N . GLY A 1 708 ? 36.443 51.521 -134.846 1.00 77.56 708 GLY A N 1
ATOM 5794 C CA . GLY A 1 708 ? 37.509 51.224 -135.802 1.00 77.56 708 GLY A CA 1
ATOM 5795 C C . GLY A 1 708 ? 37.262 51.874 -137.163 1.00 77.56 708 GLY A C 1
ATOM 5796 O O . GLY A 1 708 ? 38.165 52.503 -137.707 1.00 77.56 708 GLY A O 1
ATOM 5797 N N . VAL A 1 709 ? 36.027 51.804 -137.672 1.00 79.38 709 VAL A N 1
ATOM 5798 C CA . VAL A 1 709 ? 35.602 52.509 -138.894 1.00 79.38 709 VAL A CA 1
ATOM 5799 C C . VAL A 1 709 ? 35.661 54.026 -138.701 1.00 79.38 709 VAL A C 1
ATOM 5801 O O . VAL A 1 709 ? 36.208 54.710 -139.557 1.00 79.38 709 VAL A O 1
ATOM 5804 N N . LEU A 1 710 ? 35.207 54.560 -137.563 1.00 76.00 710 LEU A N 1
ATOM 5805 C CA . LEU A 1 710 ? 35.326 55.991 -137.253 1.00 76.00 710 LEU A CA 1
ATOM 5806 C C . LEU A 1 710 ? 36.793 56.443 -137.124 1.00 76.00 710 LEU A C 1
ATOM 5808 O O . LEU A 1 710 ? 37.137 57.538 -137.559 1.00 76.00 710 LEU A O 1
ATOM 5812 N N . LEU A 1 711 ? 37.686 55.608 -136.584 1.00 75.62 711 LEU A N 1
ATOM 5813 C CA . LEU A 1 711 ? 39.134 55.857 -136.574 1.00 75.62 711 LEU A CA 1
ATOM 5814 C C . LEU A 1 711 ? 39.757 55.769 -137.972 1.00 75.62 711 LEU A C 1
ATOM 5816 O O . LEU A 1 711 ? 40.745 56.454 -138.235 1.00 75.62 711 LEU A O 1
ATOM 5820 N N . GLU A 1 712 ? 39.206 54.951 -138.868 1.00 77.25 712 GLU A N 1
ATOM 5821 C CA . GLU A 1 712 ? 39.592 54.905 -140.279 1.00 77.25 712 GLU A CA 1
ATOM 5822 C C . GLU A 1 712 ? 39.111 56.161 -141.021 1.00 77.25 712 GLU A C 1
ATOM 5824 O O . GLU A 1 712 ? 39.899 56.767 -141.738 1.00 77.25 712 GLU A O 1
ATOM 5829 N N . GLU A 1 713 ? 37.882 56.630 -140.783 1.00 79.38 713 GLU A N 1
ATOM 5830 C CA . GLU A 1 713 ? 37.376 57.899 -141.322 1.00 79.38 713 GLU A CA 1
ATOM 5831 C C . GLU A 1 713 ? 38.148 59.105 -140.777 1.00 79.38 713 GLU A C 1
ATOM 5833 O O . GLU A 1 713 ? 38.531 59.976 -141.552 1.00 79.38 713 GLU A O 1
ATOM 5838 N N . VAL A 1 714 ? 38.468 59.149 -139.480 1.00 73.50 714 VAL A N 1
ATOM 5839 C CA . VAL A 1 714 ? 39.320 60.201 -138.894 1.00 73.50 714 VAL A CA 1
ATOM 5840 C C . VAL A 1 714 ? 40.733 60.162 -139.481 1.00 73.50 714 VAL A C 1
ATOM 5842 O O . VAL A 1 714 ? 41.301 61.217 -139.768 1.00 73.50 714 VAL A O 1
ATOM 5845 N N . ARG A 1 715 ? 41.304 58.973 -139.718 1.00 76.94 715 ARG A N 1
ATOM 5846 C CA . ARG A 1 715 ? 42.609 58.844 -140.385 1.00 76.94 715 ARG A CA 1
ATOM 5847 C C . ARG A 1 715 ? 42.531 59.274 -141.846 1.00 76.94 715 ARG A C 1
ATOM 5849 O O . ARG A 1 715 ? 43.399 60.018 -142.281 1.00 76.94 715 ARG A O 1
ATOM 5856 N N . LYS A 1 716 ? 41.476 58.890 -142.567 1.00 80.56 716 LYS A N 1
ATOM 5857 C CA . LYS A 1 716 ? 41.211 59.290 -143.954 1.00 80.56 716 LYS A CA 1
ATOM 5858 C C . LYS A 1 716 ? 41.021 60.800 -144.072 1.00 80.56 716 LYS A C 1
ATOM 5860 O O . LYS A 1 716 ? 41.685 61.399 -144.898 1.00 80.56 716 LYS A O 1
ATOM 5865 N N . LEU A 1 717 ? 40.242 61.431 -143.194 1.00 77.38 717 LEU A N 1
ATOM 5866 C CA . LEU A 1 717 ? 40.107 62.891 -143.106 1.00 77.38 717 LEU A CA 1
ATOM 5867 C C . LEU A 1 717 ? 41.432 63.576 -142.726 1.00 77.38 717 LEU A C 1
ATOM 5869 O O . LEU A 1 717 ? 41.704 64.687 -143.176 1.00 77.38 717 LEU A O 1
ATOM 5873 N N . SER A 1 718 ? 42.287 62.926 -141.927 1.00 71.25 718 SER A N 1
ATOM 5874 C CA . SER A 1 718 ? 43.635 63.429 -141.633 1.00 71.25 718 SER A CA 1
ATOM 5875 C C . SER A 1 718 ? 44.582 63.296 -142.830 1.00 71.25 718 SER A C 1
ATOM 5877 O O . SER A 1 718 ? 45.354 64.218 -143.077 1.00 71.25 718 SER A O 1
ATOM 5879 N N . SER A 1 719 ? 44.505 62.209 -143.601 1.00 75.31 719 SER A N 1
ATOM 5880 C CA . SER A 1 719 ? 45.259 62.039 -144.847 1.00 75.31 719 SER A CA 1
ATOM 5881 C C . SER A 1 719 ? 44.733 62.938 -145.962 1.00 75.31 719 SER A C 1
ATOM 5883 O O . SER A 1 719 ? 45.539 63.515 -146.668 1.00 75.31 719 SER A O 1
ATOM 5885 N N . GLU A 1 720 ? 43.423 63.162 -146.074 1.00 78.12 720 GLU A N 1
ATOM 5886 C CA . GLU A 1 720 ? 42.821 64.150 -146.980 1.00 78.12 720 GLU A CA 1
ATOM 5887 C C . GLU A 1 720 ? 43.227 65.574 -146.588 1.00 78.12 720 GLU A C 1
ATOM 5889 O O . GLU A 1 720 ? 43.487 66.398 -147.454 1.00 78.12 720 GLU A O 1
ATOM 5894 N N . LYS A 1 721 ? 43.360 65.874 -145.290 1.00 73.81 721 LYS A N 1
ATOM 5895 C CA . LYS A 1 721 ? 43.945 67.132 -144.799 1.00 73.81 721 LYS A CA 1
ATOM 5896 C C . LYS A 1 721 ? 45.434 67.245 -145.149 1.00 73.81 721 LYS A C 1
ATOM 5898 O O . LYS A 1 721 ? 45.876 68.331 -145.518 1.00 73.81 721 LYS A O 1
ATOM 5903 N N . GLU A 1 722 ? 46.216 66.175 -145.022 1.00 73.31 722 GLU A N 1
ATOM 5904 C CA . GLU A 1 722 ? 47.631 66.156 -145.426 1.00 73.31 722 GLU A CA 1
ATOM 5905 C C . GLU A 1 722 ? 47.799 66.230 -146.948 1.00 73.31 722 GLU A C 1
ATOM 5907 O O . GLU A 1 722 ? 48.696 66.919 -147.420 1.00 73.31 722 GLU A O 1
ATOM 5912 N N . GLU A 1 723 ? 46.893 65.633 -147.719 1.00 76.19 723 GLU A N 1
ATOM 5913 C CA . GLU A 1 723 ? 46.809 65.737 -149.175 1.00 76.19 723 GLU A CA 1
ATOM 5914 C C . GLU A 1 723 ? 46.346 67.135 -149.604 1.00 76.19 723 GLU A C 1
ATOM 5916 O O . GLU A 1 723 ? 46.891 67.687 -150.553 1.00 76.19 723 GLU A O 1
ATOM 5921 N N . LEU A 1 724 ? 45.445 67.784 -148.855 1.00 77.69 724 LEU A N 1
ATOM 5922 C CA . LEU A 1 724 ? 45.092 69.192 -149.053 1.00 77.69 724 LEU A CA 1
ATOM 5923 C C . LEU A 1 724 ? 46.285 70.111 -148.747 1.00 77.69 724 LEU A C 1
ATOM 5925 O O . LEU A 1 724 ? 46.525 71.068 -149.479 1.00 77.69 724 LEU A O 1
ATOM 5929 N N . LEU A 1 725 ? 47.070 69.813 -147.706 1.00 67.62 725 LEU A N 1
ATOM 5930 C CA . LEU A 1 725 ? 48.320 70.517 -147.397 1.00 67.62 725 LEU A CA 1
ATOM 5931 C C . LEU A 1 725 ? 49.396 70.264 -148.465 1.00 67.62 725 LEU A C 1
ATOM 5933 O O . LEU A 1 725 ? 50.088 71.203 -148.853 1.00 67.62 725 LEU A O 1
ATOM 5937 N N . ALA A 1 726 ? 49.495 69.044 -148.997 1.00 70.31 726 ALA A N 1
ATOM 5938 C CA . ALA A 1 726 ? 50.365 68.699 -150.118 1.00 70.31 726 ALA A CA 1
ATOM 5939 C C . ALA A 1 726 ? 49.904 69.363 -151.426 1.00 70.31 726 ALA A C 1
ATOM 5941 O O . ALA A 1 726 ? 50.738 69.801 -152.209 1.00 70.31 726 ALA A O 1
ATOM 5942 N N . HIS A 1 727 ? 48.597 69.535 -151.636 1.00 75.19 727 HIS A N 1
ATOM 5943 C CA . HIS A 1 727 ? 48.038 70.340 -152.719 1.00 75.19 727 HIS A CA 1
ATOM 5944 C C . HIS A 1 727 ? 48.325 71.831 -152.522 1.00 75.19 727 HIS A C 1
ATOM 5946 O O . HIS A 1 727 ? 48.653 72.499 -153.492 1.00 75.19 727 HIS A O 1
ATOM 5952 N N . ILE A 1 728 ? 48.266 72.370 -151.300 1.00 67.19 728 ILE A N 1
ATOM 5953 C CA . ILE A 1 728 ? 48.627 73.770 -151.007 1.00 67.19 728 ILE A CA 1
ATOM 5954 C C . ILE A 1 728 ? 50.131 74.007 -151.229 1.00 67.19 728 ILE A C 1
ATOM 5956 O O . ILE A 1 728 ? 50.513 74.998 -151.854 1.00 67.19 728 ILE A O 1
ATOM 5960 N N . LEU A 1 729 ? 50.991 73.075 -150.804 1.00 63.25 729 LEU A N 1
ATOM 5961 C CA . LEU A 1 729 ? 52.423 73.081 -151.122 1.00 63.25 729 LEU A CA 1
ATOM 5962 C C . LEU A 1 729 ? 52.661 72.933 -152.632 1.00 63.25 729 LEU A C 1
ATOM 5964 O O . LEU A 1 729 ? 53.413 73.710 -153.210 1.00 63.25 729 LEU A O 1
ATOM 5968 N N . GLY A 1 730 ? 51.952 72.020 -153.294 1.00 67.19 730 GLY A N 1
ATOM 5969 C CA . GLY A 1 730 ? 51.990 71.817 -154.742 1.00 67.19 730 GLY A CA 1
ATOM 5970 C C . GLY A 1 730 ? 51.434 72.997 -155.546 1.00 67.19 730 GLY A C 1
ATOM 5971 O O . GLY A 1 730 ? 51.870 73.217 -156.671 1.00 67.19 730 GLY A O 1
ATOM 5972 N N . TYR A 1 731 ? 50.528 73.801 -154.981 1.00 69.31 731 TYR A N 1
ATOM 5973 C CA . TYR A 1 731 ? 50.081 75.073 -155.551 1.00 69.31 731 TYR A CA 1
ATOM 5974 C C . TYR A 1 731 ? 51.131 76.172 -155.367 1.00 69.31 731 TYR A C 1
ATOM 5976 O O . TYR A 1 731 ? 51.342 76.930 -156.307 1.00 69.31 731 TYR A O 1
ATOM 5984 N N . ASN A 1 732 ? 51.859 76.221 -154.243 1.00 54.47 732 ASN A N 1
ATOM 5985 C CA . ASN A 1 732 ? 53.058 77.065 -154.120 1.00 54.47 732 ASN A CA 1
ATOM 5986 C C . ASN A 1 732 ? 54.145 76.648 -155.131 1.00 54.47 732 ASN A C 1
ATOM 5988 O O . ASN A 1 732 ? 54.714 77.499 -155.809 1.00 54.47 732 ASN A O 1
ATOM 5992 N N . GLU A 1 733 ? 54.405 75.348 -155.302 1.00 60.81 733 GLU A N 1
ATOM 5993 C CA . GLU A 1 733 ? 55.356 74.865 -156.311 1.00 60.81 733 GLU A CA 1
ATOM 5994 C C . GLU A 1 733 ? 54.869 75.055 -157.754 1.00 60.81 733 GLU A C 1
ATOM 5996 O O . GLU A 1 733 ? 55.693 75.170 -158.661 1.00 60.81 733 GLU A O 1
ATOM 6001 N N . LYS A 1 734 ? 53.553 75.062 -157.999 1.00 64.38 734 LYS A N 1
ATOM 6002 C CA . LYS A 1 734 ? 52.977 75.416 -159.305 1.00 64.38 734 LYS A CA 1
ATOM 6003 C C . LYS A 1 734 ? 52.996 76.918 -159.549 1.00 64.38 734 LYS A C 1
ATOM 6005 O O . LYS A 1 734 ? 53.225 77.301 -160.680 1.00 64.38 734 LYS A O 1
ATOM 6010 N N . LEU A 1 735 ? 52.845 77.761 -158.528 1.00 58.56 735 LEU A N 1
ATOM 6011 C CA . LEU A 1 735 ? 53.070 79.206 -158.645 1.00 58.56 735 LEU A CA 1
ATOM 6012 C C . LEU A 1 735 ? 54.539 79.510 -158.971 1.00 58.56 735 LEU A C 1
ATOM 6014 O O . LEU A 1 735 ? 54.800 80.262 -159.904 1.00 58.56 735 LEU A O 1
ATOM 6018 N N . ASN A 1 736 ? 55.491 78.848 -158.303 1.00 52.72 736 ASN A N 1
ATOM 6019 C CA . ASN A 1 736 ? 56.908 78.921 -158.678 1.00 52.72 736 ASN A CA 1
ATOM 6020 C C . ASN A 1 736 ? 57.176 78.377 -160.094 1.00 52.72 736 ASN A C 1
ATOM 6022 O O . ASN A 1 736 ? 58.058 78.892 -160.772 1.00 52.72 736 ASN A O 1
ATOM 6026 N N . ARG A 1 737 ? 56.437 77.354 -160.553 1.00 58.38 737 ARG A N 1
ATOM 6027 C CA . ARG A 1 737 ? 56.557 76.845 -161.930 1.00 58.38 737 ARG A CA 1
ATOM 6028 C C . ARG A 1 737 ? 55.963 77.791 -162.960 1.00 58.38 737 ARG A C 1
ATOM 6030 O O . ARG A 1 737 ? 56.698 78.159 -163.857 1.00 58.38 737 ARG A O 1
ATOM 6037 N N . PHE A 1 738 ? 54.740 78.293 -162.791 1.00 53.19 738 PHE A N 1
ATOM 6038 C CA . PHE A 1 738 ? 54.176 79.329 -163.665 1.00 53.19 738 PHE A CA 1
ATOM 6039 C C . PHE A 1 738 ? 55.081 80.571 -163.729 1.00 53.19 738 PHE A C 1
ATOM 6041 O O . PHE A 1 738 ? 55.320 81.087 -164.813 1.00 53.19 738 PHE A O 1
ATOM 6048 N N . SER A 1 739 ? 55.686 80.982 -162.606 1.00 54.75 739 SER A N 1
ATOM 6049 C CA . SER A 1 739 ? 56.660 82.086 -162.567 1.00 54.75 739 SER A CA 1
ATOM 6050 C C . SER A 1 739 ? 57.961 81.835 -163.354 1.00 54.75 739 SER A C 1
ATOM 6052 O O . SER A 1 739 ? 58.705 82.789 -163.578 1.00 54.75 739 SER A O 1
ATOM 6054 N N . ASN A 1 740 ? 58.247 80.593 -163.756 1.00 53.28 740 ASN A N 1
ATOM 6055 C CA . ASN A 1 740 ? 59.389 80.221 -164.600 1.00 53.28 740 ASN A CA 1
ATOM 6056 C C . ASN A 1 740 ? 58.940 79.830 -166.024 1.00 53.28 740 ASN A C 1
ATOM 6058 O O . ASN A 1 740 ? 59.601 80.165 -166.999 1.00 53.28 740 ASN A O 1
ATOM 6062 N N . GLU A 1 741 ? 57.796 79.163 -166.156 1.00 59.00 741 GLU A N 1
ATOM 6063 C CA . GLU A 1 741 ? 57.216 78.691 -167.416 1.00 59.00 741 GLU A CA 1
ATOM 6064 C C . GLU A 1 741 ? 56.676 79.866 -168.259 1.00 59.00 741 GLU A C 1
ATOM 6066 O O . GLU A 1 741 ? 56.810 79.836 -169.482 1.00 59.00 741 GLU A O 1
ATOM 6071 N N . ASP A 1 742 ? 56.190 80.956 -167.642 1.00 52.44 742 ASP A N 1
ATOM 6072 C CA . ASP A 1 742 ? 55.929 82.222 -168.356 1.00 52.44 742 ASP A CA 1
ATOM 6073 C C . ASP A 1 742 ? 57.231 82.886 -168.844 1.00 52.44 742 ASP A C 1
ATOM 6075 O O . ASP A 1 742 ? 57.233 83.530 -169.894 1.00 52.44 742 ASP A O 1
ATOM 6079 N N . ALA A 1 743 ? 58.360 82.707 -168.143 1.00 54.03 743 ALA A N 1
ATOM 6080 C CA . ALA A 1 743 ? 59.656 83.218 -168.597 1.00 54.03 743 ALA A CA 1
ATOM 6081 C C . ALA A 1 743 ? 60.198 82.430 -169.810 1.00 54.03 743 ALA A C 1
ATOM 6083 O O . ALA A 1 743 ? 60.805 83.021 -170.701 1.00 54.03 743 ALA A O 1
ATOM 6084 N N . GLU A 1 744 ? 59.913 81.127 -169.899 1.00 50.66 744 GLU A N 1
ATOM 6085 C CA . GLU A 1 744 ? 60.236 80.296 -171.071 1.00 50.66 744 GLU A CA 1
ATOM 6086 C C . GLU A 1 744 ? 59.248 80.519 -172.241 1.00 50.66 744 GLU A C 1
ATOM 6088 O O . GLU A 1 744 ? 59.649 80.533 -173.410 1.00 50.66 744 GLU A O 1
ATOM 6093 N N . LEU A 1 745 ? 57.963 80.796 -171.970 1.00 51.72 745 LEU A N 1
ATOM 6094 C CA . LEU A 1 745 ? 56.998 81.214 -173.002 1.00 51.72 745 LEU A CA 1
ATOM 6095 C C . LEU A 1 745 ? 57.319 82.599 -173.589 1.00 51.72 745 LEU A C 1
ATOM 6097 O O . LEU A 1 745 ? 57.174 82.797 -174.801 1.00 51.72 745 LEU A O 1
ATOM 6101 N N . MET A 1 746 ? 57.815 83.525 -172.761 1.00 51.53 746 MET A N 1
ATOM 6102 C CA . MET A 1 746 ? 58.371 84.814 -173.193 1.00 51.53 746 MET A CA 1
ATOM 6103 C C . MET A 1 746 ? 59.554 84.653 -174.163 1.00 51.53 746 MET A C 1
ATOM 6105 O O . MET A 1 746 ? 59.727 85.487 -175.052 1.00 51.53 746 MET A O 1
ATOM 6109 N N . GLU A 1 747 ? 60.336 83.574 -174.055 1.00 49.06 747 GLU A N 1
ATOM 6110 C CA . GLU A 1 747 ? 61.402 83.271 -175.014 1.00 49.06 747 GLU A CA 1
ATOM 6111 C C . GLU A 1 747 ? 60.846 82.667 -176.318 1.00 49.06 747 GLU A C 1
ATOM 6113 O O . GLU A 1 747 ? 61.226 83.091 -177.411 1.00 49.06 747 GLU A O 1
ATOM 6118 N N . MET A 1 748 ? 59.895 81.728 -176.245 1.00 45.53 748 MET A N 1
ATOM 6119 C CA . MET A 1 748 ? 59.445 80.990 -177.435 1.00 45.53 748 MET A CA 1
ATOM 6120 C C . MET A 1 748 ? 58.562 81.811 -178.397 1.00 45.53 748 MET A C 1
ATOM 6122 O O . MET A 1 748 ? 58.655 81.637 -179.616 1.00 45.53 748 MET A O 1
ATOM 6126 N N . VAL A 1 749 ? 57.741 82.745 -177.899 1.00 45.16 749 VAL A N 1
ATOM 6127 C CA . VAL A 1 749 ? 56.886 83.600 -178.761 1.00 45.16 749 VAL A CA 1
ATOM 6128 C C . VAL A 1 749 ? 57.693 84.684 -179.503 1.00 45.16 749 VAL A C 1
ATOM 6130 O O . VAL A 1 749 ? 57.267 85.164 -180.559 1.00 45.16 749 VAL A O 1
ATOM 6133 N N . SER A 1 750 ? 58.926 84.958 -179.056 1.00 41.56 750 SER A N 1
ATOM 6134 C CA . SER A 1 750 ? 59.928 85.765 -179.776 1.00 41.56 750 SER A CA 1
ATOM 6135 C C . SER A 1 750 ? 60.197 85.260 -181.211 1.00 41.56 750 SER A C 1
ATOM 6137 O O . SER A 1 750 ? 60.624 86.019 -182.081 1.00 41.56 750 SER A O 1
ATOM 6139 N N . GLY A 1 751 ? 59.885 83.988 -181.500 1.00 37.28 751 GLY A N 1
ATOM 6140 C CA . GLY A 1 751 ? 60.097 83.357 -182.804 1.00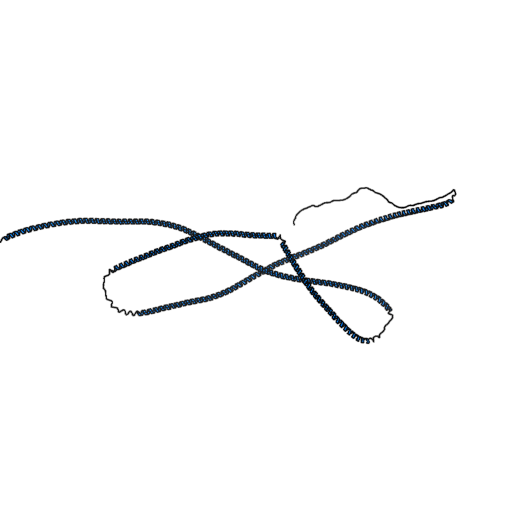 37.28 751 GLY A CA 1
ATOM 6141 C C . GLY A 1 751 ? 59.144 83.751 -183.947 1.00 37.28 751 GLY A C 1
ATOM 6142 O O . GLY A 1 751 ? 59.397 83.324 -185.073 1.00 37.28 751 GLY A O 1
ATOM 6143 N N . ILE A 1 752 ? 58.057 84.511 -183.716 1.00 35.22 752 ILE A N 1
ATOM 6144 C CA . ILE A 1 752 ? 57.051 84.801 -184.774 1.00 35.22 752 ILE A CA 1
ATOM 6145 C C . ILE A 1 752 ? 56.713 86.300 -184.942 1.00 35.22 752 ILE A C 1
ATOM 6147 O O . ILE A 1 752 ? 56.464 86.739 -186.067 1.00 35.22 752 ILE A O 1
ATOM 6151 N N . VAL A 1 753 ? 56.689 87.106 -183.872 1.00 42.12 753 VAL A N 1
ATOM 6152 C CA . VAL A 1 753 ? 56.205 88.507 -183.898 1.00 42.12 753 VAL A CA 1
ATOM 6153 C C . VAL A 1 753 ? 56.990 89.336 -182.870 1.00 42.12 753 VAL A C 1
ATOM 6155 O O . VAL A 1 753 ? 56.930 89.020 -181.694 1.00 42.12 753 VAL A O 1
ATOM 6158 N N . GLN A 1 754 ? 57.728 90.414 -183.164 1.00 37.53 754 GLN A N 1
ATOM 6159 C CA . GLN A 1 754 ? 58.104 91.100 -184.417 1.00 37.53 754 GLN A CA 1
ATOM 6160 C C . GLN A 1 754 ? 57.001 91.708 -185.308 1.00 37.53 754 GLN A C 1
ATOM 6162 O O . GLN A 1 754 ? 57.153 91.792 -186.526 1.00 37.53 754 GLN A O 1
ATOM 6167 N N . ARG A 1 755 ? 55.947 92.264 -184.694 1.00 26.19 755 ARG A N 1
ATOM 6168 C CA . ARG A 1 755 ? 55.195 93.432 -185.206 1.00 26.19 755 ARG A CA 1
ATOM 6169 C C . ARG A 1 755 ? 54.700 94.285 -184.026 1.00 26.19 755 ARG A C 1
ATOM 6171 O O . ARG A 1 755 ? 53.817 93.842 -183.307 1.00 26.19 755 ARG A O 1
ATOM 6178 N N . PHE A 1 756 ? 55.239 95.505 -183.922 1.00 25.36 756 PHE A N 1
ATOM 6179 C CA . PHE A 1 756 ? 54.932 96.590 -182.966 1.00 25.36 756 PHE A CA 1
ATOM 6180 C C . PHE A 1 756 ? 55.403 96.467 -181.494 1.00 25.36 756 PHE A C 1
ATOM 6182 O O . PHE A 1 756 ? 54.854 95.730 -180.691 1.00 25.36 756 PHE A O 1
ATOM 6189 N N . ASP A 1 757 ? 56.419 97.290 -181.202 1.00 29.44 757 ASP A N 1
ATOM 6190 C CA . ASP A 1 757 ? 56.654 98.144 -180.019 1.00 29.44 757 ASP A CA 1
ATOM 6191 C C . ASP A 1 757 ? 56.459 97.660 -178.551 1.00 29.44 757 ASP A C 1
ATOM 6193 O O . ASP A 1 757 ? 55.359 97.668 -178.014 1.00 29.44 757 ASP A O 1
ATOM 6197 N N . LYS A 1 758 ? 57.617 97.525 -177.873 1.00 34.62 758 LYS A N 1
ATOM 6198 C CA . LYS A 1 758 ? 58.077 98.315 -176.692 1.00 34.62 758 LYS A CA 1
ATOM 6199 C C . LYS A 1 758 ? 57.595 98.074 -175.238 1.00 34.62 758 LYS A C 1
ATOM 6201 O O . LYS A 1 758 ? 56.444 98.280 -174.889 1.00 34.62 758 LYS A O 1
ATOM 6206 N N . GLU A 1 759 ? 58.632 97.951 -174.393 1.00 41.12 759 GLU A N 1
ATOM 6207 C CA . GLU A 1 759 ? 58.856 98.602 -173.076 1.00 41.12 759 GLU A CA 1
ATOM 6208 C C . GLU A 1 759 ? 58.163 98.084 -171.780 1.00 41.12 759 GLU A C 1
ATOM 6210 O O . GLU A 1 759 ? 57.062 98.491 -171.436 1.00 41.12 759 GLU A O 1
ATOM 6215 N N . ASN A 1 760 ? 58.973 97.354 -170.985 1.00 42.16 760 ASN A N 1
ATOM 6216 C CA . ASN A 1 760 ? 59.252 97.521 -169.533 1.00 42.16 760 ASN A CA 1
ATOM 6217 C C . ASN A 1 760 ? 58.210 97.130 -168.435 1.00 42.16 760 ASN A C 1
ATOM 6219 O O . ASN A 1 760 ? 57.159 97.746 -168.312 1.00 42.16 760 ASN A O 1
ATOM 6223 N N . ASP A 1 761 ? 58.579 96.138 -167.594 1.00 48.28 761 ASP A N 1
ATOM 6224 C CA . ASP A 1 761 ? 58.914 96.177 -166.127 1.00 48.28 761 ASP A CA 1
ATOM 6225 C C . ASP A 1 761 ? 58.344 97.330 -165.223 1.00 48.28 761 ASP A C 1
ATOM 6227 O O . ASP A 1 761 ? 58.199 98.430 -165.762 1.00 48.28 761 ASP A O 1
ATOM 6231 N N . PRO A 1 762 ? 58.144 97.220 -163.859 1.00 52.62 762 PRO A N 1
ATOM 6232 C CA . PRO A 1 762 ? 58.640 96.178 -162.910 1.00 52.62 762 PRO A CA 1
ATOM 6233 C C . PRO A 1 762 ? 57.832 95.814 -161.585 1.00 52.62 762 PRO A C 1
ATOM 6235 O O . PRO A 1 762 ? 57.001 96.578 -161.103 1.00 52.62 762 PRO A O 1
ATOM 6238 N N . VAL A 1 763 ? 58.222 94.702 -160.905 1.00 40.56 763 VAL A N 1
ATOM 6239 C CA . VAL A 1 763 ? 58.498 94.508 -159.421 1.00 40.56 763 VAL A CA 1
ATOM 6240 C C . VAL A 1 763 ? 57.424 94.375 -158.256 1.00 40.56 763 VAL A C 1
ATOM 6242 O O . VAL A 1 763 ? 56.785 95.335 -157.843 1.00 40.56 763 VAL A O 1
ATOM 6245 N N . THR A 1 764 ? 57.394 93.158 -157.640 1.00 42.56 764 THR A N 1
ATOM 6246 C CA . THR A 1 764 ? 57.291 92.640 -156.206 1.00 42.56 764 THR A CA 1
ATOM 6247 C C . THR A 1 764 ? 56.190 92.916 -155.121 1.00 42.56 764 THR A C 1
ATOM 6249 O O . THR A 1 764 ? 56.091 94.019 -154.590 1.00 42.56 764 THR A O 1
ATOM 6252 N N . ASP A 1 765 ? 55.531 91.825 -154.648 1.00 38.00 765 ASP A N 1
ATOM 6253 C CA . ASP A 1 765 ? 55.488 91.130 -153.297 1.00 38.00 765 ASP A CA 1
ATOM 6254 C C . ASP A 1 765 ? 56.150 91.743 -152.006 1.00 38.00 765 ASP A C 1
ATOM 6256 O O . ASP A 1 765 ? 57.110 92.492 -152.146 1.00 38.00 765 ASP A O 1
ATOM 6260 N N . PHE A 1 766 ? 55.879 91.406 -150.705 1.00 37.25 766 PHE A N 1
ATOM 6261 C CA . PHE A 1 766 ? 54.819 90.731 -149.855 1.00 37.25 766 PHE A CA 1
ATOM 6262 C C . PHE A 1 766 ? 55.188 90.946 -148.316 1.00 37.25 766 PHE A C 1
ATOM 6264 O O . PHE A 1 766 ? 55.961 91.870 -148.086 1.00 37.25 766 PHE A O 1
ATOM 6271 N N . LYS A 1 767 ? 54.829 90.289 -147.163 1.00 41.22 767 LYS A N 1
ATOM 6272 C CA . LYS A 1 767 ? 53.991 89.161 -146.592 1.00 41.22 767 LYS A CA 1
ATOM 6273 C C . LYS A 1 767 ? 53.883 89.313 -145.019 1.00 41.22 767 LYS A C 1
ATOM 6275 O O . LYS A 1 767 ? 54.693 90.043 -144.460 1.00 41.22 767 LYS A O 1
ATOM 6280 N N . GLU A 1 768 ? 52.982 88.623 -144.272 1.00 37.75 768 GLU A N 1
ATOM 6281 C CA . GLU A 1 768 ? 52.923 88.587 -142.759 1.00 37.75 768 GLU A CA 1
ATOM 6282 C C . GLU A 1 768 ? 52.232 87.297 -142.174 1.00 37.75 768 GLU A C 1
ATOM 6284 O O . GLU A 1 768 ? 51.651 86.535 -142.944 1.00 37.75 768 GLU A O 1
ATOM 6289 N N . GLY A 1 769 ? 52.251 87.036 -140.840 1.00 35.56 769 GLY A N 1
ATOM 6290 C CA . GLY A 1 769 ? 51.578 85.901 -140.135 1.00 35.56 769 GLY A CA 1
ATOM 6291 C C . GLY A 1 769 ? 51.453 86.037 -138.582 1.00 35.56 769 GLY A C 1
ATOM 6292 O O . GLY A 1 769 ? 52.123 86.890 -138.005 1.00 35.56 769 GLY A O 1
ATOM 6293 N N . LYS A 1 770 ? 50.582 85.250 -137.888 1.00 39.81 770 LYS A N 1
ATOM 6294 C CA . LYS A 1 770 ? 50.105 85.499 -136.478 1.00 39.81 770 LYS A CA 1
ATOM 6295 C C . LYS A 1 770 ? 49.830 84.259 -135.558 1.00 39.81 770 LYS A C 1
ATOM 6297 O O . LYS A 1 770 ? 50.088 83.127 -135.947 1.00 39.81 770 LYS A O 1
ATOM 6302 N N . HIS A 1 771 ? 49.357 84.496 -134.313 1.00 38.47 771 HIS A N 1
ATOM 6303 C CA . HIS A 1 771 ? 49.416 83.632 -133.095 1.00 38.47 771 HIS A CA 1
ATOM 6304 C C . HIS A 1 771 ? 48.066 83.079 -132.515 1.00 38.47 771 HIS A C 1
ATOM 6306 O O . HIS A 1 771 ? 47.035 83.729 -132.620 1.00 38.47 771 HIS A O 1
ATOM 6312 N N . LEU A 1 772 ? 48.162 81.952 -131.772 1.00 35.75 772 LEU A N 1
ATOM 6313 C CA . LEU A 1 772 ? 47.470 81.491 -130.521 1.00 35.75 772 LEU A CA 1
ATOM 6314 C C . LEU A 1 772 ? 45.935 81.613 -130.232 1.00 35.75 772 LEU A C 1
ATOM 6316 O O . LEU A 1 772 ? 45.421 82.689 -129.969 1.00 35.75 772 LEU A O 1
ATOM 6320 N N . PHE A 1 773 ? 45.316 80.435 -129.996 1.00 34.22 773 PHE A N 1
ATOM 6321 C CA . PHE A 1 773 ? 44.602 79.945 -128.773 1.00 34.22 773 PHE A CA 1
ATOM 6322 C C . PHE A 1 773 ? 43.447 80.707 -128.042 1.00 34.22 773 PHE A C 1
ATOM 6324 O O . PHE A 1 773 ? 43.606 81.843 -127.607 1.00 34.22 773 PHE A O 1
ATOM 6331 N N . ARG A 1 774 ? 42.436 79.900 -127.621 1.00 30.75 774 ARG A N 1
ATOM 6332 C CA . ARG A 1 774 ? 41.637 79.921 -126.348 1.00 30.75 774 ARG A CA 1
ATOM 6333 C C . ARG A 1 774 ? 40.133 80.296 -126.425 1.00 30.75 774 ARG A C 1
ATOM 6335 O O . ARG A 1 774 ? 39.708 81.065 -127.274 1.00 30.75 774 ARG A O 1
ATOM 6342 N N . SER A 1 775 ? 39.387 79.791 -125.423 1.00 28.14 775 SER A N 1
ATOM 6343 C CA . SER A 1 775 ? 37.926 79.846 -125.157 1.00 28.14 775 SER A CA 1
ATOM 6344 C C . SER A 1 775 ? 37.079 78.861 -125.973 1.00 28.14 775 SER A C 1
ATOM 6346 O O . SER A 1 775 ? 37.459 78.566 -127.094 1.00 28.14 775 SER A O 1
ATOM 6348 N N . SER A 1 776 ? 35.899 78.362 -125.583 1.00 29.98 776 SER A N 1
ATOM 6349 C CA . SER A 1 776 ? 35.045 78.203 -124.370 1.00 29.98 776 SER A CA 1
ATOM 6350 C C . SER A 1 776 ? 33.598 78.078 -124.924 1.00 29.98 776 SER A C 1
ATOM 6352 O O . SER A 1 776 ? 33.389 78.512 -126.055 1.00 29.98 776 SER A O 1
ATOM 6354 N N . ARG A 1 777 ? 32.604 77.676 -124.105 1.00 31.53 777 ARG A N 1
ATOM 6355 C CA . ARG A 1 777 ? 31.143 77.901 -124.326 1.00 31.53 777 ARG A CA 1
ATOM 6356 C C . ARG A 1 777 ? 30.447 77.054 -125.415 1.00 31.53 777 ARG A C 1
ATOM 6358 O O . ARG A 1 777 ? 31.102 76.622 -126.354 1.00 31.53 777 ARG A O 1
ATOM 6365 N N . ASP A 1 778 ? 29.130 76.800 -125.372 1.00 32.28 778 ASP A N 1
ATOM 6366 C CA . ASP A 1 778 ? 28.093 76.892 -124.305 1.00 32.28 778 ASP A CA 1
ATOM 6367 C C . ASP A 1 778 ? 26.832 76.086 -124.741 1.00 32.28 778 ASP A C 1
ATOM 6369 O O . ASP A 1 778 ? 26.742 75.708 -125.906 1.00 32.28 778 ASP A O 1
ATOM 6373 N N . ASP A 1 779 ? 25.843 75.944 -123.836 1.00 32.50 779 ASP A N 1
ATOM 6374 C CA . ASP A 1 779 ? 24.383 75.918 -124.126 1.00 32.50 779 ASP A CA 1
ATOM 6375 C C . ASP A 1 779 ? 23.753 74.711 -124.903 1.00 32.50 779 ASP A C 1
ATOM 6377 O O . ASP A 1 779 ? 24.416 74.018 -125.663 1.00 32.50 779 ASP A O 1
ATOM 6381 N N . LEU A 1 780 ? 22.461 74.333 -124.760 1.00 32.25 780 LEU A N 1
ATOM 6382 C CA . LEU A 1 780 ? 21.365 74.768 -123.865 1.00 32.25 780 LEU A CA 1
ATOM 6383 C C . LEU A 1 780 ? 20.317 73.634 -123.609 1.00 32.25 780 LEU A C 1
ATOM 6385 O O . LEU A 1 780 ? 20.242 72.662 -124.348 1.00 32.25 780 LEU A O 1
ATOM 6389 N N . LYS A 1 781 ? 19.480 73.837 -122.571 1.00 31.50 781 LYS A N 1
ATOM 6390 C CA . LYS A 1 781 ? 18.032 73.506 -122.352 1.00 31.50 781 LYS A CA 1
ATOM 6391 C C . LYS A 1 781 ? 17.219 72.850 -123.502 1.00 31.50 781 LYS A C 1
ATOM 6393 O O . LYS A 1 781 ? 17.471 73.138 -124.659 1.00 31.50 781 LYS A O 1
ATOM 6398 N N . SER A 1 782 ? 16.057 72.205 -123.287 1.00 27.70 782 SER A N 1
ATOM 6399 C CA . SER A 1 782 ? 15.289 71.680 -122.121 1.00 27.70 782 SER A CA 1
ATOM 6400 C C . SER A 1 782 ? 13.907 71.196 -122.648 1.00 27.70 782 SER A C 1
ATOM 6402 O O . SER A 1 782 ? 13.586 71.466 -123.802 1.00 27.70 782 SER A O 1
ATOM 6404 N N . SER A 1 783 ? 13.041 70.645 -121.779 1.00 26.03 783 SER A N 1
ATOM 6405 C CA . SER A 1 783 ? 11.567 70.508 -121.930 1.00 26.03 783 SER A CA 1
ATOM 6406 C C . SER A 1 783 ? 11.025 69.494 -122.969 1.00 26.03 783 SER A C 1
ATOM 6408 O O . SER A 1 783 ? 11.692 69.214 -123.953 1.00 26.03 783 SER A O 1
ATOM 6410 N N . ALA A 1 784 ? 9.810 68.930 -122.847 1.00 25.39 784 ALA A N 1
ATOM 6411 C CA . ALA A 1 784 ? 8.942 68.663 -121.679 1.00 25.39 784 ALA A CA 1
ATOM 6412 C C . ALA A 1 784 ? 7.729 67.773 -122.075 1.00 25.39 784 ALA A C 1
ATOM 6414 O O . ALA A 1 784 ? 7.422 67.636 -123.253 1.00 25.39 784 ALA A O 1
ATOM 6415 N N . SER A 1 785 ? 6.969 67.336 -121.057 1.00 27.22 785 SER A N 1
ATOM 6416 C CA . SER A 1 785 ? 5.498 67.159 -121.066 1.00 27.22 785 SER A CA 1
ATOM 6417 C C . SER A 1 785 ? 4.819 65.897 -121.643 1.00 27.22 785 SER A C 1
ATOM 6419 O O . SER A 1 785 ? 5.002 65.530 -122.793 1.00 27.22 785 SER A O 1
ATOM 6421 N N . ILE A 1 786 ? 3.827 65.443 -120.851 1.00 31.22 786 ILE A N 1
ATOM 6422 C CA . ILE A 1 786 ? 2.495 64.908 -121.234 1.00 31.22 786 ILE A CA 1
ATOM 6423 C C . ILE A 1 786 ? 2.382 63.448 -121.755 1.00 31.22 786 ILE A C 1
ATOM 6425 O O . ILE A 1 786 ? 3.213 63.012 -122.534 1.00 31.22 786 ILE A O 1
ATOM 6429 N N . VAL A 1 787 ? 1.313 62.666 -121.476 1.00 30.48 787 VAL A N 1
ATOM 6430 C CA . VAL A 1 787 ? 0.499 62.434 -120.244 1.00 30.48 787 VAL A CA 1
ATOM 6431 C C . VAL A 1 787 ? -0.539 61.297 -120.478 1.00 30.48 787 VAL A C 1
ATOM 6433 O O . VAL A 1 787 ? -1.118 61.239 -121.555 1.00 30.48 787 VAL A O 1
ATOM 6436 N N . LYS A 1 788 ? -0.877 60.531 -119.416 1.00 29.62 788 LYS A N 1
ATOM 6437 C CA . LYS A 1 788 ? -2.120 59.724 -119.188 1.00 29.62 788 LYS A CA 1
ATOM 6438 C C . LYS A 1 788 ? -2.389 58.372 -119.905 1.00 29.62 788 LYS A C 1
ATOM 6440 O O . LYS A 1 788 ? -2.191 58.245 -121.100 1.00 29.62 788 LYS A O 1
ATOM 6445 N N . LEU A 1 789 ? -3.097 57.516 -119.131 1.00 31.06 789 LEU A N 1
ATOM 6446 C CA . LEU A 1 789 ? -4.048 56.430 -119.493 1.00 31.06 789 LEU A CA 1
ATOM 6447 C C . LEU A 1 789 ? -3.486 55.169 -120.200 1.00 31.06 789 LEU A C 1
ATOM 6449 O O . LEU A 1 789 ? -2.498 55.270 -120.911 1.00 31.06 789 LEU A O 1
ATOM 6453 N N . VAL A 1 790 ? -4.124 53.984 -120.148 1.00 28.70 790 VAL A N 1
ATOM 6454 C CA . VAL A 1 790 ? -4.809 53.197 -119.074 1.00 28.70 790 VAL A CA 1
ATOM 6455 C C . VAL A 1 790 ? -5.261 51.860 -119.694 1.00 28.70 790 VAL A C 1
ATOM 6457 O O . VAL A 1 790 ? -5.759 51.892 -120.809 1.00 28.70 790 VAL A O 1
ATOM 6460 N N . GLU A 1 791 ? -5.111 50.742 -118.971 1.00 29.92 791 GLU A N 1
ATOM 6461 C CA . GLU A 1 791 ? -5.764 49.411 -119.123 1.00 29.92 791 GLU A CA 1
ATOM 6462 C C . GLU A 1 791 ? -5.050 48.495 -118.093 1.00 29.92 791 GLU A C 1
ATOM 6464 O O . GLU A 1 791 ? -3.822 48.463 -118.081 1.00 29.92 791 GLU A O 1
ATOM 6469 N N . GLU A 1 792 ? -5.615 47.848 -117.066 1.00 32.09 792 GLU A N 1
ATOM 6470 C CA . GLU A 1 792 ? -6.964 47.413 -116.647 1.00 32.09 792 GLU A CA 1
ATOM 6471 C C . GLU A 1 792 ? -7.404 45.995 -117.102 1.00 32.09 792 GLU A C 1
ATOM 6473 O O . GLU A 1 792 ? -7.462 45.707 -118.290 1.00 32.09 792 GLU A O 1
ATOM 6478 N N . ASN A 1 793 ? -7.795 45.165 -116.111 1.00 31.94 793 ASN A N 1
ATOM 6479 C CA . ASN A 1 793 ? -8.563 43.897 -116.188 1.00 31.94 793 ASN A CA 1
ATOM 6480 C C . ASN A 1 793 ? -7.894 42.624 -116.773 1.00 31.94 793 ASN A C 1
ATOM 6482 O O . ASN A 1 793 ? -7.070 42.696 -117.673 1.00 31.94 793 ASN A O 1
ATOM 6486 N N . HIS A 1 794 ? -8.189 41.391 -116.315 1.00 36.66 794 HIS A N 1
ATOM 6487 C CA . HIS A 1 794 ? -8.934 40.867 -115.137 1.00 36.66 794 HIS A CA 1
ATOM 6488 C C . HIS A 1 794 ? -8.058 39.773 -114.466 1.00 36.66 794 HIS A C 1
ATOM 6490 O O . HIS A 1 794 ? -7.339 39.076 -115.171 1.00 36.66 794 HIS A O 1
ATOM 6496 N N . GLY A 1 795 ? -7.974 39.628 -113.134 1.00 30.83 795 GLY A N 1
ATOM 6497 C CA . GLY A 1 795 ? -8.974 38.987 -112.246 1.00 30.83 795 GLY A CA 1
ATOM 6498 C C . GLY A 1 795 ? -8.461 37.587 -111.824 1.00 30.83 795 GLY A C 1
ATOM 6499 O O . GLY A 1 795 ? -7.692 36.994 -112.567 1.00 30.83 795 GLY A O 1
ATOM 6500 N N . GLU A 1 796 ? -8.751 36.975 -110.671 1.00 33.47 796 GLU A N 1
ATOM 6501 C CA . GLU A 1 796 ? -9.548 37.292 -109.463 1.00 33.47 796 GLU A CA 1
ATOM 6502 C C . GLU A 1 796 ? -8.813 36.659 -108.225 1.00 33.47 796 GLU A C 1
ATOM 6504 O O . GLU A 1 796 ? -7.630 36.360 -108.354 1.00 33.47 796 GLU A O 1
ATOM 6509 N N . ARG A 1 797 ? -9.322 36.390 -107.001 1.00 30.50 797 ARG A N 1
ATOM 6510 C CA . ARG A 1 797 ? -10.637 36.494 -106.316 1.00 30.50 797 ARG A CA 1
ATOM 6511 C C . ARG A 1 797 ? -10.418 36.611 -104.777 1.00 30.50 797 ARG A C 1
ATOM 6513 O O . ARG A 1 797 ? -9.288 36.666 -104.306 1.00 30.50 797 ARG A O 1
ATOM 6520 N N . SER A 1 798 ? -11.495 36.641 -103.990 1.00 36.28 798 SER A N 1
ATOM 6521 C CA . SER A 1 798 ? -11.573 36.620 -102.505 1.00 36.28 798 SER A CA 1
ATOM 6522 C C . SER A 1 798 ? -12.955 36.034 -102.095 1.00 36.28 798 SER A C 1
ATOM 6524 O O . SER A 1 798 ? -13.679 35.665 -103.028 1.00 36.28 798 SER A O 1
ATOM 6526 N N . PRO A 1 799 ? -13.435 35.982 -100.820 1.00 53.09 799 PRO A N 1
ATOM 6527 C CA . PRO A 1 799 ? -12.835 36.151 -99.472 1.00 53.09 799 PRO A CA 1
ATOM 6528 C C . PRO A 1 799 ? -12.734 34.759 -98.754 1.00 53.09 799 PRO A C 1
ATOM 6530 O O . PRO A 1 799 ? -12.601 33.780 -99.480 1.00 53.09 799 PRO A O 1
ATOM 6533 N N . LEU A 1 800 ? -12.728 34.480 -97.429 1.00 31.12 800 LEU A N 1
ATOM 6534 C CA . LEU A 1 800 ? -12.950 35.154 -96.116 1.00 31.12 800 LEU A CA 1
ATOM 6535 C C . LEU A 1 800 ? -11.754 34.879 -95.153 1.00 31.12 800 LEU A C 1
ATOM 6537 O O . LEU A 1 800 ? -10.890 34.088 -95.514 1.00 31.12 800 LEU A O 1
ATOM 6541 N N . LYS A 1 801 ? -11.528 35.501 -93.975 1.00 31.11 801 LYS A N 1
ATOM 6542 C CA . LYS A 1 801 ? -12.281 36.320 -92.976 1.00 31.11 801 LYS A CA 1
ATOM 6543 C C . LYS A 1 801 ? -12.883 35.548 -91.768 1.00 31.11 801 LYS A C 1
ATOM 6545 O O . LYS A 1 801 ? -13.383 34.445 -91.934 1.00 31.11 801 LYS A O 1
ATOM 6550 N N . ASP A 1 802 ? -12.863 36.227 -90.608 1.00 33.09 802 ASP A N 1
ATOM 6551 C CA . ASP A 1 802 ? -13.439 35.913 -89.275 1.00 33.09 802 ASP A CA 1
ATOM 6552 C C . ASP A 1 802 ? -12.650 34.916 -88.384 1.00 33.09 802 ASP A C 1
ATOM 6554 O O . ASP A 1 802 ? -11.944 34.057 -88.892 1.00 33.09 802 ASP A O 1
ATOM 6558 N N . ALA A 1 803 ? -12.707 34.920 -87.041 1.00 30.16 803 ALA A N 1
ATOM 6559 C CA . ALA A 1 803 ? -12.933 35.954 -86.013 1.00 30.16 803 ALA A CA 1
ATOM 6560 C C . ALA A 1 803 ? -12.773 35.322 -84.599 1.00 30.16 803 ALA A C 1
ATOM 6562 O O . ALA A 1 803 ? -13.444 34.357 -84.258 1.00 30.16 803 ALA A O 1
ATOM 6563 N N . ILE A 1 804 ? -11.872 35.881 -83.789 1.00 32.47 804 ILE A N 1
ATOM 6564 C CA . ILE A 1 804 ? -12.046 36.362 -82.396 1.00 32.47 804 ILE A CA 1
ATOM 6565 C C . ILE A 1 804 ? -13.136 35.699 -81.495 1.00 32.47 804 ILE A C 1
ATOM 6567 O O . ILE A 1 804 ? -14.288 36.122 -81.466 1.00 32.47 804 ILE A O 1
ATOM 6571 N N . TYR A 1 805 ? -12.678 34.791 -80.622 1.00 31.64 805 TYR A N 1
ATOM 6572 C CA . TYR A 1 805 ? -12.786 34.864 -79.144 1.00 31.64 805 TYR A CA 1
ATOM 6573 C C . TYR A 1 805 ? -14.179 34.978 -78.460 1.00 31.64 805 TYR A C 1
ATOM 6575 O O . TYR A 1 805 ? -14.541 36.052 -77.983 1.00 31.64 805 TYR A O 1
ATOM 6583 N N . TRP A 1 806 ? -14.885 33.846 -78.294 1.00 29.11 806 TRP A N 1
ATOM 6584 C CA . TRP A 1 806 ? -15.995 33.587 -77.335 1.00 29.11 806 TRP A CA 1
ATOM 6585 C C . TRP A 1 806 ? -16.019 32.071 -76.978 1.00 29.11 806 TRP A C 1
ATOM 6587 O O . TRP A 1 806 ? -15.594 31.288 -77.823 1.00 29.11 806 TRP A O 1
ATOM 6597 N N . THR A 1 807 ? -16.526 31.528 -75.851 1.00 33.59 807 THR A N 1
ATOM 6598 C CA . THR A 1 807 ? -16.805 32.015 -74.470 1.00 33.59 807 THR A CA 1
ATOM 6599 C C . THR A 1 807 ? -17.119 30.803 -73.540 1.00 33.59 807 THR A C 1
ATOM 6601 O O . THR A 1 807 ? -17.357 29.705 -74.030 1.00 33.59 807 THR A O 1
ATOM 6604 N N . ILE A 1 808 ? -17.087 31.012 -72.211 1.00 34.84 808 ILE A N 1
ATOM 6605 C CA . ILE A 1 808 ? -17.515 30.153 -71.068 1.00 34.84 808 ILE A CA 1
ATOM 6606 C C . ILE A 1 808 ? -18.574 29.060 -71.367 1.00 34.84 808 ILE A C 1
ATOM 6608 O O . ILE A 1 808 ? -19.628 29.373 -71.919 1.00 34.84 808 ILE A O 1
ATOM 6612 N N . LEU A 1 809 ? -18.385 27.847 -70.812 1.00 32.38 809 LEU A N 1
ATOM 6613 C CA . LEU A 1 809 ? -19.468 26.933 -70.387 1.00 32.38 809 LEU A CA 1
ATOM 6614 C C . LEU A 1 809 ? -19.022 26.013 -69.213 1.00 32.38 809 LEU A C 1
ATOM 6616 O O . LEU A 1 809 ? -17.827 25.945 -68.947 1.00 32.38 809 LEU A O 1
ATOM 6620 N N . HIS A 1 810 ? -19.995 25.376 -68.534 1.00 34.75 810 HIS A N 1
ATOM 6621 C CA . HIS A 1 810 ? -19.971 24.496 -67.332 1.00 34.75 810 HIS A CA 1
ATOM 6622 C C . HIS A 1 810 ? -18.631 23.857 -66.870 1.00 34.75 810 HIS A C 1
ATOM 6624 O O . HIS A 1 810 ? -17.832 23.415 -67.685 1.00 34.75 810 HIS A O 1
ATOM 6630 N N . GLU A 1 811 ? -18.273 23.778 -65.577 1.00 38.41 811 GLU A N 1
ATOM 6631 C CA . GLU A 1 811 ? -19.026 23.438 -64.338 1.00 38.41 811 GLU A CA 1
ATOM 6632 C C . GLU A 1 811 ? -19.241 21.919 -64.123 1.00 38.41 811 GLU A C 1
ATOM 6634 O O . GLU A 1 811 ? -19.963 21.276 -64.868 1.00 38.41 811 GLU A O 1
ATOM 6639 N N . ALA A 1 812 ? -18.591 21.403 -63.069 1.00 41.66 812 ALA A N 1
ATOM 6640 C CA . ALA A 1 812 ? -18.805 20.156 -62.314 1.00 41.66 812 ALA A CA 1
ATOM 6641 C C . ALA A 1 812 ? -19.318 18.868 -63.007 1.00 41.66 812 ALA A C 1
ATOM 6643 O O . ALA A 1 812 ? -20.502 18.737 -63.295 1.00 41.66 812 ALA A O 1
ATOM 6644 N N . GLU A 1 813 ? -18.489 17.813 -62.979 1.00 45.03 813 GLU A N 1
ATOM 6645 C CA . GLU A 1 813 ? -18.961 16.465 -62.614 1.00 45.03 813 GLU A CA 1
ATOM 6646 C C . GLU A 1 813 ? -17.848 15.634 -61.932 1.00 45.03 813 GLU A C 1
ATOM 6648 O O . GLU A 1 813 ? -16.680 16.026 -61.939 1.00 45.03 813 GLU A O 1
ATOM 6653 N N . HIS A 1 814 ? -18.219 14.542 -61.253 1.00 47.97 814 HIS A N 1
ATOM 6654 C CA . HIS A 1 814 ? -17.344 13.742 -60.377 1.00 47.97 814 HIS A CA 1
ATOM 6655 C C . HIS A 1 814 ? -16.551 12.652 -61.122 1.00 47.97 814 HIS A C 1
ATOM 6657 O O . HIS A 1 814 ? -17.163 11.831 -61.804 1.00 47.97 814 HIS A O 1
ATOM 6663 N N . GLN A 1 815 ? -15.262 12.493 -60.789 1.00 40.97 815 GLN A N 1
ATOM 6664 C CA . GLN A 1 815 ? -14.789 11.340 -59.993 1.00 40.97 815 GLN A CA 1
ATOM 6665 C C . GLN A 1 815 ? -13.415 11.586 -59.355 1.00 40.97 815 GLN A C 1
ATOM 6667 O O . GLN A 1 815 ? -12.577 12.248 -60.000 1.00 40.97 815 GLN A O 1
#

Secondary structure (DSSP, 8-state):
--THHHHHHHHHHHHHHHHHHHHHHHHHHHHHHHHHHHHHHHHHHHHHHHHHHHHHHHHHHHHHHHHHHHHHHHHHHHHHHHHHHHHHHHHHHHHHHHHHHHHHHHHHHHHHHHHHHHHHHHHHHHHHHHHHHHHHHHHHHHHHHHHHHHHHHHHHHHHHHHHHHHHHHHHHHHHHHHHHHHHHHHHHHHHHHHHHHHHHHHHHHHHHHHHHHHHHHHHHHHHHHHHHHHHHHHHHHHHHHHHHHHHHHHHHHHHHHHHHHHHHHHHHHHHHTT--------TTTTSHHHHHHHHHHHHHHHHHHHHHHHHHHHHHHHHHHHHHHHHHHHHHHHHHHHHHHHHHHHHHHHHHHHHHHHHHHHHHHHHHHHHHHHHHS-TTHHHHHHHHHHHHHHHHHHHHHHHHHHHHHHHHHHHHHHHHHHHHHHHHHHHHHHHHHHHHHHHHHHHHHHHHHHHHHHHHHHHHHHHHHHHHHHHHHHHHHHHHHHHHHHHHHGGG----------STTS-TTGGGSSHHHHHHHHHHHHHHHHHHHHHHHHHHHHHHHHHHHHHHHHHHHHHHHHHHHHHHHHHHHHHHHHHHHHHHHHHHHHHHHHHHHHHHHHHHHHHHHHHHHHHHHHHHHHHHHHHHHHHHHHHHHHHHHHHHHHHHHHHHHHHHHHHHHHHHHHHHHHHHHHHHHHHHHHHHHHHHHHHHHHHHHHHHHHHHHHHHHHHHHHHHHHHHHHHHHHHHHHHHHHHHHHHHHHHHGGGT---S-----------------------------------------------------------

Sequence (815 aa):
MYDDLKSALQEKELKLRNLSSSSDEYRASCGVKLKTLEGQNRELISALDETNMRARDHEKKIYAYKEDTECLKRHLSALQKKCFEAEERAQASKELIQRDGLLMKLEEDYHKLENTLKWKNEQFKHLEDAHEKLQNQFQESKNQWEVEKSMLVDEIFSLQTSLDSKTRSLESLELRLQMCNQALAHEESRRKLLEVQISETKACYENVFTEYEEAKSKIESLMIRSNEDIAVLRNSLGKKDALLKESEYSRGQLDQENHELRDSLKELREIQIKEAGATSSIKLRNKLKGLEQVHRDCFTNDKARDAQWSSQIAKMIVDLNDCRSGLGSRHKQIQNLETELELYHSSTIQLKLETEEMFVMLLVFKSGFSEAQSKLSNPKAGIELCDKENEVQISFLSEELRKKESALIMARNDIKQQRETLASLERKLHSFDLIENQRSSMQKELDRYKEMAVESSECLRRLRERVSQKENTLNEELGKVCDSLEKTNSELSEKTRVEKENDKTVKDLQQKIVLLEEDLRKRETETNNTINLVIMETMKDVEHERKSFLRTLEEMEETVDSLEQEYIRNEIENAVFAHIKVEKIFEREKVKKCQIIEDLQERIISLEQYQNIVLLNFKEKATEVNRLSEAWEKVSTARILAEVEIQEKNVVIDYLEEEVKSSHQKLEMQYGAAIEAKQLEMMKAMDQLGSRLITSECVNKKLESENGVLLEEVRKLSSEKEELLAHILGYNEKLNRFSNEDAELMEMVSGIVQRFDKENDPVTDFKEGKHLFRSSRDDLKSSASIVKLVEENHGERSPLKDAIYWTILHEAEHQ

Organism: NCBI:txid39325

pLDDT: mean 77.02, std 18.88, range [25.36, 98.06]

Radius of gyration: 113.34 Å; chains: 1; bounding box: 242×158×399 Å

InterPro domains:
  IPR040262 Uncharacterized protein At4g38062-like [PTHR45287] (1-497)

Foldseek 3Di:
DPCVVVVVVVVVVVVVVVVVVVVVVVVVVVVVVVVVVVVVVVVVVVVVVVVVVVVVVVVVVVVVVVVVVVVVVVVVVVVVVVVVVVVVVVVVVVVVVVVVVVVVVVVVVVVVVVVVVVVVVVVVVVVVVVVVVVVVVVVVVVVVVVVVVVVVVVVVVVVVVVVVVVVVVVVVVVVVVVVVVVVVVVVVVVVVVVVVVVVVVVVVVVVVVVVVVVVVVVVVVVVVVVVVVVVVVVVVVVVVVVVVVVVVVVVVVVVVVVVVVVVVVVVVVVVVVPDDDDDDDDPPPPPPVVVVVVVVVVVVVVVVVVVVVVVVVVVVVVVVVVVVVVVVVVVVVVVVVVVVVVVVVVVVVVVVVVVVVVVVVVVVVVVVVVVVVVVVVPPDPVVVVVVVVVVVVVVVVVVVVVVVVVVVVVVVVVVVVVVVVVVVVVVVVVVVVVVVVVVVVVVVVVVVVVVVVVVVVVVVVVVVVVVVVVVVVVVVVVVVVVVVVVVVVVVVVVPPDPDDDDDDDDPDPPDPPPPPVPVVVVVVVVVVVVVVVVVVVVVVVVVVVVVVVVVVVVVVVVVVVVVVVVVVVVVVVVVVVVVVVVVVVVVVVVVVVVVVVVVVVVVVVVVVVVVVVVVVVVVVVVVVVVVVVVVVVVVVVVVVVVVVVVVVVVVVVVVVVVVVVVVVVVVVVVVVVVVVVVVVVVVVVVVVVVVVVVVVVVVVVVVVVVVVVVVVVVVVVVVVVVVVVVVVVVVVVVVVVCVVVVVVVVVPVVVPDDDDDDDDDDDDDDDDDDDDDDDDDDDDDDDDDDDDDDDDDDDDDDDDDDDDDDDDDDDDDDD